Protein AF-A0A9C9KZ68-F1 (afdb_monomer)

Solvent-accessible surface area (backbone atoms only — not comparable to full-atom values): 44146 Å² total; per-residue (Å²): 106,74,68,42,52,52,51,41,75,45,36,54,84,43,43,64,63,53,51,54,60,52,72,77,45,83,64,47,73,34,24,25,48,56,88,76,77,69,78,55,85,62,50,42,56,75,66,69,52,58,73,85,63,64,48,80,32,85,45,73,89,72,50,61,92,88,42,50,49,31,46,33,35,29,41,95,90,34,73,38,33,37,35,42,49,79,55,98,54,33,36,39,42,34,40,44,48,80,49,101,45,37,38,36,42,41,31,32,37,37,42,92,87,54,67,41,61,51,39,26,38,38,32,33,35,46,97,89,66,46,69,41,34,38,36,38,33,39,84,65,24,42,38,38,36,38,44,46,83,54,98,57,30,36,40,35,46,33,41,40,38,31,65,83,76,73,43,76,50,78,50,35,34,43,37,34,41,42,76,91,78,71,41,72,43,32,32,31,37,45,58,96,90,47,74,33,54,56,33,44,45,70,65,76,70,46,53,70,70,55,46,51,52,51,50,39,52,48,53,51,51,48,53,58,54,51,58,68,70,50,75,80,58,82,59,58,31,29,38,34,37,35,39,26,37,89,88,50,51,52,66,52,49,42,16,36,34,58,78,74,62,84,90,78,57,85,54,89,68,66,83,73,39,41,90,81,31,81,36,18,20,90,83,61,63,73,54,76,66,57,71,87,46,42,31,60,31,51,54,47,38,53,53,41,50,55,52,48,59,63,53,60,71,71,68,72,82,76,85,84,82,81,93,72,95,74,92,75,83,86,77,93,78,76,86,73,77,83,82,76,87,60,55,75,52,54,46,54,52,52,54,45,46,51,52,39,25,52,52,46,48,67,54,54,67,81,44,52,92,49,35,44,62,43,98,76,49,43,44,46,47,32,35,74,86,73,65,45,41,66,61,45,40,63,74,74,47,53,71,70,56,40,54,52,47,51,51,48,44,54,46,47,74,65,48,58,69,42,51,77,69,50,46,54,48,51,55,48,50,56,49,48,50,59,61,57,50,71,38,52,68,56,52,52,55,53,55,72,73,48,81,62,49,77,45,23,28,77,60,74,62,65,94,69,33,56,62,59,41,28,70,48,56,59,43,83,66,68,76,65,65,90,87,70,61,100,68,58,50,74,82,73,89,69,58,50,36,35,40,41,34,19,49,92,66,38,77,35,34,39,40,34,33,45,73,85,40,72,39,35,40,37,41,46,49,78,57,82,49,36,35,40,41,39,32,35,36,51,53,98,90,44,77,43,73,55,37,41,35,38,41,33,32,55,95,76,34,68,40,35,35,40,38,42,39,87,54,33,41,37,37,35,42,46,39,63,48,98,87,67,48,62,39,34,39,41,36,41,40,34,40,45,51,93,67,44,72,49,79,46,48,41,36,40,36,44,42,59,45,97,89,66,49,63,39,35,44,33,39,29,44,73,88,68,50,74,76,48,77,47,48,55,82,57,70,61,39,58,53,52,51,39,53,47,52,31,48,55,57,32,55,44,54,57,71,73,58,48,78,72,70,54,69,63,35,63,30,36,38,39,35,33,44,78,54,84,88,64,57,54,53,32,35,27,42,28,30,76,37,80,86,90,39,74,38,75,45,79,42,77,52,78,53,88,82,73,75,57,61,65,61,56,30,54,55,55,50,33,49,59,85,70,94,84,65,86,87,86,89,58,41,47,71,73,51,48,50,51,51,45,52,47,33,53,50,50,28,40,52,51,41,37,52,49,42,29,71,76,66,75,39,90,47,53,64,46,79,42,53,67,88,54,64,66,69,65,54,50,57,51,56,54,50,67,72,75,105

Nearest PDB structures (foldseek):
  4ghb-assembly1_B  TM=6.045E-01  e=4.870E-02  Bacteroides uniformis ATC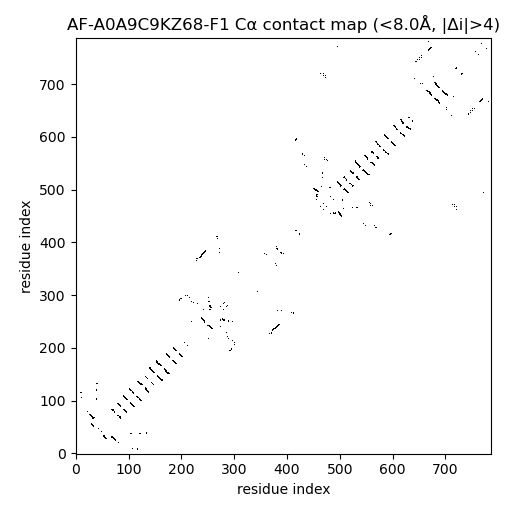C 8492
  3msw-assembly1_A  TM=4.499E-01  e=6.259E-03  Bacteroides fragilis NCTC 9343
  4ghb-assembly1_A  TM=3.790E-01  e=5.357E-02  Bacteroides uniformis ATCC 8492
  8amh-assembly2_D  TM=3.803E-01  e=6.030E+00  Rhizobium sp. AAP43
  4ncj-assembly1_A  TM=1.301E-01  e=4.117E+00  Pyrococcus furiosus DSM 3638

Foldseek 3Di:
DVVFVVCLVCQFVCVVVLVVVLVVADWAKWWALDPPPDPDPCPCQLQVPDPVRVDTHNDPVPYDPNGFTWIFIAHPNHTAWIWGDPDPFWIKIWGWDDDPFKIKIWIWTTGPPDIHGAKIWMWGADPVRHTAWIWMQGPQGIKIWGWDADPFGTKIWIWDQGPVVRDIDIKIKDWGADPVVRGTQWIWIDDPPDTFTSGHPCLLPDDLVVLLVVQLVLLLCLVVVLLLVAQPAADAWAEKEFEAALLQRPPTWIAIAHDDDPVPDLALLPVRDQVVGPQTCPPHSVRDSCGHQVNSSSSNSVVLVVLVVVVVSVPPPPPPDDDDDDDDDDDPDDPPPPPDPDDPSRVSSLVSQLSSFVSCQVCVCVSVVRPHYDPNYGYFYAYPVPRVRLVRCVSNHDPVVNVVSVCVNVVSLVPQLDDPVLVVVVVVLVVVQVVVVVCPVVLVVVLVVAPKDKWKAQFPDQLLVQVLCCVLQQDRDDQDPPPDDPGTDPPDPDQWMWIFIDGVSRTAKIWIGGNNDTAKMWGWDDDPFKIKIWIWGQDPVGIHTAKIKMFTDDPSGTAKIWIRGVQKIKIKGFDADPVRHTQKIKIWIWGHDSRDIDIWIKMKGWDADPVRHTAWIWIAGPVRDTDDIAGPQDCRNLVVLLVVLLVVLLVLVVVQDDLVLQVQFQAKEQEFESDLLTDSQWIWRFGDDPPLDTDTDTTGSPRDPPPPVVSVSVLSNQAHDDPDDDDDDRDHPVRSNVSSVVSVVSSQVSNQVVCCVVNVDHHGYHYHYPSDDVVVVSVVSSVVVVD

Structure (mmCIF, N/CA/C/O backbone):
data_AF-A0A9C9KZ68-F1
#
_entry.id   AF-A0A9C9KZ68-F1
#
loop_
_atom_site.group_PDB
_atom_site.id
_atom_site.type_symbol
_atom_site.label_atom_id
_atom_site.label_alt_id
_atom_site.label_comp_id
_atom_site.label_asym_id
_atom_site.label_entity_id
_atom_site.label_seq_id
_atom_site.pdbx_PDB_ins_code
_atom_site.Cartn_x
_atom_site.Cartn_y
_atom_site.Cartn_z
_atom_site.occupancy
_atom_site.B_iso_or_equiv
_atom_site.auth_seq_id
_atom_site.auth_comp_id
_atom_site.auth_asym_id
_atom_site.auth_atom_id
_atom_site.pdbx_PDB_model_num
ATOM 1 N N . MET A 1 1 ? 16.554 -15.571 -34.499 1.00 83.31 1 MET A N 1
ATOM 2 C CA . MET A 1 1 ? 15.848 -16.603 -33.690 1.00 83.31 1 MET A CA 1
ATOM 3 C C . MET A 1 1 ? 16.653 -17.883 -33.407 1.00 83.31 1 MET A C 1
ATOM 5 O O . MET A 1 1 ? 17.129 -17.989 -32.294 1.00 83.31 1 MET A O 1
ATOM 9 N N . LYS A 1 2 ? 16.847 -18.851 -34.332 1.00 86.44 2 LYS A N 1
ATOM 10 C CA . LYS A 1 2 ? 17.448 -20.178 -33.996 1.00 86.44 2 LYS A CA 1
ATOM 11 C C . LYS A 1 2 ? 18.799 -20.105 -33.260 1.00 86.44 2 LYS A C 1
ATOM 13 O O . LYS A 1 2 ? 19.012 -20.862 -32.326 1.00 86.44 2 LYS A O 1
ATOM 18 N N . ALA A 1 3 ? 19.683 -19.199 -33.677 1.00 89.56 3 ALA A N 1
ATOM 19 C CA . ALA A 1 3 ? 20.973 -18.991 -33.017 1.00 89.56 3 ALA A CA 1
ATOM 20 C C . ALA A 1 3 ? 20.833 -18.391 -31.605 1.00 89.56 3 ALA A C 1
ATOM 22 O O . ALA A 1 3 ? 21.567 -18.795 -30.715 1.00 89.56 3 ALA A O 1
ATOM 23 N N . LEU A 1 4 ? 19.876 -17.476 -31.387 1.00 92.25 4 LEU A N 1
ATOM 24 C CA . LEU A 1 4 ? 19.605 -16.915 -30.059 1.00 92.25 4 LEU A CA 1
ATOM 25 C C . LEU A 1 4 ? 19.021 -17.968 -29.122 1.00 92.25 4 LEU A C 1
ATOM 27 O O . LEU A 1 4 ? 19.485 -18.078 -28.000 1.00 92.25 4 LEU A O 1
ATOM 31 N N . LEU A 1 5 ? 18.062 -18.767 -29.601 1.00 91.44 5 LEU A N 1
ATOM 32 C CA . LEU A 1 5 ? 17.506 -19.878 -28.829 1.00 91.44 5 LEU A CA 1
ATOM 33 C C . LEU A 1 5 ? 18.609 -20.862 -28.421 1.00 91.44 5 LEU A C 1
ATOM 35 O O . LEU A 1 5 ? 18.720 -21.200 -27.257 1.00 91.44 5 LEU A O 1
ATOM 39 N N . GLN A 1 6 ? 19.483 -21.247 -29.355 1.00 93.69 6 GLN A N 1
ATOM 40 C CA . GLN A 1 6 ? 20.614 -22.111 -29.021 1.00 93.69 6 GLN A CA 1
ATOM 41 C C . GLN A 1 6 ? 21.548 -21.468 -27.981 1.00 93.69 6 GLN A C 1
ATOM 43 O O . GLN A 1 6 ? 21.981 -22.137 -27.051 1.00 93.69 6 GLN A O 1
ATOM 48 N N . ALA A 1 7 ? 21.870 -20.179 -28.125 1.00 93.56 7 ALA A N 1
ATOM 49 C CA . ALA A 1 7 ? 22.705 -19.475 -27.155 1.00 93.56 7 ALA A CA 1
ATOM 50 C C . ALA A 1 7 ? 22.040 -19.380 -25.770 1.00 93.56 7 ALA A C 1
ATOM 52 O O . ALA A 1 7 ? 22.743 -19.482 -24.768 1.00 93.56 7 ALA A O 1
ATOM 53 N N . TYR A 1 8 ? 20.715 -19.217 -25.731 1.00 94.81 8 TYR A N 1
ATOM 54 C CA . TYR A 1 8 ? 19.894 -19.187 -24.521 1.00 94.81 8 TYR A CA 1
ATOM 55 C C . TYR A 1 8 ? 19.861 -20.560 -23.833 1.00 94.81 8 TYR A C 1
ATOM 57 O O . TYR A 1 8 ? 20.119 -20.651 -22.637 1.00 94.81 8 TYR A O 1
ATOM 65 N N . ASP A 1 9 ? 19.662 -21.636 -24.598 1.00 92.50 9 ASP A N 1
ATOM 66 C CA . ASP A 1 9 ? 19.665 -23.012 -24.084 1.00 92.50 9 ASP A CA 1
ATOM 67 C C . ASP A 1 9 ? 21.047 -23.421 -23.532 1.00 92.50 9 ASP A C 1
ATOM 69 O O . ASP A 1 9 ? 21.146 -24.187 -22.580 1.00 92.50 9 ASP A O 1
ATOM 73 N N . GLU A 1 10 ? 22.133 -22.894 -24.107 1.00 94.75 10 GLU A N 1
ATOM 74 C CA . GLU A 1 10 ? 23.515 -23.176 -23.688 1.00 94.75 10 GLU A CA 1
ATOM 75 C C . GLU A 1 10 ? 24.061 -22.167 -22.651 1.00 94.75 10 GLU A C 1
ATOM 77 O O . GLU A 1 10 ? 25.254 -22.200 -22.319 1.00 94.75 10 GLU A O 1
ATOM 82 N N . LEU A 1 11 ? 23.251 -21.206 -22.184 1.00 93.69 11 LEU A N 1
ATOM 83 C CA . LEU A 1 11 ? 23.737 -20.063 -21.402 1.00 93.69 11 LEU A CA 1
ATOM 84 C C . LEU A 1 11 ? 24.326 -20.505 -20.058 1.00 93.69 11 LEU A C 1
ATOM 86 O O . LEU A 1 11 ? 25.479 -20.172 -19.766 1.00 93.69 11 LEU A O 1
ATOM 90 N N . VAL A 1 12 ? 23.558 -21.298 -19.304 1.00 94.19 12 VAL A N 1
ATOM 91 C CA . VAL A 1 12 ? 23.904 -21.802 -17.966 1.00 94.19 12 VAL A CA 1
ATOM 92 C C . VAL A 1 12 ? 25.090 -22.762 -18.032 1.00 94.19 12 VAL A C 1
ATOM 94 O O . VAL A 1 12 ? 26.084 -22.553 -17.336 1.00 94.19 12 VAL A O 1
ATOM 97 N N . ASP A 1 13 ? 25.050 -23.737 -18.944 1.00 93.69 13 ASP A N 1
ATOM 98 C CA . ASP A 1 13 ? 26.114 -24.737 -19.122 1.00 93.69 13 ASP A CA 1
ATOM 99 C C . ASP A 1 13 ? 27.481 -24.103 -19.406 1.00 93.69 13 ASP A C 1
ATOM 101 O O . ASP A 1 13 ? 28.524 -24.580 -18.954 1.00 93.69 13 ASP A O 1
ATOM 105 N N . LYS A 1 14 ? 27.493 -22.996 -20.155 1.00 93.81 14 LYS A N 1
ATOM 106 C CA . LYS A 1 14 ? 28.722 -22.283 -20.518 1.00 93.81 14 LYS A CA 1
ATOM 107 C C . LYS A 1 14 ? 29.090 -21.155 -19.550 1.00 93.81 14 LYS A C 1
ATOM 109 O O . LYS A 1 14 ? 30.169 -20.584 -19.713 1.00 93.81 14 LYS A O 1
ATOM 114 N N . HIS A 1 15 ? 28.261 -20.839 -18.551 1.00 93.50 15 HIS A N 1
ATOM 115 C CA . HIS A 1 15 ? 28.472 -19.728 -17.612 1.00 93.50 15 HIS A CA 1
ATOM 116 C C . HIS A 1 15 ? 29.881 -19.726 -17.007 1.00 93.50 15 HIS A C 1
ATOM 118 O O . HIS A 1 15 ? 30.617 -18.750 -17.130 1.00 93.50 15 HIS A O 1
ATOM 124 N N . GLN A 1 16 ? 30.283 -20.852 -16.408 1.00 90.25 16 GLN A N 1
ATOM 125 C CA . GLN A 1 16 ? 31.576 -20.979 -15.734 1.00 90.25 16 GLN A CA 1
ATOM 126 C C . GLN A 1 16 ? 32.749 -20.757 -16.700 1.00 90.25 16 GLN A C 1
ATOM 128 O O . GLN A 1 16 ? 33.643 -19.963 -16.427 1.00 90.25 16 GLN A O 1
ATOM 133 N N . SER A 1 17 ? 32.700 -21.390 -17.874 1.00 92.81 17 SER A N 1
ATOM 134 C CA . SER A 1 17 ? 33.755 -21.253 -18.884 1.00 92.81 17 SER A CA 1
ATOM 135 C C . SER A 1 17 ? 33.894 -19.826 -19.434 1.00 92.81 17 SER A C 1
ATOM 137 O O . SER A 1 17 ? 34.995 -19.410 -19.792 1.00 92.81 17 SER A O 1
ATOM 139 N N . ARG A 1 18 ? 32.796 -19.053 -19.490 1.00 92.19 18 ARG A N 1
ATOM 140 C CA . ARG A 1 18 ? 32.833 -17.642 -19.910 1.00 92.19 18 ARG A CA 1
ATOM 141 C C . ARG A 1 18 ? 33.506 -16.768 -18.862 1.00 92.19 18 ARG A C 1
ATOM 143 O O . ARG A 1 18 ? 34.333 -15.936 -19.222 1.00 92.19 18 ARG A O 1
ATOM 150 N N . PHE A 1 19 ? 33.193 -16.998 -17.591 1.00 88.00 19 PHE A N 1
ATOM 151 C CA . PHE A 1 19 ? 33.820 -16.289 -16.482 1.00 88.00 19 PHE A CA 1
ATOM 152 C C . PHE A 1 19 ? 35.334 -16.548 -16.436 1.00 88.00 19 PHE A C 1
ATOM 154 O O . PHE A 1 19 ? 36.125 -15.608 -16.480 1.00 88.00 19 PHE A O 1
ATOM 161 N N . GLU A 1 20 ? 35.747 -17.817 -16.511 1.00 90.56 20 GLU A N 1
ATOM 162 C CA . GLU A 1 20 ? 37.165 -18.202 -16.574 1.00 90.56 20 GLU A CA 1
ATOM 163 C C . GLU A 1 20 ? 37.884 -17.567 -17.778 1.00 90.56 20 GLU A C 1
ATOM 165 O O . GLU A 1 20 ? 39.043 -17.160 -17.689 1.00 90.56 20 GLU A O 1
ATOM 170 N N . SER A 1 21 ? 37.211 -17.437 -18.926 1.00 89.69 21 SER A N 1
ATOM 171 C CA . SER A 1 21 ? 37.783 -16.768 -20.101 1.00 89.69 21 SER A CA 1
ATOM 172 C C . SER A 1 21 ? 38.055 -15.276 -19.878 1.00 89.69 21 SER A C 1
ATOM 174 O O . SER A 1 21 ? 38.918 -14.720 -20.562 1.00 89.69 21 SER A O 1
ATOM 176 N N . ILE A 1 22 ? 37.322 -14.619 -18.978 1.00 90.44 22 ILE A N 1
ATOM 177 C CA . ILE A 1 22 ? 37.493 -13.200 -18.638 1.00 90.44 22 ILE A CA 1
ATOM 178 C C . ILE A 1 22 ? 38.593 -13.044 -17.591 1.00 90.44 22 ILE A C 1
ATOM 180 O O . ILE A 1 22 ? 39.471 -12.206 -17.771 1.00 90.44 22 ILE A O 1
ATOM 184 N N . GLU A 1 23 ? 38.621 -13.908 -16.572 1.00 86.44 23 GLU A N 1
ATOM 185 C CA . GLU A 1 23 ? 39.684 -13.927 -15.553 1.00 86.44 23 GLU A CA 1
ATOM 186 C C . GLU A 1 23 ? 41.080 -14.168 -16.143 1.00 86.44 23 GLU A C 1
ATOM 188 O O . GLU A 1 23 ? 42.078 -13.652 -15.642 1.00 86.44 23 GLU A O 1
ATOM 193 N N . ASN A 1 24 ? 41.161 -14.925 -17.240 1.00 89.19 24 ASN A N 1
ATOM 194 C CA . ASN A 1 24 ? 42.412 -15.175 -17.957 1.00 89.19 24 ASN A CA 1
ATOM 195 C C . ASN A 1 24 ? 42.912 -13.973 -18.785 1.00 89.19 24 ASN A C 1
ATOM 197 O O . ASN A 1 24 ? 43.983 -14.052 -19.394 1.00 89.19 24 ASN A O 1
ATOM 201 N N . GLN A 1 25 ? 42.155 -12.875 -18.838 1.00 89.75 25 GLN A N 1
ATOM 202 C CA . GLN A 1 25 ? 42.510 -11.646 -19.544 1.00 89.75 25 GLN A CA 1
ATOM 203 C C . GLN A 1 25 ? 42.802 -10.515 -18.553 1.00 89.75 25 GLN A C 1
ATOM 205 O O . GLN A 1 25 ? 42.357 -10.521 -17.410 1.00 89.75 25 GLN A O 1
ATOM 210 N N . GLN A 1 26 ? 43.554 -9.507 -18.994 1.00 89.19 26 GLN A N 1
ATOM 211 C CA . GLN A 1 26 ? 43.756 -8.305 -18.191 1.00 89.19 26 GLN A CA 1
ATOM 212 C C . GLN A 1 26 ? 42.539 -7.382 -18.347 1.00 89.19 26 GLN A C 1
ATOM 214 O O . GLN A 1 26 ? 42.333 -6.815 -19.420 1.00 89.19 26 GLN A O 1
ATOM 219 N N . TYR A 1 27 ? 41.758 -7.213 -17.278 1.00 92.88 27 TYR A N 1
ATOM 220 C CA . TYR A 1 27 ? 40.602 -6.315 -17.236 1.00 92.88 27 TYR A CA 1
ATOM 221 C C . TYR A 1 27 ? 40.741 -5.245 -16.148 1.00 92.88 27 TYR A C 1
ATOM 223 O O . TYR A 1 27 ? 41.512 -5.382 -15.198 1.00 92.88 27 TYR A O 1
ATOM 231 N N . THR A 1 28 ? 39.993 -4.155 -16.312 1.00 94.94 28 THR A N 1
ATOM 232 C CA . THR A 1 28 ? 39.797 -3.111 -15.297 1.00 94.94 28 THR A CA 1
ATOM 233 C C . THR A 1 28 ? 38.401 -3.257 -14.709 1.00 94.94 28 THR A C 1
ATOM 235 O O . THR A 1 28 ? 37.457 -3.493 -15.460 1.00 94.94 28 THR A O 1
ATOM 238 N N . VAL A 1 29 ? 38.266 -3.109 -13.392 1.00 95.56 29 VAL A N 1
ATOM 239 C CA . VAL A 1 29 ? 36.962 -3.087 -12.717 1.00 95.56 29 VAL A CA 1
ATOM 240 C C . VAL A 1 29 ? 36.486 -1.645 -12.579 1.00 95.56 29 VAL A C 1
ATOM 242 O O . VAL A 1 29 ? 37.285 -0.759 -12.271 1.00 95.56 29 VAL A O 1
ATOM 245 N N . LYS A 1 30 ? 35.201 -1.425 -12.848 1.00 96.06 30 LYS A N 1
ATOM 246 C CA . LYS A 1 30 ? 34.457 -0.188 -12.595 1.00 96.06 30 LYS A CA 1
ATOM 247 C C . LYS A 1 30 ? 33.120 -0.533 -11.956 1.00 96.06 30 LYS A C 1
ATOM 249 O O . LYS A 1 30 ? 32.661 -1.668 -12.079 1.00 96.06 30 LYS A O 1
ATOM 254 N N . PHE A 1 31 ? 32.486 0.453 -11.345 1.00 94.50 31 PHE A N 1
ATOM 255 C CA . PHE A 1 31 ? 31.176 0.302 -10.723 1.00 94.50 31 PHE A CA 1
ATOM 256 C C . PHE A 1 31 ? 30.144 1.193 -11.407 1.00 94.50 31 PHE A C 1
ATOM 258 O O . PHE A 1 31 ? 30.500 2.191 -12.036 1.00 94.50 31 PHE A O 1
ATOM 265 N N . SER A 1 32 ? 28.870 0.831 -11.316 1.00 92.31 32 SER A N 1
ATOM 266 C CA . SER A 1 32 ? 27.759 1.680 -11.736 1.00 92.31 32 SER A CA 1
ATOM 267 C C . SER A 1 32 ? 26.530 1.442 -10.867 1.00 92.31 32 SER A C 1
ATOM 269 O O . SER A 1 32 ? 26.368 0.342 -10.350 1.00 92.31 32 SER A O 1
ATOM 271 N N . ALA A 1 33 ? 25.684 2.468 -10.744 1.00 86.81 33 ALA A N 1
ATOM 272 C CA . ALA A 1 33 ? 24.398 2.425 -10.051 1.00 86.81 33 ALA A CA 1
ATOM 273 C C . ALA A 1 33 ? 23.242 1.935 -10.949 1.00 86.81 33 ALA A C 1
ATOM 275 O O . ALA A 1 33 ? 22.185 1.542 -10.456 1.00 86.81 33 ALA A O 1
ATOM 276 N N . HIS A 1 34 ? 23.433 1.944 -12.277 1.00 83.56 34 HIS A N 1
ATOM 277 C CA . HIS A 1 34 ? 22.373 1.678 -13.254 1.00 83.56 34 HIS A CA 1
ATOM 278 C C . HIS A 1 34 ? 22.859 0.798 -14.416 1.00 83.56 34 HIS A C 1
ATOM 280 O O . HIS A 1 34 ? 23.999 0.907 -14.869 1.00 83.56 34 HIS A O 1
ATOM 286 N N . ASP A 1 35 ? 21.968 -0.033 -14.965 1.00 84.44 35 ASP A N 1
ATOM 287 C CA . ASP A 1 35 ? 22.234 -0.814 -16.179 1.00 84.44 35 ASP A CA 1
ATOM 288 C C . ASP A 1 35 ? 22.002 0.029 -17.436 1.00 84.44 35 ASP A C 1
ATOM 290 O O . ASP A 1 35 ? 20.988 -0.086 -18.127 1.00 84.44 35 ASP A O 1
ATOM 294 N N . PHE A 1 36 ? 22.970 0.885 -17.755 1.00 83.25 36 PHE A N 1
ATOM 295 C CA . PHE A 1 36 ? 22.974 1.631 -19.013 1.00 83.25 36 PHE A CA 1
ATOM 296 C C . PHE A 1 36 ? 23.667 0.880 -20.163 1.00 83.25 36 PHE A C 1
ATOM 298 O O . PHE A 1 36 ? 24.064 1.476 -21.162 1.00 83.25 36 PHE A O 1
ATOM 305 N N . PHE A 1 37 ? 23.823 -0.443 -20.043 1.00 86.31 37 PHE A N 1
ATOM 306 C CA . PHE A 1 37 ? 24.588 -1.276 -20.978 1.00 86.31 37 PHE A CA 1
ATOM 307 C C . PHE A 1 37 ? 23.694 -2.132 -21.887 1.00 86.31 37 PHE A C 1
ATOM 309 O O . PHE A 1 37 ? 24.126 -3.174 -22.394 1.00 86.31 37 PHE A O 1
ATOM 316 N N . SER A 1 38 ? 22.432 -1.735 -22.074 1.00 85.31 38 SER A N 1
ATOM 317 C CA . SER A 1 38 ? 21.540 -2.362 -23.054 1.00 85.31 38 SER A CA 1
ATOM 318 C C . SER A 1 38 ? 22.157 -2.303 -24.454 1.00 85.31 38 SER A C 1
ATOM 320 O O . SER A 1 38 ? 22.734 -1.291 -24.858 1.00 85.31 38 SER A O 1
ATOM 322 N N . LEU A 1 39 ? 22.039 -3.397 -25.211 1.00 90.94 39 LEU A N 1
ATOM 323 C CA . LEU A 1 39 ? 22.447 -3.409 -26.617 1.00 90.94 39 LEU A CA 1
ATOM 324 C C . LEU A 1 39 ? 21.375 -2.841 -27.552 1.00 90.94 39 LEU A C 1
ATOM 326 O O . LEU A 1 39 ? 21.646 -2.713 -28.748 1.00 90.94 39 LEU A O 1
ATOM 330 N N . GLU A 1 40 ? 20.180 -2.533 -27.038 1.00 90.25 40 GLU A N 1
ATOM 331 C CA . GLU A 1 40 ? 19.096 -1.940 -27.813 1.00 90.25 40 GLU A CA 1
ATOM 332 C C . GLU A 1 40 ? 19.476 -0.516 -28.261 1.00 90.25 40 GLU A C 1
ATOM 334 O O . GLU A 1 40 ? 19.717 0.366 -27.431 1.00 90.25 40 GLU A O 1
ATOM 339 N N . PRO A 1 41 ? 19.541 -0.247 -29.576 1.00 87.75 41 PRO A N 1
ATOM 340 C CA . PRO A 1 41 ? 19.710 1.107 -30.080 1.00 87.75 41 PRO A CA 1
ATOM 341 C C . PRO A 1 41 ? 18.623 2.047 -29.548 1.00 87.75 41 PRO A C 1
ATOM 343 O O . PRO A 1 41 ? 17.438 1.747 -29.671 1.00 87.75 41 PRO A O 1
ATOM 346 N N . PHE A 1 42 ? 19.041 3.207 -29.038 1.00 84.88 42 PHE A N 1
ATOM 347 C CA . PHE A 1 42 ? 18.175 4.254 -28.476 1.00 84.88 42 PHE A CA 1
ATOM 348 C C . PHE A 1 42 ? 17.435 3.866 -27.187 1.00 84.88 42 PHE A C 1
ATOM 350 O O . PHE A 1 42 ? 16.436 4.490 -26.835 1.00 84.88 42 PHE A O 1
ATOM 357 N N . TYR A 1 43 ? 17.915 2.841 -26.471 1.00 84.44 43 TYR A N 1
ATOM 358 C CA . TYR A 1 43 ? 17.327 2.397 -25.204 1.00 84.44 43 TYR A CA 1
ATOM 359 C C . TYR A 1 43 ? 17.127 3.545 -24.207 1.00 84.44 43 TYR A C 1
ATOM 361 O O . TYR A 1 43 ? 16.081 3.631 -23.569 1.00 84.44 43 TYR A O 1
ATOM 369 N N . HIS A 1 44 ? 18.108 4.442 -24.094 1.00 79.88 44 HIS A N 1
ATOM 370 C CA . HIS A 1 44 ? 18.045 5.575 -23.174 1.00 79.88 44 HIS A CA 1
ATOM 371 C C . HIS A 1 44 ? 16.941 6.555 -23.540 1.00 79.88 44 HIS A C 1
ATOM 373 O O . HIS A 1 44 ? 16.153 6.933 -22.682 1.00 79.88 44 HIS A O 1
ATOM 379 N N . GLU A 1 45 ? 16.847 6.926 -24.811 1.00 83.12 45 GLU A N 1
ATOM 380 C CA . GLU A 1 45 ? 15.825 7.837 -25.312 1.00 83.12 45 GLU A CA 1
ATOM 381 C C . GLU A 1 45 ? 14.422 7.225 -25.212 1.00 83.12 45 GLU A C 1
ATOM 383 O O . GLU A 1 45 ? 13.478 7.919 -24.849 1.00 83.12 45 GLU A O 1
ATOM 388 N N . ILE A 1 46 ? 14.283 5.923 -25.482 1.00 78.62 46 ILE A N 1
ATOM 389 C CA . ILE A 1 46 ? 13.001 5.205 -25.392 1.00 78.62 46 ILE A CA 1
ATOM 390 C C . ILE A 1 46 ? 12.517 5.102 -23.940 1.00 78.62 46 ILE A C 1
ATOM 392 O O . ILE A 1 46 ? 11.319 5.217 -23.689 1.00 78.62 46 ILE A O 1
ATOM 396 N N . ASN A 1 47 ? 13.435 4.903 -22.991 1.00 73.88 47 ASN A N 1
ATOM 397 C CA . ASN A 1 47 ? 13.115 4.742 -21.570 1.00 73.88 47 ASN A CA 1
ATOM 398 C C . ASN A 1 47 ? 13.307 6.034 -20.757 1.00 73.88 47 ASN A C 1
ATOM 400 O O . ASN A 1 47 ? 13.260 5.988 -19.533 1.00 73.88 47 ASN A O 1
ATOM 404 N N . ASN A 1 48 ? 13.531 7.176 -21.419 1.00 69.50 48 ASN A N 1
ATOM 405 C CA . ASN A 1 48 ? 13.823 8.472 -20.792 1.00 69.50 48 ASN A CA 1
ATOM 406 C C . ASN A 1 48 ? 14.937 8.423 -19.730 1.00 69.50 48 ASN A C 1
ATOM 408 O O . ASN A 1 48 ? 14.891 9.153 -18.746 1.00 69.50 48 ASN A O 1
ATOM 412 N N . ILE A 1 49 ? 15.955 7.584 -19.937 1.00 69.69 49 ILE A N 1
ATOM 413 C CA . ILE A 1 49 ? 17.095 7.450 -19.024 1.00 69.69 49 ILE A CA 1
ATOM 414 C C . ILE A 1 49 ? 18.064 8.618 -19.269 1.00 69.69 49 ILE A C 1
ATOM 416 O O . ILE A 1 49 ? 18.621 8.731 -20.369 1.00 69.69 49 ILE A O 1
ATOM 420 N N . PRO A 1 50 ? 18.320 9.481 -18.272 1.00 66.00 50 PRO A N 1
ATOM 421 C CA . PRO A 1 50 ? 19.253 10.591 -18.402 1.00 66.00 50 PRO A CA 1
ATOM 422 C C . PRO A 1 50 ? 20.693 10.126 -18.622 1.00 66.00 50 PRO A C 1
ATOM 424 O O . PRO A 1 50 ? 21.198 9.233 -17.946 1.00 66.00 50 PRO A O 1
ATOM 427 N N . VAL A 1 51 ? 21.427 10.834 -19.483 1.00 69.06 51 VAL A N 1
ATOM 428 C CA . VAL A 1 51 ? 22.866 10.587 -19.704 1.00 69.06 51 VAL A CA 1
ATOM 429 C C . VAL A 1 51 ? 23.689 10.788 -18.422 1.00 69.06 51 VAL A C 1
ATOM 431 O O . VAL A 1 51 ? 24.733 10.166 -18.259 1.00 69.06 51 VAL A O 1
ATOM 434 N N . SER A 1 52 ? 23.225 11.621 -17.485 1.00 65.94 52 SER A N 1
ATOM 435 C CA . SER A 1 52 ? 23.869 11.807 -16.177 1.00 65.94 52 SER A CA 1
ATOM 436 C C . SER A 1 52 ? 23.880 10.541 -15.317 1.00 65.94 52 SER A C 1
ATOM 438 O O . SER A 1 52 ? 24.792 10.390 -14.508 1.00 65.94 52 SER A O 1
ATOM 440 N N . GLN A 1 53 ? 22.923 9.628 -15.516 1.00 69.50 53 GLN A N 1
ATOM 441 C CA . GLN A 1 53 ? 22.874 8.331 -14.832 1.00 69.50 53 GLN A CA 1
ATOM 442 C C . GLN A 1 53 ? 23.829 7.302 -15.467 1.00 69.50 53 GLN A C 1
ATOM 444 O O . GLN A 1 53 ? 24.154 6.285 -14.856 1.00 69.50 53 GLN A O 1
ATOM 449 N N . ALA A 1 54 ? 24.351 7.578 -16.669 1.00 78.31 54 ALA A N 1
ATOM 450 C CA . ALA A 1 54 ? 25.295 6.716 -17.372 1.00 78.31 54 ALA A CA 1
ATOM 451 C C . ALA A 1 54 ? 26.749 6.955 -16.921 1.00 78.31 54 ALA A C 1
ATOM 453 O O . ALA A 1 54 ? 27.596 7.428 -17.687 1.00 78.31 54 ALA A O 1
ATOM 454 N N . LYS A 1 55 ? 27.040 6.658 -15.649 1.00 85.12 55 LYS A N 1
ATOM 455 C CA . LYS A 1 55 ? 28.347 6.908 -15.028 1.00 85.12 55 LYS A CA 1
ATOM 456 C C . LYS A 1 55 ? 29.032 5.624 -14.555 1.00 85.12 55 LYS A C 1
ATOM 458 O O . LYS A 1 55 ? 28.419 4.759 -13.929 1.00 85.12 55 LYS A O 1
ATOM 463 N N . PHE A 1 56 ? 30.333 5.545 -14.841 1.00 90.44 56 PHE A N 1
ATOM 464 C CA . PHE A 1 56 ? 31.245 4.606 -14.195 1.00 90.44 56 PHE A CA 1
ATOM 465 C C . PHE A 1 56 ? 31.934 5.273 -13.008 1.00 90.44 56 PHE A C 1
ATOM 467 O O . PHE A 1 56 ? 32.369 6.423 -13.105 1.00 90.44 56 PHE A O 1
ATOM 474 N N . TYR A 1 57 ? 32.077 4.510 -11.936 1.00 91.88 57 TYR A N 1
ATOM 475 C CA . TYR A 1 57 ? 32.765 4.880 -10.710 1.00 91.88 57 TYR A CA 1
ATOM 476 C C . TYR A 1 57 ? 34.017 4.019 -10.550 1.00 91.88 57 TYR A C 1
ATOM 478 O O . TYR A 1 57 ? 34.067 2.874 -11.025 1.00 91.88 57 TYR A O 1
ATOM 486 N N . ASP A 1 58 ? 35.050 4.597 -9.942 1.00 92.81 58 ASP A N 1
ATOM 487 C CA . ASP A 1 58 ? 36.335 3.916 -9.759 1.00 92.81 58 ASP A CA 1
ATOM 488 C C . ASP A 1 58 ? 36.319 3.027 -8.513 1.00 92.81 58 ASP A C 1
ATOM 490 O O . ASP A 1 58 ? 36.978 1.985 -8.507 1.00 92.81 58 ASP A O 1
ATOM 494 N N . ASP A 1 59 ? 35.523 3.414 -7.517 1.00 90.56 59 ASP A N 1
ATOM 495 C CA . ASP A 1 59 ? 35.317 2.704 -6.260 1.00 90.56 59 ASP A CA 1
ATOM 496 C C . ASP A 1 59 ? 33.819 2.446 -6.020 1.00 90.56 59 ASP A C 1
ATOM 498 O O . ASP A 1 59 ? 32.963 3.192 -6.502 1.00 90.56 59 ASP A O 1
ATOM 502 N N . GLN A 1 60 ? 33.508 1.370 -5.298 1.00 89.81 60 GLN A N 1
ATOM 503 C CA . GLN A 1 60 ? 32.144 1.041 -4.890 1.00 89.81 60 GLN A CA 1
ATOM 504 C C . GLN A 1 60 ? 31.610 2.078 -3.896 1.00 89.81 60 GLN A C 1
ATOM 506 O O . GLN A 1 60 ? 30.428 2.403 -3.955 1.00 89.81 60 GLN A O 1
ATOM 511 N N . ASP A 1 61 ? 32.476 2.630 -3.044 1.00 88.31 61 ASP A N 1
ATOM 512 C CA . ASP A 1 61 ? 32.103 3.630 -2.036 1.00 88.31 61 ASP A CA 1
ATOM 513 C C . ASP A 1 61 ? 31.713 4.988 -2.661 1.00 88.31 61 ASP A C 1
ATOM 515 O O . ASP A 1 61 ? 31.230 5.881 -1.972 1.00 88.31 61 ASP A O 1
ATOM 519 N N . GLU A 1 62 ? 31.931 5.169 -3.969 1.00 86.88 62 GLU A N 1
ATOM 520 C CA . GLU A 1 62 ? 31.488 6.356 -4.712 1.00 86.88 62 GLU A CA 1
ATOM 521 C C . GLU A 1 62 ? 30.073 6.205 -5.302 1.00 86.88 62 GLU A C 1
ATOM 523 O O . GLU A 1 62 ? 29.576 7.146 -5.935 1.00 86.88 62 GLU A O 1
ATOM 528 N N . LEU A 1 63 ? 29.444 5.031 -5.157 1.00 84.94 63 LEU A N 1
ATOM 529 C CA . LEU A 1 63 ? 28.067 4.810 -5.592 1.00 84.94 63 LEU A CA 1
ATOM 530 C C . LEU A 1 63 ? 27.082 5.569 -4.686 1.00 84.94 63 LEU A C 1
ATOM 532 O O . LEU A 1 63 ? 27.321 5.670 -3.484 1.00 84.94 63 LEU A O 1
ATOM 536 N N . PRO A 1 64 ? 25.975 6.089 -5.244 1.00 79.81 64 PRO A N 1
ATOM 537 C CA . PRO A 1 64 ? 24.878 6.624 -4.439 1.00 79.81 64 PRO A CA 1
ATOM 538 C C . PRO A 1 64 ? 24.247 5.509 -3.580 1.00 79.81 64 PRO A C 1
ATOM 540 O O . PRO A 1 64 ? 24.245 4.345 -3.992 1.00 79.81 64 PRO A O 1
ATOM 543 N N . GLU A 1 65 ? 23.753 5.850 -2.384 1.00 69.69 65 GLU A N 1
ATOM 544 C CA . GLU A 1 65 ? 23.301 4.876 -1.368 1.00 69.69 65 GLU A CA 1
ATOM 545 C C . GLU A 1 65 ? 22.082 4.044 -1.807 1.00 69.69 65 GLU A C 1
ATOM 547 O O . GLU A 1 65 ? 21.910 2.907 -1.364 1.00 69.69 65 GLU A O 1
ATOM 552 N N . ASP A 1 66 ? 21.267 4.581 -2.710 1.00 66.75 66 ASP A N 1
ATOM 553 C CA . ASP A 1 66 ? 20.072 3.964 -3.294 1.00 66.75 66 ASP A CA 1
ATOM 554 C C . ASP A 1 66 ? 20.349 3.193 -4.603 1.00 66.75 66 ASP A C 1
ATOM 556 O O . ASP A 1 66 ? 19.461 2.542 -5.164 1.00 66.75 66 ASP A O 1
ATOM 560 N N . GLY A 1 67 ? 21.589 3.235 -5.098 1.00 65.94 67 GLY A N 1
ATOM 561 C CA . GLY A 1 67 ? 21.989 2.622 -6.358 1.00 65.94 67 GLY A CA 1
ATOM 562 C C . GLY A 1 67 ? 22.136 1.099 -6.284 1.00 65.94 67 GLY A C 1
ATOM 563 O O . GLY A 1 67 ? 22.650 0.534 -5.319 1.00 65.94 67 GLY A O 1
ATOM 564 N N . TYR A 1 68 ? 21.774 0.403 -7.365 1.00 82.81 68 TYR A N 1
ATOM 565 C CA . TYR A 1 68 ? 22.117 -1.015 -7.510 1.00 82.81 68 TYR A CA 1
ATOM 566 C C . TYR A 1 68 ? 23.625 -1.190 -7.718 1.00 82.81 68 TYR A C 1
ATOM 568 O O . TYR A 1 68 ? 24.267 -0.403 -8.408 1.00 82.81 68 TYR A O 1
ATOM 576 N N . LEU A 1 69 ? 24.201 -2.275 -7.202 1.00 90.88 69 LEU A N 1
ATOM 577 C CA . LEU A 1 69 ? 25.622 -2.561 -7.389 1.00 90.88 69 LEU A CA 1
ATOM 578 C C . LEU A 1 69 ? 25.878 -3.299 -8.710 1.00 90.88 69 LEU A C 1
ATOM 580 O O . LEU A 1 69 ? 25.780 -4.529 -8.770 1.00 90.88 69 LEU A O 1
ATOM 584 N N . TYR A 1 70 ? 26.293 -2.563 -9.747 1.00 93.56 70 TYR A N 1
ATOM 585 C CA . TYR A 1 70 ? 26.808 -3.143 -10.991 1.00 93.56 70 TYR A CA 1
ATOM 586 C C . TYR A 1 70 ? 28.339 -3.164 -11.014 1.00 93.56 70 TYR A C 1
ATOM 588 O O . TYR A 1 70 ? 28.994 -2.134 -11.171 1.00 93.56 70 TYR A O 1
ATOM 596 N N . ILE A 1 71 ? 28.925 -4.357 -10.934 1.00 94.50 71 ILE A N 1
ATOM 597 C CA . ILE A 1 71 ? 30.370 -4.580 -11.042 1.00 94.50 71 ILE A CA 1
ATOM 598 C C . ILE A 1 71 ? 30.714 -4.854 -12.506 1.00 94.50 71 ILE A C 1
ATOM 600 O O . ILE A 1 71 ? 30.338 -5.884 -13.064 1.00 94.50 71 ILE A O 1
ATOM 604 N N . CYS A 1 72 ? 31.456 -3.946 -13.127 1.00 96.00 72 CYS A N 1
ATOM 605 C CA . CYS A 1 72 ? 31.739 -3.945 -14.557 1.00 96.00 72 CYS A CA 1
ATOM 606 C C . CYS A 1 72 ? 33.205 -4.306 -14.823 1.00 96.00 72 CYS A C 1
ATOM 608 O O . CYS A 1 72 ? 34.112 -3.606 -14.374 1.00 96.00 72 CYS A O 1
ATOM 610 N N . ALA A 1 73 ? 33.458 -5.355 -15.605 1.00 95.69 73 ALA A N 1
ATOM 611 C CA . ALA A 1 73 ? 34.792 -5.699 -16.090 1.00 95.69 73 ALA A CA 1
ATOM 612 C C . ALA A 1 73 ? 34.992 -5.196 -17.527 1.00 95.69 73 ALA A C 1
ATOM 614 O O . ALA A 1 73 ? 34.258 -5.569 -18.448 1.00 95.69 73 ALA A O 1
ATOM 615 N N . ILE A 1 74 ? 36.019 -4.370 -17.722 1.00 94.50 74 ILE A N 1
ATOM 616 C CA . ILE A 1 74 ? 36.357 -3.728 -18.994 1.00 94.50 74 ILE A CA 1
ATOM 617 C C . ILE A 1 74 ? 37.683 -4.289 -19.521 1.00 94.50 74 ILE A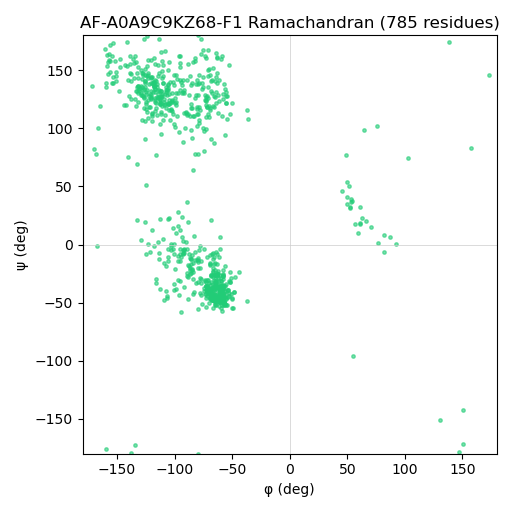 C 1
ATOM 619 O O . ILE A 1 74 ? 38.721 -4.160 -18.869 1.00 94.50 74 ILE A O 1
ATOM 623 N N . ILE A 1 75 ? 37.660 -4.867 -20.722 1.00 93.56 75 ILE A N 1
ATOM 624 C CA . ILE A 1 75 ? 38.829 -5.395 -21.446 1.00 93.56 75 ILE A CA 1
ATOM 625 C C . ILE A 1 75 ? 39.022 -4.562 -22.710 1.00 93.56 75 ILE A C 1
ATOM 627 O O . ILE A 1 75 ? 38.084 -4.395 -23.483 1.00 93.56 75 ILE A O 1
ATOM 631 N N . GLU A 1 76 ? 40.225 -4.023 -22.927 1.00 90.44 76 GLU A N 1
ATOM 632 C CA . GLU A 1 76 ? 40.551 -3.226 -24.126 1.00 90.44 76 GLU A CA 1
ATOM 633 C C . GLU A 1 76 ? 39.521 -2.107 -24.423 1.00 90.44 76 GLU A C 1
ATOM 635 O O . GLU A 1 76 ? 39.149 -1.862 -25.571 1.00 90.44 76 GLU A O 1
ATOM 640 N N . ASN A 1 77 ? 39.049 -1.419 -23.374 1.00 87.81 77 ASN A N 1
ATOM 641 C CA . ASN A 1 77 ? 37.997 -0.388 -23.423 1.00 87.81 77 ASN A CA 1
ATOM 642 C C . ASN A 1 77 ? 36.615 -0.880 -23.889 1.00 87.81 77 ASN A C 1
ATOM 644 O O . ASN A 1 77 ? 35.799 -0.085 -24.355 1.00 87.81 77 ASN A O 1
ATOM 648 N N . ARG A 1 78 ? 36.333 -2.178 -23.767 1.00 91.00 78 ARG A N 1
ATOM 649 C CA . ARG A 1 78 ? 35.013 -2.763 -24.014 1.00 91.00 78 ARG A CA 1
ATOM 650 C C . ARG A 1 78 ? 34.503 -3.447 -22.764 1.00 91.00 78 ARG A C 1
ATOM 652 O O . ARG A 1 78 ? 35.254 -4.132 -22.074 1.00 91.00 78 ARG A O 1
ATOM 659 N N . LEU A 1 79 ? 33.216 -3.281 -22.499 1.00 93.69 79 LEU A N 1
ATOM 660 C CA . LEU A 1 79 ? 32.546 -4.001 -21.430 1.00 93.69 79 LEU A CA 1
ATOM 661 C C . LEU A 1 79 ? 32.541 -5.485 -21.787 1.00 93.69 79 LEU A C 1
ATOM 663 O O . LEU A 1 79 ? 32.020 -5.847 -22.837 1.00 93.69 79 LEU A O 1
ATOM 667 N N . ALA A 1 80 ? 33.178 -6.317 -20.974 1.00 95.12 80 ALA A N 1
ATOM 668 C CA . ALA A 1 80 ? 33.247 -7.761 -21.184 1.00 95.12 80 ALA A CA 1
ATOM 669 C C . ALA A 1 80 ? 32.247 -8.496 -20.288 1.00 95.12 80 ALA A C 1
ATOM 671 O O . ALA A 1 80 ? 31.683 -9.517 -20.686 1.00 95.12 80 ALA A O 1
ATOM 672 N N . TYR A 1 81 ? 32.022 -7.962 -19.088 1.00 95.38 81 TYR A N 1
ATOM 673 C CA . TYR A 1 81 ? 31.177 -8.574 -18.080 1.00 95.38 81 TYR A CA 1
ATOM 674 C C . TYR A 1 81 ? 30.578 -7.532 -17.139 1.00 95.38 81 TYR A C 1
ATOM 676 O O . TYR A 1 81 ? 31.238 -6.548 -16.807 1.00 95.38 81 TYR A O 1
ATOM 684 N N . VAL A 1 82 ? 29.345 -7.774 -16.711 1.00 95.88 82 VAL A N 1
ATOM 685 C CA . VAL A 1 82 ? 28.648 -7.008 -15.678 1.00 95.88 82 VAL A CA 1
ATOM 686 C C . VAL A 1 82 ? 28.025 -7.982 -14.695 1.00 95.88 82 VAL A C 1
ATOM 688 O O . VAL A 1 82 ? 27.335 -8.904 -15.119 1.00 95.88 82 VAL A O 1
ATOM 691 N N . ARG A 1 83 ? 28.221 -7.745 -13.401 1.00 94.44 83 ARG A N 1
ATOM 692 C CA . ARG A 1 83 ? 27.467 -8.397 -12.332 1.00 94.44 83 ARG A CA 1
ATOM 693 C C . ARG A 1 83 ? 26.567 -7.386 -11.645 1.00 94.44 83 ARG A C 1
ATOM 695 O O . ARG A 1 83 ? 27.089 -6.452 -11.050 1.00 94.44 83 ARG A O 1
ATOM 702 N N . ASN A 1 84 ? 25.260 -7.604 -11.677 1.00 94.50 84 ASN A N 1
ATOM 703 C CA . ASN A 1 84 ? 24.310 -6.907 -10.813 1.00 94.50 84 ASN A CA 1
ATOM 704 C C . ASN A 1 84 ? 24.126 -7.705 -9.516 1.00 94.50 84 ASN A C 1
ATOM 706 O O . ASN A 1 84 ? 23.640 -8.836 -9.570 1.00 94.50 84 ASN A O 1
ATOM 710 N N . SER A 1 85 ? 24.550 -7.158 -8.380 1.00 87.81 85 SER A N 1
ATOM 711 C CA . SER A 1 85 ? 24.648 -7.875 -7.106 1.00 87.81 85 SER A CA 1
ATOM 712 C C . SER A 1 85 ? 23.522 -7.496 -6.138 1.00 87.81 85 SER A C 1
ATOM 714 O O . SER A 1 85 ? 23.393 -6.334 -5.772 1.00 87.81 85 SER A O 1
ATOM 716 N N . PHE A 1 86 ? 22.770 -8.491 -5.653 1.00 85.62 86 PHE A N 1
ATOM 717 C CA . PHE A 1 86 ? 21.696 -8.349 -4.651 1.00 85.62 86 PHE A CA 1
ATOM 718 C C . PHE A 1 86 ? 22.048 -9.033 -3.314 1.00 85.62 86 PHE A C 1
ATOM 720 O O . PHE A 1 86 ? 21.178 -9.427 -2.541 1.00 85.62 86 PHE A O 1
ATOM 727 N N . GLY A 1 87 ? 23.342 -9.236 -3.066 1.00 80.19 87 GLY A N 1
ATOM 728 C CA . GLY A 1 87 ? 23.890 -9.927 -1.900 1.00 80.19 87 GLY A CA 1
ATOM 729 C C . GLY A 1 87 ? 25.171 -10.675 -2.267 1.00 80.19 87 GLY A C 1
ATOM 730 O O . GLY A 1 87 ? 25.606 -10.639 -3.415 1.00 80.19 87 GLY A O 1
ATOM 731 N N . SER A 1 88 ? 25.779 -11.382 -1.312 1.00 77.12 88 SER A N 1
ATOM 732 C CA . SER A 1 88 ? 27.012 -12.145 -1.569 1.00 77.12 88 SER A CA 1
ATOM 733 C C . SER A 1 88 ? 26.819 -13.297 -2.555 1.00 77.12 88 SER A C 1
ATOM 735 O O . SER A 1 88 ? 27.773 -13.687 -3.227 1.00 77.12 88 SER A O 1
ATOM 737 N N . GLU A 1 89 ? 25.600 -13.834 -2.644 1.00 84.88 89 GLU A N 1
ATOM 738 C CA . GLU A 1 89 ? 25.335 -15.045 -3.419 1.00 84.88 89 GLU A CA 1
ATOM 739 C C . GLU A 1 89 ? 24.234 -14.905 -4.477 1.00 84.88 89 GLU A C 1
ATOM 741 O O . GLU A 1 89 ? 24.101 -15.811 -5.285 1.00 84.88 89 GLU A O 1
ATOM 746 N N . THR A 1 90 ? 23.483 -13.794 -4.532 1.00 91.88 90 THR A N 1
ATOM 747 C CA . THR A 1 90 ? 22.416 -13.576 -5.534 1.00 91.88 90 THR A CA 1
ATOM 748 C C . THR A 1 90 ? 22.788 -12.461 -6.499 1.00 91.88 90 THR A C 1
ATOM 750 O O . THR A 1 90 ? 23.002 -11.323 -6.078 1.00 91.88 90 THR A O 1
ATOM 753 N N . PHE A 1 91 ? 22.848 -12.770 -7.794 1.00 93.62 91 PHE A N 1
ATOM 754 C CA . PHE A 1 91 ? 23.281 -11.810 -8.805 1.00 93.62 91 PHE A CA 1
ATOM 755 C C . PHE A 1 91 ? 22.813 -12.146 -10.228 1.00 93.62 91 PHE A C 1
ATOM 757 O O . PHE A 1 91 ? 22.449 -13.280 -10.538 1.00 93.62 91 PHE A O 1
ATOM 764 N N . TYR A 1 92 ? 22.870 -11.144 -11.107 1.00 95.81 92 TYR A N 1
ATOM 765 C CA . TYR A 1 92 ? 22.735 -11.303 -12.556 1.00 95.81 92 TYR A CA 1
ATOM 766 C C . TYR A 1 92 ? 24.082 -11.055 -13.227 1.00 95.81 92 TYR A C 1
ATOM 768 O O . TYR A 1 92 ? 24.634 -9.960 -13.132 1.00 95.81 92 TYR A O 1
ATOM 776 N N . ASP A 1 93 ? 24.583 -12.059 -13.936 1.00 95.50 93 ASP A N 1
ATOM 777 C CA . ASP A 1 93 ? 25.827 -12.017 -14.691 1.00 95.50 93 ASP A CA 1
ATOM 778 C C . ASP A 1 93 ? 25.524 -11.834 -16.182 1.00 95.50 93 ASP A C 1
ATOM 780 O O . ASP A 1 93 ? 24.954 -12.704 -16.844 1.00 95.50 93 ASP A O 1
ATOM 784 N N . SER A 1 94 ? 25.939 -10.693 -16.721 1.00 96.44 94 SER A N 1
ATOM 785 C CA . SER A 1 94 ? 25.842 -10.331 -18.131 1.00 96.44 94 SER A CA 1
ATOM 786 C C . SER A 1 94 ? 27.209 -10.440 -18.803 1.00 96.44 94 SER A C 1
ATOM 788 O O . SER A 1 94 ? 28.155 -9.753 -18.422 1.00 96.44 94 SER A O 1
ATOM 790 N N . PHE A 1 95 ? 27.318 -11.271 -19.839 1.00 96.38 95 PHE A N 1
ATOM 791 C CA . PHE A 1 95 ? 28.531 -11.441 -20.643 1.00 96.38 95 PHE A CA 1
ATOM 792 C C . PHE A 1 95 ? 28.380 -10.781 -22.007 1.00 96.38 95 PHE A C 1
ATOM 794 O O . PHE A 1 95 ? 27.384 -10.997 -22.700 1.00 96.38 95 PHE A O 1
ATOM 801 N N . PHE A 1 96 ? 29.409 -10.051 -22.427 1.00 96.31 96 PHE A N 1
ATOM 802 C CA . PHE A 1 96 ? 29.429 -9.336 -23.695 1.00 96.31 96 PHE A CA 1
ATOM 803 C C . PHE A 1 96 ? 30.424 -9.977 -24.654 1.00 96.31 96 PHE A C 1
ATOM 805 O O . PHE A 1 96 ? 31.589 -10.200 -24.318 1.00 96.31 96 PHE A O 1
ATOM 812 N N . THR A 1 97 ? 29.975 -10.255 -25.876 1.00 93.50 97 THR A N 1
ATOM 813 C CA . THR A 1 97 ? 30.853 -10.749 -26.944 1.00 93.50 97 THR A CA 1
ATOM 814 C C . THR A 1 97 ? 30.732 -9.871 -28.175 1.00 93.50 97 THR A C 1
ATOM 816 O O . THR A 1 97 ? 29.649 -9.398 -28.517 1.00 93.50 97 THR A O 1
ATOM 819 N N . TYR A 1 98 ? 31.869 -9.634 -28.823 1.00 92.44 98 TYR A N 1
ATOM 820 C CA . TYR A 1 98 ? 31.984 -8.748 -29.973 1.00 92.44 98 TYR A CA 1
ATOM 821 C C . TYR A 1 98 ? 32.621 -9.530 -31.119 1.00 92.44 98 TYR A C 1
ATOM 823 O O . TYR A 1 98 ? 33.828 -9.779 -31.105 1.00 92.44 98 TYR A O 1
ATOM 831 N N . GLU A 1 99 ? 31.824 -9.899 -32.113 1.00 88.81 99 GLU A N 1
ATOM 832 C CA . GLU A 1 99 ? 32.315 -10.413 -33.392 1.00 88.81 99 GLU A CA 1
ATOM 833 C C . GLU A 1 99 ? 32.166 -9.310 -34.450 1.00 88.81 99 GLU A C 1
ATOM 835 O O . GLU A 1 99 ? 31.375 -8.392 -34.268 1.00 88.81 99 GLU A O 1
ATOM 840 N N . ASN A 1 100 ? 32.945 -9.347 -35.538 1.00 83.06 100 ASN A N 1
ATOM 841 C CA . ASN A 1 100 ? 33.150 -8.201 -36.450 1.00 83.06 100 ASN A CA 1
ATOM 842 C C . ASN A 1 100 ? 31.912 -7.309 -36.691 1.00 83.06 100 ASN A C 1
ATOM 844 O O . ASN A 1 100 ? 32.011 -6.093 -36.550 1.00 83.06 100 ASN A O 1
ATOM 848 N N . ASN A 1 101 ? 30.762 -7.918 -36.997 1.00 92.88 101 ASN A N 1
ATOM 849 C CA . ASN A 1 101 ? 29.512 -7.222 -37.306 1.00 92.88 101 ASN A CA 1
ATOM 850 C C . ASN A 1 101 ? 28.367 -7.560 -36.333 1.00 92.88 101 ASN A C 1
ATOM 852 O O . ASN A 1 101 ? 27.210 -7.249 -36.616 1.00 92.88 101 ASN A O 1
ATOM 856 N N . GLU A 1 102 ? 28.651 -8.209 -35.205 1.00 95.06 102 GLU A N 1
ATOM 857 C CA . GLU A 1 102 ? 27.631 -8.572 -34.225 1.00 95.06 102 GLU A CA 1
ATOM 858 C C . GLU A 1 102 ? 28.105 -8.400 -32.782 1.00 95.06 102 GLU A C 1
ATOM 860 O O . GLU A 1 102 ? 29.255 -8.645 -32.426 1.00 95.06 102 GLU A O 1
ATOM 865 N N . THR A 1 103 ? 27.205 -7.940 -31.924 1.00 96.00 103 THR A N 1
ATOM 866 C CA . THR A 1 103 ? 27.444 -7.820 -30.486 1.00 96.00 103 THR A CA 1
ATOM 867 C C . THR A 1 103 ? 26.369 -8.595 -29.760 1.00 96.00 103 THR A C 1
ATOM 869 O O . THR A 1 103 ? 25.192 -8.451 -30.088 1.00 96.00 103 THR A O 1
ATOM 872 N N . TRP A 1 104 ? 26.768 -9.406 -28.788 1.00 96.69 104 TRP A N 1
ATOM 873 C 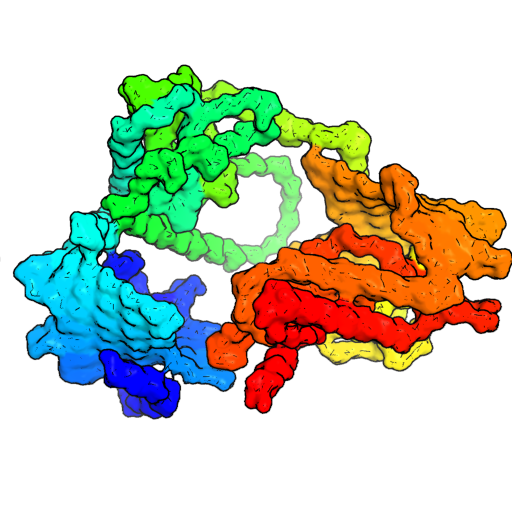CA . TRP A 1 104 ? 25.841 -10.170 -27.967 1.00 96.69 104 TRP A CA 1
ATOM 874 C C . TRP A 1 104 ? 25.966 -9.791 -26.503 1.00 96.69 104 TRP A C 1
ATOM 876 O O . TRP A 1 104 ? 27.082 -9.585 -26.023 1.00 96.69 104 TRP A O 1
ATOM 886 N N . ARG A 1 105 ? 24.828 -9.788 -25.808 1.00 96.38 105 ARG A N 1
ATOM 887 C CA . ARG A 1 105 ? 24.733 -9.740 -24.347 1.00 96.38 105 ARG A CA 1
ATOM 888 C C . ARG A 1 105 ? 23.999 -10.992 -23.888 1.00 96.38 105 ARG A C 1
ATOM 890 O O . ARG A 1 105 ? 22.942 -11.336 -24.413 1.00 96.38 105 ARG A O 1
ATOM 897 N N . LEU A 1 106 ? 24.614 -11.708 -22.963 1.00 96.38 106 LEU A N 1
ATOM 898 C CA . LEU A 1 106 ? 24.198 -13.023 -22.490 1.00 96.38 106 LEU A CA 1
ATOM 899 C C . LEU A 1 106 ? 23.996 -12.931 -20.982 1.00 96.38 106 LEU A C 1
ATOM 901 O O . LEU A 1 106 ? 24.985 -12.801 -20.268 1.00 96.38 106 LEU A O 1
ATOM 905 N N . GLU A 1 107 ? 22.757 -12.987 -20.505 1.00 96.44 107 GLU A N 1
ATOM 906 C CA . GLU A 1 107 ? 22.443 -12.727 -19.098 1.00 96.44 107 GLU A CA 1
ATOM 907 C C . GLU A 1 107 ? 21.950 -13.974 -18.366 1.00 96.44 107 GLU A C 1
ATOM 909 O O . GLU A 1 107 ? 20.955 -14.590 -18.755 1.00 96.44 107 GLU A O 1
ATOM 914 N N . VAL A 1 108 ? 22.649 -14.329 -17.291 1.00 96.00 108 VAL A N 1
ATOM 915 C CA . VAL A 1 108 ? 22.330 -15.444 -16.397 1.00 96.00 108 VAL A CA 1
ATOM 916 C C . VAL A 1 108 ? 22.027 -14.884 -15.019 1.00 96.00 108 VAL A C 1
ATOM 918 O O . VAL A 1 108 ? 22.789 -14.079 -14.501 1.00 96.00 108 VAL A O 1
ATOM 921 N N . TYR A 1 109 ? 20.957 -15.348 -14.393 1.00 95.50 109 TYR A N 1
ATOM 922 C CA . TYR A 1 109 ? 20.758 -15.157 -12.963 1.00 95.50 109 TYR A CA 1
ATOM 923 C C . TYR A 1 109 ? 21.393 -16.322 -12.216 1.00 95.50 109 TYR A C 1
ATOM 925 O O . TYR A 1 109 ? 21.293 -17.469 -12.653 1.00 95.50 109 TYR A O 1
ATOM 933 N N . ALA A 1 110 ? 22.006 -16.042 -11.076 1.00 91.94 110 ALA A N 1
ATOM 934 C CA . ALA A 1 110 ? 22.536 -17.047 -10.173 1.00 91.94 110 ALA A CA 1
ATOM 935 C C . ALA A 1 110 ? 22.166 -16.711 -8.725 1.00 91.94 110 ALA A C 1
ATOM 937 O O . ALA A 1 110 ? 22.155 -15.544 -8.330 1.00 91.94 110 ALA A O 1
ATOM 938 N N . ASN A 1 111 ? 21.888 -17.746 -7.937 1.00 91.75 111 ASN A N 1
ATOM 939 C CA . ASN A 1 111 ? 21.821 -17.675 -6.479 1.00 91.75 111 ASN A CA 1
ATOM 940 C C . ASN A 1 111 ? 22.581 -18.863 -5.846 1.00 91.75 111 ASN A C 1
ATOM 942 O O . ASN A 1 111 ? 23.223 -19.629 -6.569 1.00 91.75 111 ASN A O 1
ATOM 946 N N . GLU A 1 112 ? 22.497 -19.057 -4.522 1.00 85.31 112 GLU A N 1
ATOM 947 C CA . GLU A 1 112 ? 23.163 -20.192 -3.841 1.00 85.31 112 GLU A CA 1
ATOM 948 C C . GLU A 1 112 ? 22.726 -21.566 -4.385 1.00 85.31 112 GLU A C 1
ATOM 950 O O . GLU A 1 112 ? 23.449 -22.558 -4.276 1.00 85.31 112 GLU A O 1
ATOM 955 N N . GLN A 1 113 ? 21.506 -21.646 -4.923 1.00 85.62 113 GLN A N 1
ATOM 956 C CA . GLN A 1 113 ? 20.812 -22.895 -5.223 1.00 85.62 113 GLN A CA 1
ATOM 957 C C . GLN A 1 113 ? 20.886 -23.274 -6.705 1.00 85.62 113 GLN A C 1
ATOM 959 O O . GLN A 1 113 ? 21.020 -24.461 -7.006 1.00 85.62 113 GLN A O 1
ATOM 964 N N . ASP A 1 114 ? 20.777 -22.303 -7.619 1.00 90.75 114 ASP A N 1
ATOM 965 C CA . ASP A 1 114 ? 20.644 -22.566 -9.056 1.00 90.75 114 ASP A CA 1
ATOM 966 C C . ASP A 1 114 ? 21.109 -21.402 -9.957 1.00 90.75 114 ASP A C 1
ATOM 968 O O . ASP A 1 114 ? 21.415 -20.294 -9.496 1.00 90.75 114 ASP A O 1
ATOM 972 N N . LYS A 1 115 ? 21.159 -21.667 -11.270 1.00 92.19 115 LYS A N 1
ATOM 973 C CA . LYS A 1 115 ? 21.461 -20.701 -12.333 1.00 92.19 115 LYS A CA 1
ATOM 974 C C . LYS A 1 115 ? 20.430 -20.774 -13.462 1.00 92.19 115 LYS A C 1
ATOM 976 O O . LYS A 1 115 ? 20.247 -21.839 -14.045 1.00 92.19 115 LYS A O 1
ATOM 981 N N . LYS A 1 116 ? 19.921 -19.606 -13.872 1.00 94.69 116 LYS A N 1
ATOM 982 C CA . LYS A 1 116 ? 18.856 -19.430 -14.879 1.00 94.69 116 LYS A CA 1
ATOM 983 C C . LYS A 1 116 ? 19.325 -18.640 -16.081 1.00 94.69 116 LYS A C 1
ATOM 985 O O . LYS A 1 116 ? 19.948 -17.594 -15.888 1.00 94.69 116 LYS A O 1
ATOM 990 N N . PRO A 1 117 ? 18.957 -19.014 -17.315 1.00 95.06 117 PRO A N 1
ATOM 991 C CA . PRO A 1 117 ? 19.078 -18.104 -18.441 1.00 95.06 117 PRO A CA 1
ATOM 992 C C . PRO A 1 117 ? 17.990 -17.021 -18.363 1.00 95.06 117 PRO A C 1
ATOM 994 O O . PRO A 1 117 ? 16.800 -17.323 -18.331 1.00 95.06 117 PRO A O 1
ATOM 997 N N . VAL A 1 118 ? 18.378 -15.747 -18.371 1.00 94.69 118 VAL A N 1
ATOM 998 C CA . VAL A 1 118 ? 17.428 -14.621 -18.297 1.00 94.69 118 VAL A CA 1
ATOM 999 C C . VAL A 1 118 ? 17.097 -14.128 -19.697 1.00 94.69 118 VAL A C 1
ATOM 1001 O O . VAL A 1 118 ? 15.945 -14.184 -20.134 1.00 94.69 118 VAL A O 1
ATOM 1004 N N . LYS A 1 119 ? 18.120 -13.715 -20.453 1.00 95.06 119 LYS A N 1
ATOM 1005 C CA . LYS A 1 119 ? 17.960 -13.267 -21.840 1.00 95.06 119 LYS A CA 1
ATOM 1006 C C . LYS A 1 119 ? 19.250 -13.355 -22.646 1.00 95.06 119 LYS A C 1
ATOM 1008 O O . LYS A 1 119 ? 20.362 -13.338 -22.119 1.00 95.06 119 LYS A O 1
ATOM 1013 N N . VAL A 1 120 ? 19.072 -13.423 -23.960 1.00 96.25 120 VAL A N 1
ATOM 1014 C CA . VAL A 1 120 ? 20.122 -13.299 -24.967 1.00 96.25 120 VAL A CA 1
ATOM 1015 C C . VAL A 1 120 ? 19.746 -12.189 -25.928 1.00 96.25 120 VAL A C 1
ATOM 1017 O O . VAL A 1 120 ? 18.722 -12.263 -26.606 1.00 96.25 120 VAL A O 1
ATOM 1020 N N . GLU A 1 121 ? 20.608 -11.190 -26.019 1.00 96.75 121 GLU A N 1
ATOM 1021 C CA . GLU A 1 121 ? 20.469 -10.057 -26.920 1.00 96.75 121 GLU A CA 1
ATOM 1022 C C . GLU A 1 121 ? 21.530 -10.136 -28.014 1.00 96.75 121 GLU A C 1
ATOM 1024 O O . GLU A 1 121 ? 22.665 -10.555 -27.770 1.00 96.75 121 GLU A O 1
ATOM 1029 N N . ARG A 1 122 ? 21.172 -9.707 -29.223 1.00 96.88 122 ARG A N 1
ATOM 1030 C CA . ARG A 1 122 ? 22.078 -9.641 -30.366 1.00 96.88 122 ARG A CA 1
ATOM 1031 C C . ARG A 1 122 ? 21.817 -8.403 -31.210 1.00 96.88 122 ARG A C 1
ATOM 1033 O O . ARG A 1 122 ? 20.756 -8.278 -31.817 1.00 96.88 122 ARG A O 1
ATOM 1040 N N . LEU A 1 123 ? 22.830 -7.557 -31.343 1.00 96.81 123 LEU A N 1
ATOM 1041 C CA . LEU A 1 123 ? 22.856 -6.411 -32.246 1.00 96.81 123 LEU A CA 1
ATOM 1042 C C . LEU A 1 123 ? 23.696 -6.739 -33.487 1.00 96.81 123 LEU A C 1
ATOM 1044 O O . LEU A 1 123 ? 24.870 -7.072 -33.361 1.00 96.81 123 LEU A O 1
ATOM 1048 N N . LEU A 1 124 ? 23.114 -6.614 -34.680 1.00 95.44 124 LEU A N 1
ATOM 1049 C CA . LEU A 1 124 ? 23.783 -6.798 -35.973 1.00 95.44 124 LEU A CA 1
ATOM 1050 C C . LEU A 1 124 ? 24.071 -5.451 -36.639 1.00 95.44 124 LEU A C 1
ATOM 1052 O O . LEU A 1 124 ? 23.216 -4.558 -36.641 1.00 95.44 124 LEU A O 1
ATOM 1056 N N . ARG A 1 125 ? 25.249 -5.334 -37.255 1.00 95.00 125 ARG A N 1
ATOM 1057 C CA . ARG A 1 125 ? 25.716 -4.153 -37.992 1.00 95.00 125 ARG A CA 1
ATOM 1058 C C . ARG A 1 125 ? 26.102 -4.501 -39.433 1.00 95.00 125 ARG A C 1
ATOM 1060 O O . ARG A 1 125 ? 26.451 -5.644 -39.723 1.00 95.00 125 ARG A O 1
ATOM 1067 N N . ASP A 1 126 ? 26.013 -3.535 -40.342 1.00 93.25 126 ASP A N 1
ATOM 1068 C CA . ASP A 1 126 ? 26.532 -3.673 -41.709 1.00 93.25 126 ASP A CA 1
ATOM 1069 C C . ASP A 1 126 ? 28.054 -3.450 -41.773 1.00 93.25 126 ASP A C 1
ATOM 1071 O O . ASP A 1 126 ? 28.712 -3.221 -40.758 1.00 93.25 126 ASP A O 1
ATOM 1075 N N . GLU A 1 127 ? 28.629 -3.551 -42.975 1.00 90.25 127 GLU A N 1
ATOM 1076 C CA . GLU A 1 127 ? 30.065 -3.332 -43.214 1.00 90.25 127 GLU A CA 1
ATOM 1077 C C . GLU A 1 127 ? 30.519 -1.896 -42.889 1.00 90.25 127 GLU A C 1
ATOM 1079 O O . GLU A 1 127 ? 31.693 -1.682 -42.589 1.00 90.25 127 GLU A O 1
ATOM 1084 N N . ASP A 1 128 ? 29.591 -0.933 -42.898 1.00 87.62 128 ASP A N 1
ATOM 1085 C CA . ASP A 1 128 ? 29.822 0.467 -42.534 1.00 87.62 128 ASP A CA 1
ATOM 1086 C C . ASP A 1 128 ? 29.586 0.723 -41.027 1.00 87.62 128 ASP A C 1
ATOM 1088 O O . ASP A 1 128 ? 29.701 1.857 -40.555 1.00 87.62 128 ASP A O 1
ATOM 1092 N N . GLY A 1 129 ? 29.263 -0.321 -40.253 1.00 86.94 129 GLY A N 1
ATOM 1093 C CA . GLY A 1 129 ? 29.018 -0.260 -38.812 1.00 86.94 129 GLY A CA 1
ATOM 1094 C C . GLY A 1 129 ? 27.613 0.203 -38.413 1.00 86.94 129 GLY A C 1
ATOM 1095 O O . GLY A 1 129 ? 27.365 0.418 -37.224 1.00 86.94 129 GLY A O 1
ATOM 1096 N N . ARG A 1 130 ? 26.681 0.347 -39.360 1.00 88.75 130 ARG A N 1
ATOM 1097 C CA . ARG A 1 130 ? 25.308 0.806 -39.105 1.00 88.75 130 ARG A CA 1
ATOM 1098 C C . ARG A 1 130 ? 24.434 -0.325 -38.584 1.00 88.75 130 ARG A C 1
ATOM 1100 O O . ARG A 1 130 ? 24.528 -1.450 -39.063 1.00 88.75 130 ARG A O 1
ATOM 1107 N N . TYR A 1 131 ? 23.547 -0.032 -37.636 1.00 92.06 131 TYR A N 1
ATOM 1108 C CA . TYR A 1 131 ? 22.625 -1.026 -37.073 1.00 92.06 131 TYR A CA 1
ATOM 1109 C C . TYR A 1 131 ? 21.676 -1.576 -38.145 1.00 92.06 131 TYR A C 1
ATOM 1111 O O . TYR A 1 131 ? 21.032 -0.797 -38.840 1.00 92.06 131 TYR A O 1
ATOM 1119 N N . ILE A 1 132 ? 21.574 -2.901 -38.264 1.00 93.94 132 ILE A N 1
ATOM 1120 C CA . ILE A 1 132 ? 20.634 -3.581 -39.175 1.00 93.94 132 ILE A CA 1
ATOM 1121 C C . ILE A 1 132 ? 19.493 -4.212 -38.384 1.00 93.94 132 ILE A C 1
ATOM 1123 O O . ILE A 1 132 ? 18.330 -4.125 -38.777 1.00 93.94 132 ILE A O 1
ATOM 1127 N N . SER A 1 133 ? 19.806 -4.878 -37.271 1.00 94.81 133 SER A N 1
ATOM 1128 C CA . SER A 1 133 ? 18.784 -5.500 -36.434 1.00 94.81 133 SER A CA 1
ATOM 1129 C C . SER A 1 133 ? 19.235 -5.674 -34.998 1.00 94.81 133 SER A C 1
ATOM 1131 O O . SER A 1 133 ? 20.401 -5.972 -34.755 1.00 94.81 133 SER A O 1
ATOM 1133 N N . TYR A 1 134 ? 18.286 -5.600 -34.080 1.00 96.00 134 TYR A N 1
ATOM 1134 C CA . TYR A 1 134 ? 18.442 -5.943 -32.677 1.00 96.00 134 TYR A CA 1
ATOM 1135 C C . TYR A 1 134 ? 17.449 -7.061 -32.385 1.00 96.00 134 TYR A C 1
ATOM 1137 O O . TYR A 1 134 ? 16.277 -6.979 -32.749 1.00 96.00 134 TYR A O 1
ATOM 1145 N N . GLU A 1 135 ? 17.936 -8.162 -31.840 1.00 95.62 135 GLU A N 1
ATOM 1146 C CA . GLU A 1 135 ? 17.145 -9.352 -31.567 1.00 95.62 135 GLU A CA 1
ATOM 1147 C C . GLU A 1 135 ? 17.301 -9.729 -30.100 1.00 95.62 135 GLU A C 1
ATOM 1149 O O . GLU A 1 135 ? 18.424 -9.783 -29.604 1.00 95.62 135 GLU A O 1
ATOM 1154 N N . VAL A 1 136 ? 16.195 -10.055 -29.437 1.00 95.19 136 VAL A N 1
ATOM 1155 C CA . VAL A 1 136 ? 16.198 -10.547 -28.055 1.00 95.19 136 VAL A CA 1
ATOM 1156 C C . VAL A 1 136 ? 15.446 -11.860 -27.994 1.00 95.19 136 VAL A C 1
ATOM 1158 O O . VAL A 1 136 ? 14.410 -12.036 -28.638 1.00 95.19 136 VAL A O 1
ATOM 1161 N N . TYR A 1 137 ? 15.987 -12.798 -27.230 1.00 94.38 137 TYR A N 1
ATOM 1162 C CA . TYR A 1 137 ? 15.300 -14.012 -26.833 1.00 94.38 137 TYR A CA 1
ATOM 1163 C C . TYR A 1 137 ? 15.356 -14.138 -25.313 1.00 94.38 137 TYR A C 1
ATOM 1165 O O . TYR A 1 137 ? 16.439 -14.094 -24.730 1.00 94.38 137 TYR A O 1
ATOM 1173 N N . SER A 1 138 ? 14.199 -14.300 -24.686 1.00 93.50 138 SER A N 1
ATOM 1174 C CA . SER A 1 138 ? 14.051 -14.550 -23.251 1.00 93.50 138 SER A CA 1
ATOM 1175 C C . SER A 1 138 ? 12.987 -15.620 -23.017 1.00 93.50 138 SER A C 1
ATOM 1177 O O . SER A 1 138 ? 12.367 -16.116 -23.964 1.00 93.50 138 SER A O 1
ATOM 1179 N N . GLU A 1 139 ? 12.725 -15.955 -21.756 1.00 87.25 139 GLU A N 1
ATOM 1180 C CA . GLU A 1 139 ? 11.609 -16.839 -21.400 1.00 87.25 139 GLU A CA 1
ATOM 1181 C C . GLU A 1 139 ? 10.239 -16.312 -21.876 1.00 87.25 139 GLU A C 1
ATOM 1183 O O . GLU A 1 139 ? 9.323 -17.095 -22.135 1.00 87.25 139 GLU A O 1
ATOM 1188 N N . HIS A 1 140 ? 10.099 -14.993 -22.050 1.00 84.00 140 HIS A N 1
ATOM 1189 C CA . HIS A 1 140 ? 8.861 -14.359 -22.510 1.00 84.00 140 HIS A CA 1
ATOM 1190 C C . HIS A 1 140 ? 8.678 -14.435 -24.032 1.00 84.00 140 HIS A C 1
ATOM 1192 O O . HIS A 1 140 ? 7.575 -14.220 -24.537 1.00 84.00 140 HIS A O 1
ATOM 1198 N N . GLY A 1 141 ? 9.729 -14.785 -24.775 1.00 88.69 141 GLY A N 1
ATOM 1199 C CA . GLY A 1 141 ? 9.658 -15.022 -26.210 1.00 88.69 141 GLY A CA 1
ATOM 1200 C C . GLY A 1 141 ? 10.726 -14.285 -27.004 1.00 88.69 141 GLY A C 1
ATOM 1201 O O . GLY A 1 141 ? 11.847 -14.077 -26.543 1.00 88.69 141 GLY A O 1
ATOM 1202 N N . TYR A 1 142 ? 10.389 -13.955 -28.251 1.00 92.44 142 TYR A N 1
ATOM 1203 C CA . TYR A 1 142 ? 11.333 -13.419 -29.228 1.00 92.44 142 TYR A CA 1
ATOM 1204 C C . TYR A 1 142 ? 10.927 -12.024 -29.690 1.00 92.44 142 TYR A C 1
ATOM 1206 O O . TYR A 1 142 ? 9.796 -11.805 -30.126 1.00 92.44 142 TYR A O 1
ATOM 1214 N N . GLN A 1 143 ? 11.889 -11.109 -29.662 1.00 92.88 143 GLN A N 1
ATOM 1215 C CA . GLN A 1 143 ? 11.775 -9.753 -30.179 1.00 92.88 143 GLN A CA 1
ATOM 1216 C C . GLN A 1 143 ? 12.765 -9.540 -31.310 1.00 92.88 143 GLN A C 1
ATOM 1218 O O . GLN A 1 143 ? 13.916 -9.983 -31.246 1.00 92.88 143 GLN A O 1
ATOM 1223 N N . LYS A 1 144 ? 12.322 -8.831 -32.345 1.00 93.50 144 LYS A N 1
ATOM 1224 C CA . LYS A 1 144 ? 13.195 -8.363 -33.414 1.00 93.50 144 LYS A CA 1
ATOM 1225 C C . LYS A 1 144 ? 12.847 -6.943 -33.808 1.00 93.50 144 LYS A C 1
ATOM 1227 O O . LYS A 1 144 ? 11.742 -6.687 -34.265 1.00 93.50 144 LYS A O 1
ATOM 1232 N N . PHE A 1 145 ? 13.845 -6.082 -33.762 1.00 93.56 145 PHE A N 1
ATOM 1233 C CA . PHE A 1 145 ? 13.839 -4.745 -34.324 1.00 93.56 145 PHE A CA 1
ATOM 1234 C C . PHE A 1 145 ? 14.684 -4.768 -35.592 1.00 93.56 145 PHE A C 1
ATOM 1236 O O . PHE A 1 145 ? 15.803 -5.286 -35.598 1.00 93.56 145 PHE A O 1
ATOM 1243 N N . SER A 1 146 ? 14.136 -4.255 -36.686 1.00 93.56 146 SER A N 1
ATOM 1244 C CA . SER A 1 146 ? 14.819 -4.122 -37.973 1.00 93.56 146 SER A CA 1
ATOM 1245 C C . SER A 1 146 ? 14.978 -2.644 -38.282 1.00 93.56 146 SER A C 1
ATOM 1247 O O . SER A 1 146 ? 13.992 -1.915 -38.275 1.00 93.56 146 SER A O 1
ATOM 1249 N N . TYR A 1 147 ? 16.206 -2.223 -38.559 1.00 93.12 147 TYR A N 1
ATOM 1250 C CA . TYR A 1 147 ? 16.578 -0.827 -38.743 1.00 93.12 147 TYR A CA 1
ATOM 1251 C C . TYR A 1 147 ? 16.820 -0.545 -40.224 1.00 93.12 147 TYR A C 1
ATOM 1253 O O . TYR A 1 147 ? 17.687 -1.153 -40.856 1.00 93.12 147 TYR A O 1
ATOM 1261 N N . ASN A 1 148 ? 16.063 0.395 -40.776 1.00 92.12 148 ASN A N 1
ATOM 1262 C CA . ASN A 1 148 ? 16.208 0.875 -42.141 1.00 92.12 148 ASN A CA 1
ATOM 1263 C C . ASN A 1 148 ? 16.705 2.325 -42.121 1.00 92.12 148 ASN A C 1
ATOM 1265 O O . ASN A 1 148 ? 16.013 3.226 -41.654 1.00 92.12 148 ASN A O 1
ATOM 1269 N N . HIS A 1 149 ? 17.921 2.555 -42.613 1.00 89.06 149 HIS A N 1
ATOM 1270 C CA . HIS A 1 149 ? 18.544 3.880 -42.609 1.00 89.06 149 HIS A CA 1
ATOM 1271 C C . HIS A 1 149 ? 18.003 4.733 -43.753 1.00 89.06 149 HIS A C 1
ATOM 1273 O O . HIS A 1 149 ? 18.025 4.333 -44.918 1.00 89.06 149 HIS A O 1
ATOM 1279 N N . THR A 1 150 ? 17.560 5.937 -43.420 1.00 87.94 150 THR A N 1
ATOM 1280 C CA . THR A 1 150 ? 17.035 6.935 -44.354 1.00 87.94 150 THR A CA 1
ATOM 1281 C C . THR A 1 150 ? 17.962 8.150 -44.407 1.00 87.94 150 THR A C 1
ATOM 1283 O O . THR A 1 150 ? 18.955 8.235 -43.690 1.00 87.94 150 THR A O 1
ATOM 1286 N N . THR A 1 151 ? 17.651 9.128 -45.259 1.00 83.69 151 THR A N 1
ATOM 1287 C CA . THR A 1 151 ? 18.421 10.381 -45.329 1.00 83.69 151 THR A CA 1
ATOM 1288 C C . THR A 1 151 ? 18.265 11.274 -44.097 1.00 83.69 151 THR A C 1
ATOM 1290 O O . THR A 1 151 ? 19.064 12.188 -43.925 1.00 83.69 151 THR A O 1
ATOM 1293 N N . THR A 1 152 ? 17.229 11.058 -43.283 1.00 82.88 152 THR A N 1
ATOM 1294 C CA . THR A 1 152 ? 16.861 11.910 -42.136 1.00 82.88 152 THR A CA 1
ATOM 1295 C C . THR A 1 152 ? 16.932 11.178 -40.792 1.00 82.88 152 THR A C 1
ATOM 1297 O O . THR A 1 152 ? 16.654 11.782 -39.763 1.00 82.88 152 THR A O 1
ATOM 1300 N N . GLY A 1 153 ? 17.276 9.888 -40.779 1.00 89.12 153 GLY A N 1
ATOM 1301 C CA . GLY A 1 153 ? 17.292 9.066 -39.568 1.00 89.12 153 GLY A CA 1
ATOM 1302 C C . GLY A 1 153 ? 17.009 7.590 -39.857 1.00 89.12 153 GLY A C 1
ATOM 1303 O O . GLY A 1 153 ? 17.452 7.075 -40.884 1.00 89.12 153 GLY A O 1
ATOM 1304 N N . LEU A 1 154 ? 16.278 6.896 -38.982 1.00 90.00 154 LEU A N 1
ATOM 1305 C CA . LEU A 1 154 ? 15.995 5.458 -39.088 1.00 90.00 154 LEU A CA 1
ATOM 1306 C C . LEU A 1 154 ? 14.491 5.165 -39.048 1.00 90.00 154 LEU A C 1
ATOM 1308 O O . LEU A 1 154 ? 13.758 5.725 -38.244 1.00 90.00 154 LEU A O 1
ATOM 1312 N N . GLU A 1 155 ? 14.044 4.218 -39.863 1.00 90.25 155 GLU A N 1
ATOM 1313 C CA . GLU A 1 155 ? 12.757 3.541 -39.689 1.00 90.25 155 GLU A CA 1
ATOM 1314 C C . GLU A 1 155 ? 13.004 2.216 -38.964 1.00 90.25 155 GLU A C 1
ATOM 1316 O O . GLU A 1 155 ? 13.883 1.444 -39.356 1.00 90.25 155 GLU A O 1
ATOM 1321 N N . ILE A 1 156 ? 12.243 1.950 -37.906 1.00 90.88 156 ILE A N 1
ATOM 1322 C CA . ILE A 1 156 ? 12.371 0.738 -37.099 1.00 90.88 156 ILE A CA 1
ATOM 1323 C C . ILE A 1 156 ? 11.085 -0.065 -37.227 1.00 90.88 156 ILE A C 1
ATOM 1325 O O . ILE A 1 156 ? 10.016 0.417 -36.869 1.00 90.88 156 ILE A O 1
ATOM 1329 N N . ALA A 1 157 ? 11.191 -1.303 -37.696 1.00 89.56 157 ALA A N 1
ATOM 1330 C CA . ALA A 1 157 ? 10.100 -2.269 -37.641 1.00 89.56 157 ALA A CA 1
ATOM 1331 C C . ALA A 1 157 ? 10.377 -3.257 -36.506 1.00 89.56 157 ALA A C 1
ATOM 1333 O O . ALA A 1 157 ? 11.372 -3.988 -36.555 1.00 89.56 157 ALA A O 1
ATOM 1334 N N . ALA A 1 158 ? 9.521 -3.266 -35.491 1.00 88.38 158 ALA A N 1
ATOM 1335 C CA . ALA A 1 158 ? 9.612 -4.159 -34.349 1.00 88.38 158 ALA A CA 1
ATOM 1336 C C . ALA A 1 158 ? 8.533 -5.238 -34.427 1.00 88.38 158 ALA A C 1
ATOM 1338 O O . ALA A 1 158 ? 7.360 -4.941 -34.634 1.00 88.38 158 ALA A O 1
ATOM 1339 N N . SER A 1 159 ? 8.934 -6.483 -34.213 1.00 87.31 159 SER A N 1
ATOM 1340 C CA . SER A 1 159 ? 8.049 -7.641 -34.173 1.00 87.31 159 SER A CA 1
ATOM 1341 C C . SER A 1 159 ? 8.275 -8.404 -32.874 1.00 87.31 159 SER A C 1
ATOM 1343 O O . SER A 1 159 ? 9.407 -8.772 -32.544 1.00 87.31 159 SER A O 1
ATOM 1345 N N . TYR A 1 160 ? 7.187 -8.649 -32.153 1.00 85.94 160 TYR A N 1
ATOM 1346 C CA . TYR A 1 160 ? 7.147 -9.358 -30.881 1.00 85.94 160 TYR A CA 1
ATOM 1347 C C . TYR A 1 160 ? 6.383 -10.670 -31.032 1.00 85.94 160 TYR A C 1
ATOM 1349 O O . TYR A 1 160 ? 5.255 -10.689 -31.527 1.00 85.94 160 TYR A O 1
ATOM 1357 N N . TYR A 1 161 ? 6.989 -11.760 -30.573 1.00 83.69 161 TYR A N 1
ATOM 1358 C CA . TYR A 1 161 ? 6.347 -13.060 -30.442 1.00 83.69 161 TYR A CA 1
ATOM 1359 C C . TYR A 1 161 ? 6.363 -13.499 -28.979 1.00 83.69 161 TYR A C 1
ATOM 1361 O O . TYR A 1 161 ? 7.418 -13.862 -28.451 1.00 83.69 161 TYR A O 1
ATOM 1369 N N . ASP A 1 162 ? 5.182 -13.510 -28.362 1.00 79.12 162 ASP A N 1
ATOM 1370 C CA . ASP A 1 162 ? 4.963 -14.039 -27.018 1.00 79.12 162 ASP A CA 1
ATOM 1371 C C . ASP A 1 162 ? 4.862 -15.566 -27.079 1.00 79.12 162 ASP A C 1
ATOM 1373 O O . ASP A 1 162 ? 3.892 -16.125 -27.609 1.00 79.12 162 ASP A O 1
ATOM 1377 N N . ALA A 1 163 ? 5.848 -16.263 -26.519 1.00 69.94 163 ALA A N 1
ATOM 1378 C CA . ALA A 1 163 ? 5.846 -17.722 -26.514 1.00 69.94 163 ALA A CA 1
ATOM 1379 C C . ALA A 1 163 ? 4.775 -18.312 -25.574 1.00 69.94 163 ALA A C 1
ATOM 1381 O O . ALA A 1 163 ? 4.234 -19.385 -25.865 1.00 69.94 163 ALA A O 1
ATOM 1382 N N . LYS A 1 164 ? 4.441 -17.609 -24.483 1.00 73.88 164 LYS A N 1
ATOM 1383 C CA . LYS A 1 164 ? 3.503 -18.043 -23.435 1.00 73.88 164 LYS A CA 1
ATOM 1384 C C . LYS A 1 164 ? 2.052 -17.893 -23.889 1.00 73.88 164 LYS A C 1
ATOM 1386 O O . LYS A 1 164 ? 1.256 -18.818 -23.716 1.00 73.88 164 LYS A O 1
ATOM 1391 N N . HIS A 1 165 ? 1.721 -16.774 -24.530 1.00 70.56 165 HIS A N 1
ATOM 1392 C CA . HIS A 1 165 ? 0.357 -16.464 -24.980 1.00 70.56 165 HIS A CA 1
ATOM 1393 C C . HIS A 1 165 ? 0.124 -16.713 -26.476 1.00 70.56 165 HIS A C 1
ATOM 1395 O O . HIS A 1 165 ? -1.007 -16.585 -26.945 1.00 70.56 165 HIS A O 1
ATOM 1401 N N . LYS A 1 166 ? 1.165 -17.102 -27.232 1.00 74.44 166 LYS A N 1
ATOM 1402 C CA . LYS A 1 166 ? 1.129 -17.264 -28.702 1.00 74.44 166 LYS A CA 1
ATOM 1403 C C . LYS A 1 166 ? 0.605 -16.011 -29.406 1.00 74.44 166 LYS A C 1
ATOM 1405 O O . LYS A 1 166 ? -0.129 -16.100 -30.393 1.00 74.44 166 LYS A O 1
ATOM 1410 N N . HIS A 1 167 ? 0.959 -14.855 -28.864 1.00 72.94 167 HIS A N 1
ATOM 1411 C CA . HIS A 1 167 ? 0.517 -13.559 -29.346 1.00 72.94 167 HIS A CA 1
ATOM 1412 C C . HIS A 1 167 ? 1.597 -12.925 -30.219 1.00 72.94 167 HIS A C 1
ATOM 1414 O O . HIS A 1 167 ? 2.791 -13.125 -29.990 1.00 72.94 167 HIS A O 1
ATOM 1420 N N . TYR A 1 168 ? 1.169 -12.179 -31.234 1.00 77.44 168 TYR A N 1
ATOM 1421 C CA . TYR A 1 168 ? 2.060 -11.502 -32.163 1.00 77.44 168 TYR A CA 1
ATOM 1422 C C . TYR A 1 168 ? 1.687 -10.026 -32.234 1.00 77.44 168 TYR A C 1
ATOM 1424 O O . TYR A 1 168 ? 0.522 -9.699 -32.463 1.00 77.44 168 TYR A O 1
ATOM 1432 N N . MET A 1 169 ? 2.671 -9.152 -32.036 1.00 77.12 169 MET A N 1
ATOM 1433 C CA . MET A 1 169 ? 2.496 -7.703 -32.128 1.00 77.12 169 MET A CA 1
ATOM 1434 C C . MET A 1 169 ? 3.572 -7.117 -33.029 1.00 77.12 169 MET A C 1
ATOM 1436 O O . MET A 1 169 ? 4.746 -7.445 -32.875 1.00 77.12 169 MET A O 1
ATOM 1440 N N . ASP A 1 170 ? 3.169 -6.225 -33.928 1.00 82.44 170 ASP A N 1
ATOM 1441 C CA . ASP A 1 170 ? 4.087 -5.395 -34.701 1.00 82.44 170 ASP A CA 1
ATOM 1442 C C . ASP A 1 170 ? 3.975 -3.944 -34.228 1.00 82.44 170 ASP A C 1
ATOM 1444 O O . ASP A 1 170 ? 2.872 -3.440 -34.001 1.00 82.44 170 ASP A O 1
ATOM 1448 N N . ARG A 1 171 ? 5.116 -3.267 -34.112 1.00 81.62 171 ARG A N 1
ATOM 1449 C CA . ARG A 1 171 ? 5.221 -1.822 -33.873 1.00 81.62 171 ARG A CA 1
ATOM 1450 C C . ARG A 1 171 ? 6.144 -1.222 -34.923 1.00 81.62 171 ARG A C 1
ATOM 1452 O O . ARG A 1 171 ? 7.087 -1.872 -35.371 1.00 81.62 171 ARG A O 1
ATOM 1459 N N . ASN A 1 172 ? 5.888 0.019 -35.314 1.00 85.06 172 ASN A N 1
ATOM 1460 C CA . ASN A 1 172 ? 6.769 0.754 -36.214 1.00 85.06 172 ASN A CA 1
ATOM 1461 C C . ASN A 1 172 ? 7.201 2.047 -35.543 1.00 85.06 172 ASN A C 1
ATOM 1463 O O . ASN A 1 172 ? 6.402 2.685 -34.867 1.00 85.06 172 ASN A O 1
ATOM 1467 N N . PHE A 1 173 ? 8.444 2.449 -35.762 1.00 86.31 173 PHE A N 1
ATOM 1468 C CA . PHE A 1 173 ? 8.980 3.703 -35.259 1.00 86.31 173 PHE A CA 1
ATOM 1469 C C . PHE A 1 173 ? 9.698 4.459 -36.370 1.00 86.31 173 PHE A C 1
ATOM 1471 O O . PHE A 1 173 ? 10.254 3.865 -37.296 1.00 86.31 173 PHE A O 1
ATOM 1478 N N . GLN A 1 174 ? 9.731 5.775 -36.238 1.00 88.88 174 GLN A N 1
ATOM 1479 C CA . GLN A 1 174 ? 10.568 6.671 -37.012 1.00 88.88 174 GLN A CA 1
ATOM 1480 C C . GLN A 1 174 ? 11.451 7.458 -36.045 1.00 88.88 174 GLN A C 1
ATOM 1482 O O . GLN A 1 174 ? 10.961 8.209 -35.208 1.00 88.88 174 GLN A O 1
ATOM 1487 N N . VAL A 1 175 ? 12.759 7.282 -36.178 1.00 88.81 175 VAL A N 1
ATOM 1488 C CA . VAL A 1 175 ? 13.785 8.011 -35.436 1.00 88.81 175 VAL A CA 1
ATOM 1489 C C . VAL A 1 175 ? 14.355 9.076 -36.354 1.00 88.81 175 VAL A C 1
ATOM 1491 O O . VAL A 1 175 ? 14.860 8.758 -37.431 1.00 88.81 175 VAL A O 1
ATOM 1494 N N . ILE A 1 176 ? 14.292 10.333 -35.938 1.00 88.81 176 ILE A N 1
ATOM 1495 C CA . ILE A 1 176 ? 14.891 11.463 -36.647 1.00 88.81 176 ILE A CA 1
ATOM 1496 C C . ILE A 1 176 ? 16.229 11.774 -35.978 1.00 88.81 176 ILE A C 1
ATOM 1498 O O . ILE A 1 176 ? 16.305 11.856 -34.753 1.00 88.81 176 ILE A O 1
ATOM 1502 N N . ILE A 1 177 ? 17.290 11.906 -36.776 1.00 85.25 177 ILE A N 1
ATOM 1503 C CA . ILE A 1 177 ? 18.655 12.136 -36.286 1.00 85.25 177 ILE A CA 1
ATOM 1504 C C . ILE A 1 177 ? 19.199 13.435 -36.867 1.00 85.25 177 ILE A C 1
ATOM 1506 O O . ILE A 1 177 ? 19.239 13.612 -38.088 1.00 85.25 177 ILE A O 1
ATOM 1510 N N . ASP A 1 178 ? 19.731 14.289 -35.995 1.00 83.44 178 ASP A N 1
ATOM 1511 C CA . ASP A 1 178 ? 20.598 15.384 -36.411 1.00 83.44 178 ASP A CA 1
ATOM 1512 C C . ASP A 1 178 ? 22.012 14.840 -36.650 1.00 83.44 178 ASP A C 1
ATOM 1514 O O . ASP A 1 178 ? 22.790 14.603 -35.724 1.00 83.44 178 ASP A O 1
ATOM 1518 N N . TYR A 1 179 ? 22.358 14.641 -37.922 1.00 78.31 179 TYR A N 1
ATOM 1519 C CA . TYR A 1 179 ? 23.674 14.142 -38.328 1.00 78.31 179 TYR A CA 1
ATOM 1520 C C . TYR A 1 179 ? 24.821 15.136 -38.107 1.00 78.31 179 TYR A C 1
ATOM 1522 O O . TYR A 1 179 ? 25.980 14.723 -38.159 1.00 78.31 179 TYR A O 1
ATOM 1530 N N . SER A 1 180 ? 24.542 16.428 -37.891 1.00 79.62 180 SER A N 1
ATOM 1531 C CA . SER A 1 180 ? 25.593 17.415 -37.613 1.00 79.62 180 SER A CA 1
ATOM 1532 C C . SER A 1 180 ? 26.173 17.239 -36.209 1.00 79.62 180 SER A C 1
ATOM 1534 O O . SER A 1 180 ? 27.385 17.356 -36.022 1.00 79.62 180 SER A O 1
ATOM 1536 N N . GLU A 1 181 ? 25.317 16.869 -35.258 1.00 77.69 181 GLU A N 1
ATOM 1537 C CA . GLU A 1 181 ? 25.677 16.597 -33.865 1.00 77.69 181 GLU A CA 1
ATOM 1538 C C . GLU A 1 181 ? 25.679 15.095 -33.533 1.00 77.69 181 GLU A C 1
ATOM 1540 O O . GLU A 1 181 ? 26.078 14.705 -32.439 1.00 77.69 181 GLU A O 1
ATOM 1545 N N . ASN A 1 182 ? 25.285 14.248 -34.492 1.00 78.44 182 ASN A N 1
ATOM 1546 C CA . ASN A 1 182 ? 25.155 12.796 -34.362 1.00 78.44 182 ASN A CA 1
ATOM 1547 C C . ASN A 1 182 ? 24.308 12.387 -33.143 1.00 78.44 182 ASN A C 1
ATOM 1549 O O . ASN A 1 182 ? 24.725 11.566 -32.325 1.00 78.44 182 ASN A O 1
ATOM 1553 N N . CYS A 1 183 ? 23.122 12.982 -33.021 1.00 82.69 183 CYS A N 1
ATOM 1554 C CA . CYS A 1 183 ? 22.218 12.778 -31.889 1.00 82.69 183 CYS A CA 1
ATOM 1555 C C . CYS A 1 183 ? 20.769 12.581 -32.349 1.00 82.69 183 CYS A C 1
ATOM 1557 O O . CYS A 1 183 ? 20.384 13.004 -33.443 1.00 82.69 183 CYS A O 1
ATOM 1559 N N . VAL A 1 184 ? 19.966 11.921 -31.513 1.00 86.19 184 VAL A N 1
ATOM 1560 C CA . VAL A 1 184 ? 18.534 11.739 -31.769 1.00 86.19 184 VAL A CA 1
ATOM 1561 C C . VAL A 1 184 ? 17.823 13.076 -31.587 1.00 86.19 184 VAL A C 1
ATOM 1563 O O . VAL A 1 184 ? 17.958 13.721 -30.551 1.00 86.19 184 VAL A O 1
ATOM 1566 N N . GLU A 1 185 ? 17.072 13.500 -32.599 1.00 88.62 185 GLU A N 1
ATOM 1567 C CA . GLU A 1 185 ? 16.226 14.693 -32.541 1.00 88.62 185 GLU A CA 1
ATOM 1568 C C . GLU A 1 185 ? 14.839 14.337 -31.995 1.00 88.62 185 GLU A C 1
ATOM 1570 O O . GLU A 1 185 ? 14.344 14.998 -31.085 1.00 88.62 185 GLU A O 1
ATOM 1575 N N . SER A 1 186 ? 14.229 13.264 -32.508 1.00 88.56 186 SER A N 1
ATOM 1576 C CA . SER A 1 186 ? 12.951 12.747 -32.009 1.00 88.56 186 SER A CA 1
ATOM 1577 C C . SER A 1 186 ? 12.739 11.270 -32.348 1.00 88.56 186 SER A C 1
ATOM 1579 O O . SER A 1 186 ? 13.340 10.738 -33.286 1.00 88.56 186 SER A O 1
ATOM 1581 N N . ILE A 1 187 ? 11.865 10.609 -31.587 1.00 87.81 187 ILE A N 1
ATOM 1582 C CA . ILE A 1 187 ? 11.388 9.246 -31.849 1.00 87.81 187 ILE A CA 1
ATOM 1583 C C . ILE A 1 187 ? 9.863 9.277 -31.894 1.00 87.81 187 ILE A C 1
ATOM 1585 O O . ILE A 1 187 ? 9.214 9.679 -30.929 1.00 87.81 187 ILE A O 1
ATOM 1589 N N . LEU A 1 188 ? 9.299 8.833 -33.012 1.00 88.69 188 LEU A N 1
ATOM 1590 C CA . LEU A 1 188 ? 7.865 8.718 -33.249 1.00 88.69 188 LEU A CA 1
ATOM 1591 C C . LEU A 1 188 ? 7.498 7.241 -33.348 1.00 88.69 188 LEU A C 1
ATOM 1593 O O . LEU A 1 188 ? 8.045 6.529 -34.185 1.00 88.69 188 LEU A O 1
ATOM 1597 N N . GLU A 1 189 ? 6.545 6.778 -32.556 1.00 86.19 189 GLU A N 1
ATOM 1598 C CA . GLU A 1 189 ? 5.876 5.505 -32.801 1.00 86.19 189 GLU A CA 1
ATOM 1599 C C . GLU A 1 189 ? 4.713 5.688 -33.774 1.00 86.19 189 GLU A C 1
ATOM 1601 O O . GLU A 1 189 ? 3.930 6.631 -33.676 1.00 86.19 189 GLU A O 1
ATOM 1606 N N . ILE A 1 190 ? 4.593 4.758 -34.714 1.00 83.75 190 ILE A N 1
ATOM 1607 C CA . ILE A 1 190 ? 3.588 4.741 -35.766 1.00 83.75 190 ILE A CA 1
ATOM 1608 C C . ILE A 1 190 ? 2.657 3.555 -35.520 1.00 83.75 190 ILE A C 1
ATOM 1610 O O . ILE A 1 190 ? 2.993 2.404 -35.818 1.00 83.75 190 ILE A O 1
ATOM 1614 N N . ALA A 1 191 ? 1.463 3.856 -35.012 1.00 75.38 191 ALA A N 1
ATOM 1615 C CA . ALA A 1 191 ? 0.371 2.905 -34.842 1.00 75.38 191 ALA A CA 1
ATOM 1616 C C . ALA A 1 191 ? -0.750 3.247 -35.840 1.00 75.38 191 ALA A C 1
ATOM 1618 O O . ALA A 1 191 ? -1.452 4.253 -35.705 1.00 75.38 191 ALA A O 1
ATOM 1619 N N . ASP A 1 192 ? -0.903 2.424 -36.880 1.00 71.12 192 ASP A N 1
ATOM 1620 C CA . ASP A 1 192 ? -1.813 2.637 -38.015 1.00 71.12 192 ASP A CA 1
ATOM 1621 C C . ASP A 1 192 ? -1.626 3.987 -38.742 1.00 71.12 192 ASP A C 1
ATOM 1623 O O . ASP A 1 192 ? -0.813 4.103 -39.658 1.00 71.12 192 ASP A O 1
ATOM 1627 N N . LYS A 1 193 ? -2.430 5.000 -38.385 1.00 64.75 193 LYS A N 1
ATOM 1628 C CA . LYS A 1 193 ? -2.390 6.372 -38.935 1.00 64.75 193 LYS A CA 1
ATOM 1629 C C . LYS A 1 193 ? -1.956 7.413 -37.905 1.00 64.75 193 LYS A C 1
ATOM 1631 O O . LYS A 1 193 ? -1.801 8.582 -38.263 1.00 64.75 193 LYS A O 1
ATOM 1636 N N . ASN A 1 194 ? -1.818 7.001 -36.651 1.00 71.12 194 ASN A N 1
ATOM 1637 C CA . ASN A 1 194 ? -1.474 7.877 -35.549 1.00 71.12 194 ASN A CA 1
ATOM 1638 C C . ASN A 1 194 ? 0.035 7.822 -35.327 1.00 71.12 194 ASN A C 1
ATOM 1640 O O . ASN A 1 194 ? 0.656 6.765 -35.442 1.00 71.12 194 ASN A O 1
ATOM 1644 N N . HIS A 1 195 ? 0.600 8.983 -35.021 1.00 78.75 195 HIS A N 1
ATOM 1645 C CA . HIS A 1 195 ? 1.995 9.123 -34.640 1.00 78.75 195 HIS A CA 1
ATOM 1646 C C . HIS A 1 195 ? 2.011 9.547 -33.175 1.00 78.75 195 HIS A C 1
ATOM 1648 O O . HIS A 1 195 ? 1.372 10.542 -32.833 1.00 78.75 195 HIS A O 1
ATOM 1654 N N . VAL A 1 196 ? 2.710 8.795 -32.333 1.00 81.50 196 VAL A N 1
ATOM 1655 C CA . VAL A 1 196 ? 2.916 9.117 -30.919 1.00 81.50 196 VAL A CA 1
ATOM 1656 C C . VAL A 1 196 ? 4.368 9.539 -30.757 1.00 81.50 196 VAL A C 1
ATOM 1658 O O . VAL A 1 196 ? 5.278 8.783 -31.089 1.00 81.50 196 VAL A O 1
ATOM 1661 N N . LEU A 1 197 ? 4.599 10.759 -30.279 1.00 83.56 197 LEU A N 1
ATOM 1662 C CA . LEU A 1 197 ? 5.940 11.222 -29.935 1.00 83.56 197 LEU A CA 1
ATOM 1663 C C . LEU A 1 197 ? 6.373 10.527 -28.643 1.00 83.56 197 LEU A C 1
ATOM 1665 O O . LEU A 1 197 ? 5.700 10.662 -27.623 1.00 83.56 197 LEU A O 1
ATOM 1669 N N . ILE A 1 198 ? 7.469 9.773 -28.712 1.00 82.94 198 ILE A N 1
ATOM 1670 C CA . ILE A 1 198 ? 8.075 9.061 -27.577 1.00 82.94 198 ILE A CA 1
ATOM 1671 C C . ILE A 1 198 ? 9.201 9.895 -26.974 1.00 82.94 198 ILE A C 1
ATOM 1673 O O . ILE A 1 198 ? 9.286 10.025 -25.758 1.00 82.94 198 ILE A O 1
ATOM 1677 N N . TYR A 1 199 ? 10.035 10.483 -27.831 1.00 84.38 199 TYR A N 1
ATOM 1678 C CA . TYR A 1 199 ? 11.186 11.283 -27.429 1.00 84.38 199 TYR A CA 1
ATOM 1679 C C . TYR A 1 199 ? 11.286 12.533 -28.295 1.00 84.38 199 TYR A C 1
ATOM 1681 O O . TYR A 1 199 ? 11.086 12.465 -29.510 1.00 84.38 199 TYR A O 1
ATOM 1689 N N . ASP A 1 200 ? 11.650 13.650 -27.674 1.00 85.19 200 ASP A N 1
ATOM 1690 C CA . ASP A 1 200 ? 11.966 14.908 -28.342 1.00 85.19 200 ASP A CA 1
ATOM 1691 C C . ASP A 1 200 ? 13.109 15.599 -27.598 1.00 85.19 200 ASP A C 1
ATOM 1693 O O . ASP A 1 200 ? 12.999 15.948 -26.417 1.00 85.19 200 ASP A O 1
ATOM 1697 N N . ARG A 1 201 ? 14.213 15.825 -28.311 1.00 84.12 201 ARG A N 1
ATOM 1698 C CA . ARG A 1 201 ? 15.424 16.431 -27.758 1.00 84.12 201 ARG A CA 1
ATOM 1699 C C . ARG A 1 201 ? 15.166 17.818 -27.170 1.00 84.12 201 ARG A C 1
ATOM 1701 O O . ARG A 1 201 ? 15.789 18.196 -26.173 1.00 84.12 201 ARG A O 1
ATOM 1708 N N . THR A 1 202 ? 14.258 18.589 -27.768 1.00 86.06 202 THR A N 1
ATOM 1709 C CA . THR A 1 202 ? 13.913 19.929 -27.281 1.00 86.06 202 THR A CA 1
ATOM 1710 C C . THR A 1 202 ? 13.256 19.858 -25.907 1.00 86.06 202 THR A C 1
ATOM 1712 O O . THR A 1 202 ? 13.600 20.665 -25.046 1.00 86.06 202 THR A O 1
ATOM 1715 N N . LEU A 1 203 ? 12.420 18.844 -25.656 1.00 85.44 203 LEU A N 1
ATOM 1716 C CA . LEU A 1 203 ? 11.809 18.604 -24.348 1.00 85.44 203 LEU A CA 1
ATOM 1717 C C . LEU A 1 203 ? 12.851 18.146 -23.325 1.00 85.44 203 LEU A C 1
ATOM 1719 O O . LEU A 1 203 ? 12.923 18.709 -22.236 1.00 85.44 203 LEU A O 1
ATOM 1723 N N . SER A 1 204 ? 13.723 17.198 -23.679 1.00 78.62 204 SER A N 1
ATOM 1724 C CA . SER A 1 204 ? 14.745 16.691 -22.746 1.00 78.62 204 SER A CA 1
ATOM 1725 C C . SER A 1 204 ? 15.755 17.756 -22.302 1.00 78.62 204 SER A C 1
ATOM 1727 O O . SER A 1 204 ? 16.328 17.653 -21.213 1.00 78.62 204 SER A O 1
ATOM 1729 N N . SER A 1 205 ? 15.983 18.766 -23.149 1.00 81.06 205 SER A N 1
ATOM 1730 C CA . SER A 1 205 ? 16.876 19.902 -22.883 1.00 81.06 205 SER A CA 1
ATOM 1731 C C . SER A 1 205 ? 16.184 21.128 -22.273 1.00 81.06 205 SER A C 1
ATOM 1733 O O . SER A 1 205 ? 16.870 22.076 -21.883 1.00 81.06 205 SER A O 1
ATOM 1735 N N . ALA A 1 206 ? 14.851 21.133 -22.194 1.00 86.94 206 ALA A N 1
ATOM 1736 C CA . ALA A 1 206 ? 14.096 22.239 -21.624 1.00 86.94 206 ALA A CA 1
ATOM 1737 C C . ALA A 1 206 ? 14.286 22.317 -20.102 1.00 86.94 206 ALA A C 1
ATOM 1739 O O . ALA A 1 206 ? 14.517 21.313 -19.426 1.00 86.94 206 ALA A O 1
ATOM 1740 N N . SER A 1 207 ? 14.181 23.530 -19.551 1.00 88.94 207 SER A N 1
ATOM 1741 C CA . SER A 1 207 ? 14.178 23.701 -18.098 1.00 88.94 207 SER A CA 1
ATOM 1742 C C . SER A 1 207 ? 12.912 23.088 -17.496 1.00 88.94 207 SER A C 1
ATOM 1744 O O . SER A 1 207 ? 11.860 23.059 -18.140 1.00 88.94 207 SER A O 1
ATOM 1746 N N . LEU A 1 208 ? 12.986 22.646 -16.239 1.00 88.94 208 LEU A N 1
ATOM 1747 C CA . LEU A 1 208 ? 11.828 22.074 -15.556 1.00 88.94 208 LEU A CA 1
ATOM 1748 C C . LEU A 1 208 ? 10.649 23.061 -15.493 1.00 88.94 208 LEU A C 1
ATOM 1750 O O . LEU A 1 208 ? 9.503 22.675 -15.702 1.00 88.94 208 LEU A O 1
ATOM 1754 N N . GLN A 1 209 ? 10.926 24.351 -15.279 1.00 90.62 209 GLN A N 1
ATOM 1755 C CA . GLN A 1 209 ? 9.901 25.397 -15.288 1.00 90.62 209 GLN A CA 1
ATOM 1756 C C . GLN A 1 209 ? 9.249 25.576 -16.666 1.00 90.62 209 GLN A C 1
ATOM 1758 O O . GLN A 1 209 ? 8.051 25.855 -16.739 1.00 90.62 209 GLN A O 1
ATOM 1763 N N . ASP A 1 210 ? 10.003 25.432 -17.757 1.00 91.94 210 ASP A N 1
ATOM 1764 C CA . ASP A 1 210 ? 9.439 25.519 -19.108 1.00 91.94 210 ASP A CA 1
ATOM 1765 C C . ASP A 1 210 ? 8.602 24.279 -19.443 1.00 91.94 210 ASP A C 1
ATOM 1767 O O . ASP A 1 210 ? 7.525 24.415 -20.027 1.00 91.94 210 ASP A O 1
ATOM 1771 N N . LEU A 1 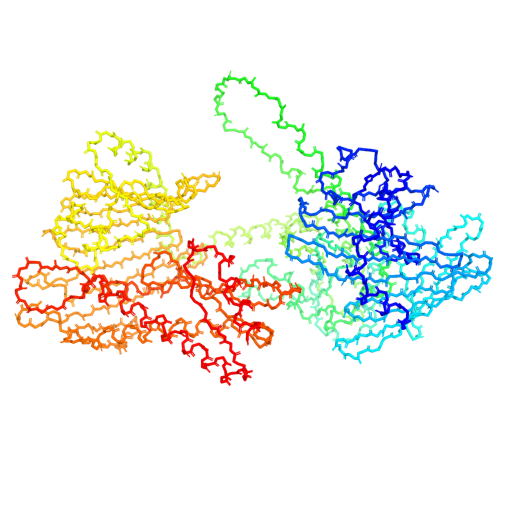211 ? 9.048 23.090 -19.020 1.00 92.12 211 LEU A N 1
ATOM 1772 C CA . LEU A 1 211 ? 8.283 21.846 -19.149 1.00 92.12 211 LEU A CA 1
ATOM 1773 C C . LEU A 1 211 ? 6.960 21.920 -18.387 1.00 92.12 211 LEU A C 1
ATOM 1775 O O . LEU A 1 211 ? 5.918 21.615 -18.965 1.00 92.12 211 LEU A O 1
ATOM 1779 N N . LEU A 1 212 ? 6.977 22.399 -17.139 1.00 94.50 212 LEU A N 1
ATOM 1780 C CA . LEU A 1 212 ? 5.762 22.615 -16.348 1.00 94.50 212 LEU A CA 1
ATOM 1781 C C . LEU A 1 212 ? 4.794 23.562 -17.057 1.00 94.50 212 LEU A C 1
ATOM 1783 O O . LEU A 1 212 ? 3.629 23.219 -17.239 1.00 94.50 212 LEU A O 1
ATOM 1787 N N . LYS A 1 213 ? 5.270 24.711 -17.549 1.00 94.50 213 LYS A N 1
ATOM 1788 C CA . LYS A 1 213 ? 4.429 25.653 -18.311 1.00 94.50 213 LYS A CA 1
ATOM 1789 C C . LYS A 1 213 ? 3.848 25.041 -19.579 1.00 94.50 213 LYS A C 1
ATOM 1791 O O . LYS A 1 213 ? 2.702 25.327 -19.944 1.00 94.50 213 LYS A O 1
ATOM 1796 N N . HIS A 1 214 ? 4.633 24.213 -20.263 1.00 93.62 214 HIS A N 1
ATOM 1797 C CA . HIS A 1 214 ? 4.184 23.514 -21.458 1.00 93.62 214 HIS A CA 1
ATOM 1798 C C . HIS A 1 214 ? 3.094 22.495 -21.109 1.00 93.62 214 HIS A C 1
ATOM 1800 O O . HIS A 1 214 ? 2.049 22.484 -21.760 1.00 93.62 214 HIS A O 1
ATOM 1806 N N . VAL A 1 215 ? 3.280 21.712 -20.045 1.00 94.56 215 VAL A N 1
ATOM 1807 C CA . VAL A 1 215 ? 2.290 20.755 -19.531 1.00 94.56 215 VAL A CA 1
ATOM 1808 C C . VAL A 1 215 ? 1.001 21.448 -19.106 1.00 94.56 215 VAL A C 1
ATOM 1810 O O . VAL A 1 215 ? -0.070 21.052 -19.565 1.00 94.56 215 VAL A O 1
ATOM 1813 N N . GLN A 1 216 ? 1.088 22.525 -18.323 1.00 96.06 216 GLN A N 1
ATOM 1814 C CA . GLN A 1 216 ? -0.070 23.323 -17.914 1.00 96.06 216 GLN A CA 1
ATOM 1815 C C . GLN A 1 216 ? -0.867 23.806 -19.131 1.00 96.06 216 GLN A C 1
ATOM 1817 O O . GLN A 1 216 ? -2.074 23.579 -19.225 1.00 96.06 216 GLN A O 1
ATOM 1822 N N . SER A 1 217 ? -0.185 24.435 -20.095 1.00 95.19 217 SER A N 1
ATOM 1823 C CA . SER A 1 217 ? -0.815 24.957 -21.314 1.00 95.19 217 SER A CA 1
ATOM 1824 C C . SER A 1 217 ? -1.467 23.838 -22.125 1.00 95.19 217 SER A C 1
ATOM 1826 O O . SER A 1 217 ? -2.606 23.981 -22.565 1.00 95.19 217 SER A O 1
ATOM 1828 N N . THR A 1 218 ? -0.779 22.702 -22.253 1.00 94.00 218 THR A N 1
ATOM 1829 C CA . THR A 1 218 ? -1.249 21.520 -22.983 1.00 94.00 218 THR A CA 1
ATOM 1830 C C . THR A 1 218 ? -2.505 20.926 -22.355 1.00 94.00 218 THR A C 1
ATOM 1832 O O . THR A 1 218 ? -3.481 20.678 -23.063 1.00 94.00 218 THR A O 1
ATOM 1835 N N . ILE A 1 219 ? -2.530 20.751 -21.029 1.00 95.38 219 ILE A N 1
ATOM 1836 C CA . ILE A 1 219 ? -3.710 20.257 -20.304 1.00 95.38 219 ILE A CA 1
ATOM 1837 C C . ILE A 1 219 ? -4.881 21.222 -20.503 1.00 95.38 219 ILE A C 1
ATOM 1839 O O . ILE A 1 219 ? -5.961 20.802 -20.921 1.00 95.38 219 ILE A O 1
ATOM 1843 N N . ILE A 1 220 ? -4.665 22.526 -20.287 1.00 95.75 220 ILE A N 1
ATOM 1844 C CA . ILE A 1 220 ? -5.705 23.552 -20.451 1.00 95.75 220 ILE A CA 1
ATOM 1845 C C . ILE A 1 220 ? -6.277 23.525 -21.876 1.00 95.75 220 ILE A C 1
ATOM 1847 O O . ILE A 1 220 ? -7.495 23.522 -22.065 1.00 95.75 220 ILE A O 1
ATOM 1851 N N . GLU A 1 221 ? -5.422 23.520 -22.897 1.00 94.25 221 GLU A N 1
ATOM 1852 C CA . GLU A 1 221 ? -5.850 23.548 -24.297 1.00 94.25 221 GLU A CA 1
ATOM 1853 C C . GLU A 1 221 ? -6.550 22.257 -24.719 1.00 94.25 221 GLU A C 1
ATOM 1855 O O . GLU A 1 221 ? -7.588 22.317 -25.391 1.00 94.25 221 GLU A O 1
ATOM 1860 N N . THR A 1 222 ? -6.046 21.105 -24.276 1.00 92.19 222 THR A N 1
ATOM 1861 C CA . THR A 1 222 ? -6.645 19.800 -24.570 1.00 92.19 222 THR A CA 1
ATOM 1862 C C . THR A 1 222 ? -8.023 19.694 -23.933 1.00 92.19 222 THR A C 1
ATOM 1864 O O . THR A 1 222 ? -8.999 19.472 -24.653 1.00 92.19 222 THR A O 1
ATOM 1867 N N . VAL A 1 223 ? -8.154 19.990 -22.635 1.00 92.94 223 VAL A N 1
ATOM 1868 C CA . VAL A 1 223 ? -9.448 19.998 -21.932 1.00 92.94 223 VAL A CA 1
ATOM 1869 C C . VAL A 1 223 ? -10.434 20.940 -22.628 1.00 92.94 223 VAL A C 1
ATOM 1871 O O . VAL A 1 223 ? -11.529 20.527 -23.016 1.00 92.94 223 VAL A O 1
ATOM 1874 N N . LEU A 1 224 ? -10.044 22.193 -22.891 1.00 92.88 224 LEU A N 1
ATOM 1875 C CA . LEU A 1 224 ? -10.927 23.167 -23.546 1.00 92.88 224 LEU A CA 1
ATOM 1876 C C . LEU A 1 224 ? -11.295 22.774 -24.982 1.00 92.88 224 LEU A C 1
ATOM 1878 O O . LEU A 1 224 ? -12.390 23.102 -25.446 1.00 92.88 224 LEU A O 1
ATOM 1882 N N . SER A 1 225 ? -10.394 22.131 -25.726 1.00 90.94 225 SER A N 1
ATOM 1883 C CA . SER A 1 225 ? -10.666 21.694 -27.097 1.00 90.94 225 SER A CA 1
ATOM 1884 C C . SER A 1 225 ? -11.622 20.503 -27.124 1.00 90.94 225 SER A C 1
ATOM 1886 O O . SER A 1 225 ? -12.614 20.553 -27.856 1.00 90.94 225 SER A O 1
ATOM 1888 N N . LYS A 1 226 ? -11.405 19.488 -26.279 1.00 90.12 226 LYS A N 1
ATOM 1889 C CA . LYS A 1 226 ? -12.256 18.293 -26.217 1.00 90.12 226 LYS A CA 1
ATOM 1890 C C . LYS A 1 226 ? -13.635 18.632 -25.643 1.00 90.12 226 LYS A C 1
ATOM 1892 O O . LYS A 1 226 ? -14.640 18.270 -26.258 1.00 90.12 226 LYS A O 1
ATOM 1897 N N . LEU A 1 227 ? -13.726 19.472 -24.606 1.00 89.25 227 LEU A N 1
ATOM 1898 C CA . LEU A 1 227 ? -15.012 19.976 -24.091 1.00 89.25 227 LEU A CA 1
ATOM 1899 C C . LEU A 1 227 ? -15.843 20.722 -25.150 1.00 89.25 227 LEU A C 1
ATOM 1901 O O . LEU A 1 227 ? -17.071 20.678 -25.115 1.00 89.25 227 LEU A O 1
ATOM 1905 N N . LYS A 1 228 ? -15.221 21.379 -26.145 1.00 86.56 228 LYS A N 1
ATOM 1906 C CA . LYS A 1 228 ? -15.971 22.008 -27.258 1.00 86.56 228 LYS A CA 1
ATOM 1907 C C . LYS A 1 228 ? -16.637 20.982 -28.172 1.00 86.56 228 LYS A C 1
ATOM 1909 O O . LYS A 1 228 ? -17.615 21.327 -28.850 1.00 86.56 228 LYS A O 1
ATOM 1914 N N . THR A 1 229 ? -16.091 19.772 -28.243 1.00 85.12 229 THR A N 1
ATOM 1915 C CA . THR A 1 229 ? -16.609 18.693 -29.093 1.00 85.12 229 THR A CA 1
ATOM 1916 C C . THR A 1 229 ? -17.748 17.922 -28.436 1.00 85.12 229 THR A C 1
ATOM 1918 O O . THR A 1 229 ? -18.602 17.406 -29.152 1.00 85.12 229 THR A O 1
ATOM 1921 N N . ILE A 1 230 ? -17.825 17.933 -27.104 1.00 83.69 230 ILE A N 1
ATOM 1922 C CA . ILE A 1 230 ? -18.867 17.247 -26.338 1.00 83.69 230 ILE A CA 1
ATOM 1923 C C . ILE A 1 230 ? -20.221 17.957 -26.514 1.00 83.69 230 ILE A C 1
ATOM 1925 O O . ILE A 1 230 ? -20.313 19.189 -26.492 1.00 83.69 230 ILE A O 1
ATOM 1929 N N . THR A 1 231 ? -21.282 17.174 -26.725 1.00 70.62 231 THR A N 1
ATOM 1930 C CA . THR A 1 231 ? -22.658 17.666 -26.941 1.00 70.62 231 THR A CA 1
ATOM 1931 C C . THR A 1 231 ? -23.676 17.157 -25.924 1.00 70.62 231 THR A C 1
ATOM 1933 O O . THR A 1 231 ? -24.819 17.610 -25.950 1.00 70.62 231 THR A O 1
ATOM 1936 N N . ASP A 1 232 ? -23.280 16.238 -25.039 1.00 74.06 232 ASP A N 1
ATOM 1937 C CA . ASP A 1 232 ? -24.225 15.391 -24.299 1.00 74.06 232 ASP A CA 1
ATOM 1938 C C . ASP A 1 232 ? -24.329 15.714 -22.800 1.00 74.06 232 ASP A C 1
ATOM 1940 O O . ASP A 1 232 ? -25.086 15.061 -22.082 1.00 74.06 232 ASP A O 1
ATOM 1944 N N . ILE A 1 233 ? -23.650 16.764 -22.330 1.00 82.81 233 ILE A N 1
ATOM 1945 C CA . ILE A 1 233 ? -23.774 17.245 -20.949 1.00 82.81 233 ILE A CA 1
ATOM 1946 C C . ILE A 1 233 ? -25.060 18.071 -20.836 1.00 82.81 233 ILE A C 1
ATOM 1948 O O . ILE A 1 233 ? -25.161 19.178 -21.370 1.00 82.81 233 ILE A O 1
ATOM 1952 N N . LYS A 1 234 ? -26.070 17.503 -20.169 1.00 81.62 234 LYS A N 1
ATOM 1953 C CA . LYS A 1 234 ? -27.405 18.114 -20.022 1.00 81.62 234 LYS A CA 1
ATOM 1954 C C . LYS A 1 234 ? -27.615 18.811 -18.683 1.00 81.62 234 LYS A C 1
ATOM 1956 O O . LYS A 1 234 ? -28.519 19.638 -18.585 1.00 81.62 234 LYS A O 1
ATOM 1961 N N . ASP A 1 235 ? -26.829 18.448 -17.677 1.00 86.62 235 ASP A N 1
ATOM 1962 C CA . ASP A 1 235 ? -26.929 19.006 -16.332 1.00 86.62 235 ASP A CA 1
ATOM 1963 C C . ASP A 1 235 ? -26.181 20.343 -16.233 1.00 86.62 235 ASP A C 1
ATOM 1965 O O . ASP A 1 235 ? -25.329 20.672 -17.066 1.00 86.62 235 ASP A O 1
ATOM 1969 N N . THR A 1 236 ? -26.522 21.128 -15.212 1.00 90.31 236 THR A N 1
ATOM 1970 C CA . THR A 1 236 ? -25.742 22.301 -14.818 1.00 90.31 236 THR A CA 1
ATOM 1971 C C . THR A 1 236 ? -24.561 21.826 -13.981 1.00 90.31 236 THR A C 1
ATOM 1973 O O . THR A 1 236 ? -24.768 21.254 -12.920 1.00 90.31 236 THR A O 1
ATOM 1976 N N . ILE A 1 237 ? -23.341 22.041 -14.464 1.00 93.19 237 ILE A N 1
ATOM 1977 C CA . ILE A 1 237 ? -22.112 21.617 -13.789 1.00 93.19 237 ILE A CA 1
ATOM 1978 C C . ILE A 1 237 ? -21.735 22.631 -12.708 1.00 93.19 237 ILE A C 1
ATOM 1980 O O . ILE A 1 237 ? -21.641 23.830 -12.983 1.00 93.19 237 ILE A O 1
ATOM 1984 N N . ASP A 1 238 ? -21.489 22.146 -11.495 1.00 92.75 238 ASP A N 1
ATOM 1985 C CA . ASP A 1 238 ? -21.075 22.963 -10.353 1.00 92.75 238 ASP A CA 1
ATOM 1986 C C . ASP A 1 238 ? -19.564 22.948 -10.144 1.00 92.75 238 ASP A C 1
ATOM 1988 O O . ASP A 1 238 ? -19.009 23.933 -9.663 1.00 92.75 238 ASP A O 1
ATOM 1992 N N . PHE A 1 239 ? -18.877 21.862 -10.497 1.00 94.31 239 PHE A N 1
ATOM 1993 C CA . PHE A 1 239 ? -17.435 21.793 -10.306 1.00 94.31 239 PHE A CA 1
ATOM 1994 C C . PHE A 1 239 ? -16.738 20.797 -11.224 1.00 94.31 239 PHE A C 1
ATOM 1996 O O . PHE A 1 239 ? -17.359 19.939 -11.854 1.00 94.31 239 PHE A O 1
ATOM 2003 N N . MET A 1 240 ? -15.422 20.964 -11.311 1.00 96.00 240 MET A N 1
ATOM 2004 C CA . MET A 1 240 ? -14.497 20.094 -12.025 1.00 96.00 240 MET A CA 1
ATOM 2005 C C . MET A 1 240 ? -13.342 19.709 -11.101 1.00 96.00 240 MET A C 1
ATOM 2007 O O . MET A 1 240 ? -12.792 20.581 -10.428 1.00 96.00 240 MET A O 1
ATOM 2011 N N . VAL A 1 241 ? -12.966 18.433 -11.116 1.00 96.88 241 VAL A N 1
ATOM 2012 C CA . VAL A 1 241 ? -11.840 17.881 -10.352 1.00 96.88 241 VAL A CA 1
ATOM 2013 C C . VAL A 1 241 ? -10.765 17.388 -11.316 1.00 96.88 241 VAL A C 1
ATOM 2015 O O . VAL A 1 241 ? -11.081 16.746 -12.320 1.00 96.88 241 VAL A O 1
ATOM 2018 N N . LEU A 1 242 ? -9.510 17.715 -11.012 1.00 97.38 242 LEU A N 1
ATOM 2019 C CA . LEU A 1 242 ? -8.308 17.138 -11.613 1.00 97.38 242 LEU A CA 1
ATOM 2020 C C . LEU A 1 242 ? -7.632 16.246 -10.569 1.00 97.38 242 LEU A C 1
ATOM 2022 O O . LEU A 1 242 ? -7.132 16.751 -9.568 1.00 97.38 242 LEU A O 1
ATOM 2026 N N . GLU A 1 243 ? -7.626 14.939 -10.775 1.00 94.88 243 GLU A N 1
ATOM 2027 C CA . GLU A 1 243 ? -7.053 13.986 -9.822 1.00 94.88 243 GLU A CA 1
ATOM 2028 C C . GLU A 1 243 ? -5.719 13.448 -10.351 1.00 94.88 243 GLU A C 1
ATOM 2030 O O . GLU A 1 243 ? -5.596 13.117 -11.532 1.00 94.88 243 GLU A O 1
ATOM 2035 N N . TYR A 1 244 ? -4.696 13.427 -9.497 1.00 94.44 244 TYR A N 1
ATOM 2036 C CA . TYR A 1 244 ? -3.338 12.997 -9.838 1.00 94.44 244 TYR A CA 1
ATOM 2037 C C . TYR A 1 244 ? -2.701 12.196 -8.690 1.00 94.44 244 TYR A C 1
ATOM 2039 O O . TYR A 1 244 ? -3.274 12.089 -7.608 1.00 94.44 244 TYR A O 1
ATOM 2047 N N . THR A 1 245 ? -1.509 11.640 -8.920 1.00 91.31 245 THR A N 1
ATOM 2048 C CA . THR A 1 245 ? -0.657 11.057 -7.868 1.00 91.31 245 THR A CA 1
ATOM 2049 C C . THR A 1 245 ? 0.739 11.661 -7.941 1.00 91.31 245 THR A C 1
ATOM 2051 O O . THR A 1 245 ? 1.225 11.965 -9.029 1.00 91.31 245 THR A O 1
ATOM 2054 N N . LEU A 1 246 ? 1.435 11.822 -6.819 1.00 86.44 246 LEU A N 1
ATOM 2055 C CA . LEU A 1 246 ? 2.805 12.354 -6.839 1.00 86.44 246 LEU A CA 1
ATOM 2056 C C . LEU A 1 246 ? 3.843 11.450 -7.518 1.00 86.44 246 LEU A C 1
ATOM 2058 O O . LEU A 1 246 ? 4.894 11.943 -7.927 1.00 86.44 246 LEU A O 1
ATOM 2062 N N . GLN A 1 247 ? 3.575 10.150 -7.664 1.00 79.81 247 GLN A N 1
ATOM 2063 C CA . GLN A 1 247 ? 4.459 9.239 -8.404 1.00 79.81 247 GLN A CA 1
ATOM 2064 C C . GLN A 1 247 ? 4.405 9.519 -9.914 1.00 79.81 247 GLN A C 1
ATOM 2066 O O . GLN A 1 247 ? 5.429 9.493 -10.595 1.00 79.81 247 GLN A O 1
ATOM 2071 N N . HIS A 1 248 ? 3.226 9.866 -10.439 1.00 85.81 248 HIS A N 1
ATOM 2072 C CA . HIS A 1 248 ? 3.022 10.226 -11.843 1.00 85.81 248 HIS A CA 1
ATOM 2073 C C . HIS A 1 248 ? 2.037 11.397 -11.953 1.00 85.81 248 HIS A C 1
ATOM 2075 O O . HIS A 1 248 ? 0.884 11.212 -12.347 1.00 85.81 248 HIS A O 1
ATOM 2081 N N . PRO A 1 249 ? 2.483 12.625 -11.626 1.00 91.50 249 PRO A N 1
ATOM 2082 C CA . PRO A 1 249 ? 1.578 13.752 -11.445 1.00 91.50 249 PRO A CA 1
ATOM 2083 C C . PRO A 1 249 ? 0.935 14.226 -12.736 1.00 91.50 249 PRO A C 1
ATOM 2085 O O . PRO A 1 249 ? -0.048 14.951 -12.662 1.00 91.50 249 PRO A O 1
ATOM 2088 N N . PHE A 1 250 ? 1.453 13.852 -13.909 1.00 94.62 250 PHE A N 1
ATOM 2089 C CA . PHE A 1 250 ? 0.875 14.246 -15.188 1.00 94.62 250 PHE A CA 1
ATOM 2090 C C . PHE A 1 250 ? 0.732 13.079 -16.178 1.00 94.62 250 PHE A C 1
ATOM 2092 O O . PHE A 1 250 ? 1.618 12.226 -16.247 1.00 94.62 250 PHE A O 1
ATOM 2099 N N . PRO A 1 251 ? -0.306 13.101 -17.035 1.00 93.94 251 PRO A N 1
ATOM 2100 C CA . PRO A 1 251 ? -1.472 13.982 -16.950 1.00 93.94 251 PRO A CA 1
ATOM 2101 C C . PRO A 1 251 ? -2.412 13.569 -15.796 1.00 93.94 251 PRO A C 1
ATOM 2103 O O . PRO A 1 251 ? -2.353 12.425 -15.355 1.00 93.94 251 PRO A O 1
ATOM 2106 N N . PRO A 1 252 ? -3.287 14.472 -15.321 1.00 95.06 252 PRO A N 1
ATOM 2107 C CA . PRO A 1 252 ? -4.331 14.117 -14.364 1.00 95.06 252 PRO A CA 1
ATOM 2108 C C . PRO A 1 252 ? -5.449 13.318 -15.038 1.00 95.06 252 PRO A C 1
ATOM 2110 O O . PRO A 1 252 ? -5.665 13.432 -16.250 1.00 95.06 252 PRO A O 1
ATOM 2113 N N . THR A 1 253 ? -6.256 12.632 -14.237 1.00 93.31 253 THR A N 1
ATOM 2114 C CA . THR A 1 253 ? -7.629 12.299 -14.624 1.00 93.31 253 THR A CA 1
ATOM 2115 C C . THR A 1 253 ? -8.551 13.490 -14.340 1.00 93.31 253 THR A C 1
ATOM 2117 O O . THR A 1 253 ? -8.231 14.409 -13.583 1.00 93.31 253 THR A O 1
ATOM 2120 N N . LEU A 1 254 ? -9.695 13.535 -15.016 1.00 94.69 254 LEU A N 1
ATOM 2121 C CA . LEU A 1 254 ? -10.594 14.687 -15.020 1.00 94.69 254 LEU A CA 1
ATOM 2122 C C . LEU A 1 254 ? -12.020 14.221 -14.752 1.00 94.69 254 LEU A C 1
ATOM 2124 O O . LEU A 1 254 ? -12.508 13.308 -15.416 1.00 94.69 254 LEU A O 1
ATOM 2128 N N . ALA A 1 255 ? -12.741 14.944 -13.902 1.00 94.19 255 ALA A N 1
ATOM 2129 C CA . ALA A 1 255 ? -14.173 14.748 -13.735 1.00 94.19 255 ALA A CA 1
ATOM 2130 C C . ALA A 1 255 ? -14.950 16.060 -13.609 1.00 94.19 255 ALA A C 1
ATOM 2132 O O . ALA A 1 255 ? -14.410 17.088 -13.202 1.00 94.19 255 ALA A O 1
ATOM 2133 N N . MET A 1 256 ? -16.239 16.029 -13.953 1.00 94.25 256 MET A N 1
ATOM 2134 C CA . MET A 1 256 ? -17.183 17.126 -13.721 1.00 94.25 256 MET A CA 1
ATOM 2135 C C . MET A 1 256 ? -18.475 16.612 -13.095 1.00 94.25 256 MET A C 1
ATOM 2137 O O . MET A 1 256 ? -18.957 15.541 -13.465 1.00 94.25 256 MET A O 1
ATOM 2141 N N . ASP A 1 257 ? -19.063 17.397 -12.195 1.00 92.44 257 ASP A N 1
ATOM 2142 C CA . ASP A 1 257 ? -20.352 17.050 -11.595 1.00 92.44 257 ASP A CA 1
ATOM 2143 C C . ASP A 1 257 ? -21.147 18.276 -11.123 1.00 92.44 257 ASP A C 1
ATOM 2145 O O . ASP A 1 257 ? -20.681 19.422 -11.176 1.00 92.44 257 ASP A O 1
ATOM 2149 N N . TYR A 1 258 ? -22.383 18.028 -10.700 1.00 88.88 258 TYR A N 1
ATOM 2150 C CA . TYR A 1 258 ? -23.223 18.966 -9.966 1.00 88.88 258 TYR A CA 1
ATOM 2151 C C . TYR A 1 258 ? -23.098 18.722 -8.457 1.00 88.88 258 TYR A C 1
ATOM 2153 O O . TYR A 1 258 ? -22.751 17.635 -8.001 1.00 88.88 258 TYR A O 1
ATOM 2161 N N . ARG A 1 259 ? -23.386 19.743 -7.652 1.00 82.75 259 ARG A N 1
ATOM 2162 C CA . ARG A 1 259 ? -23.339 19.663 -6.195 1.00 82.75 259 ARG A CA 1
ATOM 2163 C C . ARG A 1 259 ? -24.535 18.830 -5.709 1.00 82.75 259 ARG A C 1
ATOM 2165 O O . ARG A 1 259 ? -25.675 19.192 -6.022 1.00 82.75 259 ARG A O 1
ATOM 2172 N N . PRO A 1 260 ? -24.312 17.743 -4.946 1.00 75.69 260 PRO A N 1
ATOM 2173 C CA . PRO A 1 260 ? -25.396 17.001 -4.307 1.00 75.69 260 PRO A CA 1
ATOM 2174 C C . PRO A 1 260 ? -26.201 17.899 -3.357 1.00 75.69 260 PRO A C 1
ATOM 2176 O O . PRO A 1 260 ? -25.738 18.969 -2.950 1.00 75.69 260 PRO A O 1
ATOM 2179 N N . ALA A 1 261 ? -27.411 17.478 -2.981 1.00 70.69 261 ALA A N 1
ATOM 2180 C CA . ALA A 1 261 ? -28.146 18.173 -1.928 1.00 70.69 261 ALA A CA 1
ATOM 2181 C C . ALA A 1 261 ? -27.349 18.112 -0.608 1.00 70.69 261 ALA A C 1
ATOM 2183 O O . ALA A 1 261 ? -26.758 17.082 -0.302 1.00 70.69 261 ALA A O 1
ATOM 2184 N N . ASP A 1 262 ? -27.346 19.196 0.184 1.00 60.53 262 ASP A N 1
ATOM 2185 C CA . ASP A 1 262 ? -26.568 19.298 1.440 1.00 60.53 262 ASP A CA 1
ATOM 2186 C C . ASP A 1 262 ? -26.886 18.171 2.459 1.00 60.53 262 ASP A C 1
ATOM 2188 O O . ASP A 1 262 ? -26.091 17.940 3.365 1.00 60.53 262 ASP A O 1
ATOM 2192 N N . ASP A 1 263 ? -28.023 17.475 2.320 1.00 57.53 263 ASP A N 1
ATOM 2193 C CA . ASP A 1 263 ? -28.449 16.370 3.194 1.00 57.53 263 ASP A CA 1
ATOM 2194 C C . ASP A 1 263 ? -27.853 14.994 2.801 1.00 57.53 263 ASP A C 1
ATOM 2196 O O . ASP A 1 263 ? -28.001 14.043 3.567 1.00 57.53 263 ASP A O 1
ATOM 2200 N N . ASP A 1 264 ? -27.188 14.881 1.642 1.00 59.72 264 ASP A N 1
ATOM 2201 C CA . ASP A 1 264 ? -26.684 13.610 1.083 1.00 59.72 264 ASP A CA 1
ATOM 2202 C C . ASP A 1 264 ? -25.162 13.406 1.263 1.00 59.72 264 ASP A C 1
ATOM 2204 O O . ASP A 1 264 ? -24.634 12.383 0.834 1.00 59.72 264 ASP A O 1
ATOM 2208 N N . ILE A 1 265 ? -24.442 14.361 1.868 1.00 65.69 265 ILE A N 1
ATOM 2209 C CA . ILE A 1 265 ? -22.975 14.316 2.009 1.00 65.69 265 ILE A CA 1
ATOM 2210 C C . ILE A 1 265 ? -22.599 14.272 3.490 1.00 65.69 265 ILE A C 1
ATOM 2212 O O . ILE A 1 265 ? -22.812 15.247 4.219 1.00 65.69 265 ILE A O 1
ATOM 2216 N N . ASP A 1 266 ? -21.992 13.166 3.926 1.00 70.75 266 ASP A N 1
ATOM 2217 C CA . ASP A 1 266 ? -21.501 13.040 5.297 1.00 70.75 266 ASP A CA 1
ATOM 2218 C C . ASP A 1 266 ? -20.196 13.823 5.486 1.00 70.75 266 ASP A C 1
ATOM 2220 O O . ASP A 1 266 ? -20.122 14.642 6.406 1.00 70.75 266 ASP A O 1
ATOM 2224 N N . TYR A 1 267 ? -19.188 13.637 4.621 1.00 80.94 267 TYR A N 1
ATOM 2225 C CA . TYR A 1 267 ? -17.903 14.341 4.716 1.00 80.94 267 TYR A CA 1
ATOM 2226 C C . TYR A 1 267 ? -17.789 15.506 3.708 1.00 80.94 267 TYR A C 1
ATOM 2228 O O . TYR A 1 267 ? -17.904 15.288 2.505 1.00 80.94 267 TYR A O 1
ATOM 2236 N N . PRO A 1 268 ? -17.505 16.756 4.140 1.00 82.62 268 PRO A N 1
ATOM 2237 C CA . PRO A 1 268 ? -17.569 17.931 3.259 1.00 82.62 268 PRO A CA 1
ATOM 2238 C C . PRO A 1 268 ? -16.686 17.927 1.999 1.00 82.62 268 PRO A C 1
ATOM 2240 O O . PRO A 1 268 ? -16.986 18.693 1.083 1.00 82.62 268 PRO A O 1
ATOM 2243 N N . LEU A 1 269 ? -15.608 17.134 1.955 1.00 88.38 269 LEU A N 1
ATOM 2244 C CA . LEU A 1 269 ? -14.708 17.026 0.795 1.00 88.38 269 LEU A CA 1
ATOM 2245 C C . LEU A 1 269 ? -14.933 15.751 -0.036 1.00 88.38 269 LEU A C 1
ATOM 2247 O O . LEU A 1 269 ? -14.345 15.626 -1.102 1.00 88.38 269 LEU A O 1
ATOM 2251 N N . GLU A 1 270 ? -15.817 14.844 0.398 1.00 85.12 270 GLU A N 1
ATOM 2252 C CA . GLU A 1 270 ? -16.111 13.562 -0.277 1.00 85.12 270 GLU A CA 1
ATOM 2253 C C . GLU A 1 270 ? -16.585 13.742 -1.723 1.00 85.12 270 GLU A C 1
ATOM 2255 O O . GLU A 1 270 ? -16.364 12.893 -2.579 1.00 85.12 270 GLU A O 1
ATOM 2260 N N . ILE A 1 271 ? -17.186 14.895 -2.019 1.00 86.31 271 ILE A N 1
ATOM 2261 C CA . ILE A 1 271 ? -17.651 15.253 -3.360 1.00 86.31 271 ILE A CA 1
ATOM 2262 C C . ILE A 1 271 ? -16.531 15.358 -4.397 1.00 86.31 271 ILE A C 1
ATOM 2264 O O . ILE A 1 271 ? -16.822 15.370 -5.590 1.00 86.31 271 ILE A O 1
ATOM 2268 N N . TYR A 1 272 ? -15.270 15.472 -3.976 1.00 90.12 272 TYR A N 1
ATOM 2269 C CA . TYR A 1 272 ? -14.138 15.629 -4.880 1.00 90.12 272 TYR A CA 1
ATOM 2270 C C . TYR A 1 272 ? -13.542 14.283 -5.309 1.00 90.12 272 TYR A C 1
ATOM 2272 O O . TYR A 1 272 ? -12.336 14.191 -5.490 1.00 90.12 272 TYR A O 1
ATOM 2280 N N . ASN A 1 273 ? -14.366 13.248 -5.518 1.00 88.38 273 ASN A N 1
ATOM 2281 C CA . ASN A 1 273 ? -13.912 11.944 -6.002 1.00 88.38 273 ASN A CA 1
ATOM 2282 C C . ASN A 1 273 ? -14.124 11.711 -7.494 1.00 88.38 273 ASN A C 1
ATOM 2284 O O . ASN A 1 273 ? -15.230 11.392 -7.914 1.00 88.38 273 ASN A O 1
ATOM 2288 N N . ALA A 1 274 ? -13.061 11.864 -8.299 1.00 88.12 274 ALA A N 1
ATOM 2289 C CA . ALA A 1 274 ? -13.178 11.874 -9.755 1.00 88.12 274 ALA A CA 1
ATOM 2290 C C . ALA A 1 274 ? -13.804 10.586 -10.339 1.00 88.12 274 ALA A C 1
ATOM 2292 O O . ALA A 1 274 ? -14.674 10.725 -11.203 1.00 88.12 274 ALA A O 1
ATOM 2293 N N . PRO A 1 275 ? -13.469 9.366 -9.865 1.00 86.88 275 PRO A N 1
ATOM 2294 C CA . PRO A 1 275 ? -14.113 8.128 -10.317 1.00 86.88 275 PRO A CA 1
ATOM 2295 C C . PRO A 1 275 ? -15.596 8.001 -9.936 1.00 86.88 275 PRO A C 1
ATOM 2297 O O . PRO A 1 275 ? -16.354 7.353 -10.655 1.00 86.88 275 PRO A O 1
ATOM 2300 N N . ASP A 1 276 ? -16.028 8.627 -8.836 1.00 86.62 276 ASP A N 1
ATOM 2301 C CA . ASP A 1 276 ? -17.427 8.584 -8.377 1.00 86.62 276 ASP A CA 1
ATOM 2302 C C . ASP A 1 276 ? -18.297 9.664 -9.042 1.00 86.62 276 ASP A C 1
ATOM 2304 O O . ASP A 1 276 ? -19.528 9.637 -8.950 1.00 86.62 276 ASP A O 1
ATOM 2308 N N . MET A 1 277 ? -17.667 10.625 -9.721 1.00 89.12 277 MET A N 1
ATOM 2309 C CA . MET A 1 277 ? -18.345 11.736 -10.373 1.00 89.12 277 MET A CA 1
ATOM 2310 C C . ME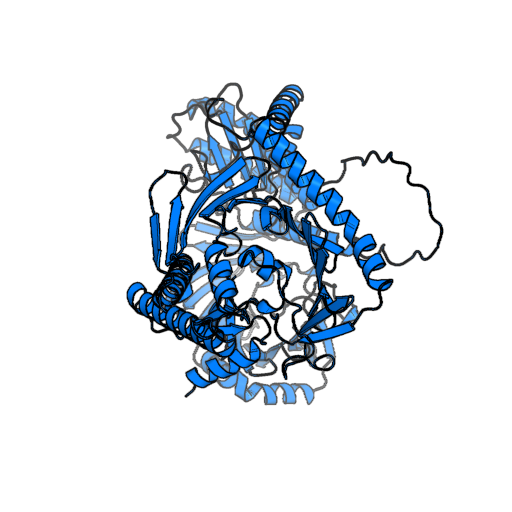T A 1 277 ? -18.973 11.325 -11.705 1.00 89.12 277 MET A C 1
ATOM 2312 O O . MET A 1 277 ? -18.442 10.546 -12.499 1.00 89.12 277 MET A O 1
ATOM 2316 N N . ARG A 1 278 ? -20.118 11.937 -12.005 1.00 89.06 278 ARG A N 1
ATOM 2317 C CA . ARG A 1 278 ? -20.974 11.558 -13.135 1.00 89.06 278 ARG A CA 1
ATOM 2318 C C . ARG A 1 278 ? -20.305 11.650 -14.505 1.00 89.06 278 ARG A C 1
ATOM 2320 O O . ARG A 1 278 ? -20.635 10.870 -15.401 1.00 89.06 278 ARG A O 1
ATOM 2327 N N . TYR A 1 279 ? -19.435 12.636 -14.702 1.00 91.06 279 TYR A N 1
ATOM 2328 C CA . TYR A 1 279 ? -18.752 12.857 -15.971 1.00 91.06 279 TYR A CA 1
ATOM 2329 C C . TYR A 1 279 ? -17.246 12.672 -15.805 1.00 91.06 279 TYR A C 1
ATOM 2331 O O . TYR A 1 279 ? -16.506 13.652 -15.756 1.00 91.06 279 TYR A O 1
ATOM 2339 N N . PHE A 1 280 ? -16.808 11.417 -15.744 1.00 91.38 280 PHE A N 1
ATOM 2340 C CA . PHE A 1 280 ? -15.400 11.036 -15.639 1.00 91.38 280 PHE A CA 1
ATOM 2341 C C . PHE A 1 280 ? -14.713 10.935 -17.013 1.00 91.38 280 PHE A C 1
ATOM 2343 O O . PHE A 1 280 ? -15.340 10.545 -18.006 1.00 91.38 280 PHE A O 1
ATOM 2350 N N . SER A 1 281 ? -13.431 11.297 -17.101 1.00 86.81 281 SER A N 1
ATOM 2351 C CA . SER A 1 281 ? -12.665 11.373 -18.353 1.00 86.81 281 SER A CA 1
ATOM 2352 C C . SER A 1 281 ? -12.563 10.050 -19.101 1.00 86.81 281 SER A C 1
ATOM 2354 O O . SER A 1 281 ? -12.697 10.049 -20.328 1.00 86.81 281 SER A O 1
ATOM 2356 N N . GLU A 1 282 ? -12.383 8.947 -18.373 1.00 77.88 282 GLU A N 1
ATOM 2357 C CA . GLU A 1 282 ? -12.079 7.631 -18.950 1.00 77.88 282 GLU A CA 1
ATOM 2358 C C . GLU A 1 282 ? -13.326 6.843 -19.373 1.00 77.88 282 GLU A C 1
ATOM 2360 O O . GLU A 1 282 ? -13.259 6.029 -20.292 1.00 77.88 282 GLU A O 1
ATOM 2365 N N . GLU A 1 283 ? -14.483 7.125 -18.770 1.00 76.12 283 GLU A N 1
ATOM 2366 C CA . GLU A 1 283 ? -15.732 6.409 -19.067 1.00 76.12 283 GLU A CA 1
ATOM 2367 C C . GLU A 1 283 ? -16.785 7.284 -19.760 1.00 76.12 283 GLU A C 1
ATOM 2369 O O . GLU A 1 283 ? -17.503 6.819 -20.649 1.00 76.12 283 GLU A O 1
ATOM 2374 N N . GLY A 1 284 ? -16.894 8.558 -19.365 1.00 72.31 284 GLY A N 1
ATOM 2375 C CA . GLY A 1 284 ? -18.015 9.427 -19.729 1.00 72.31 284 GLY A CA 1
ATOM 2376 C C . GLY A 1 284 ? -17.673 10.531 -20.728 1.00 72.31 284 GLY A C 1
ATOM 2377 O O . GLY A 1 284 ? -18.402 10.736 -21.701 1.00 72.31 284 GLY A O 1
ATOM 2378 N N . LEU A 1 285 ? -16.585 11.271 -20.498 1.00 81.06 285 LEU A N 1
ATOM 2379 C CA . LEU A 1 285 ? -16.234 12.443 -21.313 1.00 81.06 285 LEU A CA 1
ATOM 2380 C C . LEU A 1 285 ? -15.421 12.086 -22.565 1.00 81.06 285 LEU A C 1
ATOM 2382 O O . LEU A 1 285 ? -15.412 12.870 -23.515 1.00 81.06 285 LEU A O 1
ATOM 2386 N N . GLY A 1 286 ? -14.740 10.934 -22.578 1.00 79.31 286 GLY A N 1
ATOM 2387 C CA . GLY A 1 286 ? -13.854 10.540 -23.679 1.00 79.31 286 GLY A CA 1
ATOM 2388 C C . GLY A 1 286 ? -12.701 11.527 -23.886 1.00 79.31 286 GLY A C 1
ATOM 2389 O O . GLY A 1 286 ? -12.286 11.780 -25.020 1.00 79.31 286 GLY A O 1
ATOM 2390 N N . ILE A 1 287 ? -12.238 12.146 -22.797 1.00 85.62 287 ILE A N 1
ATOM 2391 C CA . ILE A 1 287 ? -11.104 13.069 -22.805 1.00 85.62 287 ILE A CA 1
ATOM 2392 C C . ILE A 1 287 ? -9.881 12.259 -22.409 1.00 85.62 287 ILE A C 1
ATOM 2394 O O . ILE A 1 287 ? -9.630 12.039 -21.233 1.00 85.62 287 ILE A O 1
ATOM 2398 N N . ASP A 1 288 ? -9.134 11.821 -23.413 1.00 83.81 288 ASP A N 1
ATOM 2399 C CA . ASP A 1 288 ? -7.840 11.182 -23.218 1.00 83.81 288 ASP A CA 1
ATOM 2400 C C . ASP A 1 288 ? -6.745 12.253 -23.230 1.00 83.81 288 ASP A C 1
ATOM 2402 O O . ASP A 1 288 ? -6.518 12.910 -24.253 1.00 83.81 288 ASP A O 1
ATOM 2406 N N . LEU A 1 289 ? -6.111 12.454 -22.074 1.00 86.25 289 LEU A N 1
ATOM 2407 C CA . LEU A 1 289 ? -4.958 13.337 -21.939 1.00 86.25 289 LEU A CA 1
ATOM 2408 C C . LEU A 1 289 ? -3.637 12.609 -22.217 1.00 86.25 289 LEU A C 1
ATOM 2410 O O . LEU A 1 289 ? -2.661 13.280 -22.515 1.00 86.25 289 LEU A O 1
ATOM 2414 N N . HIS A 1 290 ? -3.577 11.275 -22.186 1.00 77.56 290 HIS A N 1
ATOM 2415 C CA . HIS A 1 290 ? -2.320 10.528 -22.285 1.00 77.56 290 HIS A CA 1
ATOM 2416 C C . HIS A 1 290 ? -1.773 10.437 -23.715 1.00 77.56 290 HIS A C 1
ATOM 2418 O O . HIS A 1 290 ? -0.566 10.570 -23.921 1.00 77.56 290 HIS A O 1
ATOM 2424 N N . SER A 1 291 ? -2.626 10.205 -24.717 1.00 70.62 291 SER A N 1
ATOM 2425 C CA . SER A 1 291 ? -2.151 9.735 -26.032 1.00 70.62 291 SER A CA 1
ATOM 2426 C C . SER A 1 291 ? -1.409 10.767 -26.889 1.00 70.62 291 SER A C 1
ATOM 2428 O O . SER A 1 291 ? -0.449 10.408 -27.570 1.00 70.62 291 SER A O 1
ATOM 2430 N N . GLU A 1 292 ? -1.817 12.039 -26.885 1.00 74.00 292 GLU A N 1
ATOM 2431 C CA . GLU A 1 292 ? -1.258 13.050 -27.803 1.00 74.00 292 GLU A CA 1
ATOM 2432 C C . GLU A 1 292 ? 0.049 13.688 -27.281 1.00 74.00 292 GLU A C 1
ATOM 2434 O O . GLU A 1 292 ? 0.840 14.204 -28.072 1.00 74.00 292 GLU A O 1
ATOM 2439 N N . HIS A 1 293 ? 0.310 13.622 -25.969 1.00 85.38 293 HIS A N 1
ATOM 2440 C CA . HIS A 1 293 ? 1.399 14.362 -25.313 1.00 85.38 293 HIS A CA 1
ATOM 2441 C C . HIS A 1 293 ? 2.258 13.513 -24.359 1.00 85.38 293 HIS A C 1
ATOM 2443 O O . HIS A 1 293 ? 2.966 14.059 -23.513 1.00 85.38 293 HIS A O 1
ATOM 2449 N N . ALA A 1 294 ? 2.250 12.186 -24.521 1.00 82.75 294 ALA A N 1
ATOM 2450 C CA . ALA A 1 294 ? 2.975 11.242 -23.665 1.00 82.75 294 ALA A CA 1
ATOM 2451 C C . ALA A 1 294 ? 4.458 11.605 -23.446 1.00 82.75 294 ALA A C 1
ATOM 2453 O O . ALA A 1 294 ? 4.905 11.635 -22.303 1.00 82.75 294 ALA A O 1
ATOM 2454 N N . ALA A 1 295 ? 5.213 11.953 -24.500 1.00 83.44 295 ALA A N 1
ATOM 2455 C CA . ALA A 1 295 ? 6.619 12.362 -24.363 1.00 83.44 295 ALA A CA 1
ATOM 2456 C C . ALA A 1 295 ? 6.818 13.543 -23.403 1.00 83.44 295 ALA A C 1
ATOM 2458 O O . ALA A 1 295 ? 7.776 13.557 -22.631 1.00 83.44 295 ALA A O 1
ATOM 2459 N N . LEU A 1 296 ? 5.917 14.529 -23.438 1.00 88.56 296 LEU A N 1
ATOM 2460 C CA . LEU A 1 296 ? 5.998 15.708 -22.583 1.00 88.56 296 LEU A CA 1
ATOM 2461 C C . LEU A 1 296 ? 5.765 15.339 -21.114 1.00 88.56 296 LEU A C 1
ATOM 2463 O O . LEU A 1 296 ? 6.555 15.739 -20.261 1.00 88.56 296 LEU A O 1
ATOM 2467 N N . TYR A 1 297 ? 4.721 14.556 -20.829 1.00 90.75 297 TYR A N 1
ATOM 2468 C CA . TYR A 1 297 ? 4.417 14.122 -19.464 1.00 90.75 297 TYR A CA 1
ATOM 2469 C C . TYR A 1 297 ? 5.490 13.193 -18.907 1.00 90.75 297 TYR A C 1
ATOM 2471 O O . TYR A 1 297 ? 5.957 13.419 -17.797 1.00 90.75 297 TYR A O 1
ATOM 2479 N N . ASN A 1 298 ? 5.948 12.220 -19.696 1.00 85.62 298 ASN A N 1
ATOM 2480 C CA . ASN A 1 298 ? 7.002 11.298 -19.283 1.00 85.62 298 ASN A CA 1
ATOM 2481 C C . ASN A 1 298 ? 8.298 12.049 -18.971 1.00 85.62 298 ASN A C 1
ATOM 2483 O O . ASN A 1 298 ? 8.877 11.845 -17.911 1.00 85.62 298 ASN A O 1
ATOM 2487 N N . THR A 1 299 ? 8.707 12.979 -19.844 1.00 86.50 299 THR A N 1
ATOM 2488 C CA . THR A 1 299 ? 9.903 13.802 -19.606 1.00 86.50 299 THR A CA 1
ATOM 2489 C C . THR A 1 299 ? 9.770 14.606 -18.313 1.00 86.50 299 THR A C 1
ATOM 2491 O O . THR A 1 299 ? 10.709 14.651 -17.524 1.00 86.50 299 THR A O 1
ATOM 2494 N N . LEU A 1 300 ? 8.618 15.244 -18.075 1.00 90.31 300 LEU A N 1
ATOM 2495 C CA . LEU A 1 300 ? 8.403 16.029 -16.860 1.00 90.31 300 LEU A CA 1
ATOM 2496 C C . LEU A 1 300 ? 8.386 15.150 -15.600 1.00 90.31 300 LEU A C 1
ATOM 2498 O O . LEU A 1 300 ? 9.068 15.480 -14.634 1.00 90.31 300 LEU A O 1
ATOM 2502 N N . ASN A 1 301 ? 7.641 14.044 -15.613 1.00 90.31 301 ASN A N 1
ATOM 2503 C CA . ASN A 1 301 ? 7.528 13.142 -14.468 1.00 90.31 301 ASN A CA 1
ATOM 2504 C C . ASN A 1 301 ? 8.895 12.557 -14.093 1.00 90.31 301 ASN A C 1
ATOM 2506 O O . ASN A 1 301 ? 9.262 12.612 -12.926 1.00 90.31 301 ASN A O 1
ATOM 2510 N N . SER A 1 302 ? 9.694 12.106 -15.069 1.00 83.81 302 SER A N 1
ATOM 2511 C CA . SER A 1 302 ? 11.060 11.624 -14.812 1.00 83.81 302 SER A CA 1
ATOM 2512 C C . SER A 1 302 ? 11.951 12.698 -14.177 1.00 83.81 302 SER A C 1
ATOM 2514 O O . SER A 1 302 ? 12.719 12.403 -13.270 1.00 83.81 302 SER A O 1
ATOM 2516 N N . ARG A 1 303 ? 11.824 13.965 -14.593 1.00 85.81 303 ARG A N 1
ATOM 2517 C CA . ARG A 1 303 ? 12.587 15.075 -13.992 1.00 85.81 303 ARG A CA 1
ATOM 2518 C C . ARG A 1 303 ? 12.137 15.423 -12.573 1.00 85.81 303 ARG A C 1
ATOM 2520 O O . ARG A 1 303 ? 12.955 15.882 -11.780 1.00 85.81 303 ARG A O 1
ATOM 2527 N N . LEU A 1 304 ? 10.848 15.276 -12.275 1.00 87.81 304 LEU A N 1
ATOM 2528 C CA . LEU A 1 304 ? 10.315 15.472 -10.926 1.00 87.81 304 LEU A CA 1
ATOM 2529 C C . LEU A 1 304 ? 10.773 14.347 -9.992 1.00 87.81 304 LEU A C 1
ATOM 2531 O O . LEU A 1 304 ? 11.147 14.638 -8.860 1.00 87.81 304 LEU A O 1
ATOM 2535 N N . GLU A 1 305 ? 10.821 13.113 -10.498 1.00 83.12 305 GLU A N 1
ATOM 2536 C CA . GLU A 1 305 ? 11.383 11.951 -9.801 1.00 83.12 305 GLU A CA 1
ATOM 2537 C C . GLU A 1 305 ? 12.858 12.177 -9.447 1.00 83.12 305 GLU A C 1
ATOM 2539 O O . GLU A 1 305 ? 13.220 12.147 -8.277 1.00 83.12 305 GLU A O 1
ATOM 2544 N N . GLU A 1 306 ? 13.683 12.563 -10.431 1.00 78.88 306 GLU A N 1
ATOM 2545 C CA . GLU A 1 306 ? 15.108 12.871 -10.218 1.00 78.88 306 GLU A CA 1
ATOM 2546 C C . GLU A 1 306 ? 15.334 13.905 -9.104 1.00 78.88 306 GLU A C 1
ATOM 2548 O O . GLU A 1 306 ? 16.310 13.826 -8.358 1.00 78.88 306 GLU A O 1
ATOM 2553 N N . LEU A 1 307 ? 14.471 14.922 -9.023 1.00 82.44 307 LEU A N 1
ATOM 2554 C CA . LEU A 1 307 ? 14.565 15.945 -7.985 1.00 82.44 307 LEU A CA 1
ATOM 2555 C C . LEU A 1 307 ? 14.130 15.437 -6.614 1.00 82.44 307 LEU A C 1
ATOM 2557 O O . LEU A 1 307 ? 14.639 15.936 -5.609 1.00 82.44 307 LEU A O 1
ATOM 2561 N N . ARG A 1 308 ? 13.188 14.493 -6.568 1.00 78.44 308 ARG A N 1
ATOM 2562 C CA . ARG A 1 308 ? 12.770 13.849 -5.324 1.00 78.44 308 ARG A CA 1
ATOM 2563 C C . ARG A 1 308 ? 13.910 13.003 -4.772 1.00 78.44 308 ARG A C 1
ATOM 2565 O O . ARG A 1 308 ? 14.283 13.200 -3.618 1.00 78.44 308 ARG A O 1
ATOM 2572 N N . ASP A 1 309 ? 14.532 12.191 -5.621 1.00 69.44 309 ASP A N 1
ATOM 2573 C CA . ASP A 1 309 ? 15.658 11.326 -5.248 1.00 69.44 309 ASP A CA 1
ATOM 2574 C C . ASP A 1 309 ? 16.843 12.153 -4.716 1.00 69.44 309 ASP A C 1
ATOM 2576 O O . ASP A 1 309 ? 17.369 11.894 -3.637 1.00 69.44 309 ASP A O 1
ATOM 2580 N N . GLN A 1 310 ? 17.178 13.264 -5.387 1.00 68.44 310 GLN A N 1
ATOM 2581 C CA . GLN A 1 310 ? 18.232 14.191 -4.938 1.00 68.44 310 GLN A CA 1
ATOM 2582 C C . GLN A 1 310 ? 17.938 14.878 -3.592 1.00 68.44 310 GLN A C 1
ATOM 2584 O O . GLN A 1 310 ? 18.865 15.345 -2.924 1.00 68.44 310 GLN A O 1
ATOM 2589 N N . GLY A 1 311 ? 16.662 15.008 -3.215 1.00 58.44 311 GLY A N 1
ATOM 2590 C CA . GLY A 1 311 ? 16.240 15.621 -1.955 1.00 58.44 311 GLY A CA 1
ATOM 2591 C C . GLY A 1 311 ? 16.416 14.699 -0.747 1.00 58.44 311 GLY A C 1
ATOM 2592 O O . GLY A 1 311 ? 16.686 15.189 0.351 1.00 58.44 311 GLY A O 1
ATOM 2593 N N . HIS A 1 312 ? 16.315 13.382 -0.946 1.00 52.97 312 HIS A N 1
ATOM 2594 C CA . HIS A 1 312 ? 16.471 12.391 0.121 1.00 52.97 312 HIS A CA 1
ATOM 2595 C C . HIS A 1 312 ? 17.934 12.232 0.576 1.00 52.97 312 HIS A C 1
ATOM 2597 O O . HIS A 1 312 ? 18.182 12.089 1.774 1.00 52.97 312 HIS A O 1
ATOM 2603 N N . ASP A 1 313 ? 18.902 12.409 -0.330 1.00 48.16 313 ASP A N 1
ATOM 2604 C CA . ASP A 1 313 ? 20.344 12.322 -0.033 1.00 48.16 313 ASP A CA 1
ATOM 2605 C C . ASP A 1 313 ? 20.874 13.432 0.898 1.00 48.16 313 ASP A C 1
ATOM 2607 O O . ASP A 1 313 ? 21.897 13.266 1.560 1.00 48.16 313 ASP A O 1
ATOM 2611 N N . GLN A 1 314 ? 20.206 14.590 0.989 1.00 43.69 314 GLN A N 1
ATOM 2612 C CA . GLN A 1 314 ? 20.688 15.711 1.818 1.00 43.69 314 GLN A CA 1
ATOM 2613 C C . GLN A 1 314 ? 20.137 15.713 3.254 1.00 43.69 314 GLN A C 1
ATOM 2615 O O . GLN A 1 314 ? 20.585 16.516 4.077 1.00 43.69 314 GLN A O 1
ATOM 2620 N N . GLY A 1 315 ? 19.182 14.831 3.573 1.00 39.75 315 GLY A N 1
ATOM 2621 C CA . GLY A 1 315 ? 18.527 14.770 4.885 1.00 39.75 315 GLY A CA 1
ATOM 2622 C C . GLY A 1 315 ? 19.243 13.910 5.933 1.00 39.75 315 GLY A C 1
ATOM 2623 O O . GLY A 1 315 ? 19.023 14.106 7.128 1.00 39.75 315 GLY A O 1
ATOM 2624 N N . HIS A 1 316 ? 20.117 12.988 5.518 1.00 38.94 316 HIS A N 1
ATOM 2625 C CA . HIS A 1 316 ? 20.710 11.986 6.416 1.00 38.94 316 HIS A CA 1
ATOM 2626 C C . HIS A 1 316 ? 22.056 12.379 7.053 1.00 38.94 316 HIS A C 1
ATOM 2628 O O . HIS A 1 316 ? 22.498 11.719 7.991 1.00 38.94 316 HIS A O 1
ATOM 2634 N N . ASP A 1 317 ? 22.667 13.498 6.653 1.00 38.81 317 ASP A N 1
ATOM 2635 C CA . ASP A 1 317 ? 24.037 13.852 7.072 1.00 38.81 317 ASP A CA 1
ATOM 2636 C C . ASP A 1 317 ? 24.117 14.834 8.269 1.00 38.81 317 ASP A C 1
ATOM 2638 O O . ASP A 1 317 ? 25.154 15.444 8.530 1.00 38.81 317 ASP A O 1
ATOM 2642 N N . GLN A 1 318 ? 23.024 15.025 9.030 1.00 35.78 318 GLN A N 1
ATOM 2643 C CA . GLN A 1 318 ? 23.001 15.939 10.194 1.00 35.78 318 GLN A CA 1
ATOM 2644 C C . GLN A 1 318 ? 22.789 15.287 11.575 1.00 35.78 318 GLN A C 1
ATOM 2646 O O . GLN A 1 318 ? 22.805 16.002 12.577 1.00 35.78 318 GLN A O 1
ATOM 2651 N N . SER A 1 319 ? 22.673 13.958 11.700 1.00 37.97 319 SER A N 1
ATOM 2652 C CA . SER A 1 319 ? 22.461 13.301 13.011 1.00 37.97 319 SER A CA 1
ATOM 2653 C C . SER A 1 319 ? 23.704 12.651 13.644 1.00 37.97 319 SER A C 1
ATOM 2655 O O . SER A 1 319 ? 23.584 11.894 14.610 1.00 37.97 319 SER A O 1
ATOM 2657 N N . HIS A 1 320 ? 24.912 12.951 13.163 1.00 38.88 320 HIS A N 1
ATOM 2658 C CA . HIS A 1 320 ? 26.154 12.382 13.701 1.00 38.88 320 HIS A CA 1
ATOM 2659 C C . HIS A 1 320 ? 27.190 13.424 14.139 1.00 38.88 320 HIS A C 1
ATOM 2661 O O . HIS A 1 320 ? 28.356 13.307 13.799 1.00 38.88 320 HIS A O 1
ATOM 2667 N N . ASP A 1 321 ? 26.801 14.401 14.965 1.00 43.25 321 ASP A N 1
ATOM 2668 C CA . ASP A 1 321 ? 27.705 14.889 16.022 1.00 43.25 321 ASP A CA 1
ATOM 2669 C C . ASP A 1 321 ? 26.965 15.758 17.054 1.00 43.25 321 ASP A C 1
ATOM 2671 O O . ASP A 1 321 ? 26.717 16.941 16.812 1.00 43.25 321 ASP A O 1
ATOM 2675 N N . GLN A 1 322 ? 26.614 15.188 18.213 1.00 35.50 322 GLN A N 1
ATOM 2676 C CA . GLN A 1 322 ? 26.548 15.932 19.480 1.00 35.50 322 GLN A CA 1
ATOM 2677 C C . GLN A 1 322 ? 26.365 14.996 20.681 1.00 35.50 322 GLN A C 1
ATOM 2679 O O . GLN A 1 322 ? 25.284 14.815 21.237 1.00 35.50 322 GLN A O 1
ATOM 2684 N N . SER A 1 323 ? 27.482 14.438 21.144 1.00 40.47 323 SER A N 1
ATOM 2685 C CA . SER A 1 323 ? 27.632 14.087 22.552 1.00 40.47 323 SER A CA 1
ATOM 2686 C C . SER A 1 323 ? 27.800 15.376 23.363 1.00 40.47 323 SER A C 1
ATOM 2688 O O . SER A 1 323 ? 28.854 15.997 23.264 1.00 40.47 323 SER A O 1
ATOM 2690 N N . HIS A 1 324 ? 26.811 15.772 24.167 1.00 38.22 324 HIS A N 1
ATOM 2691 C CA . HIS A 1 324 ? 27.057 16.441 25.449 1.00 38.22 324 HIS A CA 1
ATOM 2692 C C . HIS A 1 324 ? 25.805 16.444 26.337 1.00 38.22 324 HIS A C 1
ATOM 2694 O O . HIS A 1 324 ? 24.775 17.018 25.997 1.00 38.22 324 HIS A O 1
ATOM 2700 N N . ASP A 1 325 ? 25.959 15.806 27.498 1.00 46.56 325 ASP A N 1
ATOM 2701 C CA . ASP A 1 325 ? 25.080 15.858 28.662 1.00 46.56 325 ASP A CA 1
ATOM 2702 C C . ASP A 1 325 ? 24.748 17.302 29.078 1.00 46.56 325 ASP A C 1
ATOM 2704 O O . ASP A 1 325 ? 25.655 18.049 29.441 1.00 46.56 325 ASP A O 1
ATOM 2708 N N . GLU A 1 326 ? 23.462 17.664 29.105 1.00 33.66 326 GLU A N 1
ATOM 2709 C CA . GLU A 1 326 ? 22.828 18.451 30.178 1.00 33.66 326 GLU A CA 1
ATOM 2710 C C . GLU A 1 326 ? 21.293 18.498 29.976 1.00 33.66 326 GLU A C 1
ATOM 2712 O O . GLU A 1 326 ? 20.829 18.708 28.854 1.00 33.66 326 GLU A O 1
ATOM 2717 N N . PRO A 1 327 ? 20.475 18.318 31.033 1.00 40.28 327 PRO A N 1
ATOM 2718 C CA . PRO A 1 327 ? 19.021 18.342 30.915 1.00 40.28 327 PRO A CA 1
ATOM 2719 C C . PRO A 1 327 ? 18.529 19.792 30.819 1.00 40.28 327 PRO A C 1
ATOM 2721 O O . PRO A 1 327 ? 18.680 20.565 31.767 1.00 40.28 327 PRO A O 1
ATOM 2724 N N . ARG A 1 328 ? 17.932 20.171 29.684 1.00 34.38 328 ARG A N 1
ATOM 2725 C CA . ARG A 1 328 ? 17.196 21.438 29.558 1.00 34.38 328 ARG A CA 1
ATOM 2726 C C . ARG A 1 328 ? 15.719 21.218 29.861 1.00 34.38 328 ARG A C 1
ATOM 2728 O O . ARG A 1 328 ? 15.107 20.281 29.360 1.00 34.38 328 ARG A O 1
ATOM 2735 N N . GLU A 1 329 ? 15.198 22.089 30.718 1.00 37.75 329 GLU A N 1
ATOM 2736 C CA . GLU A 1 329 ? 13.783 22.227 31.049 1.00 37.75 329 GLU A CA 1
ATOM 2737 C C . GLU A 1 329 ? 12.971 22.481 29.768 1.00 37.75 329 GLU A C 1
ATOM 2739 O O . GLU A 1 329 ? 13.377 23.266 28.911 1.00 37.75 329 GLU A O 1
ATOM 2744 N N . ILE A 1 330 ? 11.855 21.762 29.633 1.00 35.59 330 ILE A N 1
ATOM 2745 C CA . ILE A 1 330 ? 10.910 21.873 28.521 1.00 35.59 330 ILE A CA 1
ATOM 2746 C C . ILE A 1 330 ? 10.051 23.113 28.786 1.00 35.59 330 ILE A C 1
ATOM 2748 O O . ILE A 1 330 ? 9.181 23.078 29.654 1.00 35.59 330 ILE A O 1
ATOM 2752 N N . ASP A 1 331 ? 10.318 24.198 28.061 1.00 33.91 331 ASP A N 1
ATOM 2753 C CA . ASP A 1 331 ? 9.344 25.269 27.856 1.00 33.91 331 ASP A CA 1
ATOM 2754 C C . ASP A 1 331 ? 8.450 24.857 26.674 1.00 33.91 331 ASP A C 1
ATOM 2756 O O . ASP A 1 331 ? 8.892 24.768 25.526 1.00 33.91 331 ASP A O 1
ATOM 2760 N N . GLU A 1 332 ? 7.192 24.549 26.989 1.00 44.59 332 GLU A N 1
ATOM 2761 C CA . GLU A 1 332 ? 6.084 24.394 26.048 1.00 44.59 332 GLU A CA 1
ATOM 2762 C C . GLU A 1 332 ? 5.743 25.769 25.455 1.00 44.59 332 GLU A C 1
ATOM 2764 O O . GLU A 1 332 ? 4.970 26.509 26.046 1.00 44.59 332 GLU A O 1
ATOM 2769 N N . ASP A 1 333 ? 6.364 26.130 24.333 1.00 41.44 333 ASP A N 1
ATOM 2770 C CA . ASP A 1 333 ? 5.888 27.153 23.387 1.00 41.44 333 ASP A CA 1
ATOM 2771 C C . ASP A 1 333 ? 6.740 27.040 22.106 1.00 41.44 333 ASP A C 1
ATOM 2773 O O . ASP A 1 333 ? 7.684 27.797 21.872 1.00 41.44 333 ASP A O 1
ATOM 2777 N N . LEU A 1 334 ? 6.439 26.039 21.274 1.00 34.16 334 LEU A N 1
ATOM 2778 C CA . LEU A 1 334 ? 6.884 26.003 19.881 1.00 34.16 334 LEU A CA 1
ATOM 2779 C C . LEU A 1 334 ? 5.649 26.167 18.996 1.00 34.16 334 LEU A C 1
ATOM 2781 O O . LEU A 1 334 ? 4.960 25.197 18.685 1.00 34.16 334 LEU A O 1
ATOM 2785 N N . ASP A 1 335 ? 5.397 27.415 18.595 1.00 38.97 335 ASP A N 1
ATOM 2786 C CA . ASP A 1 335 ? 4.760 27.717 17.314 1.00 38.97 335 ASP A CA 1
ATOM 2787 C C . ASP A 1 335 ? 5.626 27.054 16.232 1.00 38.97 335 ASP A C 1
ATOM 2789 O O . ASP A 1 335 ? 6.659 27.582 15.815 1.00 38.97 335 ASP A O 1
ATOM 2793 N N . ILE A 1 336 ? 5.254 25.836 15.838 1.00 34.84 336 ILE A N 1
ATOM 2794 C CA . ILE A 1 336 ? 5.781 25.209 14.632 1.00 34.84 336 ILE A CA 1
ATOM 2795 C C . ILE A 1 336 ? 5.123 25.963 13.477 1.00 34.84 336 ILE A C 1
ATOM 2797 O O . ILE A 1 336 ? 3.956 25.729 13.162 1.00 34.84 336 ILE A O 1
ATOM 2801 N N . ASP A 1 337 ? 5.853 26.908 12.884 1.00 34.75 337 ASP A N 1
ATOM 2802 C CA . ASP A 1 337 ? 5.480 27.526 11.613 1.00 34.75 337 ASP A CA 1
ATOM 2803 C C . ASP A 1 337 ? 5.212 26.405 10.593 1.00 34.75 337 ASP A C 1
ATOM 2805 O O . ASP A 1 337 ? 6.112 25.672 10.185 1.00 34.75 337 ASP A O 1
ATOM 2809 N N . HIS A 1 338 ? 3.949 26.259 10.192 1.00 43.22 338 HIS A N 1
ATOM 2810 C CA . HIS A 1 338 ? 3.450 25.277 9.224 1.00 43.22 338 HIS A CA 1
ATOM 2811 C C . HIS A 1 338 ? 3.932 25.530 7.773 1.00 43.22 338 HIS A C 1
ATOM 2813 O O . HIS A 1 338 ? 3.269 25.097 6.832 1.00 43.22 338 HIS A O 1
ATOM 2819 N N . GLU A 1 339 ? 5.026 26.268 7.548 1.00 42.41 339 GLU A N 1
ATOM 2820 C CA . GLU A 1 339 ? 5.344 26.818 6.219 1.00 42.41 339 GLU A CA 1
ATOM 2821 C C . GLU A 1 339 ? 5.990 25.836 5.222 1.00 42.41 339 GLU A C 1
ATOM 2823 O O . GLU A 1 339 ? 5.916 26.112 4.028 1.00 42.41 339 GLU A O 1
ATOM 2828 N N . ASP A 1 340 ? 6.506 24.669 5.632 1.00 50.81 340 ASP A N 1
ATOM 2829 C CA . ASP A 1 340 ? 7.159 23.724 4.703 1.00 50.81 340 ASP A CA 1
ATOM 2830 C C . ASP A 1 340 ? 6.667 22.270 4.880 1.00 50.81 340 ASP A C 1
ATOM 2832 O O . ASP A 1 340 ? 7.393 21.399 5.353 1.00 50.81 340 ASP A O 1
ATOM 2836 N N . GLN A 1 341 ? 5.409 21.993 4.510 1.00 58.00 341 GLN A N 1
ATOM 2837 C CA . GLN A 1 341 ? 4.857 20.622 4.475 1.00 58.00 341 GLN A CA 1
ATOM 2838 C C . GLN A 1 341 ? 5.160 19.853 3.180 1.00 58.00 341 GLN A C 1
ATOM 2840 O O . GLN A 1 341 ? 5.019 18.635 3.164 1.00 58.00 341 GLN A O 1
ATOM 2845 N N . TYR A 1 342 ? 5.579 20.541 2.114 1.00 60.31 342 TYR A N 1
ATOM 2846 C CA . TYR A 1 342 ? 5.782 19.944 0.794 1.00 60.31 342 TYR A CA 1
ATOM 2847 C C . TYR A 1 342 ? 7.261 19.871 0.418 1.00 60.31 342 TYR A C 1
ATOM 2849 O O . TYR A 1 342 ? 8.004 20.844 0.588 1.00 60.31 342 TYR A O 1
ATOM 2857 N N . SER A 1 343 ? 7.671 18.755 -0.188 1.00 81.19 343 SER A N 1
ATOM 2858 C CA . SER A 1 343 ? 8.960 18.681 -0.882 1.00 81.19 343 SER A CA 1
ATOM 2859 C C . SER A 1 343 ? 9.002 19.663 -2.069 1.00 81.19 343 SER A C 1
ATOM 2861 O O . SER A 1 343 ? 7.972 20.129 -2.565 1.00 81.19 343 SER A O 1
ATOM 2863 N N . ILE A 1 344 ? 10.200 20.016 -2.557 1.00 84.25 344 ILE A N 1
ATOM 2864 C CA . ILE A 1 344 ? 10.334 20.936 -3.705 1.00 84.25 344 ILE A CA 1
ATOM 2865 C C . ILE A 1 344 ? 9.539 20.432 -4.932 1.00 84.25 344 ILE A C 1
ATOM 2867 O O . ILE A 1 344 ? 8.792 21.235 -5.500 1.00 84.25 344 ILE A O 1
ATOM 2871 N N . PRO A 1 345 ? 9.628 19.145 -5.340 1.00 85.81 345 PRO A N 1
ATOM 2872 C CA . PRO A 1 345 ? 8.812 18.612 -6.434 1.00 85.81 345 PRO A CA 1
ATOM 2873 C C . PRO A 1 345 ? 7.306 18.717 -6.174 1.00 85.81 345 PRO A C 1
ATOM 2875 O O . PRO A 1 345 ? 6.565 19.150 -7.057 1.00 85.81 345 PRO A O 1
ATOM 2878 N N . GLU A 1 346 ? 6.853 18.388 -4.963 1.00 89.62 346 GLU A N 1
ATOM 2879 C CA . GLU A 1 346 ? 5.439 18.479 -4.579 1.00 89.62 346 GLU A CA 1
ATOM 2880 C C . GLU A 1 346 ? 4.905 19.903 -4.698 1.00 89.62 346 GLU A C 1
ATOM 2882 O O . GLU A 1 346 ? 3.852 20.126 -5.297 1.00 89.62 346 GLU A O 1
ATOM 2887 N N . LYS A 1 347 ? 5.665 20.886 -4.206 1.00 91.00 347 LYS A N 1
ATOM 2888 C CA . LYS A 1 347 ? 5.303 22.301 -4.315 1.00 91.00 347 LYS A CA 1
ATOM 2889 C C . LYS A 1 347 ? 5.176 22.739 -5.773 1.00 91.00 347 LYS A C 1
ATOM 2891 O O . LYS A 1 347 ? 4.238 23.452 -6.123 1.00 91.00 347 LYS A O 1
ATOM 2896 N N . MET A 1 348 ? 6.081 22.284 -6.641 1.00 93.06 348 MET A N 1
ATOM 2897 C CA . MET A 1 348 ? 6.032 22.593 -8.075 1.00 93.06 348 MET A CA 1
ATOM 2898 C C . MET A 1 348 ? 4.796 21.986 -8.755 1.00 93.06 348 MET A C 1
ATOM 2900 O O . MET A 1 348 ? 4.166 22.649 -9.583 1.00 93.06 348 MET A O 1
ATOM 2904 N N . VAL A 1 349 ? 4.429 20.752 -8.396 1.00 94.94 349 VAL A N 1
ATOM 2905 C CA . VAL A 1 349 ? 3.207 20.091 -8.882 1.00 94.94 349 VAL A CA 1
ATOM 2906 C C . VAL A 1 349 ? 1.962 20.827 -8.380 1.00 94.94 349 VAL A C 1
ATOM 2908 O O . VAL A 1 349 ? 1.092 21.172 -9.183 1.00 94.94 349 VAL A O 1
ATOM 2911 N N . PHE A 1 350 ? 1.905 21.145 -7.085 1.00 95.31 350 PHE A N 1
ATOM 2912 C CA . PHE A 1 350 ? 0.808 21.886 -6.461 1.00 95.31 350 PHE A CA 1
ATOM 2913 C C . PHE A 1 350 ? 0.582 23.253 -7.124 1.00 95.31 350 PHE A C 1
ATOM 2915 O O . PHE A 1 350 ? -0.535 23.576 -7.544 1.00 95.31 350 PHE A O 1
ATOM 2922 N N . GLU A 1 351 ? 1.646 24.044 -7.292 1.00 95.50 351 GLU A N 1
ATOM 2923 C CA . GLU A 1 351 ? 1.589 25.350 -7.958 1.00 95.50 351 GLU A CA 1
ATOM 2924 C C . GLU A 1 351 ? 1.109 25.217 -9.410 1.00 95.50 351 GLU A C 1
ATOM 2926 O O . GLU A 1 351 ? 0.292 26.023 -9.877 1.00 95.50 351 GLU A O 1
ATOM 2931 N N . ALA A 1 352 ? 1.557 24.174 -10.118 1.00 96.50 352 ALA A N 1
ATOM 2932 C CA . ALA A 1 352 ? 1.140 23.940 -11.490 1.00 96.50 352 ALA A CA 1
ATOM 2933 C C . ALA A 1 352 ? -0.344 23.589 -11.609 1.00 96.50 352 ALA A C 1
ATOM 2935 O O . ALA A 1 352 ? -1.038 24.155 -12.460 1.00 96.50 352 ALA A O 1
ATOM 2936 N N . TYR A 1 353 ? -0.857 22.731 -10.730 1.00 97.94 353 TYR A N 1
ATOM 2937 C CA . TYR A 1 353 ? -2.284 22.432 -10.674 1.00 97.94 353 TYR A CA 1
ATOM 2938 C C . TYR A 1 353 ? -3.119 23.644 -10.265 1.00 97.94 353 TYR A C 1
ATOM 2940 O O . TYR A 1 353 ? -4.176 23.880 -10.854 1.00 97.94 353 TYR A O 1
ATOM 2948 N N . CYS A 1 354 ? -2.627 24.485 -9.353 1.00 97.31 354 CYS A N 1
ATOM 2949 C CA . CYS A 1 354 ? -3.294 25.741 -9.019 1.00 97.31 354 CYS A CA 1
ATOM 2950 C C . CYS A 1 354 ? -3.441 26.660 -10.243 1.00 97.31 354 CYS A C 1
ATOM 2952 O O . CYS A 1 354 ? -4.498 27.262 -10.456 1.00 97.31 354 CYS A O 1
ATOM 2954 N N . GLU A 1 355 ? -2.404 26.768 -11.077 1.00 97.38 355 GLU A N 1
ATOM 2955 C CA . GLU A 1 355 ? -2.455 27.543 -12.321 1.00 97.38 355 GLU A CA 1
ATOM 2956 C C . GLU A 1 355 ? -3.447 26.953 -13.336 1.00 97.38 355 GLU A C 1
ATOM 2958 O O . GLU A 1 355 ? -4.281 27.691 -13.880 1.00 97.38 355 GLU A O 1
ATOM 2963 N N . ILE A 1 356 ? -3.428 25.629 -13.530 1.00 97.94 356 ILE A N 1
ATOM 2964 C CA . ILE A 1 356 ? -4.377 24.922 -14.406 1.00 97.94 356 ILE A CA 1
ATOM 2965 C C . ILE A 1 356 ? -5.818 25.175 -13.948 1.00 97.94 356 ILE A C 1
ATOM 2967 O O . ILE A 1 356 ? -6.653 25.614 -14.748 1.00 97.94 356 ILE A O 1
ATOM 2971 N N . CYS A 1 357 ? -6.108 24.976 -12.660 1.00 98.06 357 CYS A N 1
ATOM 2972 C CA . CYS A 1 357 ? -7.432 25.190 -12.076 1.00 98.06 357 CYS A CA 1
ATOM 2973 C C . CYS A 1 357 ? -7.924 26.629 -12.284 1.00 98.06 357 CYS A C 1
ATOM 2975 O O . CYS A 1 357 ? -9.062 26.841 -12.714 1.00 98.06 357 CYS A O 1
ATOM 2977 N N . ARG A 1 358 ? -7.069 27.636 -12.050 1.00 97.25 358 ARG A N 1
ATOM 2978 C CA . ARG A 1 358 ? -7.417 29.056 -12.254 1.00 97.25 358 ARG A CA 1
ATOM 2979 C C . ARG A 1 358 ? -7.781 29.358 -13.702 1.00 97.25 358 ARG A C 1
ATOM 2981 O O . ARG A 1 358 ? -8.786 30.031 -13.961 1.00 97.25 358 ARG A O 1
ATOM 2988 N N . GLU A 1 359 ? -6.987 28.876 -14.654 1.00 97.62 359 GLU A N 1
ATOM 2989 C CA . GLU A 1 359 ? -7.234 29.148 -16.070 1.00 97.62 359 GLU A CA 1
ATOM 2990 C C . GLU A 1 359 ? -8.446 28.377 -16.611 1.00 97.62 359 GLU A C 1
ATOM 2992 O O . GLU A 1 359 ? -9.227 28.948 -17.380 1.00 97.62 359 GLU A O 1
ATOM 2997 N N . LEU A 1 360 ? -8.683 27.140 -16.161 1.00 96.75 360 LEU A N 1
ATOM 2998 C CA . LEU A 1 360 ? -9.903 26.397 -16.491 1.00 96.75 360 LEU A CA 1
ATOM 2999 C C . LEU A 1 360 ? -11.152 27.068 -15.899 1.00 96.75 360 LEU A C 1
ATOM 3001 O O . LEU A 1 360 ? -12.088 27.357 -16.652 1.00 96.75 360 LEU A O 1
ATOM 3005 N N . LYS A 1 361 ? -11.140 27.434 -14.606 1.00 95.50 361 LYS A N 1
ATOM 3006 C CA . LYS A 1 361 ? -12.237 28.160 -13.928 1.00 95.50 361 LYS A CA 1
ATOM 3007 C C . LYS A 1 361 ? -12.626 29.438 -14.670 1.00 95.50 361 LYS A C 1
ATOM 3009 O O . LYS A 1 361 ? -13.802 29.765 -14.793 1.00 95.50 361 LYS A O 1
ATOM 3014 N N . LYS A 1 362 ? -11.638 30.152 -15.207 1.00 95.12 362 LYS A N 1
ATOM 3015 C CA . LYS A 1 362 ? -11.832 31.393 -15.967 1.00 95.12 362 LYS A CA 1
ATOM 3016 C C . LYS A 1 362 ? -12.386 31.170 -17.376 1.00 95.12 362 LYS A C 1
ATOM 3018 O O . LYS A 1 362 ? -13.152 32.003 -17.863 1.00 95.12 362 LYS A O 1
ATOM 3023 N N . ARG A 1 363 ? -11.967 30.106 -18.069 1.00 95.31 363 ARG A N 1
ATOM 3024 C CA . ARG A 1 363 ? -12.261 29.905 -19.503 1.00 95.31 363 ARG A CA 1
ATOM 3025 C C . ARG A 1 363 ? -13.489 29.033 -19.764 1.00 95.31 363 ARG A C 1
ATOM 3027 O O . ARG A 1 363 ? -14.176 29.273 -20.756 1.00 95.31 363 ARG A O 1
ATOM 3034 N N . ILE A 1 364 ? -13.786 28.066 -18.896 1.00 92.88 364 ILE A N 1
ATOM 3035 C CA . ILE A 1 364 ? -14.925 27.148 -19.055 1.00 92.88 364 ILE A CA 1
ATOM 3036 C C . ILE A 1 364 ? -16.281 27.875 -19.084 1.00 92.88 364 ILE A C 1
ATOM 3038 O O . ILE A 1 364 ? -17.070 27.561 -19.975 1.00 92.88 364 ILE A O 1
ATOM 3042 N N . PRO A 1 365 ? -16.567 28.891 -18.243 1.00 90.06 365 PRO A N 1
ATOM 3043 C CA . PRO A 1 365 ? -17.857 29.590 -18.291 1.00 90.06 365 PRO A CA 1
ATOM 3044 C C . PRO A 1 365 ? -18.176 30.225 -19.653 1.00 90.06 365 PRO A C 1
ATOM 3046 O O . PRO A 1 365 ? -19.330 30.310 -20.060 1.00 90.06 365 PRO A O 1
ATOM 3049 N N . ALA A 1 366 ? -17.167 30.590 -20.452 1.00 86.94 366 ALA A N 1
ATOM 3050 C CA . ALA A 1 366 ? -17.392 31.089 -21.813 1.00 86.94 366 ALA A CA 1
ATOM 3051 C C . ALA A 1 366 ? -17.961 30.021 -22.780 1.00 86.94 366 ALA A C 1
ATOM 3053 O O . ALA A 1 366 ? -18.321 30.338 -23.920 1.00 86.94 366 ALA A O 1
ATOM 3054 N N . MET A 1 367 ? -18.041 28.759 -22.347 1.00 82.88 367 MET A N 1
ATOM 3055 C CA . MET A 1 367 ? -18.538 27.612 -23.105 1.00 82.88 367 MET A CA 1
ATOM 3056 C C . MET A 1 367 ? -20.022 27.302 -22.847 1.00 82.88 367 MET A C 1
ATOM 3058 O O . MET A 1 367 ? -20.500 26.288 -23.348 1.00 82.88 367 MET A O 1
ATOM 3062 N N . GLU A 1 368 ? -20.775 28.199 -22.193 1.00 71.38 368 GLU A N 1
ATOM 3063 C CA . GLU A 1 368 ? -22.223 28.098 -21.880 1.00 71.38 368 GLU A CA 1
ATOM 3064 C C . GLU A 1 368 ? -23.130 27.599 -23.026 1.00 71.38 368 GLU A C 1
ATOM 3066 O O . GLU A 1 368 ? -24.218 27.071 -22.806 1.00 71.38 368 GLU A O 1
ATOM 3071 N N . LYS A 1 369 ? -22.702 27.752 -24.285 1.00 73.62 369 LYS A N 1
ATOM 3072 C CA . LYS A 1 369 ? -23.423 27.227 -25.459 1.00 73.62 369 LYS A CA 1
ATOM 3073 C C . LYS A 1 369 ? -23.364 25.698 -25.596 1.00 73.62 369 LYS A C 1
ATOM 3075 O O . LYS A 1 369 ? -24.036 25.167 -26.479 1.00 73.62 369 LYS A O 1
ATOM 3080 N N . LYS A 1 370 ? -22.519 25.015 -24.817 1.00 80.31 370 LYS A N 1
ATOM 3081 C CA . LYS A 1 370 ? -22.277 23.564 -24.870 1.00 80.31 370 LYS A CA 1
ATOM 3082 C C . LYS A 1 370 ? -22.895 22.838 -23.688 1.00 80.31 370 LYS A C 1
ATOM 3084 O O . LYS A 1 370 ? -23.570 21.839 -23.897 1.00 80.31 370 LYS A O 1
ATOM 3089 N N . PHE A 1 371 ? -22.704 23.378 -22.494 1.00 83.62 371 PHE A N 1
ATOM 3090 C CA . PHE A 1 371 ? -23.320 22.921 -21.258 1.00 83.62 371 PHE A CA 1
ATOM 3091 C C . PHE A 1 371 ? -23.447 24.102 -20.301 1.00 83.62 371 PHE A C 1
ATOM 3093 O O . PHE A 1 371 ? -22.763 25.115 -20.467 1.00 83.62 371 PHE A O 1
ATOM 3100 N N . GLN A 1 372 ? -24.359 23.998 -19.340 1.00 87.75 372 GLN A N 1
ATOM 3101 C CA . GLN A 1 372 ? -24.546 25.043 -18.341 1.00 87.75 372 GLN A CA 1
ATOM 3102 C C . GLN A 1 372 ? -23.554 24.834 -17.201 1.00 87.75 372 GLN A C 1
ATOM 3104 O O . GLN A 1 372 ? -23.349 23.706 -16.767 1.00 87.75 372 GLN A O 1
ATOM 3109 N N . VAL A 1 373 ? -22.974 25.922 -16.705 1.00 91.12 373 VAL A N 1
ATOM 3110 C CA . VAL A 1 373 ? -22.228 25.940 -15.443 1.00 91.12 373 VAL A CA 1
ATOM 3111 C C . VAL A 1 373 ? -23.010 26.755 -14.426 1.00 91.12 373 VAL A C 1
ATOM 3113 O O . VAL A 1 373 ? -23.749 27.671 -14.804 1.00 91.12 373 VAL A O 1
ATOM 3116 N N . SER A 1 374 ? -22.898 26.412 -13.149 1.00 91.00 374 SER A N 1
ATOM 3117 C CA . SER A 1 374 ? -23.570 27.167 -12.098 1.00 91.00 374 SER A CA 1
ATOM 3118 C C . SER A 1 374 ? -22.865 28.493 -11.801 1.00 91.00 374 SER A C 1
ATOM 3120 O O . SER A 1 374 ? -21.744 28.754 -12.244 1.00 91.00 374 SER A O 1
ATOM 3122 N N . GLY A 1 375 ? -23.543 29.362 -11.045 1.00 85.69 375 GLY A N 1
ATOM 3123 C CA . GLY A 1 375 ? -22.961 30.629 -10.592 1.00 85.69 375 GLY A CA 1
ATOM 3124 C C . GLY A 1 375 ? -21.774 30.452 -9.639 1.00 85.69 375 GLY A C 1
ATOM 3125 O O . GLY A 1 375 ? -20.937 31.348 -9.565 1.00 85.69 375 GLY A O 1
ATOM 3126 N N . ASP A 1 376 ? -21.681 29.292 -8.983 1.00 87.00 376 ASP A N 1
ATOM 3127 C CA . ASP A 1 376 ? -20.645 28.945 -8.002 1.00 87.00 376 ASP A CA 1
ATOM 3128 C C . ASP A 1 376 ? -19.611 27.960 -8.588 1.00 87.00 376 ASP A C 1
ATOM 3130 O O . ASP A 1 376 ? -18.940 27.224 -7.854 1.00 87.00 376 ASP A O 1
ATOM 3134 N N . PHE A 1 377 ? -19.488 27.938 -9.921 1.00 93.38 377 PHE A N 1
ATOM 3135 C CA . PHE A 1 377 ? -18.590 27.030 -10.621 1.00 93.38 377 PHE A CA 1
ATOM 3136 C C . PHE A 1 377 ? -17.131 27.195 -10.180 1.00 93.38 377 PHE A C 1
ATOM 3138 O O . PHE A 1 377 ? -16.566 28.297 -10.195 1.00 93.38 377 PHE A O 1
ATOM 3145 N N . HIS A 1 378 ? -16.493 26.079 -9.840 1.00 94.38 378 HIS A N 1
ATOM 3146 C CA . HIS A 1 378 ? -15.082 26.037 -9.471 1.00 94.38 378 HIS A CA 1
ATOM 3147 C C . HIS A 1 378 ? -14.363 24.832 -10.074 1.00 94.38 378 HIS A C 1
ATOM 3149 O O . HIS A 1 378 ? -14.968 23.867 -10.531 1.00 94.38 378 HIS A O 1
ATOM 3155 N N . VAL A 1 379 ? -13.038 24.926 -10.095 1.00 96.50 379 VAL A N 1
ATOM 3156 C CA . VAL A 1 379 ? -12.141 23.864 -10.544 1.00 96.50 379 VAL A CA 1
ATOM 3157 C C . VAL A 1 379 ? -11.137 23.644 -9.428 1.00 96.50 379 VAL A C 1
ATOM 3159 O O . VAL A 1 379 ? -10.607 24.624 -8.896 1.00 96.50 379 VAL A O 1
ATOM 3162 N N . ILE A 1 380 ? -10.915 22.388 -9.071 1.00 96.50 380 ILE A N 1
ATOM 3163 C CA . ILE A 1 380 ? -10.014 21.969 -8.002 1.00 96.50 380 ILE A CA 1
ATOM 3164 C C . ILE A 1 380 ? -9.145 20.810 -8.491 1.00 96.50 380 ILE A C 1
ATOM 3166 O O . ILE A 1 380 ? -9.514 20.118 -9.440 1.00 96.50 380 ILE A O 1
ATOM 3170 N N . ALA A 1 381 ? -7.990 20.622 -7.860 1.00 96.88 381 ALA A N 1
ATOM 3171 C CA . ALA A 1 381 ? -7.160 19.446 -8.048 1.00 96.88 381 ALA A CA 1
ATOM 3172 C C . ALA A 1 381 ? -7.017 18.679 -6.730 1.00 96.88 381 ALA A C 1
ATOM 3174 O O . ALA A 1 381 ? -7.265 19.246 -5.664 1.00 96.88 381 ALA A O 1
ATOM 3175 N N . ARG A 1 382 ? -6.634 17.407 -6.816 1.00 93.69 382 ARG A N 1
ATOM 3176 C CA . ARG A 1 382 ? -6.356 16.570 -5.651 1.00 93.69 382 ARG A CA 1
ATOM 3177 C C . ARG A 1 382 ? -5.319 15.507 -5.955 1.00 93.69 382 ARG A C 1
ATOM 3179 O O . ARG A 1 382 ? -5.314 14.943 -7.050 1.00 93.69 382 ARG A O 1
ATOM 3186 N N . ASP A 1 383 ? -4.504 15.216 -4.960 1.00 92.06 383 ASP A N 1
ATOM 3187 C CA . ASP A 1 383 ? -3.741 13.983 -4.911 1.00 92.06 383 ASP A CA 1
ATOM 3188 C C . ASP A 1 383 ? -4.633 12.853 -4.368 1.00 92.06 383 ASP A C 1
ATOM 3190 O O . ASP A 1 383 ? -5.240 12.986 -3.301 1.00 92.06 383 ASP A O 1
ATOM 3194 N N . PHE A 1 384 ? -4.727 11.753 -5.115 1.00 86.12 384 PHE A N 1
ATOM 3195 C CA . PHE A 1 384 ? -5.531 10.586 -4.749 1.00 86.12 384 PHE A CA 1
ATOM 3196 C C . PHE A 1 384 ? -5.085 9.940 -3.427 1.00 86.12 384 PHE A C 1
ATOM 3198 O O . PHE A 1 384 ? -5.931 9.527 -2.635 1.00 86.12 384 PHE A O 1
ATOM 3205 N N . GLU A 1 385 ? -3.777 9.861 -3.181 1.00 80.88 385 GLU A N 1
ATOM 3206 C CA . GLU A 1 385 ? -3.196 9.207 -2.006 1.00 80.88 385 GLU A CA 1
ATOM 3207 C C . GLU A 1 385 ? -3.186 10.144 -0.794 1.00 80.88 385 GLU A C 1
ATOM 3209 O O . GLU A 1 385 ? -3.493 9.716 0.320 1.00 80.88 385 GLU A O 1
ATOM 3214 N N . GLN A 1 386 ? -2.864 11.426 -0.999 1.00 81.12 386 GLN A N 1
ATOM 3215 C CA . GLN A 1 386 ? -2.717 12.386 0.102 1.00 81.12 386 GLN A CA 1
ATOM 3216 C C . GLN A 1 386 ? -4.021 13.074 0.518 1.00 81.12 386 GLN A C 1
ATOM 3218 O O . GLN A 1 386 ? -4.073 13.619 1.619 1.00 81.12 386 GLN A O 1
ATOM 3223 N N . CYS A 1 387 ? -5.062 13.070 -0.327 1.00 83.56 387 CYS A N 1
ATOM 3224 C CA . CYS A 1 387 ? -6.325 13.779 -0.067 1.00 83.56 387 CYS A CA 1
ATOM 3225 C C . CYS A 1 387 ? -6.091 15.250 0.352 1.00 83.56 387 CYS A C 1
ATOM 3227 O O . CYS A 1 387 ? -6.518 15.712 1.413 1.00 83.56 387 CYS A O 1
ATOM 3229 N N . ASN A 1 388 ? -5.335 15.986 -0.470 1.00 88.44 388 ASN A N 1
ATOM 3230 C CA . ASN A 1 388 ? -4.901 17.361 -0.197 1.00 88.44 388 ASN A CA 1
ATOM 3231 C C . ASN A 1 388 ? -5.843 18.436 -0.780 1.00 88.44 388 ASN A C 1
ATOM 3233 O O . ASN A 1 388 ? -5.436 19.582 -1.002 1.00 88.44 388 ASN A O 1
ATOM 3237 N N . GLU A 1 389 ? -7.120 18.110 -1.018 1.00 90.81 389 GLU A N 1
ATOM 3238 C CA . GLU A 1 389 ? -8.102 19.028 -1.621 1.00 90.81 389 GLU A CA 1
ATOM 3239 C C . GLU A 1 389 ? -8.204 20.330 -0.821 1.00 90.81 389 GLU A C 1
ATOM 3241 O O . GLU A 1 389 ? -8.418 21.413 -1.368 1.00 90.81 389 GLU A O 1
ATOM 3246 N N . PHE A 1 390 ? -8.045 20.236 0.500 1.00 89.62 390 PHE A N 1
ATOM 3247 C CA . PHE A 1 390 ? -8.163 21.380 1.387 1.00 89.62 390 PHE A CA 1
ATOM 3248 C C . PHE A 1 390 ? -7.077 22.441 1.150 1.00 89.62 390 PHE A C 1
ATOM 3250 O O . PHE A 1 390 ? -7.365 23.638 1.239 1.00 89.62 390 PHE A O 1
ATOM 3257 N N . ASP A 1 391 ? -5.866 22.037 0.766 1.00 92.62 391 ASP A N 1
ATOM 3258 C CA . ASP A 1 391 ? -4.788 22.977 0.448 1.00 92.62 391 ASP A CA 1
ATOM 3259 C C . ASP A 1 391 ? -5.057 23.702 -0.870 1.00 92.62 391 ASP A C 1
ATOM 3261 O O . ASP A 1 391 ? -4.919 24.927 -0.953 1.00 92.62 391 ASP A O 1
ATOM 3265 N N . PHE A 1 392 ? -5.576 22.986 -1.871 1.00 93.94 392 PHE A N 1
ATOM 3266 C CA . PHE A 1 392 ? -6.062 23.615 -3.098 1.00 93.94 392 PHE A CA 1
ATOM 3267 C C . PHE A 1 392 ? -7.213 24.584 -2.822 1.00 93.94 392 PHE A C 1
ATOM 3269 O O . PHE A 1 392 ? -7.288 25.642 -3.448 1.00 93.94 392 PHE A O 1
ATOM 3276 N N . ILE A 1 393 ? -8.101 24.276 -1.874 1.00 92.25 393 ILE A N 1
ATOM 3277 C CA . ILE A 1 393 ? -9.196 25.183 -1.508 1.00 92.25 393 ILE A CA 1
ATOM 3278 C C . ILE A 1 393 ? -8.652 26.474 -0.907 1.00 92.25 393 ILE A C 1
ATOM 3280 O O . ILE A 1 393 ? -9.055 27.551 -1.354 1.00 92.25 393 ILE A O 1
ATOM 3284 N N . LYS A 1 394 ? -7.707 26.385 0.038 1.00 91.62 394 LYS A N 1
ATOM 3285 C CA . LYS A 1 394 ? -7.054 27.567 0.628 1.00 91.62 394 LYS A CA 1
ATOM 3286 C C . LYS A 1 394 ? -6.449 28.482 -0.437 1.00 91.62 394 LYS A C 1
ATOM 3288 O O . LYS A 1 394 ? -6.563 29.700 -0.322 1.00 91.62 394 LYS A O 1
ATOM 3293 N N . GLU A 1 395 ? -5.856 27.897 -1.474 1.00 94.69 395 GLU A N 1
ATOM 3294 C CA . GLU A 1 395 ? -5.131 28.622 -2.522 1.00 94.69 395 GLU A CA 1
ATOM 3295 C C . GLU A 1 395 ? -6.025 29.125 -3.683 1.00 94.69 395 GLU A C 1
ATOM 3297 O O . GLU A 1 395 ? -5.687 30.094 -4.381 1.00 94.69 395 GLU A O 1
ATOM 3302 N N . LEU A 1 396 ? -7.173 28.480 -3.931 1.00 93.00 396 LEU A N 1
ATOM 3303 C CA . LEU A 1 396 ? -8.044 28.756 -5.088 1.00 93.00 396 LEU A CA 1
ATOM 3304 C C . LEU A 1 396 ? -9.351 29.491 -4.750 1.00 93.00 396 LEU A C 1
ATOM 3306 O O . LEU A 1 396 ? -9.988 30.049 -5.657 1.00 93.00 396 LEU A O 1
ATOM 3310 N N . PHE A 1 397 ? -9.772 29.489 -3.485 1.00 91.62 397 PHE A N 1
ATOM 3311 C CA . PHE A 1 397 ? -11.060 30.028 -3.046 1.00 91.62 397 PHE A CA 1
ATOM 3312 C C . PHE A 1 397 ? -10.874 31.287 -2.200 1.00 91.62 397 PHE A C 1
ATOM 3314 O O . PHE A 1 397 ? -9.781 31.644 -1.766 1.00 91.62 397 PHE A O 1
ATOM 3321 N N . SER A 1 398 ? -11.962 32.028 -2.000 1.00 89.88 398 SER A N 1
ATOM 3322 C CA . SER A 1 398 ? -11.938 33.182 -1.108 1.00 89.88 398 SER A CA 1
ATOM 3323 C C . SER A 1 398 ? -11.826 32.737 0.351 1.00 89.88 398 SER A C 1
ATOM 3325 O O . SER A 1 398 ? -12.399 31.725 0.748 1.00 89.88 398 SER A O 1
ATOM 3327 N N . GLN A 1 399 ? -11.204 33.565 1.197 1.00 87.50 399 GLN A N 1
ATOM 3328 C CA . GLN A 1 399 ? -11.120 33.299 2.641 1.00 87.50 399 GLN A CA 1
ATOM 3329 C C . GLN A 1 399 ? -12.493 33.020 3.276 1.00 87.50 399 GLN A C 1
ATOM 3331 O O . GLN A 1 399 ? -12.603 32.263 4.232 1.00 87.50 399 GLN A O 1
ATOM 3336 N N . GLN A 1 400 ? -13.563 33.629 2.754 1.00 86.94 400 GLN A N 1
ATOM 3337 C CA . GLN A 1 400 ? -14.917 33.386 3.244 1.00 86.94 400 GLN A CA 1
ATOM 3338 C C . GLN A 1 400 ? -15.392 31.953 2.953 1.00 86.94 400 GLN A C 1
ATOM 3340 O O . GLN A 1 400 ? -16.029 31.349 3.815 1.00 86.94 400 GLN A O 1
ATOM 3345 N N . GLU A 1 401 ? -15.098 31.424 1.765 1.00 85.06 401 GLU A N 1
ATOM 3346 C CA . GLU A 1 401 ? -15.407 30.041 1.381 1.00 85.06 401 GLU A CA 1
ATOM 3347 C C . GLU A 1 401 ? -14.561 29.056 2.191 1.00 85.06 401 GLU A C 1
ATOM 3349 O O . GLU A 1 401 ? -15.119 28.111 2.749 1.00 85.06 401 GLU A O 1
ATOM 3354 N N . CYS A 1 402 ? -13.263 29.340 2.356 1.00 86.50 402 CYS A N 1
ATOM 3355 C CA . CYS A 1 402 ? -12.363 28.546 3.195 1.00 86.50 402 CYS A CA 1
ATOM 3356 C C . CYS A 1 402 ? -12.880 28.471 4.634 1.00 86.50 402 CYS A C 1
ATOM 3358 O O . CYS A 1 402 ? -13.120 27.382 5.136 1.00 86.50 402 CYS A O 1
ATOM 3360 N N . ASN A 1 403 ? -13.190 29.611 5.259 1.00 87.38 403 ASN A N 1
ATOM 3361 C CA . ASN A 1 403 ? -13.710 29.648 6.629 1.00 87.38 403 ASN A CA 1
ATOM 3362 C C . ASN A 1 403 ? -15.062 28.921 6.766 1.00 87.38 403 ASN A C 1
ATOM 3364 O O . ASN A 1 403 ? -15.370 28.347 7.812 1.00 87.38 403 ASN A O 1
ATOM 3368 N N . ALA A 1 404 ? -15.917 28.981 5.738 1.00 85.25 404 ALA A N 1
ATOM 3369 C CA . ALA A 1 404 ? -17.197 28.277 5.744 1.00 85.25 404 ALA A CA 1
ATOM 3370 C C . ALA A 1 404 ? -16.998 26.758 5.676 1.00 85.25 404 ALA A C 1
ATOM 3372 O O . ALA A 1 404 ? -17.688 26.023 6.388 1.00 85.25 404 ALA A O 1
ATOM 3373 N N . LEU A 1 405 ? -16.050 26.302 4.857 1.00 84.12 405 LEU A N 1
ATOM 3374 C CA . LEU A 1 405 ? -15.697 24.897 4.730 1.00 84.12 405 LEU A CA 1
ATOM 3375 C C . LEU A 1 405 ? -14.943 24.379 5.953 1.00 84.12 405 LEU A C 1
ATOM 3377 O O . LEU A 1 405 ? -15.330 23.343 6.470 1.00 84.12 405 LEU A O 1
ATOM 3381 N N . GLU A 1 406 ? -13.970 25.119 6.481 1.00 84.69 406 GLU A N 1
ATOM 3382 C CA . GLU A 1 406 ? -13.309 24.837 7.762 1.00 84.69 406 GLU A CA 1
ATOM 3383 C C . GLU A 1 406 ? -14.331 24.663 8.869 1.00 84.69 406 GLU A C 1
ATOM 3385 O O . GLU A 1 406 ? -14.272 23.714 9.638 1.00 84.69 406 GLU A O 1
ATOM 3390 N N . LYS A 1 407 ? -15.335 25.542 8.924 1.00 84.50 407 LYS A N 1
ATOM 3391 C CA . LYS A 1 407 ? -16.414 25.404 9.893 1.00 84.50 407 LYS A CA 1
ATOM 3392 C C . LYS A 1 407 ? -17.234 24.132 9.665 1.00 84.50 407 LYS A C 1
ATOM 3394 O O . LYS A 1 407 ? -17.654 23.541 10.655 1.00 84.50 407 LYS A O 1
ATOM 3399 N N . LYS A 1 408 ? -17.486 23.722 8.414 1.00 82.38 408 LYS A N 1
ATOM 3400 C CA . LYS A 1 408 ? -18.161 22.449 8.091 1.00 82.38 408 LYS A CA 1
ATOM 3401 C C . LYS A 1 408 ? -17.285 21.242 8.450 1.00 82.38 408 LYS A C 1
ATOM 3403 O O . LYS A 1 408 ? -17.806 20.316 9.053 1.00 82.38 408 LYS A O 1
ATOM 3408 N N . LEU A 1 409 ? -15.988 21.275 8.147 1.00 80.75 409 LEU A N 1
ATOM 3409 C CA . LEU A 1 409 ? -15.004 20.236 8.467 1.00 80.75 409 LEU A CA 1
ATOM 3410 C C . LEU A 1 409 ? -14.835 20.086 9.973 1.00 80.75 409 LEU A C 1
ATOM 3412 O O . LEU A 1 409 ? -15.075 19.020 10.511 1.00 80.75 409 LEU A O 1
ATOM 3416 N N . HIS A 1 410 ? -14.585 21.178 10.682 1.00 78.44 410 HIS A N 1
ATOM 3417 C CA . HIS A 1 410 ? -14.511 21.186 12.135 1.00 78.44 410 HIS A CA 1
ATOM 3418 C C . HIS A 1 410 ? -15.860 20.823 12.777 1.00 78.44 410 HIS A C 1
ATOM 3420 O O . HIS A 1 410 ? -15.899 20.230 13.850 1.00 78.44 410 HIS A O 1
ATOM 3426 N N . ALA A 1 411 ? -16.998 21.165 12.158 1.00 76.12 411 ALA A N 1
ATOM 3427 C CA . ALA A 1 411 ? -18.299 20.674 12.612 1.00 76.12 411 ALA A CA 1
ATOM 3428 C C . ALA A 1 411 ? -18.474 19.175 12.353 1.00 76.12 411 ALA A C 1
ATOM 3430 O O . ALA A 1 411 ? -19.102 18.537 13.181 1.00 76.12 411 ALA A O 1
ATOM 3431 N N . TYR A 1 412 ? -17.937 18.623 11.264 1.00 71.94 412 TYR A N 1
ATOM 3432 C CA . TYR A 1 412 ? -17.910 17.188 10.976 1.00 71.94 412 TYR A CA 1
ATOM 3433 C C . TYR A 1 412 ? -16.993 16.442 11.955 1.00 71.94 412 TYR A C 1
ATOM 3435 O O . TYR A 1 412 ? -17.429 15.485 12.579 1.00 71.94 412 TYR A O 1
ATOM 3443 N N . GLU A 1 413 ? -15.779 16.940 12.190 1.00 68.81 413 GLU A N 1
ATOM 3444 C CA . GLU A 1 413 ? -14.828 16.413 13.180 1.00 68.81 413 GLU A CA 1
ATOM 3445 C C . GLU A 1 413 ? -15.387 16.475 14.605 1.00 68.81 413 GLU A C 1
ATOM 3447 O O . GLU A 1 413 ? -15.175 15.566 15.403 1.00 68.81 413 GLU A O 1
ATOM 3452 N N . LYS A 1 414 ? -16.138 17.537 14.933 1.00 65.44 414 LYS A N 1
ATOM 3453 C CA . LYS A 1 414 ? -16.823 17.679 16.230 1.00 65.44 414 LYS A CA 1
ATOM 3454 C C . LYS A 1 414 ? -18.196 17.037 16.285 1.00 65.44 414 LYS A C 1
ATOM 3456 O O . LYS A 1 414 ? -18.765 16.941 17.376 1.00 65.44 414 LYS A O 1
ATOM 3461 N N . LYS A 1 415 ? -18.759 16.622 15.151 1.00 63.31 415 LYS A N 1
ATOM 3462 C CA . LYS A 1 415 ? -19.970 15.810 15.107 1.00 63.31 415 LYS A CA 1
ATOM 3463 C C . LYS A 1 415 ? -19.518 14.424 15.525 1.00 63.31 415 LYS A C 1
ATOM 3465 O O . LYS A 1 415 ? -19.292 13.554 14.694 1.00 63.31 415 LYS A O 1
ATOM 3470 N N . SER A 1 416 ? -19.390 14.238 16.838 1.00 53.81 416 SER A N 1
ATOM 3471 C CA . SER A 1 416 ? -19.425 12.905 17.405 1.00 53.81 416 SER A CA 1
ATOM 3472 C C . SER A 1 416 ? -20.727 12.290 16.901 1.00 53.81 416 SER A C 1
ATOM 3474 O O . SER A 1 416 ? -21.826 12.737 17.232 1.00 53.81 416 SER A O 1
ATOM 3476 N N . VAL A 1 417 ? -20.599 11.343 15.976 1.00 60.09 417 VAL A N 1
ATOM 3477 C CA . VAL A 1 417 ? -21.721 10.524 15.503 1.00 60.09 417 VAL A CA 1
ATOM 3478 C C . VAL A 1 417 ? -22.201 9.623 16.654 1.00 60.09 417 VAL A C 1
ATOM 3480 O O . VAL A 1 417 ? -23.277 9.031 16.596 1.00 60.09 417 VAL A O 1
ATOM 3483 N N . LEU A 1 418 ? -21.405 9.551 17.724 1.00 64.19 418 LEU A N 1
ATOM 3484 C CA . LEU A 1 418 ? -21.670 8.817 18.939 1.00 64.19 418 LEU A CA 1
ATOM 3485 C C . LEU A 1 418 ? -22.690 9.567 19.800 1.00 64.19 418 LEU A C 1
ATOM 3487 O O . LEU A 1 418 ? -22.656 10.787 19.953 1.00 64.19 418 LEU A O 1
ATOM 3491 N N . SER A 1 419 ? -23.621 8.820 20.389 1.00 78.56 419 SER A N 1
ATOM 3492 C CA . SER A 1 419 ? -24.490 9.371 21.430 1.00 78.56 419 SER A CA 1
ATOM 3493 C C . SER A 1 419 ? -23.666 9.805 22.655 1.00 78.56 419 SER A C 1
ATOM 3495 O O . SER A 1 419 ? -22.568 9.299 22.862 1.00 78.56 419 SER A O 1
ATOM 3497 N N . ASP A 1 420 ? -24.202 10.660 23.537 1.00 80.94 420 ASP A N 1
ATOM 3498 C CA . ASP A 1 420 ? -23.515 11.040 24.792 1.00 80.94 420 ASP A CA 1
ATOM 3499 C C . ASP A 1 420 ? -23.048 9.816 25.611 1.00 80.94 420 ASP A C 1
ATOM 3501 O O . ASP A 1 420 ? -22.031 9.856 26.301 1.00 80.94 420 ASP A O 1
ATOM 3505 N N . GLN A 1 421 ? -23.797 8.709 25.536 1.00 81.94 421 GLN A N 1
ATOM 3506 C CA . GLN A 1 421 ? -23.449 7.449 26.198 1.00 81.94 421 GLN A CA 1
ATOM 3507 C C . GLN A 1 421 ? -22.264 6.747 25.534 1.00 81.94 421 GLN A C 1
ATOM 3509 O O . GLN A 1 421 ? -21.446 6.144 26.221 1.00 81.94 421 GLN A O 1
ATOM 3514 N N . ASP A 1 422 ? -22.201 6.803 24.209 1.00 81.19 422 ASP A N 1
ATOM 3515 C CA . ASP A 1 422 ? -21.149 6.198 23.400 1.00 81.19 422 ASP A CA 1
ATOM 3516 C C . ASP A 1 422 ? -19.851 7.008 23.502 1.00 81.19 422 ASP A C 1
ATOM 3518 O O . ASP A 1 422 ? -18.783 6.435 23.694 1.00 81.19 422 ASP A O 1
ATOM 3522 N N . GLN A 1 423 ? -19.955 8.338 23.506 1.00 81.81 423 GLN A N 1
ATOM 3523 C CA . GLN A 1 423 ? -18.832 9.238 23.761 1.00 81.81 423 GLN A CA 1
ATOM 3524 C C . GLN A 1 423 ? -18.226 8.996 25.151 1.00 81.81 423 GLN A C 1
ATOM 3526 O O . GLN A 1 423 ? -17.018 8.826 25.279 1.00 81.81 423 GLN A O 1
ATOM 3531 N N . ALA A 1 424 ? -19.063 8.896 26.190 1.00 86.31 424 ALA A N 1
ATOM 3532 C CA . ALA A 1 424 ? -18.594 8.583 27.540 1.00 86.31 424 ALA A CA 1
ATOM 3533 C C . ALA A 1 424 ? -17.934 7.195 27.636 1.00 86.31 424 ALA A C 1
ATOM 3535 O O . ALA A 1 424 ? -17.072 6.981 28.487 1.00 86.31 424 ALA A O 1
ATOM 3536 N N . LEU A 1 425 ? -18.342 6.245 26.787 1.00 84.56 425 LEU A N 1
ATOM 3537 C CA . LEU A 1 425 ? -17.733 4.920 26.726 1.00 84.56 425 LEU A CA 1
ATOM 3538 C C . LEU A 1 425 ? -16.353 4.955 26.056 1.00 84.56 425 LEU A C 1
ATOM 3540 O O . LEU A 1 425 ? -15.436 4.328 26.579 1.00 84.56 425 LEU A O 1
ATOM 3544 N N . LEU A 1 426 ? -16.200 5.698 24.955 1.00 83.19 426 LEU A N 1
ATOM 3545 C CA . LEU A 1 426 ? -14.901 5.930 24.312 1.00 83.19 426 LEU A CA 1
ATOM 3546 C C . LEU A 1 426 ? -13.934 6.629 25.277 1.00 83.19 426 LEU A C 1
ATOM 3548 O O . LEU A 1 426 ? -12.837 6.135 25.507 1.00 83.19 426 LEU A O 1
ATOM 3552 N N . GLU A 1 427 ? -14.375 7.709 25.924 1.00 86.69 427 GLU A N 1
ATOM 3553 C CA . GLU A 1 427 ? -13.564 8.426 26.919 1.00 86.69 427 GLU A CA 1
ATOM 3554 C C . GLU A 1 427 ? -13.175 7.524 28.098 1.00 86.69 427 GLU A C 1
ATOM 3556 O O . GLU A 1 427 ? -12.074 7.633 28.638 1.00 86.69 427 GLU A O 1
ATOM 3561 N N . HIS A 1 428 ? -14.066 6.615 28.512 1.00 88.75 428 HIS A N 1
ATOM 3562 C CA . HIS A 1 428 ? -13.744 5.624 29.533 1.00 88.75 428 HIS A CA 1
ATOM 3563 C C . HIS A 1 428 ? -12.684 4.628 29.050 1.00 88.75 428 HIS A C 1
ATOM 3565 O O . HIS A 1 428 ? -11.764 4.353 29.820 1.00 88.75 428 HIS A O 1
ATOM 3571 N N . LEU A 1 429 ? -12.797 4.118 27.816 1.00 86.94 429 LEU A N 1
ATOM 3572 C CA . LEU A 1 429 ? -11.817 3.210 27.216 1.00 86.94 429 LEU A CA 1
ATOM 3573 C C . LEU A 1 429 ? -10.433 3.855 27.160 1.00 86.94 429 LEU A C 1
ATOM 3575 O O . LEU A 1 429 ? -9.492 3.317 27.738 1.00 86.94 429 LEU A O 1
ATOM 3579 N N . GLU A 1 430 ? -10.333 5.017 26.510 1.00 85.69 430 GLU A N 1
ATOM 3580 C CA . GLU A 1 430 ? -9.072 5.740 26.307 1.00 85.69 430 GLU A CA 1
ATOM 3581 C C . GLU A 1 430 ? -8.403 6.047 27.646 1.00 85.69 430 GLU A C 1
ATOM 3583 O O . GLU A 1 430 ? -7.218 5.780 27.841 1.00 85.69 430 GLU A O 1
ATOM 3588 N N . LYS A 1 431 ? -9.189 6.531 28.614 1.00 90.38 431 LYS A N 1
ATOM 3589 C CA . LYS A 1 431 ? -8.689 6.802 29.959 1.00 90.38 431 LYS A CA 1
ATOM 3590 C C . LYS A 1 431 ? -8.197 5.537 30.662 1.00 90.38 431 LYS A C 1
ATOM 3592 O O . LYS A 1 431 ? -7.174 5.585 31.338 1.00 90.38 431 LYS A O 1
ATOM 3597 N N . THR A 1 432 ? -8.932 4.429 30.566 1.00 89.25 432 THR A N 1
ATOM 3598 C CA . THR A 1 432 ? -8.523 3.171 31.198 1.00 89.25 432 THR A CA 1
ATOM 3599 C C . THR A 1 432 ? -7.242 2.638 30.565 1.00 89.25 432 THR A C 1
ATOM 3601 O O . THR A 1 432 ? -6.336 2.278 31.306 1.00 89.25 432 THR A O 1
ATOM 3604 N N . LEU A 1 433 ? -7.112 2.650 29.237 1.00 85.75 433 LEU A N 1
ATOM 3605 C CA . LEU A 1 433 ? -5.880 2.213 28.575 1.00 85.75 433 LEU A CA 1
ATOM 3606 C C . LEU A 1 433 ? -4.677 3.080 28.981 1.00 85.75 433 LEU A C 1
ATOM 3608 O O . LEU A 1 433 ? -3.672 2.521 29.412 1.00 85.75 433 LEU A O 1
ATOM 3612 N N . ASP A 1 434 ? -4.807 4.412 28.979 1.00 87.00 434 ASP A N 1
ATOM 3613 C CA . ASP A 1 434 ? -3.736 5.336 29.401 1.00 87.00 434 ASP A CA 1
ATOM 3614 C C . ASP A 1 434 ? -3.324 5.142 30.878 1.00 87.00 434 ASP A C 1
ATOM 3616 O O . ASP A 1 434 ? -2.138 5.163 31.226 1.00 87.00 434 ASP A O 1
ATOM 3620 N N . GLU A 1 435 ? -4.290 4.927 31.780 1.00 91.12 435 GLU A N 1
ATOM 3621 C CA . GLU A 1 435 ? -4.008 4.668 33.198 1.00 91.12 435 GLU A CA 1
ATOM 3622 C C . GLU A 1 435 ? -3.304 3.319 33.422 1.00 91.12 435 GLU A C 1
ATOM 3624 O O . GLU A 1 435 ? -2.447 3.211 34.308 1.00 91.12 435 GLU A O 1
ATOM 3629 N N . GLU A 1 436 ? -3.670 2.287 32.659 1.00 90.06 436 GLU A N 1
ATOM 3630 C CA . GLU A 1 436 ? -3.120 0.935 32.798 1.00 90.06 436 GLU A CA 1
ATOM 3631 C C . GLU A 1 436 ? -1.767 0.777 32.086 1.00 90.06 436 GLU A C 1
ATOM 3633 O O . GLU A 1 436 ? -0.882 0.100 32.618 1.00 90.06 436 GLU A O 1
ATOM 3638 N N . GLU A 1 437 ? -1.545 1.468 30.966 1.00 85.50 437 GLU A N 1
ATOM 3639 C CA . GLU A 1 437 ? -0.257 1.532 30.262 1.00 85.50 437 GLU A CA 1
ATOM 3640 C C . GLU A 1 437 ? 0.860 2.028 31.192 1.00 85.50 437 GLU A C 1
ATOM 3642 O O . GLU A 1 437 ? 1.912 1.397 31.341 1.00 85.50 437 GLU A O 1
ATOM 3647 N N . LYS A 1 438 ? 0.575 3.092 31.954 1.00 90.38 438 LYS A N 1
ATOM 3648 C CA . LYS A 1 438 ? 1.500 3.690 32.935 1.00 90.38 438 LYS A CA 1
ATOM 3649 C C . LYS A 1 438 ? 1.868 2.756 34.094 1.00 90.38 438 LYS A C 1
ATOM 3651 O O . LYS A 1 438 ? 2.742 3.093 34.899 1.00 90.38 438 LYS A O 1
ATOM 3656 N N . LYS A 1 439 ? 1.226 1.588 34.228 1.00 91.31 439 LYS A N 1
ATOM 3657 C CA . LYS A 1 439 ? 1.535 0.623 35.297 1.00 91.31 439 LYS A CA 1
ATOM 3658 C C . LYS A 1 439 ? 2.673 -0.327 34.967 1.00 91.31 439 LYS A C 1
ATOM 3660 O O . LYS A 1 439 ? 3.152 -0.966 35.908 1.00 91.31 439 LYS A O 1
ATOM 3665 N N . TYR A 1 440 ? 3.134 -0.417 33.719 1.00 93.62 440 TYR A N 1
ATOM 3666 C CA . TYR A 1 440 ? 4.183 -1.368 33.334 1.00 93.62 440 TYR A CA 1
ATOM 3667 C C . TYR A 1 440 ? 5.413 -1.303 34.260 1.00 93.62 440 TYR A C 1
ATOM 3669 O O . TYR A 1 440 ? 5.762 -2.295 34.907 1.00 93.62 440 TYR A O 1
ATOM 3677 N N . ASP A 1 441 ? 6.004 -0.118 34.437 1.00 92.56 441 ASP A N 1
ATOM 3678 C CA . ASP A 1 441 ? 7.195 0.064 35.279 1.00 92.56 441 ASP A CA 1
ATOM 3679 C C . ASP A 1 441 ? 6.947 -0.311 36.743 1.00 92.56 441 ASP A C 1
ATOM 3681 O O . ASP A 1 441 ? 7.814 -0.879 37.422 1.00 92.56 441 ASP A O 1
ATOM 3685 N N . ALA A 1 442 ? 5.745 -0.020 37.246 1.00 93.25 442 ALA A N 1
ATOM 3686 C CA . ALA A 1 442 ? 5.346 -0.358 38.604 1.00 93.25 442 ALA A CA 1
ATOM 3687 C C . ALA A 1 442 ? 5.182 -1.876 38.782 1.00 93.25 442 ALA A C 1
ATOM 3689 O O . ALA A 1 442 ? 5.656 -2.423 39.785 1.00 93.25 442 ALA A O 1
ATOM 3690 N N . LEU A 1 443 ? 4.562 -2.560 37.813 1.00 94.25 443 LEU A N 1
ATOM 3691 C CA . LEU A 1 443 ? 4.399 -4.018 37.785 1.00 94.25 443 LEU A CA 1
ATOM 3692 C C . LEU A 1 443 ? 5.760 -4.714 37.708 1.00 94.25 443 LEU A C 1
ATOM 3694 O O . LEU A 1 443 ? 6.059 -5.577 38.541 1.00 94.25 443 LEU A O 1
ATOM 3698 N N . LYS A 1 444 ? 6.628 -4.269 36.793 1.00 93.81 444 LYS A N 1
ATOM 3699 C CA . LYS A 1 444 ? 7.993 -4.784 36.636 1.00 93.81 444 LYS A CA 1
ATOM 3700 C C . LYS A 1 444 ? 8.816 -4.594 37.910 1.00 93.81 444 LYS A C 1
ATOM 3702 O O . LYS A 1 444 ? 9.397 -5.548 38.432 1.00 93.81 444 LYS A O 1
ATOM 3707 N N . SER A 1 445 ? 8.793 -3.386 38.475 1.00 93.00 445 SER A N 1
ATOM 3708 C CA . SER A 1 445 ? 9.479 -3.061 39.733 1.00 93.00 445 SER A CA 1
ATOM 3709 C C . SER A 1 445 ? 8.955 -3.877 40.917 1.00 93.00 445 SER A C 1
ATOM 3711 O O . SER A 1 445 ? 9.719 -4.238 41.817 1.00 93.00 445 SER A O 1
ATOM 3713 N N . ALA A 1 446 ? 7.649 -4.153 40.965 1.00 92.81 446 ALA A N 1
ATOM 3714 C CA . ALA A 1 446 ? 7.049 -4.983 42.004 1.00 92.81 446 ALA A CA 1
ATOM 3715 C C . ALA A 1 446 ? 7.467 -6.452 41.862 1.00 92.81 446 ALA A C 1
ATOM 3717 O O . ALA A 1 446 ? 7.773 -7.089 42.873 1.00 92.81 446 ALA A O 1
ATOM 3718 N N . LEU A 1 447 ? 7.528 -6.970 40.632 1.00 93.56 447 LEU A N 1
ATOM 3719 C CA . LEU A 1 447 ? 7.986 -8.326 40.340 1.00 93.56 447 LEU A CA 1
ATOM 3720 C C . LEU A 1 447 ? 9.458 -8.521 40.737 1.00 93.56 447 LEU A C 1
ATOM 3722 O O . LEU A 1 447 ? 9.773 -9.477 41.440 1.00 93.56 447 LEU A O 1
ATOM 3726 N N . GLN A 1 448 ? 10.334 -7.567 40.401 1.00 92.31 448 GLN A N 1
ATOM 3727 C CA . GLN A 1 448 ? 11.769 -7.602 40.736 1.00 92.31 448 GLN A CA 1
ATOM 3728 C C . GLN A 1 448 ? 12.064 -7.578 42.247 1.00 92.31 448 GLN A C 1
ATOM 3730 O O . GLN A 1 448 ? 13.114 -8.043 42.687 1.00 92.31 448 GLN A O 1
ATOM 3735 N N . LYS A 1 449 ? 11.153 -7.034 43.066 1.00 92.31 449 LYS A N 1
ATOM 3736 C CA . LYS A 1 449 ? 11.289 -7.000 44.536 1.00 92.31 449 LYS A CA 1
ATOM 3737 C C . LYS A 1 449 ? 10.857 -8.304 45.214 1.00 92.31 449 LYS A C 1
ATOM 3739 O O . LYS A 1 449 ? 11.100 -8.472 46.412 1.00 92.31 449 LYS A O 1
ATOM 3744 N N . LYS A 1 450 ? 10.173 -9.196 44.495 1.00 91.31 450 LYS A N 1
ATOM 3745 C CA . LYS A 1 450 ? 9.673 -10.472 45.018 1.00 91.31 450 LYS A CA 1
ATOM 3746 C C . LYS A 1 450 ? 10.733 -11.562 44.873 1.00 91.31 450 LYS A C 1
ATOM 3748 O O . LYS A 1 450 ? 11.601 -11.505 44.013 1.00 91.31 450 LYS A O 1
ATOM 3753 N N . ASN A 1 451 ? 10.648 -12.581 45.725 1.00 90.25 451 ASN A N 1
ATOM 3754 C CA . ASN A 1 451 ? 11.445 -13.792 45.556 1.00 90.25 451 ASN A CA 1
ATOM 3755 C C . ASN A 1 451 ? 10.710 -14.727 44.591 1.00 90.25 451 ASN A C 1
ATOM 3757 O O . ASN A 1 451 ? 9.837 -15.486 45.023 1.00 90.25 451 ASN A O 1
ATOM 3761 N N . THR A 1 452 ? 11.022 -14.610 43.304 1.00 91.00 452 THR A N 1
ATOM 3762 C CA . THR A 1 452 ? 10.351 -15.347 42.233 1.00 91.00 452 THR A CA 1
ATOM 3763 C C . THR A 1 452 ? 11.108 -16.613 41.823 1.00 91.00 452 THR A C 1
ATOM 3765 O O . THR A 1 452 ? 12.284 -16.799 42.139 1.00 91.00 452 THR A O 1
ATOM 3768 N N . LEU A 1 453 ? 10.407 -17.511 41.133 1.00 88.81 453 LEU A N 1
ATOM 3769 C CA . LEU A 1 453 ? 10.961 -18.694 40.476 1.00 88.81 453 LEU A CA 1
ATOM 3770 C C . LEU A 1 453 ? 10.561 -18.666 39.001 1.00 88.81 453 LEU A C 1
ATOM 3772 O O . LEU A 1 453 ? 9.374 -18.551 38.718 1.00 88.81 453 LEU A O 1
ATOM 3776 N N . SER A 1 454 ? 11.517 -18.839 38.091 1.00 89.31 454 SER A N 1
ATOM 3777 C CA . SER A 1 454 ? 11.244 -18.947 36.654 1.00 89.31 454 SER A CA 1
ATOM 3778 C C . SER A 1 454 ? 11.261 -20.401 36.185 1.00 89.31 454 SER A C 1
ATOM 3780 O O . SER A 1 454 ? 12.151 -21.168 36.568 1.00 89.31 454 SER A O 1
ATOM 3782 N N . VAL A 1 455 ? 10.304 -20.770 35.334 1.00 86.12 455 VAL A N 1
ATOM 3783 C CA . VAL A 1 455 ? 10.291 -22.034 34.576 1.00 86.12 455 VAL A CA 1
ATOM 3784 C C . VAL A 1 455 ? 10.039 -21.741 33.098 1.00 86.12 455 VAL A C 1
ATOM 3786 O O . VAL A 1 455 ? 9.377 -20.760 32.778 1.00 86.12 455 VAL A O 1
ATOM 3789 N N . TYR A 1 456 ? 10.562 -22.565 32.188 1.00 85.19 456 TYR A N 1
ATOM 3790 C CA . TYR A 1 456 ? 10.554 -22.257 30.753 1.00 85.19 456 TYR A CA 1
ATOM 3791 C C . TYR A 1 456 ? 9.863 -23.329 29.920 1.00 85.19 456 TYR A C 1
ATOM 3793 O O . TYR A 1 456 ? 9.977 -24.512 30.235 1.00 85.19 456 TYR A O 1
ATOM 3801 N N . SER A 1 457 ? 9.224 -22.926 28.820 1.00 77.62 457 SER A N 1
ATOM 3802 C CA . SER A 1 457 ? 8.661 -23.851 27.829 1.00 77.62 457 SER A CA 1
ATOM 3803 C C . SER A 1 457 ? 8.845 -23.339 26.399 1.00 77.62 457 SER A C 1
ATOM 3805 O O . SER A 1 457 ? 8.951 -22.136 26.171 1.00 77.62 457 SER A O 1
ATOM 3807 N N . ARG A 1 458 ? 8.884 -24.252 25.421 1.00 74.56 458 ARG A N 1
ATOM 3808 C CA . ARG A 1 458 ? 8.911 -23.906 23.985 1.00 74.56 458 ARG A CA 1
ATOM 3809 C C . ARG A 1 458 ? 7.531 -23.555 23.432 1.00 74.56 458 ARG A C 1
ATOM 3811 O O . ARG A 1 458 ? 7.435 -22.907 22.398 1.00 74.56 458 ARG A O 1
ATOM 3818 N N . GLU A 1 459 ? 6.479 -23.978 24.120 1.00 67.88 459 GLU A N 1
ATOM 3819 C CA . GLU A 1 459 ? 5.091 -23.746 23.736 1.00 67.88 459 GLU A CA 1
ATOM 3820 C C . GLU A 1 459 ? 4.391 -22.979 24.850 1.00 67.88 459 GLU A C 1
ATOM 3822 O O . GLU A 1 459 ? 4.626 -23.241 26.034 1.00 67.88 459 GLU A O 1
ATOM 3827 N N . GLN A 1 460 ? 3.495 -22.064 24.490 1.00 64.62 460 GLN A N 1
ATOM 3828 C CA . GLN A 1 460 ? 2.649 -21.429 25.486 1.00 64.62 460 GLN A CA 1
ATOM 3829 C C . GLN A 1 460 ? 1.664 -22.469 26.030 1.00 64.62 460 GLN A C 1
ATOM 3831 O O . GLN A 1 460 ? 0.850 -23.055 25.319 1.00 64.62 460 GLN A O 1
ATOM 3836 N N . ARG A 1 461 ? 1.758 -22.744 27.325 1.00 61.88 461 ARG A N 1
ATOM 3837 C CA . ARG A 1 461 ? 0.927 -23.710 28.042 1.00 61.88 461 ARG A CA 1
ATOM 3838 C C . ARG A 1 461 ? -0.295 -23.009 28.648 1.00 61.88 461 ARG A C 1
ATOM 3840 O O . ARG A 1 461 ? -0.278 -22.582 29.798 1.00 61.88 461 ARG A O 1
ATOM 3847 N N . TYR A 1 462 ? -1.382 -22.911 27.884 1.00 50.97 462 TYR A N 1
ATOM 3848 C CA . TYR A 1 462 ? -2.587 -22.156 28.275 1.00 50.97 462 TYR A CA 1
ATOM 3849 C C . TYR A 1 462 ? -3.352 -22.746 29.472 1.00 50.97 462 TYR A C 1
ATOM 3851 O O . TYR A 1 462 ? -3.976 -22.006 30.226 1.00 50.97 462 TYR A O 1
ATOM 3859 N N . TYR A 1 463 ? -3.255 -24.057 29.728 1.00 49.31 463 TYR A N 1
ATOM 3860 C CA . TYR A 1 463 ? -3.809 -24.675 30.947 1.00 49.31 463 TYR A CA 1
ATOM 3861 C C . TYR A 1 463 ? -3.074 -24.246 32.231 1.00 49.31 463 TYR A C 1
ATOM 3863 O O . TYR A 1 463 ? -3.518 -24.572 33.332 1.00 49.31 463 TYR A O 1
ATOM 3871 N N . LEU A 1 464 ? -1.952 -23.530 32.094 1.00 46.69 464 LEU A N 1
ATOM 3872 C CA . LEU A 1 464 ? -1.192 -22.947 33.195 1.00 46.69 464 LEU A CA 1
ATOM 3873 C C . LEU A 1 464 ? -1.469 -21.457 33.388 1.00 46.69 464 LEU A C 1
ATOM 3875 O O . LEU A 1 464 ? -0.879 -20.874 34.291 1.00 46.69 464 LEU A O 1
ATOM 3879 N N . LEU A 1 465 ? -2.348 -20.850 32.579 1.00 51.66 465 LEU A N 1
ATOM 3880 C CA . LEU A 1 465 ? -2.868 -19.504 32.805 1.00 51.66 465 LEU A CA 1
ATOM 3881 C C . LEU A 1 465 ? -3.901 -19.601 33.933 1.00 51.66 465 LEU A C 1
ATOM 3883 O O . LEU A 1 465 ? -5.034 -20.021 33.683 1.00 51.66 465 LEU A O 1
ATOM 3887 N N . PRO A 1 466 ? -3.567 -19.247 35.186 1.00 46.16 466 PRO A N 1
ATOM 3888 C CA . PRO A 1 466 ? -4.517 -19.350 36.285 1.00 46.16 466 PRO A CA 1
ATOM 3889 C C . PRO A 1 466 ? -5.674 -18.378 36.061 1.00 46.16 466 PRO A C 1
ATOM 3891 O O . PRO A 1 466 ? -6.800 -18.669 36.441 1.00 46.16 466 PRO A O 1
ATOM 3894 N N . PHE A 1 467 ? -5.398 -17.255 35.395 1.00 51.31 467 PHE A N 1
ATOM 3895 C CA . PHE A 1 467 ? -6.371 -16.251 34.996 1.00 51.31 467 PHE A CA 1
ATOM 3896 C C . PHE A 1 467 ? -7.344 -16.786 33.946 1.00 51.31 467 PHE A C 1
ATOM 3898 O O . PHE A 1 467 ? -8.540 -16.846 34.206 1.00 51.31 467 PHE A O 1
ATOM 3905 N N . GLY A 1 468 ? -6.828 -17.312 32.829 1.00 53.00 468 GLY A N 1
ATOM 3906 C CA . GLY A 1 468 ? -7.636 -17.980 31.810 1.00 53.00 468 GLY A CA 1
ATOM 3907 C C . GLY A 1 468 ? -8.444 -19.147 32.379 1.00 53.00 468 GLY A C 1
ATOM 3908 O O . GLY A 1 468 ? -9.621 -19.272 32.079 1.00 53.00 468 GLY A O 1
ATOM 3909 N N . HIS A 1 469 ? -7.878 -19.970 33.263 1.00 52.84 469 HIS A N 1
ATOM 3910 C CA . HIS A 1 469 ? -8.635 -21.036 33.920 1.00 52.84 469 HIS A CA 1
ATOM 3911 C C . HIS A 1 469 ? -9.731 -20.490 34.846 1.00 52.84 469 HIS A C 1
ATOM 3913 O O . HIS A 1 469 ? -10.858 -20.962 34.793 1.00 52.84 469 HIS A O 1
ATOM 3919 N N . GLU A 1 470 ? -9.457 -19.503 35.693 1.00 55.84 470 GLU A N 1
ATOM 3920 C CA . GLU A 1 470 ? -10.453 -18.996 36.648 1.00 55.84 470 GLU A CA 1
ATOM 3921 C C . GLU A 1 470 ? -11.552 -18.161 35.978 1.00 55.84 470 GLU A C 1
ATOM 3923 O O . GLU A 1 470 ? -12.717 -18.282 36.360 1.00 55.84 470 GLU A O 1
ATOM 3928 N N . ILE A 1 471 ? -11.212 -17.391 34.941 1.00 50.50 471 ILE A N 1
ATOM 3929 C CA . ILE A 1 471 ? -12.173 -16.696 34.075 1.00 50.50 471 ILE A CA 1
ATOM 3930 C C . ILE A 1 471 ? -13.021 -17.696 33.308 1.00 50.50 471 ILE A C 1
ATOM 3932 O O . ILE A 1 471 ? -14.238 -17.563 33.296 1.00 50.50 471 ILE A O 1
ATOM 3936 N N . LYS A 1 472 ? -12.391 -18.695 32.679 1.00 51.12 472 LYS A N 1
ATOM 3937 C CA . LYS A 1 472 ? -13.059 -19.564 31.699 1.00 51.12 472 LYS A CA 1
ATOM 3938 C C . LYS A 1 472 ? -13.721 -20.787 32.334 1.00 51.12 472 LYS A C 1
ATOM 3940 O O . LYS A 1 472 ? -14.650 -21.330 31.757 1.00 51.12 472 LYS A O 1
ATOM 3945 N N . THR A 1 473 ? -13.271 -21.237 33.509 1.00 48.56 473 THR A N 1
ATOM 3946 C CA . THR A 1 473 ? -13.867 -22.374 34.247 1.00 48.56 473 THR A CA 1
ATOM 3947 C C . THR A 1 473 ? -14.673 -21.952 35.467 1.00 48.56 473 THR A C 1
ATOM 3949 O O . THR A 1 473 ? -15.431 -22.762 36.006 1.00 48.56 473 THR A O 1
ATOM 3952 N N . HIS A 1 474 ? -14.525 -20.700 35.911 1.00 51.75 474 HIS A N 1
ATOM 3953 C CA . HIS A 1 474 ? -15.250 -20.141 37.053 1.00 51.75 474 HIS A CA 1
ATOM 3954 C C . HIS A 1 474 ? -14.976 -20.869 38.377 1.00 51.75 474 HIS A C 1
ATOM 3956 O O . HIS A 1 474 ? -15.734 -20.762 39.343 1.00 51.75 474 HIS A O 1
ATOM 3962 N N . GLN A 1 475 ? -13.878 -21.622 38.429 1.00 51.44 475 GLN A N 1
ATOM 3963 C CA . GLN A 1 475 ? -13.391 -22.313 39.611 1.00 51.44 475 GLN A CA 1
ATOM 3964 C C . GLN A 1 475 ? -12.010 -21.788 39.954 1.00 51.44 475 GLN A C 1
ATOM 3966 O O . GLN A 1 475 ? -11.175 -21.626 39.073 1.00 51.44 475 GLN A O 1
ATOM 3971 N N . LYS A 1 476 ? -11.748 -21.575 41.249 1.00 53.88 476 LYS A N 1
ATOM 3972 C CA . LYS A 1 476 ? -10.407 -21.241 41.735 1.00 53.88 476 LYS A CA 1
ATOM 3973 C C . LYS A 1 476 ? -9.425 -22.322 41.284 1.00 53.88 476 LYS A C 1
ATOM 3975 O O . LYS A 1 476 ? -9.590 -23.485 41.669 1.00 53.88 476 LYS A O 1
ATOM 3980 N N . SER A 1 477 ? -8.387 -21.928 40.548 1.00 52.34 477 SER A N 1
ATOM 3981 C CA . SER A 1 477 ? -7.306 -22.840 40.199 1.00 52.34 477 SER A CA 1
ATOM 3982 C C . SER A 1 477 ? -6.706 -23.364 41.507 1.00 52.34 477 SER A C 1
ATOM 3984 O O . SER A 1 477 ? -6.353 -22.609 42.422 1.00 52.34 477 SER A O 1
ATOM 3986 N N . LYS A 1 478 ? -6.647 -24.688 41.667 1.00 50.53 478 LYS A N 1
ATOM 3987 C CA . LYS A 1 478 ? -5.718 -25.242 42.657 1.00 50.53 478 LYS A CA 1
ATOM 3988 C C . LYS A 1 478 ? -4.321 -24.951 42.130 1.00 50.53 478 LYS A C 1
ATOM 3990 O O . LYS A 1 478 ? -4.129 -25.046 40.923 1.00 50.53 478 LYS A O 1
ATOM 3995 N N . SER A 1 479 ? -3.393 -24.604 43.025 1.00 51.62 479 SER A N 1
ATOM 3996 C CA . SER A 1 479 ? -1.996 -24.293 42.701 1.00 51.62 479 SER A CA 1
ATOM 3997 C C . SER A 1 479 ? -1.501 -25.198 41.579 1.00 51.62 479 SER A C 1
ATOM 3999 O O . SER A 1 479 ? -1.349 -26.405 41.788 1.00 51.62 479 SER A O 1
ATOM 4001 N N . ILE A 1 480 ? -1.335 -24.618 40.395 1.00 54.22 480 ILE A N 1
ATOM 4002 C CA . ILE A 1 480 ? -0.780 -25.306 39.244 1.00 54.22 480 ILE A CA 1
ATOM 4003 C C . ILE A 1 480 ? 0.581 -25.849 39.681 1.00 54.22 480 ILE A C 1
ATOM 4005 O O . ILE A 1 480 ? 1.426 -25.103 40.180 1.00 54.22 480 ILE A O 1
ATOM 4009 N N . ASP A 1 481 ? 0.768 -27.164 39.585 1.00 58.66 481 ASP A N 1
ATOM 4010 C CA . ASP A 1 481 ? 2.014 -27.792 40.009 1.00 58.66 481 ASP A CA 1
ATOM 4011 C C . ASP A 1 481 ? 3.081 -27.613 38.925 1.00 58.66 481 ASP A C 1
ATOM 4013 O O . ASP A 1 481 ? 3.395 -28.530 38.170 1.00 58.66 481 ASP A O 1
ATOM 4017 N N . PHE A 1 482 ? 3.661 -26.412 38.869 1.00 61.41 482 PHE A N 1
ATOM 4018 C CA . PHE A 1 482 ? 4.793 -26.080 37.998 1.00 61.41 482 PHE A CA 1
ATOM 4019 C C . PHE A 1 482 ? 6.054 -26.925 38.287 1.00 61.41 482 PHE A C 1
ATOM 4021 O O . PHE A 1 482 ? 7.058 -26.775 37.596 1.00 61.41 482 PHE A O 1
ATOM 4028 N N . LYS A 1 483 ? 6.047 -27.794 39.315 1.00 53.16 483 LYS A N 1
ATOM 4029 C CA . LYS A 1 483 ? 7.184 -28.661 39.678 1.00 53.16 483 LYS A CA 1
ATOM 4030 C C . LYS A 1 483 ? 7.108 -30.061 39.078 1.00 53.16 483 LYS A C 1
ATOM 4032 O O . LYS A 1 483 ? 8.059 -30.825 39.239 1.00 53.16 483 LYS A O 1
ATOM 4037 N N . ASN A 1 484 ? 5.999 -30.423 38.442 1.00 48.56 484 ASN A N 1
ATOM 4038 C CA . ASN A 1 484 ? 5.743 -31.785 38.003 1.00 48.56 484 ASN A CA 1
ATOM 4039 C C . ASN A 1 484 ? 5.418 -31.787 36.511 1.00 48.56 484 ASN A C 1
ATOM 4041 O O . ASN A 1 484 ? 4.258 -31.591 36.169 1.00 48.56 484 ASN A O 1
ATOM 4045 N N . THR A 1 485 ? 6.419 -31.942 35.635 1.00 50.53 485 THR A N 1
ATOM 4046 C CA . THR A 1 485 ? 6.276 -32.419 34.238 1.00 50.53 485 THR A CA 1
ATOM 4047 C C . THR A 1 485 ? 7.599 -32.315 33.481 1.00 50.53 485 THR A C 1
ATOM 4049 O O . THR A 1 485 ? 8.356 -31.366 33.656 1.00 50.53 485 THR A O 1
ATOM 4052 N N . ASP A 1 486 ? 7.836 -33.257 32.574 1.00 52.50 486 ASP A N 1
ATOM 4053 C CA . ASP A 1 486 ? 8.911 -33.260 31.571 1.00 52.50 486 ASP A CA 1
ATOM 4054 C C . ASP A 1 486 ? 8.849 -32.064 30.574 1.00 52.50 486 ASP A C 1
ATOM 4056 O O . ASP A 1 486 ? 9.615 -32.014 29.615 1.00 52.50 486 ASP A O 1
ATOM 4060 N N . ASP A 1 487 ? 7.938 -31.105 30.798 1.00 51.72 487 ASP A N 1
ATOM 4061 C CA . ASP A 1 487 ? 7.586 -29.967 29.935 1.00 51.72 487 ASP A CA 1
ATOM 4062 C C . ASP A 1 487 ? 8.316 -28.656 30.275 1.00 51.72 487 ASP A C 1
ATOM 4064 O O . ASP A 1 487 ? 8.282 -27.713 29.477 1.00 51.72 487 ASP A O 1
ATOM 4068 N N . PHE A 1 488 ? 8.942 -28.582 31.457 1.00 66.19 488 PHE A N 1
ATOM 4069 C CA . PHE A 1 488 ? 9.661 -27.405 31.948 1.00 66.19 488 PHE A CA 1
ATOM 4070 C C . PHE A 1 488 ? 11.140 -27.718 32.138 1.00 66.19 488 PHE A C 1
ATOM 4072 O O . PHE A 1 488 ? 11.510 -28.619 32.892 1.00 66.19 488 PHE A O 1
ATOM 4079 N N . THR A 1 489 ? 12.004 -26.964 31.464 1.00 61.06 489 THR A N 1
ATOM 4080 C CA . THR A 1 489 ? 13.454 -27.208 31.454 1.00 61.06 489 THR A CA 1
ATOM 4081 C C . THR A 1 489 ? 14.242 -25.979 31.911 1.00 61.06 489 THR A C 1
ATOM 4083 O O . THR A 1 489 ? 13.683 -24.922 32.201 1.00 61.06 489 THR A O 1
ATOM 4086 N N . THR A 1 490 ? 15.574 -26.100 31.954 1.00 66.25 490 THR A N 1
ATOM 4087 C CA . THR A 1 490 ? 16.469 -24.941 31.796 1.00 66.25 490 THR A CA 1
ATOM 4088 C C . THR A 1 490 ? 16.114 -24.183 30.512 1.00 66.25 490 THR A C 1
ATOM 4090 O O . THR A 1 490 ? 15.571 -24.804 29.596 1.00 66.25 490 THR A O 1
ATOM 4093 N N . GLN A 1 491 ? 16.414 -22.880 30.450 1.00 74.06 491 GLN A N 1
ATOM 4094 C CA . GLN A 1 491 ? 16.151 -22.011 29.293 1.00 74.06 491 GLN A CA 1
ATOM 4095 C C . GLN A 1 491 ? 16.385 -22.768 27.963 1.00 74.06 491 GLN A C 1
ATOM 4097 O O . GLN A 1 491 ? 17.503 -23.246 27.745 1.00 74.06 491 GLN A O 1
ATOM 4102 N N . PRO A 1 492 ? 15.343 -22.980 27.134 1.00 68.94 492 PRO A N 1
ATOM 4103 C CA . PRO A 1 492 ? 15.444 -23.816 25.946 1.00 68.94 492 PRO A CA 1
ATOM 4104 C C . PRO A 1 492 ? 16.436 -23.232 24.938 1.00 68.94 492 PRO A C 1
ATOM 4106 O O . PRO A 1 492 ? 16.418 -22.033 24.682 1.00 68.94 492 PRO A O 1
ATOM 4109 N N . GLU A 1 493 ? 17.256 -24.080 24.312 1.00 60.25 493 GLU A N 1
ATOM 4110 C CA . GLU A 1 493 ? 17.987 -23.689 23.100 1.00 60.25 493 GLU A CA 1
ATOM 4111 C C . GLU A 1 493 ? 16.987 -23.504 21.947 1.00 60.25 493 GLU A C 1
ATOM 4113 O O . GLU A 1 493 ? 16.134 -24.377 21.729 1.00 60.25 493 GLU A O 1
ATOM 4118 N N . GLY A 1 494 ? 17.087 -22.389 21.220 1.00 64.75 494 GLY A N 1
ATOM 4119 C CA . GLY A 1 494 ? 16.280 -22.092 20.036 1.00 64.75 494 GLY A CA 1
ATOM 4120 C C . GLY A 1 494 ? 15.794 -20.645 19.960 1.00 64.75 494 GLY A C 1
ATOM 4121 O O . GLY A 1 494 ? 15.946 -19.858 20.892 1.00 64.75 494 GLY A O 1
ATOM 4122 N N . ASP A 1 495 ? 15.161 -20.340 18.834 1.00 68.81 495 ASP A N 1
ATOM 4123 C CA . ASP A 1 495 ? 14.763 -18.993 18.430 1.00 68.81 495 ASP A CA 1
ATOM 4124 C C . ASP A 1 495 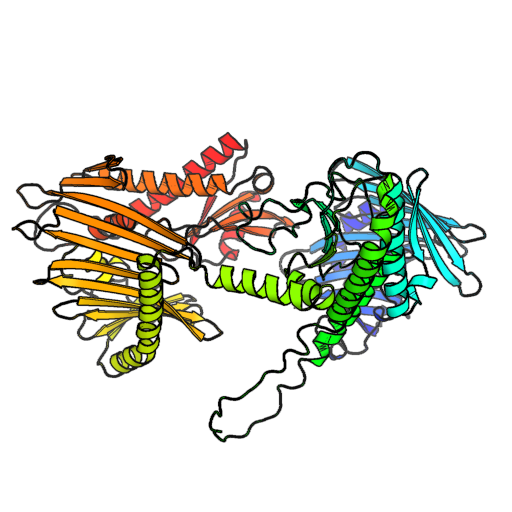? 13.493 -18.492 19.123 1.00 68.81 495 ASP A C 1
ATOM 4126 O O . ASP A 1 495 ? 13.084 -17.366 18.897 1.00 68.81 495 ASP A O 1
ATOM 4130 N N . SER A 1 496 ? 12.791 -19.284 19.938 1.00 79.25 496 SER A N 1
ATOM 4131 C CA . SER A 1 496 ? 11.562 -18.832 20.613 1.00 79.25 496 SER A CA 1
ATOM 4132 C C . SER A 1 496 ? 11.207 -19.674 21.833 1.00 79.25 496 SER A C 1
ATOM 4134 O O . SER A 1 496 ? 11.259 -20.904 21.776 1.00 79.25 496 SER A O 1
ATOM 4136 N N . TYR A 1 497 ? 10.825 -19.018 22.932 1.00 85.50 497 TYR A N 1
ATOM 4137 C CA . TYR A 1 497 ? 10.424 -19.675 24.182 1.00 85.50 497 TYR A CA 1
ATOM 4138 C C . TYR A 1 497 ? 9.606 -18.741 25.088 1.00 85.50 497 TYR A C 1
ATOM 4140 O O . TYR A 1 497 ? 9.549 -17.534 24.869 1.00 85.50 497 TYR A O 1
ATOM 4148 N N . TYR A 1 498 ? 8.995 -19.312 26.126 1.00 84.94 498 TYR A N 1
ATOM 4149 C CA . TYR A 1 498 ? 8.238 -18.610 27.160 1.00 84.94 498 TYR A CA 1
ATOM 4150 C C . TYR A 1 498 ? 8.893 -18.814 28.526 1.00 84.94 498 TYR A C 1
ATOM 4152 O O . TYR A 1 498 ? 9.273 -19.936 28.873 1.00 84.94 498 TYR A O 1
ATOM 4160 N N . GLU A 1 499 ? 8.989 -17.745 29.309 1.00 90.81 499 GLU A N 1
ATOM 4161 C CA . GLU A 1 499 ? 9.381 -17.751 30.716 1.00 90.81 499 GLU A CA 1
ATOM 4162 C C . GLU A 1 499 ? 8.147 -17.509 31.592 1.00 90.81 499 GLU A C 1
ATOM 4164 O O . GLU A 1 499 ? 7.478 -16.487 31.482 1.00 90.81 499 GLU A O 1
ATOM 4169 N N . TYR A 1 500 ? 7.862 -18.443 32.492 1.00 87.19 500 TYR A N 1
ATOM 4170 C CA . TYR A 1 500 ? 6.802 -18.351 33.490 1.00 87.19 500 TYR A CA 1
ATOM 4171 C C . TYR A 1 500 ? 7.419 -17.978 34.835 1.00 87.19 500 TYR A C 1
ATOM 4173 O O . TYR A 1 500 ? 8.132 -18.781 35.443 1.00 87.19 500 TYR A O 1
ATOM 4181 N N . ILE A 1 501 ? 7.123 -16.774 35.315 1.00 90.19 501 ILE A N 1
ATOM 4182 C CA . ILE A 1 501 ? 7.659 -16.216 36.557 1.00 90.19 501 ILE A CA 1
ATOM 4183 C C . ILE A 1 501 ? 6.622 -16.389 37.669 1.00 90.19 501 ILE A C 1
ATOM 4185 O O . ILE A 1 501 ? 5.500 -15.884 37.589 1.00 90.19 501 ILE A O 1
ATOM 4189 N N . LEU A 1 502 ? 7.012 -17.088 38.733 1.00 86.56 502 LEU A N 1
ATOM 4190 C CA . LEU A 1 502 ? 6.144 -17.492 39.835 1.00 86.56 502 LEU A CA 1
ATOM 4191 C C . LEU A 1 502 ? 6.502 -16.755 41.132 1.00 86.56 502 LEU A C 1
ATOM 4193 O O . LEU A 1 502 ? 7.657 -16.772 41.550 1.00 86.56 502 LEU A O 1
ATOM 4197 N N . ASP A 1 503 ? 5.515 -16.201 41.836 1.00 87.31 503 ASP A N 1
ATOM 4198 C CA . ASP A 1 503 ? 5.640 -15.673 43.204 1.00 87.31 503 ASP A CA 1
ATOM 4199 C C . ASP A 1 503 ? 4.927 -16.624 44.174 1.00 87.31 503 ASP A C 1
ATOM 4201 O O . ASP A 1 503 ? 3.728 -16.858 44.062 1.00 87.31 503 ASP A O 1
ATOM 4205 N N . LYS A 1 504 ? 5.659 -17.233 45.118 1.00 85.25 504 LYS A N 1
ATOM 4206 C CA . LYS A 1 504 ? 5.120 -18.245 46.061 1.00 85.25 504 LYS A CA 1
ATOM 4207 C C . LYS A 1 504 ? 4.374 -19.419 45.384 1.00 85.25 504 LYS A C 1
ATOM 4209 O O . LYS A 1 504 ? 3.506 -20.034 46.001 1.00 85.25 504 LYS A O 1
ATOM 4214 N N . ASN A 1 505 ? 4.803 -19.801 44.177 1.00 75.31 505 ASN A N 1
ATOM 4215 C CA . ASN A 1 505 ? 4.180 -20.799 43.285 1.00 75.31 505 ASN A CA 1
ATOM 4216 C C . ASN A 1 505 ? 2.847 -20.364 42.640 1.00 75.31 505 ASN A C 1
ATOM 4218 O O . ASN A 1 505 ? 2.127 -21.211 42.118 1.00 75.31 505 ASN A O 1
ATOM 4222 N N . GLU A 1 506 ? 2.514 -19.076 42.663 1.00 77.31 506 GLU A N 1
ATOM 4223 C CA . GLU A 1 506 ? 1.432 -18.499 41.859 1.00 77.31 506 GLU A CA 1
ATOM 4224 C C . GLU A 1 506 ? 2.041 -17.785 40.648 1.00 77.31 506 GLU A C 1
ATOM 4226 O O . GLU A 1 506 ? 3.090 -17.152 40.775 1.00 77.31 506 GLU A O 1
ATOM 4231 N N . LEU A 1 507 ? 1.418 -17.897 39.472 1.00 81.31 507 LEU A N 1
ATOM 4232 C CA . LEU A 1 507 ? 1.895 -17.203 38.275 1.00 81.31 507 LEU A CA 1
ATOM 4233 C C . LEU A 1 507 ? 1.784 -15.690 38.473 1.00 81.31 507 LEU A C 1
ATOM 4235 O O . LEU A 1 507 ? 0.719 -15.187 38.824 1.00 81.31 507 LEU A O 1
ATOM 4239 N N . ALA A 1 508 ? 2.889 -14.986 38.245 1.00 88.75 508 ALA A N 1
ATOM 4240 C CA . ALA A 1 508 ? 2.976 -13.537 38.371 1.00 88.75 508 ALA A CA 1
ATOM 4241 C C . ALA A 1 508 ? 3.278 -12.854 37.033 1.00 88.75 508 ALA A C 1
ATOM 4243 O O . ALA A 1 508 ? 2.803 -11.742 36.816 1.00 88.75 508 ALA A O 1
ATOM 4244 N N . CYS A 1 509 ? 4.051 -13.497 36.151 1.00 91.50 509 CYS A N 1
ATOM 4245 C CA . CYS A 1 509 ? 4.308 -12.991 34.807 1.00 91.50 509 CYS A CA 1
ATOM 4246 C C . CYS A 1 509 ? 4.572 -14.128 33.807 1.00 91.50 509 CYS A C 1
ATOM 4248 O O . CYS A 1 509 ? 5.127 -15.161 34.192 1.00 91.50 509 CYS A O 1
ATOM 4250 N N . ILE A 1 510 ? 4.196 -13.930 32.544 1.00 90.00 510 ILE A N 1
ATOM 4251 C CA . ILE A 1 510 ? 4.687 -14.701 31.396 1.00 90.00 510 ILE A CA 1
ATOM 4252 C C . ILE A 1 510 ? 5.437 -13.748 30.473 1.00 90.00 510 ILE A C 1
ATOM 4254 O O . ILE A 1 510 ? 4.861 -12.767 30.020 1.00 90.00 510 ILE A O 1
ATOM 4258 N N . ALA A 1 511 ? 6.690 -14.061 30.162 1.00 92.12 511 ALA A N 1
ATOM 4259 C CA . ALA A 1 511 ? 7.487 -13.337 29.179 1.00 92.12 511 ALA A CA 1
ATOM 4260 C C . ALA A 1 511 ? 7.720 -14.221 27.947 1.00 92.12 511 ALA A C 1
ATOM 4262 O O . ALA A 1 511 ? 8.167 -15.364 28.076 1.00 92.12 511 ALA A O 1
ATOM 4263 N N . ALA A 1 512 ? 7.406 -13.714 26.756 1.00 89.81 512 ALA A N 1
ATOM 4264 C CA . ALA A 1 512 ? 7.625 -14.420 25.498 1.00 89.81 512 ALA A CA 1
ATOM 4265 C C . ALA A 1 512 ? 8.861 -13.869 24.788 1.00 89.81 512 ALA A C 1
ATOM 4267 O O . ALA A 1 512 ? 8.983 -12.663 24.580 1.00 89.81 512 ALA A O 1
ATOM 4268 N N . TYR A 1 513 ? 9.748 -14.766 24.371 1.00 89.12 513 TYR A N 1
ATOM 4269 C CA . TYR A 1 513 ? 10.988 -14.435 23.688 1.00 89.12 513 TYR A CA 1
ATOM 4270 C C . TYR A 1 513 ? 10.989 -14.951 22.247 1.00 89.12 513 TYR A C 1
ATOM 4272 O O . TYR A 1 513 ? 10.480 -16.042 21.959 1.00 89.12 513 TYR A O 1
ATOM 4280 N N . GLN A 1 514 ? 11.617 -14.183 21.358 1.00 83.88 514 GLN A N 1
ATOM 4281 C CA . GLN A 1 514 ? 11.932 -14.557 19.982 1.00 83.88 514 GLN A CA 1
ATOM 4282 C C . GLN A 1 514 ? 13.335 -14.057 19.624 1.00 83.88 514 GLN A C 1
ATOM 4284 O O . GLN A 1 514 ? 13.648 -12.895 19.835 1.00 83.88 514 GLN A O 1
ATOM 4289 N N . ASN A 1 515 ? 14.190 -14.937 19.112 1.00 82.38 515 ASN A N 1
ATOM 4290 C CA . ASN A 1 515 ? 15.601 -14.714 18.800 1.00 82.38 515 ASN A CA 1
ATOM 4291 C C . ASN A 1 515 ? 16.400 -14.140 19.982 1.00 82.38 515 ASN A C 1
ATOM 4293 O O . ASN A 1 515 ? 17.345 -13.382 19.809 1.00 82.38 515 ASN A O 1
ATOM 4297 N N . GLY A 1 516 ? 16.005 -14.500 21.208 1.00 83.25 516 GLY A N 1
ATOM 4298 C CA . GLY A 1 516 ? 16.589 -13.966 22.441 1.00 83.25 516 GLY A CA 1
ATOM 4299 C C . GLY A 1 516 ? 16.043 -12.600 22.873 1.00 83.25 516 GLY A C 1
ATOM 4300 O O . GLY A 1 516 ? 16.337 -12.172 23.987 1.00 83.25 516 GLY A O 1
ATOM 4301 N N . GLU A 1 517 ? 15.210 -11.956 22.060 1.00 86.56 517 GLU A N 1
ATOM 4302 C CA . GLU A 1 517 ? 14.572 -10.677 22.368 1.00 86.56 517 GLU A CA 1
ATOM 4303 C C . GLU A 1 517 ? 13.205 -10.886 23.013 1.00 86.56 517 GLU A C 1
ATOM 4305 O O . GLU A 1 517 ? 12.453 -11.787 22.640 1.00 86.56 517 GLU A O 1
ATOM 4310 N N . LEU A 1 518 ? 12.883 -10.047 23.994 1.00 90.88 518 LEU A N 1
ATOM 4311 C CA . LEU A 1 518 ? 11.579 -10.031 24.642 1.00 90.88 518 LEU A CA 1
ATOM 4312 C C . LEU A 1 518 ? 10.552 -9.426 23.681 1.00 90.88 518 LEU A C 1
ATOM 4314 O O . LEU A 1 518 ? 10.743 -8.312 23.209 1.00 90.88 518 LEU A O 1
ATOM 4318 N N . ARG A 1 519 ? 9.476 -10.159 23.396 1.00 91.06 519 ARG A N 1
ATOM 4319 C CA . ARG A 1 519 ? 8.410 -9.725 22.481 1.00 91.06 519 ARG A CA 1
ATOM 4320 C C . ARG A 1 519 ? 7.136 -9.347 23.209 1.00 91.06 519 ARG A C 1
ATOM 4322 O O . ARG A 1 519 ? 6.516 -8.355 22.852 1.00 91.06 519 ARG A O 1
ATOM 4329 N N . THR A 1 520 ? 6.750 -10.099 24.237 1.00 90.94 520 THR A N 1
ATOM 4330 C CA . THR A 1 520 ? 5.565 -9.772 25.037 1.00 90.94 520 THR A CA 1
ATOM 4331 C C . THR A 1 520 ? 5.769 -10.080 26.511 1.00 90.94 520 THR A C 1
ATOM 4333 O O . THR A 1 520 ? 6.557 -10.958 26.875 1.00 90.94 520 THR A O 1
ATOM 4336 N N . GLU A 1 521 ? 5.034 -9.366 27.362 1.00 93.44 521 GLU A N 1
ATOM 4337 C CA . GLU A 1 521 ? 4.910 -9.673 28.786 1.00 93.44 521 GLU A CA 1
ATOM 4338 C C . GLU A 1 521 ? 3.451 -9.640 29.233 1.00 93.44 521 GLU A C 1
ATOM 4340 O O . GLU A 1 521 ? 2.710 -8.719 28.901 1.00 93.44 521 GLU A O 1
ATOM 4345 N N . GLN A 1 522 ? 3.054 -10.633 30.023 1.00 91.19 522 GLN A N 1
ATOM 4346 C CA . GLN A 1 522 ? 1.726 -10.751 30.616 1.00 91.19 522 GLN A CA 1
ATOM 4347 C C . GLN A 1 522 ? 1.856 -10.766 32.134 1.00 91.19 522 GLN A C 1
ATOM 4349 O O . GLN A 1 522 ? 2.395 -11.723 32.685 1.00 91.19 522 GLN A O 1
ATOM 4354 N N . PHE A 1 523 ? 1.385 -9.731 32.825 1.00 92.44 523 PHE A N 1
ATOM 4355 C CA . PHE A 1 523 ? 1.443 -9.630 34.284 1.00 92.44 523 PHE A CA 1
ATOM 4356 C C . PHE A 1 523 ? 0.123 -10.042 34.918 1.00 92.44 523 PHE A C 1
ATOM 4358 O O . PHE A 1 523 ? -0.940 -9.668 34.440 1.00 92.44 523 PHE A O 1
ATOM 4365 N N . TYR A 1 524 ? 0.199 -10.722 36.062 1.00 88.62 524 TYR A N 1
ATOM 4366 C CA . TYR A 1 524 ? -0.967 -11.204 36.796 1.00 88.62 524 TYR A CA 1
ATOM 4367 C C . TYR A 1 524 ? -0.994 -10.660 38.221 1.00 88.62 524 TYR A C 1
ATOM 4369 O O . TYR A 1 524 ? 0.015 -10.648 38.937 1.00 88.62 524 TYR A O 1
ATOM 4377 N N . SER A 1 525 ? -2.179 -10.255 38.678 1.00 88.19 525 SER A N 1
ATOM 4378 C CA . SER A 1 525 ? -2.407 -9.906 40.082 1.00 88.19 525 SER A CA 1
ATOM 4379 C C . SER A 1 525 ? -3.730 -10.455 40.598 1.00 88.19 525 SER A C 1
ATOM 4381 O O . SER A 1 525 ? -4.718 -10.528 39.873 1.00 88.19 525 SER A O 1
ATOM 4383 N N . ARG A 1 526 ? -3.763 -10.826 41.882 1.00 85.31 526 ARG A N 1
ATOM 4384 C CA . ARG A 1 526 ? -4.951 -11.373 42.542 1.00 85.31 526 ARG A CA 1
ATOM 4385 C C . ARG A 1 526 ? -5.205 -10.667 43.863 1.00 85.31 526 ARG A C 1
ATOM 4387 O O . ARG A 1 526 ? -4.300 -10.508 44.682 1.00 85.31 526 ARG A O 1
ATOM 4394 N N . THR A 1 527 ? -6.456 -10.289 44.078 1.00 88.50 527 THR A N 1
ATOM 4395 C CA . THR A 1 527 ? -6.986 -9.757 45.337 1.00 88.50 527 THR A CA 1
ATOM 4396 C C . THR A 1 527 ? -8.221 -10.561 45.755 1.00 88.50 527 THR A C 1
ATOM 4398 O O . THR A 1 527 ? -8.664 -11.452 45.030 1.00 88.50 527 THR A O 1
ATOM 4401 N N . ASP A 1 528 ? -8.795 -10.257 46.920 1.00 86.88 528 ASP A N 1
ATOM 4402 C CA . ASP A 1 528 ? -10.030 -10.910 47.382 1.00 86.88 528 ASP A CA 1
ATOM 4403 C C . ASP A 1 528 ? -11.252 -10.562 46.508 1.00 86.88 528 ASP A C 1
ATOM 4405 O O . ASP A 1 528 ? -12.226 -11.315 46.482 1.00 86.88 528 ASP A O 1
ATOM 4409 N N . SER A 1 529 ? -11.212 -9.424 45.804 1.00 91.50 529 SER A N 1
ATOM 4410 C CA . SER A 1 529 ? -12.334 -8.879 45.028 1.00 91.50 529 SER A CA 1
ATOM 4411 C C . SER A 1 529 ? -12.116 -8.866 43.520 1.00 91.50 529 SER A C 1
ATOM 4413 O O . SER A 1 529 ? -13.059 -8.598 42.786 1.00 91.50 529 SER A O 1
ATOM 4415 N N . ALA A 1 530 ? -10.896 -9.096 43.046 1.00 90.44 530 ALA A N 1
ATOM 4416 C CA . ALA A 1 530 ? -10.584 -9.034 41.626 1.00 90.44 530 ALA A CA 1
ATOM 4417 C C . ALA A 1 530 ? -9.321 -9.817 41.290 1.00 90.44 530 ALA A C 1
ATOM 4419 O O . ALA A 1 530 ? -8.407 -9.943 42.114 1.00 90.44 530 ALA A O 1
ATOM 4420 N N . ILE A 1 531 ? -9.258 -10.263 40.049 1.00 86.50 531 ILE A N 1
ATOM 4421 C CA . ILE A 1 531 ? -8.046 -10.739 39.404 1.00 86.50 531 ILE A CA 1
ATOM 4422 C C . ILE A 1 531 ? -7.803 -9.813 38.217 1.00 86.50 531 ILE A C 1
ATOM 4424 O O . ILE A 1 531 ? -8.766 -9.481 37.531 1.00 86.50 531 ILE A O 1
ATOM 4428 N N . ASN A 1 532 ? -6.553 -9.440 37.950 1.00 89.69 532 ASN A N 1
ATOM 4429 C CA . ASN A 1 532 ? -6.202 -8.602 36.803 1.00 89.69 532 ASN A CA 1
ATOM 4430 C C . ASN A 1 532 ? -5.084 -9.238 35.969 1.00 89.69 532 ASN A C 1
ATOM 4432 O O . ASN A 1 532 ? -4.164 -9.837 36.546 1.00 89.69 532 ASN A O 1
ATOM 4436 N N . GLU A 1 533 ? -5.148 -9.035 34.657 1.00 89.00 533 GLU A N 1
ATOM 4437 C CA . GLU A 1 533 ? -4.114 -9.370 33.677 1.00 89.00 533 GLU A CA 1
ATOM 4438 C C . GLU A 1 533 ? -3.775 -8.136 32.833 1.00 89.00 533 GLU A C 1
ATOM 4440 O O . GLU A 1 533 ? -4.670 -7.436 32.366 1.00 89.00 533 GLU A O 1
ATOM 4445 N N . TRP A 1 534 ? -2.481 -7.880 32.640 1.00 92.00 534 TRP A N 1
ATOM 4446 C CA . TRP A 1 534 ? -1.976 -6.857 31.721 1.00 92.00 534 TRP A CA 1
ATOM 4447 C C . TRP A 1 534 ? -1.099 -7.511 30.675 1.00 92.00 534 TRP A C 1
ATOM 4449 O O . TRP A 1 534 ? -0.147 -8.194 31.048 1.00 92.00 534 TRP A O 1
ATOM 4459 N N . HIS A 1 535 ? -1.360 -7.252 29.402 1.00 90.06 535 HIS A N 1
ATOM 4460 C CA . HIS A 1 535 ? -0.546 -7.721 28.293 1.00 90.06 535 HIS A CA 1
ATOM 4461 C C . HIS A 1 535 ? 0.150 -6.539 27.622 1.00 90.06 535 HIS A C 1
ATOM 4463 O O . HIS A 1 535 ? -0.503 -5.577 27.229 1.00 90.06 535 HIS A O 1
ATOM 4469 N N . PHE A 1 536 ? 1.468 -6.627 27.470 1.00 92.25 536 PHE A N 1
ATOM 4470 C CA . PHE A 1 536 ? 2.304 -5.622 26.819 1.00 92.25 536 PHE A CA 1
ATOM 4471 C C . PHE A 1 536 ? 3.089 -6.238 25.664 1.00 92.25 536 PHE A C 1
ATOM 4473 O O . PHE A 1 536 ? 3.534 -7.389 25.755 1.00 92.25 536 PHE A O 1
ATOM 4480 N N . GLN A 1 537 ? 3.294 -5.454 24.610 1.00 91.00 537 GLN A N 1
ATOM 4481 C CA . GLN A 1 537 ? 4.046 -5.827 23.415 1.00 91.00 537 GLN A CA 1
ATOM 4482 C C . GLN A 1 537 ? 5.277 -4.928 23.266 1.00 91.00 537 GLN A C 1
ATOM 4484 O O . GLN A 1 537 ? 5.210 -3.723 23.493 1.00 91.00 537 GLN A O 1
ATOM 4489 N N . HIS A 1 538 ? 6.413 -5.530 22.918 1.00 89.00 538 HIS A N 1
ATOM 4490 C CA . HIS A 1 538 ? 7.689 -4.845 22.710 1.00 89.00 538 HIS A CA 1
ATOM 4491 C C . HIS A 1 538 ? 7.975 -4.747 21.210 1.00 89.00 538 HIS A C 1
ATOM 4493 O O . HIS A 1 538 ? 8.186 -5.764 20.540 1.00 89.00 538 HIS A O 1
ATOM 4499 N N . TYR A 1 539 ? 8.008 -3.517 20.709 1.00 86.00 539 TYR A N 1
ATOM 4500 C CA . TYR A 1 539 ? 8.377 -3.153 19.345 1.00 86.00 539 TYR A CA 1
ATOM 4501 C C . TYR A 1 539 ? 9.747 -2.465 19.317 1.00 86.00 539 TYR A C 1
ATOM 4503 O O . TYR A 1 539 ? 10.268 -2.036 20.346 1.00 86.00 539 TYR A O 1
ATOM 4511 N N . GLU A 1 540 ? 10.333 -2.323 18.126 1.00 78.81 540 GLU A N 1
ATOM 4512 C CA . GLU A 1 540 ? 11.608 -1.607 17.950 1.00 78.81 540 GLU A CA 1
ATOM 4513 C C . GLU A 1 540 ? 11.512 -0.133 18.369 1.00 78.81 540 GLU A C 1
ATOM 4515 O O . GLU A 1 540 ? 12.479 0.438 18.869 1.00 78.81 540 GLU A O 1
ATOM 4520 N N . TYR A 1 541 ? 10.331 0.467 18.208 1.00 83.44 541 TYR A N 1
ATOM 4521 C CA . TYR A 1 541 ? 10.061 1.865 18.536 1.00 83.44 541 TYR A CA 1
ATOM 4522 C C . TYR A 1 541 ? 9.535 2.079 19.966 1.00 83.44 541 TYR A C 1
ATOM 4524 O O . TYR A 1 541 ? 9.378 3.227 20.381 1.00 83.44 541 TYR A O 1
ATOM 4532 N N . GLY A 1 542 ? 9.271 1.018 20.740 1.00 85.69 542 GLY A N 1
ATOM 4533 C CA . GLY A 1 542 ? 8.806 1.157 22.121 1.00 85.69 542 GLY A CA 1
ATOM 4534 C C . GLY A 1 542 ? 7.919 0.025 22.638 1.00 85.69 542 GLY A C 1
ATOM 4535 O O . GLY A 1 542 ? 7.756 -1.019 22.013 1.00 85.69 542 GLY A O 1
ATOM 4536 N N . LEU A 1 543 ? 7.366 0.247 23.831 1.00 87.12 543 LEU A N 1
ATOM 4537 C CA . LEU A 1 543 ? 6.410 -0.641 24.490 1.00 87.12 543 LEU A CA 1
ATOM 4538 C C . LEU A 1 543 ? 4.989 -0.160 24.191 1.00 87.12 543 LEU A C 1
ATOM 4540 O O . LEU A 1 543 ? 4.706 1.015 24.396 1.00 87.12 543 LEU A O 1
ATOM 4544 N N . GLU A 1 544 ? 4.099 -1.069 23.808 1.00 86.00 544 GLU A N 1
ATOM 4545 C CA . GLU A 1 544 ? 2.673 -0.774 23.650 1.00 86.00 544 GLU A CA 1
ATOM 4546 C C . GLU A 1 544 ? 1.811 -1.651 24.576 1.00 86.00 544 GLU A C 1
ATOM 4548 O O . GLU A 1 544 ? 2.124 -2.832 24.799 1.00 86.00 544 GLU A O 1
ATOM 4553 N N . PRO A 1 545 ? 0.708 -1.112 25.126 1.00 85.75 545 PRO A N 1
ATOM 4554 C CA . PRO A 1 545 ? -0.284 -1.909 25.832 1.00 85.75 545 PRO A CA 1
ATOM 4555 C C . PRO A 1 545 ? -1.073 -2.757 24.824 1.00 85.75 545 PRO A C 1
ATOM 4557 O O . PRO A 1 545 ? -1.764 -2.240 23.954 1.00 85.75 545 PRO A O 1
ATOM 4560 N N . GLY A 1 546 ? -0.988 -4.081 24.953 1.00 82.75 546 GLY A N 1
ATOM 4561 C CA . GLY A 1 546 ? -1.734 -5.016 24.115 1.00 82.75 546 GLY A CA 1
ATOM 4562 C C . GLY A 1 546 ? -3.179 -5.169 24.580 1.00 82.75 546 GLY A C 1
ATOM 4563 O O . GLY A 1 546 ? -4.100 -4.970 23.799 1.00 82.75 546 GLY A O 1
ATOM 4564 N N . SER A 1 547 ? -3.387 -5.538 25.848 1.00 86.50 547 SER A N 1
ATOM 4565 C CA . SER A 1 547 ? -4.722 -5.690 26.445 1.00 86.50 547 SER A CA 1
ATOM 4566 C C . SER A 1 547 ? -4.698 -5.551 27.967 1.00 86.50 547 SER A C 1
ATOM 4568 O O . SER A 1 547 ? -3.671 -5.772 28.618 1.00 86.50 547 SER A O 1
ATOM 4570 N N . PHE A 1 548 ? -5.850 -5.219 28.547 1.00 89.88 548 PHE A N 1
ATOM 4571 C CA . PHE A 1 548 ? -6.065 -5.243 29.990 1.00 89.88 548 PHE A CA 1
ATOM 4572 C C . PHE A 1 548 ? -7.359 -5.976 30.330 1.00 89.88 548 PHE A C 1
ATOM 4574 O O . PHE A 1 548 ? -8.416 -5.679 29.776 1.00 89.88 548 PHE A O 1
ATOM 4581 N N . GLU A 1 549 ? -7.289 -6.913 31.272 1.00 88.75 549 GLU A N 1
ATOM 4582 C CA . GLU A 1 549 ? -8.430 -7.719 31.691 1.00 88.75 549 GLU A CA 1
ATOM 4583 C C . GLU A 1 549 ? -8.633 -7.704 33.204 1.00 88.75 549 GLU A C 1
ATOM 4585 O O . GLU A 1 549 ? -7.682 -7.789 33.986 1.00 88.75 549 GLU A O 1
ATOM 4590 N N . VAL A 1 550 ? -9.900 -7.690 33.627 1.00 89.94 550 VAL A N 1
ATOM 4591 C CA . VAL A 1 550 ? -10.296 -7.755 35.038 1.00 89.94 550 VAL A CA 1
ATOM 4592 C C . VAL A 1 550 ? -11.430 -8.752 35.236 1.00 89.94 550 VAL A C 1
ATOM 4594 O O . VAL A 1 550 ? -12.499 -8.626 34.647 1.00 89.94 550 VAL A O 1
ATOM 4597 N N . LEU A 1 551 ? -11.236 -9.715 36.140 1.00 85.38 551 LEU A N 1
ATOM 4598 C CA . LEU A 1 551 ? -12.294 -10.582 36.657 1.00 85.38 551 LEU A CA 1
ATOM 4599 C C . LEU A 1 551 ? -12.683 -10.145 38.068 1.00 85.38 551 LEU A C 1
ATOM 4601 O O . LEU A 1 551 ? -11.964 -10.404 39.034 1.00 85.38 551 LEU A O 1
ATOM 4605 N N . HIS A 1 552 ? -13.854 -9.537 38.201 1.00 89.69 552 HIS A N 1
ATOM 4606 C CA . HIS A 1 552 ? -14.435 -9.149 39.481 1.00 89.69 552 HIS A CA 1
ATOM 4607 C C . HIS A 1 552 ? -15.001 -10.361 40.212 1.00 89.69 552 HIS A C 1
ATOM 4609 O O . HIS A 1 552 ? -15.747 -11.164 39.645 1.00 89.69 552 HIS A O 1
ATOM 4615 N N . LEU A 1 553 ? -14.694 -10.454 41.502 1.00 87.31 553 LEU A N 1
ATOM 4616 C CA . LEU A 1 553 ? -15.078 -11.551 42.378 1.00 87.31 553 LEU A CA 1
ATOM 4617 C C . LEU A 1 553 ? -15.984 -11.066 43.513 1.00 87.31 553 LEU A C 1
ATOM 4619 O O . LEU A 1 553 ? -15.757 -10.027 44.134 1.00 87.31 553 LEU A O 1
ATOM 4623 N N . LYS A 1 554 ? -16.971 -11.889 43.862 1.00 89.88 554 LYS A N 1
ATOM 4624 C CA . LYS A 1 554 ? -17.766 -11.765 45.085 1.00 89.88 554 LYS A CA 1
ATOM 4625 C C . LYS A 1 554 ? -17.837 -13.119 45.768 1.00 89.88 554 LYS A C 1
ATOM 4627 O O . LYS A 1 554 ? -18.266 -14.091 45.162 1.00 8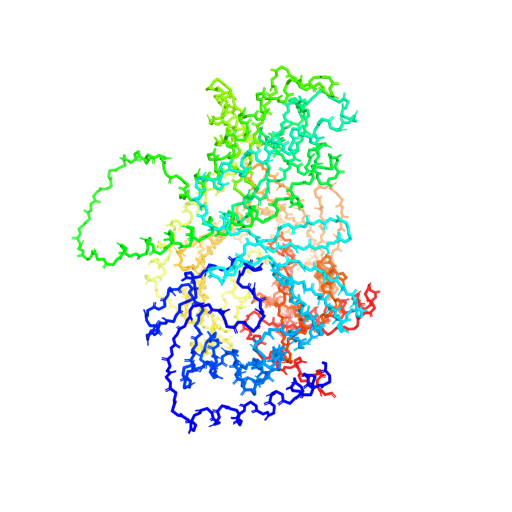9.88 554 LYS A O 1
ATOM 4632 N N . ASP A 1 555 ? -17.394 -13.195 47.020 1.00 87.38 555 ASP A N 1
ATOM 4633 C CA . ASP A 1 555 ? -17.312 -14.458 47.768 1.00 87.38 555 ASP A CA 1
ATOM 4634 C C . ASP A 1 555 ? -16.498 -15.544 47.022 1.00 87.38 555 ASP A C 1
ATOM 4636 O O . ASP A 1 555 ? -16.822 -16.731 47.062 1.00 87.38 555 ASP A O 1
ATOM 4640 N N . ASN A 1 556 ? -15.421 -15.130 46.334 1.00 79.31 556 ASN A N 1
ATOM 4641 C CA . ASN A 1 556 ? -14.609 -15.949 45.417 1.00 79.31 556 ASN A CA 1
ATOM 4642 C C . ASN A 1 556 ? -15.362 -16.520 44.198 1.00 79.31 556 ASN A C 1
ATOM 4644 O O . ASN A 1 556 ? -14.878 -17.469 43.585 1.00 79.31 556 ASN A O 1
ATOM 4648 N N . GLN A 1 557 ? -16.529 -15.976 43.852 1.00 79.94 557 GLN A N 1
ATOM 4649 C CA . GLN A 1 557 ? -17.258 -16.308 42.628 1.00 79.94 557 GLN A CA 1
ATOM 4650 C C . GLN A 1 557 ? -17.123 -15.169 41.613 1.00 79.94 557 GLN A C 1
ATOM 4652 O O . GLN A 1 557 ? -17.225 -14.007 42.019 1.00 79.94 557 GLN A O 1
ATOM 4657 N N . PRO A 1 558 ? -16.902 -15.464 40.323 1.00 81.81 558 PRO A N 1
ATOM 4658 C CA . PRO A 1 558 ? -16.852 -14.440 39.287 1.00 81.81 558 PRO A CA 1
ATOM 4659 C C . PRO A 1 558 ? -18.211 -13.760 39.149 1.00 81.81 558 PRO A C 1
ATOM 4661 O O . PRO A 1 558 ? -19.228 -14.424 39.069 1.00 81.81 558 PRO A O 1
ATOM 4664 N N . ILE A 1 559 ? -18.250 -12.434 39.131 1.00 89.88 559 ILE A N 1
ATOM 4665 C CA . ILE A 1 559 ? -19.503 -11.687 38.924 1.00 89.88 559 ILE A CA 1
ATOM 4666 C C . ILE A 1 559 ? -19.489 -10.878 37.638 1.00 89.88 559 ILE A C 1
ATOM 4668 O O . ILE A 1 559 ? -20.544 -10.678 37.043 1.00 89.88 559 ILE A O 1
ATOM 4672 N N . LYS A 1 560 ? -18.307 -10.436 37.207 1.00 89.94 560 LYS A N 1
ATOM 4673 C CA . LYS A 1 560 ? -18.124 -9.649 35.997 1.00 89.94 560 LYS A CA 1
ATOM 4674 C C . LYS A 1 560 ? -16.711 -9.847 35.464 1.00 89.94 560 LYS A C 1
ATOM 4676 O O . LYS A 1 560 ? -15.774 -9.868 36.255 1.00 89.94 560 LYS A O 1
ATOM 4681 N N . HIS A 1 561 ? -16.562 -9.974 34.158 1.00 86.94 561 HIS A N 1
ATOM 4682 C CA . HIS A 1 561 ? -15.285 -9.899 33.454 1.00 86.94 561 HIS A CA 1
ATOM 4683 C C . HIS A 1 561 ? -15.309 -8.699 32.513 1.00 86.94 561 HIS A C 1
ATOM 4685 O O . HIS A 1 561 ? -16.358 -8.389 31.949 1.00 86.94 561 HIS A O 1
ATOM 4691 N N . GLU A 1 562 ? -14.190 -7.998 32.411 1.00 88.50 562 GLU A N 1
ATOM 4692 C CA . GLU A 1 562 ? -14.002 -6.847 31.532 1.00 88.50 562 GLU A CA 1
ATOM 4693 C C . GLU A 1 562 ? -12.672 -7.008 30.798 1.00 88.50 562 GLU A C 1
ATOM 4695 O O . GLU A 1 562 ? -11.662 -7.303 31.436 1.00 88.50 562 GLU A O 1
ATOM 4700 N N . LEU A 1 563 ? -12.691 -6.810 29.484 1.00 87.25 563 LEU A N 1
ATOM 4701 C CA . LEU A 1 563 ? -11.537 -6.805 28.592 1.00 87.25 563 LEU A CA 1
ATOM 4702 C C . LEU A 1 563 ? -11.497 -5.455 27.878 1.00 87.25 563 LEU A C 1
ATOM 4704 O O . LEU A 1 563 ? -12.487 -5.035 27.276 1.00 87.25 563 LEU A O 1
ATOM 4708 N N . PHE A 1 564 ? -10.343 -4.805 27.946 1.00 88.31 564 PHE A N 1
ATOM 4709 C CA . PHE A 1 564 ? -10.036 -3.541 27.295 1.00 88.31 564 PHE A CA 1
ATOM 4710 C C . PHE A 1 564 ? -8.906 -3.771 26.293 1.00 88.31 564 PHE A C 1
ATOM 4712 O O . PHE A 1 564 ? -7.848 -4.306 26.633 1.00 88.31 564 PHE A O 1
ATOM 4719 N N . LEU A 1 565 ? -9.162 -3.372 25.058 1.00 87.12 565 LEU A N 1
ATOM 4720 C CA . LEU A 1 565 ? -8.286 -3.463 23.897 1.00 87.12 565 LEU A CA 1
ATOM 4721 C C . LEU A 1 565 ? -8.375 -2.130 23.152 1.00 87.12 565 LEU A C 1
ATOM 4723 O O . LEU A 1 565 ? -9.365 -1.407 23.306 1.00 87.12 565 LEU A O 1
ATOM 4727 N N . ASP A 1 566 ? -7.382 -1.807 22.324 1.00 80.88 566 ASP A N 1
ATOM 4728 C CA . ASP A 1 566 ? -7.506 -0.634 21.460 1.00 80.88 566 ASP A CA 1
ATOM 4729 C C . ASP A 1 566 ? -8.799 -0.725 20.634 1.00 80.88 566 ASP A C 1
ATOM 4731 O O . ASP A 1 566 ? -9.108 -1.754 20.026 1.00 80.88 566 ASP A O 1
ATOM 4735 N N . SER A 1 567 ? -9.594 0.345 20.685 1.00 81.06 567 SER A N 1
ATOM 4736 C CA . SER A 1 567 ? -10.886 0.442 20.001 1.00 81.06 567 SER A CA 1
ATOM 4737 C C . SER A 1 567 ? -11.905 -0.662 20.359 1.00 81.06 567 SER A C 1
ATOM 4739 O O . SER A 1 567 ? -12.885 -0.861 19.636 1.00 81.06 567 SER A O 1
ATOM 4741 N N . HIS A 1 568 ? -11.732 -1.399 21.466 1.00 86.31 568 HIS A N 1
ATOM 4742 C CA . HIS A 1 568 ? -12.602 -2.528 21.808 1.00 86.31 568 HIS A CA 1
ATOM 4743 C C . HIS A 1 568 ? -12.787 -2.738 23.321 1.00 86.31 568 HIS A C 1
ATOM 4745 O O . HIS A 1 568 ? -11.833 -2.807 24.093 1.00 86.31 568 HIS A O 1
ATOM 4751 N N . ILE A 1 569 ? -14.044 -2.907 23.743 1.00 88.75 569 ILE A N 1
ATOM 4752 C CA . ILE A 1 569 ? -14.418 -3.318 25.102 1.00 88.75 569 ILE A CA 1
ATOM 4753 C C . ILE A 1 569 ? -15.296 -4.562 25.035 1.00 88.75 569 ILE A C 1
ATOM 4755 O O . ILE A 1 569 ? -16.331 -4.564 24.367 1.00 88.75 569 ILE A O 1
ATOM 4759 N N . GLU A 1 570 ? -14.962 -5.574 25.826 1.00 85.62 570 GLU A N 1
ATOM 4760 C CA . GLU A 1 570 ? -15.853 -6.694 26.107 1.00 85.62 570 GLU A CA 1
ATOM 4761 C C . GLU A 1 570 ? -16.183 -6.756 27.598 1.00 85.62 570 GLU A C 1
ATOM 4763 O O . GLU A 1 570 ? -15.320 -6.611 28.460 1.00 85.62 570 GLU A O 1
ATOM 4768 N N . THR A 1 571 ? -17.460 -6.964 27.919 1.00 88.31 571 THR A N 1
ATOM 4769 C CA . THR A 1 571 ? -17.908 -7.193 29.297 1.00 88.31 571 THR A CA 1
ATOM 4770 C C . THR A 1 571 ? -18.761 -8.447 29.373 1.00 88.31 571 THR A C 1
ATOM 4772 O O . THR A 1 571 ? -19.653 -8.637 28.549 1.00 88.31 571 THR A O 1
ATOM 4775 N N . THR A 1 572 ? -18.515 -9.285 30.378 1.00 84.12 572 THR A N 1
ATOM 4776 C CA . THR A 1 572 ? -19.312 -10.482 30.658 1.00 84.12 572 THR A CA 1
ATOM 4777 C C . THR A 1 572 ? -19.840 -10.450 32.086 1.00 84.12 572 THR A C 1
ATOM 4779 O O . THR A 1 572 ? -19.063 -10.551 33.032 1.00 84.12 572 THR A O 1
ATOM 4782 N N . ASP A 1 573 ? -21.157 -10.357 32.265 1.00 88.94 573 ASP A N 1
ATOM 4783 C CA . ASP A 1 573 ? -21.817 -10.449 33.573 1.00 88.94 573 ASP A CA 1
ATOM 4784 C C . ASP A 1 573 ? -22.221 -11.896 33.881 1.00 88.94 573 ASP A C 1
ATOM 4786 O O . ASP A 1 573 ? -22.895 -12.545 33.077 1.00 88.94 573 ASP A O 1
ATOM 4790 N N . TYR A 1 574 ? -21.878 -12.390 35.073 1.00 84.62 574 TYR A N 1
ATOM 4791 C CA . TYR A 1 574 ? -22.150 -13.767 35.500 1.00 84.62 574 TYR A CA 1
ATOM 4792 C C . TYR A 1 574 ? -23.267 -13.837 36.549 1.00 84.62 574 TYR A C 1
ATOM 4794 O O . TYR A 1 574 ? -23.299 -13.096 37.536 1.00 84.62 574 TYR A O 1
ATOM 4802 N N . HIS A 1 575 ? -24.190 -14.784 36.373 1.00 87.88 575 HIS A N 1
ATOM 4803 C CA . HIS A 1 575 ? -25.299 -15.024 37.295 1.00 87.88 575 HIS A CA 1
ATOM 4804 C C . HIS A 1 575 ? -25.271 -16.442 37.848 1.00 87.88 575 HIS A C 1
ATOM 4806 O O . HIS A 1 575 ? -25.358 -17.408 37.093 1.00 87.88 575 HIS A O 1
ATOM 4812 N N . HIS A 1 576 ? -25.264 -16.572 39.174 1.00 85.31 576 HIS A N 1
ATOM 4813 C CA . HIS A 1 576 ? -25.132 -17.858 39.855 1.00 85.31 576 HIS A CA 1
ATOM 4814 C C . HIS A 1 576 ? -26.448 -18.349 40.471 1.00 85.31 576 HIS A C 1
ATOM 4816 O O . HIS A 1 576 ? -27.286 -17.555 40.901 1.00 85.31 576 HIS A O 1
ATOM 4822 N N . ASP A 1 577 ? -26.613 -19.670 40.555 1.00 84.06 577 ASP A N 1
ATOM 4823 C CA . ASP A 1 577 ? -27.616 -20.295 41.414 1.00 84.06 577 ASP A CA 1
ATOM 4824 C C . ASP A 1 577 ? -27.173 -20.307 42.891 1.00 84.06 577 ASP A C 1
ATOM 4826 O O . ASP A 1 577 ? -26.058 -19.935 43.258 1.00 84.06 577 ASP A O 1
ATOM 4830 N N . ASN A 1 578 ? -28.048 -20.801 43.770 1.00 85.56 578 ASN A N 1
ATOM 4831 C CA . ASN A 1 578 ? -27.761 -20.926 45.204 1.00 85.56 578 ASN A CA 1
ATOM 4832 C C . ASN A 1 578 ? -26.651 -21.943 45.537 1.00 85.56 578 ASN A C 1
ATOM 4834 O O . ASN A 1 578 ? -26.240 -22.030 46.694 1.00 85.56 578 ASN A O 1
ATOM 4838 N N . LYS A 1 579 ? -26.218 -22.759 44.570 1.00 78.25 579 LYS A N 1
ATOM 4839 C CA . LYS A 1 579 ? -25.107 -23.708 44.711 1.00 78.25 579 LYS A CA 1
ATOM 4840 C C . LYS A 1 579 ? -23.784 -23.112 44.207 1.00 78.25 579 LYS A C 1
ATOM 4842 O O . LYS A 1 579 ? -22.758 -23.767 44.353 1.00 78.25 579 LYS A O 1
ATOM 4847 N N . GLY A 1 580 ? -23.805 -21.894 43.658 1.00 75.62 580 GLY A N 1
ATOM 4848 C CA . GLY A 1 580 ? -22.645 -21.220 43.081 1.00 75.62 580 GLY A CA 1
ATOM 4849 C C . GLY A 1 580 ? -22.392 -21.560 41.611 1.00 75.62 580 GLY A C 1
ATOM 4850 O O . GLY A 1 580 ? -21.395 -21.104 41.068 1.00 75.62 580 GLY A O 1
ATOM 4851 N N . ASN A 1 581 ? -23.269 -22.310 40.938 1.00 75.94 581 ASN A N 1
ATOM 4852 C CA . ASN A 1 581 ? -23.104 -22.598 39.510 1.00 75.94 581 ASN A CA 1
ATOM 4853 C C . ASN A 1 581 ? -23.574 -21.408 38.677 1.00 75.94 581 ASN A C 1
ATOM 4855 O O . ASN A 1 581 ? -24.643 -20.863 38.954 1.00 75.94 581 ASN A O 1
ATOM 4859 N N . ILE A 1 582 ? -22.848 -21.052 37.621 1.00 77.00 582 ILE A N 1
ATOM 4860 C CA . ILE A 1 582 ? -23.287 -20.012 36.685 1.00 77.00 582 ILE A CA 1
ATOM 4861 C C . ILE A 1 582 ? -24.478 -20.532 35.914 1.00 77.00 582 ILE A C 1
ATOM 4863 O O . ILE A 1 582 ? -24.360 -21.473 35.160 1.00 77.00 582 ILE A O 1
ATOM 4867 N N . THR A 1 583 ? -25.632 -19.916 36.078 1.00 83.25 583 THR A N 1
ATOM 4868 C CA . THR A 1 583 ? -26.843 -20.247 35.323 1.00 83.25 583 THR A CA 1
ATOM 4869 C C . THR A 1 583 ? -26.954 -19.461 34.032 1.00 83.25 583 THR A C 1
ATOM 4871 O O . THR A 1 583 ? -27.610 -19.915 33.097 1.00 83.25 583 THR A O 1
ATOM 4874 N N . THR A 1 584 ? -26.360 -18.269 33.998 1.00 85.81 584 THR A N 1
ATOM 4875 C CA . THR A 1 584 ? -26.438 -17.350 32.866 1.00 85.81 584 THR A CA 1
ATOM 4876 C C . THR A 1 584 ? -25.176 -16.496 32.816 1.00 85.81 584 THR A C 1
ATOM 4878 O O . THR A 1 584 ? -24.725 -16.050 33.873 1.00 85.81 584 THR A O 1
ATOM 4881 N N . CYS A 1 585 ? -24.651 -16.228 31.624 1.00 83.69 585 CYS A N 1
ATOM 4882 C CA . CYS A 1 585 ? -23.721 -15.124 31.404 1.00 83.69 585 CYS A CA 1
ATOM 4883 C C . CYS A 1 585 ? -24.226 -14.217 30.277 1.00 83.69 585 CYS A C 1
ATOM 4885 O O . CYS A 1 585 ? -24.891 -14.681 29.348 1.00 83.69 585 CYS A O 1
ATOM 4887 N N . LYS A 1 586 ? -23.958 -12.918 30.397 1.00 86.00 586 LYS A N 1
ATOM 4888 C CA . LYS A 1 586 ? -24.357 -11.900 29.422 1.00 86.00 586 LYS A CA 1
ATOM 4889 C C . LYS A 1 586 ? -23.122 -11.180 28.937 1.00 86.00 586 LYS A C 1
ATOM 4891 O O . LYS A 1 586 ? -22.446 -10.553 29.741 1.00 86.00 586 LYS A O 1
ATOM 4896 N N . ILE A 1 587 ? -22.865 -11.283 27.646 1.00 83.62 587 ILE A N 1
ATOM 4897 C CA . ILE A 1 587 ? -21.683 -10.752 26.985 1.00 83.62 587 ILE A CA 1
ATOM 4898 C C . ILE A 1 587 ? -22.105 -9.527 26.181 1.00 83.62 587 ILE A C 1
ATOM 4900 O O . ILE A 1 587 ? -23.050 -9.593 25.390 1.00 83.62 587 ILE A O 1
ATOM 4904 N N . ALA A 1 588 ? -21.406 -8.416 26.372 1.00 84.44 588 ALA A N 1
ATOM 4905 C CA . ALA A 1 588 ? -21.504 -7.229 25.540 1.00 84.44 588 ALA A CA 1
ATOM 4906 C C . ALA A 1 588 ? -20.133 -6.946 24.927 1.00 84.44 588 ALA A C 1
ATOM 4908 O O . ALA A 1 588 ? -19.201 -6.591 25.646 1.00 84.44 588 ALA A O 1
ATOM 4909 N N . ARG A 1 589 ? -20.042 -7.090 23.604 1.00 83.44 589 ARG A N 1
ATOM 4910 C CA . ARG A 1 589 ? -18.876 -6.722 22.796 1.00 83.44 589 ARG A CA 1
ATOM 4911 C C . ARG A 1 589 ? -19.127 -5.378 22.155 1.00 83.44 589 ARG A C 1
ATOM 4913 O O . ARG A 1 589 ? -20.149 -5.195 21.491 1.00 83.44 589 ARG A O 1
ATOM 4920 N N . ILE A 1 590 ? -18.211 -4.450 22.360 1.00 82.38 590 ILE A N 1
ATOM 4921 C CA . ILE A 1 590 ? -18.343 -3.078 21.909 1.00 82.38 590 ILE A CA 1
ATOM 4922 C C . ILE A 1 590 ? -17.087 -2.708 21.133 1.00 82.38 590 ILE A C 1
ATOM 4924 O O . ILE A 1 590 ? -16.026 -2.522 21.716 1.00 82.38 590 ILE A O 1
ATOM 4928 N N . LEU A 1 591 ? -17.222 -2.615 19.813 1.00 80.56 591 LEU A N 1
ATOM 4929 C CA . LEU A 1 591 ? -16.196 -2.047 18.947 1.00 80.56 591 LEU A CA 1
ATOM 4930 C C . LEU A 1 591 ? -16.432 -0.541 18.863 1.00 80.56 591 LEU A C 1
ATOM 4932 O O . LEU A 1 591 ? -17.555 -0.111 18.586 1.00 80.56 591 LEU A O 1
ATOM 4936 N N . ILE A 1 592 ? -15.388 0.232 19.120 1.00 75.50 592 ILE A N 1
ATOM 4937 C CA . ILE A 1 592 ? -15.426 1.683 19.207 1.00 75.50 592 ILE A CA 1
ATOM 4938 C C . ILE A 1 592 ? -14.491 2.245 18.147 1.00 75.50 592 ILE A C 1
ATOM 4940 O O . ILE A 1 592 ? -13.280 2.207 18.298 1.00 75.50 592 ILE A O 1
ATOM 4944 N N . ASP A 1 593 ? -15.070 2.789 17.087 1.00 68.50 593 ASP A N 1
ATOM 4945 C CA . ASP A 1 593 ? -14.390 3.685 16.161 1.00 68.50 593 ASP A CA 1
ATOM 4946 C C . ASP A 1 593 ? -14.689 5.131 16.594 1.00 68.50 593 ASP A C 1
ATOM 4948 O O . ASP A 1 593 ? -15.756 5.421 17.150 1.00 68.50 593 ASP A O 1
ATOM 4952 N N . ARG A 1 594 ? -13.783 6.070 16.294 1.00 65.44 594 ARG A N 1
ATOM 4953 C CA . ARG A 1 594 ? -14.012 7.514 16.488 1.00 65.44 594 ARG A CA 1
ATOM 4954 C C . ARG A 1 594 ? -15.319 8.001 15.846 1.00 65.44 594 ARG A C 1
ATOM 4956 O O . ARG A 1 594 ? -15.860 9.023 16.266 1.00 65.44 594 ARG A O 1
ATOM 4963 N N . LYS A 1 595 ? -15.830 7.288 14.837 1.00 61.28 595 LYS A N 1
ATOM 4964 C CA . LYS A 1 595 ? -17.045 7.632 14.089 1.00 61.28 595 LYS A CA 1
ATOM 4965 C C . LYS A 1 595 ? -18.240 6.714 14.349 1.00 61.28 595 LYS A C 1
ATOM 4967 O O . LYS A 1 595 ? -19.350 7.089 13.985 1.00 61.28 595 LYS A O 1
ATOM 4972 N N . PHE A 1 596 ? -18.081 5.533 14.941 1.00 68.25 596 PHE A N 1
ATOM 4973 C CA . PHE A 1 596 ? -19.210 4.626 15.181 1.00 68.25 596 PHE A CA 1
ATOM 4974 C C . PHE A 1 596 ? -18.929 3.634 16.309 1.00 68.25 596 PHE A C 1
ATOM 4976 O O . PHE A 1 596 ? -17.815 3.156 16.479 1.00 68.25 596 PHE A O 1
ATOM 4983 N N . ILE A 1 597 ? -19.972 3.270 17.060 1.00 74.75 597 ILE A N 1
ATOM 4984 C CA . ILE A 1 597 ? -19.906 2.173 18.028 1.00 74.75 597 ILE A CA 1
ATOM 4985 C C . ILE A 1 597 ? -20.776 1.014 17.550 1.00 74.75 597 ILE A C 1
ATOM 4987 O O . ILE A 1 597 ? -21.993 1.150 17.401 1.00 74.75 597 ILE A O 1
ATOM 4991 N N . HIS A 1 598 ? -20.166 -0.157 17.382 1.00 75.94 598 HIS A N 1
ATOM 4992 C CA . HIS A 1 598 ? -20.886 -1.404 17.146 1.00 75.94 598 HIS A CA 1
ATOM 4993 C C . HIS A 1 598 ? -21.009 -2.190 18.445 1.00 75.94 598 HIS A C 1
ATOM 4995 O O . HIS A 1 598 ? -20.011 -2.593 19.036 1.00 75.94 598 HIS A O 1
ATOM 5001 N N . LYS A 1 599 ? -22.250 -2.447 18.870 1.00 81.31 599 LYS A N 1
ATOM 5002 C CA . LYS A 1 599 ? -22.552 -3.252 20.059 1.00 81.31 599 LYS A CA 1
ATOM 5003 C C . LYS A 1 599 ? -23.145 -4.586 19.642 1.00 81.31 599 LYS A C 1
ATOM 5005 O O . LYS A 1 599 ? -24.161 -4.622 18.948 1.00 81.31 599 LYS A O 1
ATOM 5010 N N . ASN A 1 600 ? -22.541 -5.669 20.103 1.00 78.31 600 ASN A N 1
ATOM 5011 C CA . ASN A 1 600 ? -23.073 -7.014 19.973 1.00 78.31 600 ASN A CA 1
ATOM 5012 C C . ASN A 1 600 ? -23.351 -7.587 21.364 1.00 78.31 600 ASN A C 1
ATOM 5014 O O . ASN A 1 600 ? -22.522 -7.478 22.265 1.00 78.31 600 ASN A O 1
ATOM 5018 N N . TYR A 1 601 ? -24.525 -8.189 21.529 1.00 83.38 601 TYR A N 1
ATOM 5019 C CA . TYR A 1 601 ? -24.979 -8.744 22.796 1.00 83.38 601 TYR A CA 1
ATOM 5020 C C . TYR A 1 601 ? -25.305 -10.221 22.628 1.00 83.38 601 TYR A C 1
ATOM 5022 O O . TYR A 1 601 ? -26.155 -10.582 21.812 1.00 83.38 601 TYR A O 1
ATOM 5030 N N . ASN A 1 602 ? -24.674 -11.050 23.451 1.00 77.75 602 ASN A N 1
ATOM 5031 C CA . ASN A 1 602 ? -24.919 -12.484 23.514 1.00 77.75 602 ASN A CA 1
ATOM 5032 C C . ASN A 1 602 ? -25.292 -12.879 24.944 1.00 77.75 602 ASN A C 1
ATOM 5034 O O . ASN A 1 602 ? -24.790 -12.316 25.916 1.00 77.75 602 ASN A O 1
ATOM 5038 N N . GLU A 1 603 ? -26.176 -13.858 25.090 1.00 83.75 603 GLU A N 1
ATOM 5039 C CA . GLU A 1 603 ? -26.523 -14.438 26.388 1.00 83.75 603 GLU A CA 1
ATOM 5040 C C . GLU A 1 603 ? -26.410 -15.960 26.316 1.00 83.75 603 GLU A C 1
ATOM 5042 O O . GLU A 1 603 ? -26.968 -16.595 25.418 1.00 83.75 603 GLU A O 1
ATOM 5047 N N . HIS A 1 604 ? -25.712 -16.555 27.283 1.00 79.38 604 HIS A N 1
ATOM 5048 C CA . HIS A 1 604 ? -25.593 -18.005 27.409 1.00 79.38 604 HIS A CA 1
ATOM 5049 C C . HIS A 1 604 ? -26.318 -18.477 28.656 1.00 79.38 604 HIS A C 1
ATOM 5051 O O . HIS A 1 604 ? -26.105 -17.955 29.749 1.00 79.38 604 HIS A O 1
ATOM 5057 N N . HIS A 1 605 ? -27.142 -19.512 28.511 1.00 83.12 605 HIS A N 1
ATOM 5058 C CA . HIS A 1 605 ? -27.776 -20.191 29.635 1.00 83.12 605 HIS A CA 1
ATOM 5059 C C . HIS A 1 605 ? -27.184 -21.570 29.857 1.00 83.12 605 HIS A C 1
ATOM 5061 O O . HIS A 1 605 ? -27.183 -22.421 28.966 1.00 83.12 605 HIS A O 1
ATOM 5067 N N . TYR A 1 606 ? -26.816 -21.828 31.100 1.00 78.50 606 TYR A N 1
ATOM 5068 C CA . TYR A 1 606 ? -26.202 -23.068 31.532 1.00 78.50 606 TYR A CA 1
ATOM 5069 C C . TYR A 1 606 ? -27.209 -23.869 32.353 1.00 78.50 606 TYR A C 1
ATOM 5071 O O . TYR A 1 606 ? -27.892 -23.358 33.248 1.00 78.50 606 TYR A O 1
ATOM 5079 N N . ARG A 1 607 ? -27.324 -25.159 32.049 1.00 79.19 607 ARG A N 1
ATOM 5080 C CA . ARG A 1 607 ? -28.139 -26.105 32.814 1.00 79.19 607 ARG A CA 1
ATOM 5081 C C . ARG A 1 607 ? -27.252 -27.216 33.336 1.00 79.19 607 ARG A C 1
ATOM 5083 O O . ARG A 1 607 ? -26.551 -27.855 32.561 1.00 79.19 607 ARG A O 1
ATOM 5090 N N . TYR A 1 608 ? -27.400 -27.506 34.621 1.00 75.94 608 TYR A N 1
ATOM 5091 C CA . TYR A 1 608 ? -26.681 -28.564 35.317 1.00 75.94 608 TYR A CA 1
ATOM 5092 C C . TYR A 1 608 ? -27.617 -29.714 35.687 1.00 75.94 608 TYR A C 1
ATOM 5094 O O . TYR A 1 608 ? -28.828 -29.527 35.857 1.00 75.94 608 TYR A O 1
ATOM 5102 N N . ARG A 1 609 ? -27.047 -30.908 35.835 1.00 74.25 609 ARG A N 1
ATOM 5103 C CA . ARG A 1 609 ? -27.696 -32.061 36.466 1.00 74.25 609 ARG A CA 1
ATOM 5104 C C . ARG A 1 609 ? -27.818 -31.839 37.976 1.00 74.25 609 ARG A C 1
ATOM 5106 O O . ARG A 1 609 ? -27.168 -30.972 38.556 1.00 74.25 609 ARG A O 1
ATOM 5113 N N . GLU A 1 610 ? -28.614 -32.670 38.649 1.00 72.94 610 GLU A N 1
ATOM 5114 C CA . GLU A 1 610 ? -28.704 -32.641 40.118 1.00 72.94 610 GLU A CA 1
ATOM 5115 C C . GLU A 1 610 ? -27.351 -32.902 40.800 1.00 72.94 610 GLU A C 1
ATOM 5117 O O . GLU A 1 610 ? -27.105 -32.359 41.880 1.00 72.94 610 GLU A O 1
ATOM 5122 N N . THR A 1 611 ? -26.477 -33.667 40.132 1.00 68.75 611 THR A N 1
ATOM 5123 C CA . THR A 1 611 ? -25.087 -33.961 40.518 1.00 68.75 611 THR A CA 1
ATOM 5124 C C . THR A 1 611 ? -24.176 -32.732 40.502 1.00 68.75 611 THR A C 1
ATOM 5126 O O . THR A 1 611 ? -23.126 -32.764 41.133 1.00 68.75 611 THR A O 1
ATOM 5129 N N . GLY A 1 612 ? -24.584 -31.640 39.844 1.00 65.62 612 GLY A N 1
ATOM 5130 C CA . GLY A 1 612 ? -23.764 -30.442 39.640 1.00 65.62 612 GLY A CA 1
ATOM 5131 C C . GLY A 1 612 ? -22.965 -30.447 38.334 1.00 65.62 612 GLY A C 1
ATOM 5132 O O . GLY A 1 612 ? -22.272 -29.480 38.054 1.00 65.62 612 GLY A O 1
ATOM 5133 N N . GLU A 1 613 ? -23.078 -31.492 37.512 1.00 63.12 613 GLU A N 1
ATOM 5134 C CA . GLU A 1 613 ? -22.423 -31.566 36.199 1.00 63.12 613 GLU A CA 1
ATOM 5135 C C . GLU A 1 613 ? -23.135 -30.688 35.168 1.00 63.12 613 GLU A C 1
ATOM 5137 O O . GLU A 1 613 ? -24.368 -30.723 35.069 1.00 63.12 613 GLU A O 1
ATOM 5142 N N . LEU A 1 614 ? -22.374 -29.929 34.373 1.00 62.91 614 LEU A N 1
ATOM 5143 C CA . LEU A 1 614 ? -22.920 -29.135 33.275 1.00 62.91 614 LEU A CA 1
ATOM 5144 C C . LEU A 1 614 ? -23.532 -30.075 32.230 1.00 62.91 614 LEU A C 1
ATOM 5146 O O . LEU A 1 614 ? -22.878 -30.959 31.695 1.00 62.91 614 LEU A O 1
ATOM 5150 N N . GLN A 1 615 ? -24.820 -29.903 31.955 1.00 68.31 615 GLN A N 1
ATOM 5151 C CA . GLN A 1 615 ? -25.569 -30.736 31.019 1.00 68.31 615 GLN A CA 1
ATOM 5152 C C . GLN A 1 615 ? -25.698 -30.073 29.651 1.00 68.31 615 GLN A C 1
ATOM 5154 O O . GLN A 1 615 ? -25.739 -30.766 28.634 1.00 68.31 615 GLN A O 1
ATOM 5159 N N . ARG A 1 616 ? -25.896 -28.751 29.632 1.00 72.19 616 ARG A N 1
ATOM 5160 C CA . ARG A 1 616 ? -26.332 -28.041 28.431 1.00 72.19 616 ARG A CA 1
ATOM 5161 C C . ARG A 1 616 ? -26.006 -26.555 28.496 1.00 72.19 616 ARG A C 1
ATOM 5163 O O . ARG A 1 616 ? -26.295 -25.932 29.518 1.00 72.19 616 ARG A O 1
ATOM 5170 N N . ILE A 1 617 ? -25.549 -26.008 27.376 1.00 73.81 617 ILE A N 1
ATOM 5171 C CA . ILE A 1 617 ? -25.414 -24.568 27.122 1.00 73.81 617 ILE A CA 1
ATOM 5172 C C . ILE A 1 617 ? -26.446 -24.170 26.056 1.00 73.81 617 ILE A C 1
ATOM 5174 O O . ILE A 1 617 ? -26.809 -24.969 25.187 1.00 73.81 617 ILE A O 1
ATOM 5178 N N . THR A 1 618 ? -27.035 -22.987 26.172 1.00 76.31 618 THR A N 1
ATOM 5179 C CA . THR A 1 618 ? -27.991 -22.450 25.196 1.00 76.31 618 THR A CA 1
ATOM 5180 C C . THR A 1 618 ? -27.637 -21.012 24.881 1.00 76.31 618 THR A C 1
ATOM 5182 O O . THR A 1 618 ? -27.703 -20.177 25.781 1.00 76.31 618 THR A O 1
ATOM 5185 N N . ASP A 1 619 ? -27.336 -20.755 23.615 1.00 73.44 619 ASP A N 1
ATOM 5186 C CA . ASP A 1 619 ? -26.933 -19.445 23.117 1.00 73.44 619 ASP A CA 1
ATOM 5187 C C . ASP A 1 619 ? -28.172 -18.679 22.648 1.00 73.44 619 ASP A C 1
ATOM 5189 O O . ASP A 1 619 ? -29.048 -19.216 21.951 1.00 73.44 619 ASP A O 1
ATOM 5193 N N . ILE A 1 620 ? -28.260 -17.423 23.068 1.00 77.06 620 ILE A N 1
ATOM 5194 C CA . ILE A 1 620 ? -29.329 -16.497 22.716 1.00 77.06 620 ILE A CA 1
ATOM 5195 C C . ILE A 1 620 ? -28.678 -15.252 22.119 1.00 77.06 620 ILE A C 1
ATOM 5197 O O . ILE A 1 620 ? -27.933 -14.546 22.798 1.00 77.06 620 ILE A O 1
ATOM 5201 N N . TYR A 1 621 ? -28.961 -14.993 20.842 1.00 72.12 621 TYR A N 1
ATOM 5202 C CA . TYR A 1 621 ? -28.490 -13.785 20.167 1.00 72.12 621 TYR A CA 1
ATOM 5203 C C . TYR A 1 621 ? -29.316 -12.560 20.569 1.00 72.12 621 TYR A C 1
ATOM 5205 O O . TYR A 1 621 ? -30.442 -12.681 21.058 1.00 72.12 621 TYR A O 1
ATOM 5213 N N . ALA A 1 622 ? -28.787 -11.368 20.282 1.00 67.81 622 ALA A N 1
ATOM 5214 C CA . ALA A 1 622 ? -29.425 -10.079 20.561 1.00 67.81 622 ALA A CA 1
ATOM 5215 C C . ALA A 1 622 ? -30.881 -9.953 20.059 1.00 67.81 622 ALA A C 1
ATOM 5217 O O . ALA A 1 622 ? -31.682 -9.236 20.657 1.00 67.81 622 ALA A O 1
ATOM 5218 N N . ASN A 1 623 ? -31.256 -10.656 18.984 1.00 72.00 623 ASN A N 1
ATOM 5219 C CA . ASN A 1 623 ? -32.624 -10.659 18.449 1.00 72.00 623 ASN A CA 1
ATOM 5220 C C . ASN A 1 623 ? -33.607 -11.550 19.248 1.00 72.00 623 ASN A C 1
ATOM 5222 O O . ASN A 1 623 ? -34.791 -11.618 18.913 1.00 72.00 623 ASN A O 1
ATOM 5226 N N . GLY A 1 624 ? -33.134 -12.230 20.297 1.00 65.69 624 GLY A N 1
ATOM 5227 C CA . GLY A 1 624 ? -33.909 -13.148 21.131 1.00 65.69 624 GLY A CA 1
ATOM 5228 C C . GLY A 1 624 ? -34.160 -14.518 20.494 1.00 65.69 624 GLY A C 1
ATOM 5229 O O . GLY A 1 624 ? -34.816 -15.368 21.109 1.00 65.69 624 GLY A O 1
ATOM 5230 N N . GLU A 1 625 ? -33.654 -14.763 19.283 1.00 64.56 625 GLU A N 1
ATOM 5231 C CA . GLU A 1 625 ? -33.712 -16.081 18.667 1.00 64.56 625 GLU A CA 1
ATOM 5232 C C . GLU A 1 625 ? -32.712 -17.010 19.359 1.00 64.56 625 GLU A C 1
ATOM 5234 O O . GLU A 1 625 ? -31.530 -16.705 19.525 1.00 64.56 625 GLU A O 1
ATOM 5239 N N . LYS A 1 626 ? -33.209 -18.176 19.784 1.00 61.38 626 LYS A N 1
ATOM 5240 C CA . LYS A 1 626 ? -32.351 -19.257 20.272 1.00 61.38 626 LYS A CA 1
ATOM 5241 C C . LYS A 1 626 ? -31.621 -19.831 19.081 1.00 61.38 626 LYS A C 1
ATOM 5243 O O . LYS A 1 626 ? -32.249 -20.458 18.228 1.00 61.38 626 LYS A O 1
ATOM 5248 N N . SER A 1 627 ? -30.320 -19.635 19.044 1.00 62.53 627 SER A N 1
ATOM 5249 C CA . SER A 1 627 ? -29.528 -20.016 17.888 1.00 62.53 627 SER A CA 1
ATOM 5250 C C . SER A 1 627 ? -28.964 -21.415 17.996 1.00 62.53 627 SER A C 1
ATOM 5252 O O . SER A 1 627 ? -28.924 -22.138 17.001 1.00 62.53 627 SER A O 1
ATOM 5254 N N . ARG A 1 628 ? -28.564 -21.820 19.207 1.00 66.25 628 ARG A N 1
ATOM 5255 C CA . ARG A 1 628 ? -27.795 -23.046 19.399 1.00 66.25 628 ARG A CA 1
ATOM 5256 C C . ARG A 1 628 ? -28.005 -23.646 20.785 1.00 66.25 628 ARG A C 1
ATOM 5258 O O . ARG A 1 628 ? -28.088 -22.943 21.789 1.00 66.25 628 ARG A O 1
ATOM 5265 N N . VAL A 1 629 ? -28.126 -24.970 20.841 1.00 66.50 629 VAL A N 1
ATOM 5266 C CA . VAL A 1 629 ? -28.204 -25.739 22.088 1.00 66.50 629 VAL A CA 1
ATOM 5267 C C . VAL A 1 629 ? -27.135 -26.811 22.027 1.00 66.50 629 VAL A C 1
ATOM 5269 O O . VAL A 1 629 ? -27.228 -27.694 21.180 1.00 66.50 629 VAL A O 1
ATOM 5272 N N . ILE A 1 630 ? -26.179 -26.760 22.950 1.00 64.12 630 ILE A N 1
ATOM 5273 C CA . ILE A 1 630 ? -25.049 -27.688 22.981 1.00 64.12 630 ILE A CA 1
ATOM 5274 C C . ILE A 1 630 ? -25.154 -28.567 24.228 1.00 64.12 630 ILE A C 1
ATOM 5276 O O . ILE A 1 630 ? -25.437 -28.069 25.322 1.00 64.12 630 ILE A O 1
ATOM 5280 N N . TYR A 1 631 ? -24.980 -29.880 24.073 1.00 63.59 631 TYR A N 1
ATOM 5281 C CA . TYR A 1 631 ? -25.110 -30.862 25.154 1.00 63.59 631 TYR A CA 1
ATOM 5282 C C . TYR A 1 631 ? -23.731 -31.342 25.617 1.00 63.59 631 TYR A C 1
ATOM 5284 O O . TYR A 1 631 ? -22.980 -31.908 24.839 1.00 63.59 631 TYR A O 1
ATOM 5292 N N . CYS A 1 632 ? -23.417 -31.161 26.899 1.00 62.44 632 CYS A N 1
ATOM 5293 C CA . CYS A 1 632 ? -22.087 -31.403 27.481 1.00 62.44 632 CYS A CA 1
ATOM 5294 C C . CYS A 1 632 ? -21.967 -32.785 28.154 1.00 62.44 632 CYS A C 1
ATOM 5296 O O . CYS A 1 632 ? -21.273 -32.941 29.151 1.00 62.44 632 CYS A O 1
ATOM 5298 N N . ILE A 1 633 ? -22.733 -33.775 27.686 1.00 57.84 633 ILE A N 1
ATOM 5299 C CA . ILE A 1 633 ? -22.893 -35.079 28.360 1.00 57.84 633 ILE A CA 1
ATOM 5300 C C . ILE A 1 633 ? -22.047 -36.206 27.747 1.00 57.84 633 ILE A C 1
ATOM 5302 O O . ILE A 1 633 ? -22.022 -37.300 28.308 1.00 57.84 633 ILE A O 1
ATOM 5306 N N . ASP A 1 634 ? -21.404 -35.952 26.608 1.00 63.44 634 ASP A N 1
ATOM 5307 C CA . ASP A 1 634 ? -20.501 -36.845 25.876 1.00 63.44 634 ASP A CA 1
ATOM 5308 C C . ASP A 1 634 ? -19.597 -36.011 24.932 1.00 63.44 634 ASP A C 1
ATOM 5310 O O . ASP A 1 634 ? -19.665 -34.777 24.928 1.00 63.44 634 ASP A O 1
ATOM 5314 N N . ASP A 1 635 ? -18.765 -36.670 24.116 1.00 62.66 635 ASP A N 1
ATOM 5315 C CA . ASP A 1 635 ? -17.846 -36.013 23.172 1.00 62.66 635 ASP A CA 1
ATOM 5316 C C . ASP A 1 635 ? -18.560 -35.203 22.067 1.00 62.66 635 ASP A C 1
ATOM 5318 O O . ASP A 1 635 ? -17.887 -34.522 21.287 1.00 62.66 635 ASP A O 1
ATOM 5322 N N . SER A 1 636 ? -19.898 -35.257 21.950 1.00 64.56 636 SER A N 1
ATOM 5323 C CA . SER A 1 636 ? -20.644 -34.535 20.905 1.00 64.56 636 SER A CA 1
ATOM 5324 C C . SER A 1 636 ? -20.403 -33.031 20.952 1.00 64.56 636 SER A C 1
ATOM 5326 O O . SER A 1 636 ? -20.276 -32.420 19.895 1.00 64.56 636 SER A O 1
ATOM 5328 N N . TYR A 1 637 ? -20.241 -32.461 22.150 1.00 65.25 637 TYR A N 1
ATOM 5329 C CA . TYR A 1 637 ? -19.881 -31.059 22.339 1.00 65.25 637 TYR A CA 1
ATOM 5330 C C . TYR A 1 637 ? -18.576 -30.712 21.602 1.00 65.25 637 TYR A C 1
ATOM 5332 O O . TYR A 1 637 ? -18.530 -29.776 20.805 1.00 65.25 637 TYR A O 1
ATOM 5340 N N . MET A 1 638 ? -17.521 -31.507 21.820 1.00 63.81 638 MET A N 1
ATOM 5341 C CA . MET A 1 638 ? -16.217 -31.283 21.191 1.00 63.81 638 MET A CA 1
ATOM 5342 C C . MET A 1 638 ? -16.269 -31.463 19.682 1.00 63.81 638 MET A C 1
ATOM 5344 O O . MET A 1 638 ? -15.711 -30.648 18.952 1.00 63.81 638 MET A O 1
ATOM 5348 N N . HIS A 1 639 ? -16.967 -32.495 19.206 1.00 69.69 639 HIS A N 1
ATOM 5349 C CA . HIS A 1 639 ? -17.144 -32.711 17.771 1.00 69.69 639 HIS A CA 1
ATOM 5350 C C . HIS A 1 639 ? -17.889 -31.541 17.118 1.00 69.69 639 HIS A C 1
ATOM 5352 O O . HIS A 1 639 ? -17.539 -31.132 16.014 1.00 69.69 639 HIS A O 1
ATOM 5358 N N . GLU A 1 640 ? -18.883 -30.966 17.796 1.00 68.88 640 GLU A N 1
ATOM 5359 C CA . GLU A 1 640 ? -19.630 -29.813 17.295 1.00 68.88 640 GLU A CA 1
ATOM 5360 C C . GLU A 1 640 ? -18.791 -28.524 17.293 1.00 68.88 640 GLU A C 1
ATOM 5362 O O . GLU A 1 640 ? -18.876 -27.734 16.347 1.00 68.88 640 GLU A O 1
ATOM 5367 N N . CYS A 1 641 ? -17.954 -28.315 18.316 1.00 65.62 641 CYS A N 1
ATOM 5368 C CA . CYS A 1 641 ? -16.978 -27.223 18.351 1.00 65.62 641 CYS A CA 1
ATOM 5369 C C . CYS A 1 641 ? -15.968 -27.342 17.212 1.00 65.62 641 CYS A C 1
ATOM 5371 O O . CYS A 1 641 ? -15.785 -26.383 16.466 1.00 65.62 641 CYS A O 1
ATOM 5373 N N . ILE A 1 642 ? -15.376 -28.524 17.032 1.00 69.69 642 ILE A N 1
ATOM 5374 C CA . ILE A 1 642 ? -14.439 -28.798 15.938 1.00 69.69 642 ILE A CA 1
ATOM 5375 C C . ILE A 1 642 ? -15.116 -28.560 14.595 1.00 69.69 642 ILE A C 1
ATOM 5377 O O . ILE A 1 642 ? -14.592 -27.818 13.775 1.00 69.69 642 ILE A O 1
ATOM 5381 N N . HIS A 1 643 ? -16.315 -29.105 14.386 1.00 74.94 643 HIS A N 1
ATOM 5382 C CA . HIS A 1 643 ? -17.061 -28.904 13.147 1.00 74.94 643 HIS A CA 1
ATOM 5383 C C . HIS A 1 643 ? -17.325 -27.416 12.859 1.00 74.94 643 HIS A C 1
ATOM 5385 O O . HIS A 1 643 ? -17.264 -26.984 11.706 1.00 74.94 643 HIS A O 1
ATOM 5391 N N . HIS A 1 644 ? -17.609 -26.620 13.893 1.00 69.56 644 HIS A N 1
ATOM 5392 C CA . HIS A 1 644 ? -17.823 -25.183 13.748 1.00 69.56 644 HIS A CA 1
ATOM 5393 C C . HIS A 1 644 ? -16.534 -24.432 13.390 1.00 69.56 644 HIS A C 1
ATOM 5395 O O . HIS A 1 644 ? -16.552 -23.662 12.432 1.00 69.56 644 HIS A O 1
ATOM 5401 N N . ILE A 1 645 ? -15.425 -24.707 14.089 1.00 69.56 645 ILE A N 1
ATOM 5402 C CA . ILE A 1 645 ? -14.097 -24.147 13.775 1.00 69.56 645 ILE A CA 1
ATOM 5403 C C . ILE A 1 645 ? -13.718 -24.497 12.333 1.00 69.56 645 ILE A C 1
ATOM 5405 O O . ILE A 1 645 ? -13.403 -23.617 11.535 1.00 69.56 645 ILE A O 1
ATOM 5409 N N . VAL A 1 646 ? -13.848 -25.777 11.970 1.00 75.50 646 VAL A N 1
ATOM 5410 C CA . VAL A 1 646 ? -13.588 -26.278 10.616 1.00 75.50 646 VAL A CA 1
ATOM 5411 C C . VAL A 1 646 ? -14.424 -25.520 9.586 1.00 75.50 646 VAL A C 1
ATOM 5413 O O . VAL A 1 646 ? -13.916 -25.167 8.526 1.00 75.50 646 VAL A O 1
ATOM 5416 N N . GLY A 1 647 ? -15.700 -25.254 9.881 1.00 77.69 647 GLY A N 1
ATOM 5417 C CA . GLY A 1 647 ? -16.588 -24.449 9.042 1.00 77.69 647 GLY A CA 1
ATOM 5418 C C . GLY A 1 647 ? -16.117 -23.009 8.859 1.00 77.69 647 GLY A C 1
ATOM 5419 O O . GLY A 1 647 ? -15.957 -22.572 7.723 1.00 77.69 647 GLY A O 1
ATOM 5420 N N . GLN A 1 648 ? -15.848 -22.297 9.953 1.00 71.56 648 GLN A N 1
ATOM 5421 C CA . GLN A 1 648 ? -15.446 -20.890 9.905 1.00 71.56 648 GLN A CA 1
ATOM 5422 C C . GLN A 1 648 ? -14.099 -20.687 9.203 1.00 71.56 648 GLN A C 1
ATOM 5424 O O . GLN A 1 648 ? -13.990 -19.813 8.340 1.00 71.56 648 GLN A O 1
ATOM 5429 N N . CYS A 1 649 ? -13.090 -21.506 9.524 1.00 72.56 649 CYS A N 1
ATOM 5430 C CA . CYS A 1 649 ? -11.792 -21.451 8.850 1.00 72.56 649 CYS A CA 1
ATOM 5431 C C . CYS A 1 649 ? -11.947 -21.736 7.351 1.00 72.56 649 CYS A C 1
ATOM 5433 O O . CYS A 1 649 ? -11.425 -20.994 6.523 1.00 72.56 649 CYS A O 1
ATOM 5435 N N . HIS A 1 650 ? -12.716 -22.771 6.997 1.00 84.50 650 HIS A N 1
ATOM 5436 C CA . HIS A 1 650 ? -13.001 -23.119 5.607 1.00 84.50 650 HIS A CA 1
ATOM 5437 C C . HIS A 1 650 ? -13.645 -21.969 4.824 1.00 84.50 650 HIS A C 1
ATOM 5439 O O . HIS A 1 650 ? -13.159 -21.609 3.751 1.00 84.50 650 HIS A O 1
ATOM 5445 N N . ASP A 1 651 ? -14.728 -21.396 5.353 1.00 79.81 651 ASP A N 1
ATOM 5446 C CA . ASP A 1 651 ? -15.505 -20.375 4.648 1.00 79.81 651 ASP A CA 1
ATOM 5447 C C . ASP A 1 651 ? -14.670 -19.108 4.419 1.00 79.81 651 ASP A C 1
ATOM 5449 O O . ASP A 1 651 ? -14.713 -18.529 3.333 1.00 79.81 651 ASP A O 1
ATOM 5453 N N . ARG A 1 652 ? -13.839 -18.721 5.397 1.00 73.94 652 ARG A N 1
ATOM 5454 C CA . ARG A 1 652 ? -12.928 -17.571 5.279 1.00 73.94 652 ARG A CA 1
ATOM 5455 C C . ARG A 1 652 ? -11.807 -17.795 4.277 1.00 73.94 652 ARG A C 1
ATOM 5457 O O . ARG A 1 652 ? -11.543 -16.905 3.468 1.00 73.94 652 ARG A O 1
ATOM 5464 N N . VAL A 1 653 ? -11.161 -18.962 4.304 1.00 79.06 653 VAL A N 1
ATOM 5465 C CA . VAL A 1 653 ? -10.125 -19.297 3.316 1.00 79.06 653 VAL A CA 1
ATOM 5466 C C . VAL A 1 653 ? -10.728 -19.235 1.910 1.00 79.06 653 VAL A C 1
ATOM 5468 O O . VAL A 1 653 ? -10.196 -18.557 1.038 1.00 79.06 653 VAL A O 1
ATOM 5471 N N . LEU A 1 654 ? -11.903 -19.835 1.691 1.00 83.38 654 LEU A N 1
ATOM 5472 C CA . LEU A 1 654 ? -12.560 -19.810 0.379 1.00 83.38 654 LEU A CA 1
ATOM 5473 C C . LEU A 1 654 ? -13.091 -18.445 -0.065 1.00 83.38 654 LEU A C 1
ATOM 5475 O O . LEU A 1 654 ? -13.231 -18.238 -1.276 1.00 83.38 654 LEU A O 1
ATOM 5479 N N . ALA A 1 655 ? -13.441 -17.560 0.869 1.00 81.19 655 ALA A N 1
ATOM 5480 C CA . ALA A 1 655 ? -13.871 -16.198 0.559 1.00 81.19 655 ALA A CA 1
ATOM 5481 C C . ALA A 1 655 ? -12.717 -15.350 0.005 1.00 81.19 655 ALA A C 1
ATOM 5483 O O . ALA A 1 655 ? -12.950 -14.513 -0.862 1.00 81.19 655 ALA A O 1
ATOM 5484 N N . ASN A 1 656 ? -11.486 -15.615 0.456 1.00 78.75 656 ASN A N 1
ATOM 5485 C CA . ASN A 1 656 ? -10.289 -14.880 0.043 1.00 78.75 656 ASN A CA 1
ATOM 5486 C C . ASN A 1 656 ? -9.531 -15.542 -1.124 1.00 78.75 656 ASN A C 1
ATOM 5488 O O . ASN A 1 656 ? -8.656 -14.925 -1.721 1.00 78.75 656 ASN A O 1
ATOM 5492 N N . ILE A 1 657 ? -9.876 -16.778 -1.502 1.00 82.69 657 ILE A N 1
ATOM 5493 C CA . ILE A 1 657 ? -9.321 -17.426 -2.698 1.00 82.69 657 ILE A CA 1
ATOM 5494 C C . ILE A 1 657 ? -10.125 -17.028 -3.941 1.00 82.69 657 ILE A C 1
ATOM 5496 O O . ILE A 1 657 ? -11.299 -17.390 -4.098 1.00 82.69 657 ILE A O 1
ATOM 5500 N N . THR A 1 658 ? -9.458 -16.355 -4.880 1.00 77.88 658 THR A N 1
ATOM 5501 C CA . THR A 1 658 ? -10.002 -16.040 -6.209 1.00 77.88 658 THR A CA 1
ATOM 5502 C C . THR A 1 658 ? -9.575 -17.083 -7.249 1.00 77.88 658 THR A C 1
ATOM 5504 O O . THR A 1 658 ? -8.600 -17.817 -7.071 1.00 77.88 658 THR A O 1
ATOM 5507 N N . ALA A 1 659 ? -10.283 -17.127 -8.384 1.00 73.50 659 ALA A N 1
ATOM 5508 C CA . ALA A 1 659 ? -9.895 -17.974 -9.514 1.00 73.50 659 ALA A CA 1
ATOM 5509 C C . ALA A 1 659 ? -8.527 -17.584 -10.105 1.00 73.50 659 ALA A C 1
ATOM 5511 O O . ALA A 1 659 ? -7.871 -18.427 -10.711 1.00 73.50 659 ALA A O 1
ATOM 5512 N N . HIS A 1 660 ? -8.104 -16.326 -9.939 1.00 72.06 660 HIS A N 1
ATOM 5513 C CA . HIS A 1 660 ? -6.818 -15.838 -10.425 1.00 72.06 660 HIS A CA 1
ATOM 5514 C C . HIS A 1 660 ? -5.667 -16.393 -9.575 1.00 72.06 660 HIS A C 1
ATOM 5516 O O . HIS A 1 660 ? -4.799 -17.078 -10.110 1.00 72.06 660 HIS A O 1
ATOM 5522 N N . ASN A 1 661 ? -5.721 -16.211 -8.253 1.00 77.38 661 ASN A N 1
ATOM 5523 C CA . ASN A 1 661 ? -4.604 -16.553 -7.366 1.00 77.38 661 ASN A CA 1
ATOM 5524 C C . ASN A 1 661 ? -4.463 -18.079 -7.197 1.00 77.38 661 ASN A C 1
ATOM 5526 O O . ASN A 1 661 ? -3.360 -18.604 -7.077 1.00 77.38 661 ASN A O 1
ATOM 5530 N N . ILE A 1 662 ? -5.563 -18.842 -7.274 1.00 84.00 662 ILE A N 1
ATOM 5531 C CA . ILE A 1 662 ? -5.490 -20.307 -7.148 1.00 84.00 662 ILE A CA 1
ATOM 5532 C C . ILE A 1 662 ? -5.003 -21.005 -8.419 1.00 84.00 662 ILE A C 1
ATOM 5534 O O . ILE A 1 662 ? -4.558 -22.150 -8.345 1.00 84.00 662 ILE A O 1
ATOM 5538 N N . LYS A 1 663 ? -5.086 -20.357 -9.591 1.00 82.81 663 LYS A N 1
ATOM 5539 C CA . LYS A 1 663 ? -4.815 -20.993 -10.891 1.00 82.81 663 LYS A CA 1
ATOM 5540 C C . LYS A 1 663 ? -3.407 -21.563 -10.974 1.00 82.81 663 LYS A C 1
ATOM 5542 O O . LYS A 1 663 ? -3.247 -22.688 -11.449 1.00 82.81 663 LYS A O 1
ATOM 5547 N N . ASP A 1 664 ? -2.426 -20.853 -10.427 1.00 84.31 664 ASP A N 1
ATOM 5548 C CA . ASP A 1 664 ? -1.022 -21.258 -10.489 1.00 84.31 664 ASP A CA 1
ATOM 5549 C C . ASP A 1 664 ? -0.494 -21.803 -9.153 1.00 84.31 664 ASP A C 1
ATOM 5551 O O . ASP A 1 664 ? 0.521 -22.487 -9.154 1.00 84.31 664 ASP A O 1
ATOM 5555 N N . ALA A 1 665 ? -1.235 -21.661 -8.047 1.00 85.81 665 ALA A N 1
ATOM 5556 C CA . ALA A 1 665 ? -0.817 -22.146 -6.728 1.00 85.81 665 ALA A CA 1
ATOM 5557 C C . ALA A 1 665 ? -0.474 -23.653 -6.706 1.00 85.81 665 ALA A C 1
ATOM 5559 O O . ALA A 1 665 ? -1.259 -24.494 -7.147 1.00 85.81 665 ALA A O 1
ATOM 5560 N N . ILE A 1 666 ? 0.702 -24.008 -6.199 1.00 87.50 666 ILE A N 1
ATOM 5561 C CA . ILE A 1 666 ? 1.173 -25.393 -6.032 1.00 87.50 666 ILE A CA 1
ATOM 5562 C C . ILE A 1 666 ? 0.757 -25.983 -4.683 1.00 87.50 666 ILE A C 1
ATOM 5564 O O . ILE A 1 666 ? 0.589 -27.196 -4.564 1.00 87.50 666 ILE A O 1
ATOM 5568 N N . ALA A 1 667 ? 0.580 -25.130 -3.678 1.00 90.06 667 ALA A N 1
ATOM 5569 C CA . ALA A 1 667 ? 0.159 -25.512 -2.344 1.00 90.06 667 ALA A CA 1
ATOM 5570 C C . ALA A 1 667 ? -0.538 -24.342 -1.644 1.00 90.06 667 ALA A C 1
ATOM 5572 O O . ALA A 1 667 ? -0.376 -23.185 -2.031 1.00 90.06 667 ALA A O 1
ATOM 5573 N N . ILE A 1 668 ? -1.284 -24.653 -0.590 1.00 87.31 668 ILE A N 1
ATOM 5574 C CA . ILE A 1 668 ? -1.715 -23.667 0.401 1.00 87.31 668 ILE A CA 1
ATOM 5575 C C . ILE A 1 668 ? -1.035 -24.012 1.713 1.00 87.31 668 ILE A C 1
ATOM 5577 O O . ILE A 1 668 ? -1.065 -25.168 2.132 1.00 87.31 668 ILE A O 1
ATOM 5581 N N . VAL A 1 669 ? -0.434 -23.029 2.371 1.00 86.75 669 VAL A N 1
ATOM 5582 C CA . VAL A 1 669 ? 0.128 -23.207 3.710 1.00 86.75 669 VAL A CA 1
ATOM 5583 C C . VAL A 1 669 ? -0.707 -22.407 4.687 1.00 86.75 669 VAL A C 1
ATOM 5585 O O . VAL A 1 669 ? -0.730 -21.181 4.652 1.00 86.75 669 VAL A O 1
ATOM 5588 N N . LEU A 1 670 ? -1.407 -23.115 5.562 1.00 84.50 670 LEU A N 1
ATOM 5589 C CA . LEU A 1 670 ? -2.127 -22.521 6.672 1.00 84.50 670 LEU A CA 1
ATOM 5590 C C . LEU A 1 670 ? -1.123 -22.309 7.815 1.00 84.50 670 LEU A C 1
ATOM 5592 O O . LEU A 1 670 ? -0.620 -23.282 8.389 1.00 84.50 670 LEU A O 1
ATOM 5596 N N . GLU A 1 671 ? -0.785 -21.054 8.121 1.00 78.88 671 GLU A N 1
ATOM 5597 C CA . GLU A 1 671 ? 0.171 -20.760 9.191 1.00 78.88 671 GLU A CA 1
ATOM 5598 C C . GLU A 1 671 ? -0.534 -20.683 10.546 1.00 78.88 671 GLU A C 1
ATOM 5600 O O . GLU A 1 671 ? -1.348 -19.801 10.816 1.00 78.88 671 GLU A O 1
ATOM 5605 N N . LYS A 1 672 ? -0.245 -21.673 11.386 1.00 73.38 672 LYS A N 1
ATOM 5606 C CA . LYS A 1 672 ? -0.775 -21.817 12.734 1.00 73.38 672 LYS A CA 1
ATOM 5607 C C . LYS A 1 672 ? 0.010 -20.909 13.677 1.00 73.38 672 LYS A C 1
ATOM 5609 O O . LYS A 1 672 ? 1.202 -21.136 13.887 1.00 73.38 672 LYS A O 1
ATOM 5614 N N . ASP A 1 673 ? -0.664 -19.948 14.295 1.00 62.06 673 ASP A N 1
ATOM 5615 C CA . ASP A 1 673 ? -0.071 -19.164 15.380 1.00 62.06 673 ASP A CA 1
ATOM 5616 C C . ASP A 1 673 ? 0.253 -20.044 16.610 1.00 62.06 673 ASP A C 1
ATOM 5618 O O . ASP A 1 673 ? -0.211 -21.183 16.736 1.00 62.06 673 ASP A O 1
ATOM 5622 N N . ARG A 1 674 ? 1.074 -19.529 17.528 1.00 53.53 674 ARG A N 1
ATOM 5623 C CA . ARG A 1 674 ? 1.516 -20.190 18.767 1.00 53.53 674 ARG A CA 1
ATOM 5624 C C . ARG A 1 674 ? 0.367 -20.521 19.723 1.00 53.53 674 ARG A C 1
ATOM 5626 O O . ARG A 1 674 ? 0.580 -21.270 20.677 1.00 53.53 674 ARG A O 1
ATOM 5633 N N . ASP A 1 675 ? -0.832 -20.010 19.459 1.00 51.84 675 ASP A N 1
ATOM 5634 C CA . ASP A 1 675 ? -2.025 -20.334 20.221 1.00 51.84 675 ASP A CA 1
ATOM 5635 C C . ASP A 1 675 ? -2.500 -21.783 19.928 1.00 51.84 675 ASP A C 1
ATOM 5637 O O . ASP A 1 675 ? -2.830 -22.135 18.787 1.00 51.84 675 ASP A O 1
ATOM 5641 N N . PRO A 1 676 ? -2.541 -22.677 20.935 1.00 42.34 676 PRO A N 1
ATOM 5642 C CA . PRO A 1 676 ? -2.853 -24.087 20.766 1.00 42.34 676 PRO A CA 1
ATOM 5643 C C . PRO A 1 676 ? -4.283 -24.344 20.284 1.00 42.34 676 PRO A C 1
ATOM 5645 O O . PRO A 1 676 ? -4.537 -25.457 19.825 1.00 42.34 676 PRO A O 1
ATOM 5648 N N . ILE A 1 677 ? -5.200 -23.369 20.359 1.00 50.56 677 ILE A N 1
ATOM 5649 C CA . ILE A 1 677 ? -6.621 -23.565 20.014 1.00 50.56 677 ILE A CA 1
ATOM 5650 C C . ILE A 1 677 ? -6.985 -22.982 18.616 1.00 50.56 677 ILE A C 1
ATOM 5652 O O . ILE A 1 677 ? -8.088 -23.231 18.133 1.00 50.56 677 ILE A O 1
ATOM 5656 N N . LEU A 1 678 ? -5.995 -22.400 17.901 1.00 59.78 678 LEU A N 1
ATOM 5657 C CA . LEU A 1 678 ? -5.910 -22.089 16.446 1.00 59.78 678 LEU A CA 1
ATOM 5658 C C . LEU A 1 678 ? -6.685 -20.894 15.845 1.00 59.78 678 LEU A C 1
ATOM 5660 O O . LEU A 1 678 ? -7.801 -21.078 15.376 1.00 59.78 678 LEU A O 1
ATOM 5664 N N . PRO A 1 679 ? -6.024 -19.754 15.577 1.00 53.25 679 PRO A N 1
ATOM 5665 C CA . PRO A 1 679 ? -6.357 -18.835 14.491 1.00 53.25 679 PRO A CA 1
ATOM 5666 C C . PRO A 1 679 ? -5.318 -18.971 13.368 1.00 53.25 679 PRO A C 1
ATOM 5668 O O . PRO A 1 679 ? -4.130 -18.727 13.576 1.00 53.25 679 PRO A O 1
ATOM 5671 N N . PHE A 1 680 ? -5.734 -19.328 12.155 1.00 59.66 680 PHE A N 1
ATOM 5672 C CA . PHE A 1 680 ? -4.916 -19.002 10.986 1.00 59.66 680 PHE A CA 1
ATOM 5673 C C . PHE A 1 680 ? -5.087 -17.499 10.755 1.00 59.66 680 PHE A C 1
ATOM 5675 O O . PHE A 1 680 ? -6.112 -17.094 10.216 1.00 59.66 680 PHE A O 1
ATOM 5682 N N . TYR A 1 681 ? -4.153 -16.662 11.222 1.00 54.56 681 TYR A N 1
ATOM 5683 C CA . TYR A 1 681 ? -4.228 -15.207 10.991 1.00 54.56 681 TYR A CA 1
ATOM 5684 C C . TYR A 1 681 ? -4.158 -14.881 9.497 1.00 54.56 681 TYR A C 1
ATOM 5686 O O . TYR A 1 681 ? -4.867 -14.014 8.976 1.00 54.56 681 TYR A O 1
ATOM 5694 N N . TYR A 1 682 ? -3.359 -15.659 8.788 1.00 62.56 682 TYR A N 1
ATOM 5695 C CA . TYR A 1 682 ? -3.170 -15.601 7.356 1.00 62.56 682 TYR A CA 1
ATOM 5696 C C . TYR A 1 682 ? -2.891 -17.018 6.854 1.00 62.56 682 TYR A C 1
ATOM 5698 O O . TYR A 1 682 ? -2.510 -17.922 7.606 1.00 62.56 682 TYR A O 1
ATOM 5706 N N . PHE A 1 683 ? -3.108 -17.223 5.565 1.00 77.00 683 PHE A N 1
ATOM 5707 C CA . PHE A 1 683 ? -2.566 -18.380 4.869 1.00 77.00 683 PHE A CA 1
ATOM 5708 C C . PHE A 1 683 ? -1.728 -17.894 3.704 1.00 77.00 683 PHE A C 1
ATOM 5710 O O . PHE A 1 683 ? -1.886 -16.773 3.225 1.00 77.00 683 PHE A O 1
ATOM 5717 N N . TYR A 1 684 ? -0.840 -18.755 3.244 1.00 78.00 684 TYR A N 1
ATOM 5718 C CA . TYR A 1 684 ? -0.003 -18.475 2.101 1.00 78.00 684 TYR A CA 1
ATOM 5719 C C . TYR A 1 684 ? -0.466 -19.295 0.911 1.00 78.00 684 TYR A C 1
ATOM 5721 O O . TYR A 1 684 ? -0.663 -20.510 1.016 1.00 78.00 684 TYR A O 1
ATOM 5729 N N . LEU A 1 685 ? -0.620 -18.630 -0.227 1.00 77.56 685 LEU A N 1
ATOM 5730 C CA . LEU A 1 685 ? -0.664 -19.300 -1.515 1.00 77.56 685 LEU A CA 1
ATOM 5731 C C . LEU A 1 685 ? 0.775 -19.480 -1.973 1.00 77.56 685 LEU A C 1
ATOM 5733 O O . LEU A 1 685 ? 1.517 -18.517 -2.161 1.00 77.56 685 LEU A O 1
ATOM 5737 N N . LEU A 1 686 ? 1.186 -20.734 -2.115 1.00 79.88 686 LEU A N 1
ATOM 5738 C CA . LEU A 1 686 ? 2.511 -21.047 -2.619 1.00 79.88 686 LEU A CA 1
ATOM 5739 C C . LEU A 1 686 ? 2.404 -21.113 -4.125 1.00 79.88 686 LEU A C 1
ATOM 5741 O O . LEU A 1 686 ? 1.752 -22.002 -4.671 1.00 79.88 686 LEU A O 1
ATOM 5745 N N . MET A 1 687 ? 3.041 -20.162 -4.783 1.00 78.44 687 MET A N 1
ATOM 5746 C CA . MET A 1 687 ? 3.060 -20.034 -6.227 1.00 78.44 687 MET A CA 1
ATOM 5747 C C . MET A 1 687 ? 4.385 -20.587 -6.760 1.00 78.44 687 MET A C 1
ATOM 5749 O O . MET A 1 687 ? 5.420 -20.485 -6.091 1.00 78.44 687 MET A O 1
ATOM 5753 N N . PRO A 1 688 ? 4.392 -21.201 -7.952 1.00 68.25 688 PRO A N 1
ATOM 5754 C CA . PRO A 1 688 ? 5.626 -21.595 -8.604 1.00 68.25 688 PRO A CA 1
ATOM 5755 C C . PRO A 1 688 ? 6.435 -20.329 -8.897 1.00 68.25 688 PRO A C 1
ATOM 5757 O O . PRO A 1 688 ? 6.018 -19.495 -9.697 1.00 68.25 688 PRO A O 1
ATOM 5760 N N . GLY A 1 689 ? 7.579 -20.188 -8.231 1.00 59.28 689 GLY A N 1
ATOM 5761 C CA . GLY A 1 689 ? 8.574 -19.181 -8.565 1.00 59.28 689 GLY A CA 1
ATOM 5762 C C . GLY A 1 689 ? 9.430 -19.624 -9.755 1.00 59.28 689 GLY A C 1
ATOM 5763 O O . GLY A 1 689 ? 9.249 -20.710 -10.318 1.00 59.28 689 GLY A O 1
ATOM 5764 N N . MET A 1 690 ? 10.378 -18.779 -10.156 1.00 46.94 690 MET A N 1
ATOM 5765 C CA . MET A 1 690 ? 11.343 -19.134 -11.199 1.00 46.94 690 MET A CA 1
ATOM 5766 C C . MET A 1 690 ? 12.284 -20.245 -10.709 1.00 46.94 690 MET A C 1
ATOM 5768 O O . MET A 1 690 ? 12.905 -20.090 -9.662 1.00 46.94 690 MET A O 1
ATOM 5772 N N . GLU A 1 691 ? 12.457 -21.309 -11.497 1.00 49.38 691 GLU A N 1
ATOM 5773 C CA . GLU A 1 691 ? 13.410 -22.414 -11.262 1.00 49.38 691 GLU A CA 1
ATOM 5774 C C . GLU A 1 691 ? 13.386 -23.018 -9.859 1.00 49.38 691 GLU A C 1
ATOM 5776 O O . GLU A 1 691 ? 14.255 -22.771 -9.029 1.00 49.38 691 GLU A O 1
ATOM 5781 N N . ASN A 1 692 ? 12.376 -23.846 -9.595 1.00 58.69 692 ASN A N 1
ATOM 5782 C CA . ASN A 1 692 ? 12.249 -24.598 -8.344 1.00 58.69 692 ASN A CA 1
ATOM 5783 C C . ASN A 1 692 ? 12.174 -23.734 -7.075 1.00 58.69 692 ASN A C 1
ATOM 5785 O O . ASN A 1 692 ? 12.205 -24.291 -5.983 1.00 58.69 692 ASN A O 1
ATOM 5789 N N . SER A 1 693 ? 12.025 -22.412 -7.185 1.00 60.53 693 SER A N 1
ATOM 5790 C CA . SER A 1 693 ? 11.689 -21.577 -6.039 1.00 60.53 693 SER A CA 1
ATOM 5791 C C . SER A 1 693 ? 10.179 -21.557 -5.805 1.00 60.53 693 SER A C 1
ATOM 5793 O O . SER A 1 693 ? 9.367 -21.837 -6.696 1.00 60.53 693 SER A O 1
ATOM 5795 N N . ILE A 1 694 ? 9.800 -21.253 -4.570 1.00 76.88 694 ILE A N 1
ATOM 5796 C CA . ILE A 1 694 ? 8.413 -21.075 -4.158 1.00 76.88 694 ILE A CA 1
ATOM 5797 C C . ILE A 1 694 ? 8.246 -19.607 -3.791 1.00 76.88 694 ILE A C 1
ATOM 5799 O O . ILE A 1 694 ? 9.015 -19.071 -2.997 1.00 76.88 694 ILE A O 1
ATOM 5803 N N . HIS A 1 695 ? 7.251 -18.953 -4.383 1.00 79.38 695 HIS A N 1
ATOM 5804 C CA . HIS A 1 695 ? 6.821 -17.632 -3.947 1.00 79.38 695 HIS A CA 1
ATOM 5805 C C . HIS A 1 695 ? 5.677 -17.793 -2.946 1.00 79.38 695 HIS A C 1
ATOM 5807 O O . HIS A 1 695 ? 4.726 -18.527 -3.208 1.00 79.38 695 HIS A O 1
ATOM 5813 N N . TRP A 1 696 ? 5.785 -17.124 -1.802 1.00 81.69 696 TRP A N 1
ATOM 5814 C CA . TRP A 1 696 ? 4.782 -17.147 -0.746 1.00 81.69 696 TRP A CA 1
ATOM 5815 C C . TRP A 1 696 ? 3.943 -15.874 -0.833 1.00 81.69 696 TRP A C 1
ATOM 5817 O O . TRP A 1 696 ? 4.387 -14.807 -0.418 1.00 81.69 696 TRP A O 1
ATOM 5827 N N . GLU A 1 697 ? 2.728 -15.984 -1.360 1.00 78.94 697 GLU A N 1
ATOM 5828 C CA . GLU A 1 697 ? 1.771 -14.878 -1.366 1.00 78.94 697 GLU A CA 1
ATOM 5829 C C . GLU A 1 697 ? 0.953 -14.942 -0.074 1.00 78.94 697 GLU A C 1
ATOM 5831 O O . GLU A 1 697 ? 0.180 -15.880 0.138 1.00 78.94 697 GLU A O 1
ATOM 5836 N N . ARG A 1 698 ? 1.158 -13.970 0.819 1.00 80.44 698 ARG A N 1
ATOM 5837 C CA . ARG A 1 698 ? 0.394 -13.863 2.065 1.00 80.44 698 ARG A CA 1
ATOM 5838 C C . ARG A 1 698 ? -1.020 -13.383 1.755 1.00 80.44 698 ARG A C 1
ATOM 5840 O O . ARG A 1 698 ? -1.198 -12.328 1.158 1.00 80.44 698 ARG A O 1
ATOM 5847 N N . VAL A 1 699 ? -2.013 -14.129 2.228 1.00 71.69 699 VAL A N 1
ATOM 5848 C CA . VAL A 1 699 ? -3.425 -13.753 2.160 1.00 71.69 699 VAL A CA 1
ATOM 5849 C C . VAL A 1 699 ? -3.943 -13.562 3.579 1.00 71.69 699 VAL A C 1
ATOM 5851 O O . VAL A 1 699 ? -4.060 -14.518 4.354 1.00 71.69 699 VAL A O 1
ATOM 5854 N N . ASP A 1 700 ? -4.250 -12.314 3.926 1.00 67.19 700 ASP A N 1
ATOM 5855 C CA . ASP A 1 700 ? -4.835 -11.988 5.220 1.00 67.19 700 ASP A CA 1
ATOM 5856 C C . ASP A 1 700 ? -6.283 -12.472 5.278 1.00 67.19 700 ASP A C 1
ATOM 5858 O O . ASP A 1 700 ? -7.115 -12.169 4.426 1.00 67.19 700 ASP A O 1
ATOM 5862 N N . THR A 1 701 ? -6.607 -13.233 6.320 1.00 60.09 701 THR A N 1
ATOM 5863 C CA . THR A 1 701 ? -7.969 -13.761 6.509 1.00 60.09 701 THR A CA 1
ATOM 5864 C C . THR A 1 701 ? -8.836 -12.866 7.400 1.00 60.09 701 THR A C 1
ATOM 5866 O O . THR A 1 701 ? -9.956 -13.255 7.761 1.00 60.09 701 THR A O 1
ATOM 5869 N N . LEU A 1 702 ? -8.316 -11.679 7.767 1.00 53.44 702 LEU A N 1
ATOM 5870 C CA . LEU A 1 702 ? -8.914 -10.709 8.698 1.00 53.44 702 LEU A CA 1
ATOM 5871 C C . LEU A 1 702 ? -9.444 -11.398 9.972 1.00 53.44 702 LEU A C 1
ATOM 5873 O O . LEU A 1 702 ? -10.589 -11.216 10.396 1.00 53.44 702 LEU A O 1
ATOM 5877 N N . TYR A 1 703 ? -8.632 -12.290 10.546 1.00 48.78 703 TYR A N 1
ATOM 5878 C CA . TYR A 1 703 ? -9.044 -13.220 11.604 1.00 48.78 703 TYR A CA 1
ATOM 5879 C C . TYR A 1 703 ? -9.019 -12.626 13.027 1.00 48.78 703 TYR A C 1
ATOM 5881 O O . TYR A 1 703 ? -9.252 -13.341 13.994 1.00 48.78 703 TYR A O 1
ATOM 5889 N N . SER A 1 704 ? -8.788 -11.321 13.199 1.00 41.94 704 SER A N 1
ATOM 5890 C CA . SER A 1 704 ? -8.486 -10.749 14.521 1.00 41.94 704 SER A CA 1
ATOM 5891 C C . SER A 1 704 ? -9.677 -10.561 15.477 1.00 41.94 704 SER A C 1
ATOM 5893 O O . SER A 1 704 ? -9.434 -10.372 16.661 1.00 41.94 704 SER A O 1
ATOM 5895 N N . SER A 1 705 ? -10.944 -10.634 15.038 1.00 39.22 705 SER A N 1
ATOM 5896 C CA . SER A 1 705 ? -12.076 -10.152 15.866 1.00 39.22 705 SER A CA 1
ATOM 5897 C C . SER A 1 705 ? -13.267 -11.101 16.075 1.00 39.22 705 SER A C 1
ATOM 5899 O O . SER A 1 705 ? -14.260 -10.696 16.677 1.00 39.22 705 SER A O 1
ATOM 5901 N N . VAL A 1 706 ? -13.228 -12.349 15.585 1.00 39.59 706 VAL A N 1
ATOM 5902 C CA . VAL A 1 706 ? -14.425 -13.233 15.581 1.00 39.59 706 VAL A CA 1
ATOM 5903 C C . VAL A 1 706 ? -14.195 -14.577 16.262 1.00 39.59 706 VAL A C 1
ATOM 5905 O O . VAL A 1 706 ? -14.973 -15.511 16.066 1.00 39.59 706 VAL A O 1
ATOM 5908 N N . PHE A 1 707 ? -13.174 -14.700 17.111 1.00 45.50 707 PHE A N 1
ATOM 5909 C CA . PHE A 1 707 ? -13.241 -15.788 18.071 1.00 45.50 707 PHE A CA 1
ATOM 5910 C C . PHE A 1 707 ? -14.330 -15.480 19.088 1.00 45.50 707 PHE A C 1
ATOM 5912 O O . PHE A 1 707 ? -14.215 -14.584 19.913 1.00 45.50 707 PHE A O 1
ATOM 5919 N N . ASP A 1 708 ? -15.419 -16.239 19.003 1.00 46.28 708 ASP A N 1
ATOM 5920 C CA . ASP A 1 708 ? -16.296 -16.410 20.144 1.00 46.28 708 ASP A CA 1
ATOM 5921 C C . ASP A 1 708 ? -15.429 -17.018 21.247 1.00 46.28 708 ASP A C 1
ATOM 5923 O O . ASP A 1 708 ? -15.027 -18.183 21.145 1.00 46.28 708 ASP A O 1
ATOM 5927 N N . ASP A 1 709 ? -15.145 -16.245 22.296 1.00 44.53 709 ASP A N 1
ATOM 5928 C CA . ASP A 1 709 ? -14.428 -16.704 23.489 1.00 44.53 709 ASP A CA 1
ATOM 5929 C C . ASP A 1 709 ? -15.012 -18.017 23.997 1.00 44.53 709 ASP A C 1
ATOM 5931 O O . ASP A 1 709 ? -14.289 -18.862 24.504 1.00 44.53 709 ASP A O 1
ATOM 5935 N N . ASN A 1 710 ? -16.299 -18.262 23.738 1.00 42.00 710 ASN A N 1
ATOM 5936 C CA . ASN A 1 710 ? -16.992 -19.525 23.950 1.00 42.00 710 ASN A CA 1
ATOM 5937 C C . ASN A 1 710 ? -16.258 -20.755 23.391 1.00 42.00 710 ASN A C 1
ATOM 5939 O O . ASN A 1 710 ? -16.210 -21.786 24.054 1.00 42.00 710 ASN A O 1
ATOM 5943 N N . ILE A 1 711 ? -15.653 -20.708 22.209 1.00 43.84 711 ILE A N 1
ATOM 5944 C CA . ILE A 1 711 ? -14.959 -21.878 21.643 1.00 43.84 711 ILE A CA 1
ATOM 5945 C C . ILE A 1 711 ? -13.671 -22.171 22.433 1.00 43.84 711 ILE A C 1
ATOM 5947 O O . ILE A 1 711 ? -13.381 -23.325 22.759 1.00 43.84 711 ILE A O 1
ATOM 5951 N N . PHE A 1 712 ? -12.956 -21.118 22.835 1.00 45.81 712 PHE A N 1
ATOM 5952 C CA . PHE A 1 712 ? -11.728 -21.187 23.630 1.00 45.81 712 PHE A CA 1
ATOM 5953 C C . PHE A 1 712 ? -11.991 -21.565 25.096 1.00 45.81 712 PHE A C 1
ATOM 5955 O O . PHE A 1 712 ? -11.293 -22.405 25.677 1.00 45.81 712 PHE A O 1
ATOM 5962 N N . ILE A 1 713 ? -13.040 -20.971 25.676 1.00 44.25 713 ILE A N 1
ATOM 5963 C CA . ILE A 1 713 ? -13.625 -21.269 26.987 1.00 44.25 713 ILE A CA 1
ATOM 5964 C C . ILE A 1 713 ? -13.865 -22.766 27.083 1.00 44.25 713 ILE A C 1
ATOM 5966 O O . ILE A 1 713 ? -13.449 -23.398 28.052 1.00 44.25 713 ILE A O 1
ATOM 5970 N N . ASN A 1 714 ? -14.445 -23.354 26.040 1.00 46.19 714 ASN A N 1
ATOM 5971 C CA . ASN A 1 714 ? -14.840 -24.746 26.073 1.00 46.19 714 ASN A CA 1
ATOM 5972 C C . ASN A 1 714 ? -13.721 -25.733 25.712 1.00 46.19 714 ASN A C 1
ATOM 5974 O O . ASN A 1 714 ? -13.762 -26.855 26.192 1.00 46.19 714 ASN A O 1
ATOM 5978 N N . PHE A 1 715 ? -12.662 -25.355 24.994 1.00 45.69 715 PHE A N 1
ATOM 5979 C CA . PHE A 1 715 ? -11.457 -26.202 24.971 1.00 45.69 715 PHE A CA 1
ATOM 5980 C C . PHE A 1 715 ? -10.741 -26.181 26.336 1.00 45.69 715 PHE A C 1
ATOM 5982 O O . PHE A 1 715 ? -10.359 -27.229 26.853 1.00 45.69 715 PHE A O 1
ATOM 5989 N N . THR A 1 716 ? -10.626 -25.011 26.974 1.00 43.34 716 THR A N 1
ATOM 5990 C CA . THR A 1 716 ? -9.887 -24.821 28.242 1.00 43.34 716 THR A CA 1
ATOM 5991 C C . THR A 1 716 ? -10.595 -25.442 29.457 1.00 43.34 716 THR A C 1
ATOM 5993 O O . THR A 1 716 ? -9.945 -26.055 30.311 1.00 43.34 716 THR A O 1
ATOM 5996 N N . LEU A 1 717 ? -11.930 -25.351 29.524 1.00 41.94 717 LEU A N 1
ATOM 5997 C CA . LEU A 1 717 ? -12.759 -26.027 30.535 1.00 41.94 717 LEU A CA 1
ATOM 5998 C C . LEU A 1 717 ? -12.538 -27.537 30.535 1.00 41.94 717 LEU A C 1
ATOM 6000 O O . LEU A 1 717 ? -12.541 -28.153 31.598 1.00 41.94 717 LEU A O 1
ATOM 6004 N N . TYR A 1 718 ? -12.308 -28.128 29.360 1.00 45.44 718 TYR A N 1
ATOM 6005 C CA . TYR A 1 718 ? -12.209 -29.572 29.236 1.00 45.44 718 TYR A CA 1
ATOM 6006 C C . TYR A 1 718 ? -10.806 -30.142 29.469 1.00 45.44 718 TYR A C 1
ATOM 6008 O O . TYR A 1 718 ? -10.686 -31.358 29.556 1.00 45.44 718 TYR A O 1
ATOM 6016 N N . THR A 1 719 ? -9.758 -29.320 29.603 1.00 38.19 719 THR A N 1
ATOM 6017 C CA . THR A 1 719 ? -8.365 -29.798 29.755 1.00 38.19 719 THR A CA 1
ATOM 6018 C C . THR A 1 719 ? -7.865 -29.867 31.204 1.00 38.19 719 THR A C 1
ATOM 6020 O O . THR A 1 719 ? -6.821 -30.459 31.497 1.00 38.19 719 THR A O 1
ATOM 6023 N N . SER A 1 720 ? -8.584 -29.244 32.139 1.00 36.91 720 SER A N 1
ATOM 6024 C CA . SER A 1 720 ? -8.106 -28.985 33.500 1.00 36.91 720 SER A CA 1
ATOM 6025 C C . SER A 1 720 ? -8.725 -29.961 34.509 1.00 36.91 720 SER A C 1
ATOM 6027 O O . SER A 1 720 ? -9.932 -30.010 34.703 1.00 36.91 720 SER A O 1
ATOM 6029 N N . LYS A 1 721 ? -7.896 -30.794 35.159 1.00 38.09 721 LYS A N 1
ATOM 6030 C CA . LYS A 1 721 ? -8.344 -31.819 36.125 1.00 38.09 721 LYS A CA 1
ATOM 6031 C C . LYS A 1 721 ? -8.868 -31.188 37.429 1.00 38.09 721 LYS A C 1
ATOM 6033 O O . LYS A 1 721 ? -8.055 -30.664 38.194 1.00 38.09 721 LYS A O 1
ATOM 6038 N N . PRO A 1 722 ? -10.141 -31.375 37.827 1.00 37.06 722 PRO A N 1
ATOM 6039 C CA . PRO A 1 722 ? -10.560 -31.126 39.194 1.00 37.06 722 PRO A CA 1
ATOM 6040 C C . PRO A 1 722 ? -10.405 -32.425 39.991 1.00 37.06 722 PRO A C 1
ATOM 6042 O O . PRO A 1 722 ? -11.246 -33.324 39.965 1.00 37.06 722 PRO A O 1
ATOM 6045 N N . GLU A 1 723 ? -9.319 -32.533 40.754 1.00 40.81 723 GLU A N 1
ATOM 6046 C CA . GLU A 1 723 ? -9.188 -33.577 41.772 1.00 40.81 723 GLU A CA 1
ATOM 6047 C C . GLU A 1 723 ? -10.218 -33.350 42.888 1.00 40.81 723 GLU A C 1
ATOM 6049 O O . GLU A 1 723 ? -9.934 -32.667 43.879 1.00 40.81 723 GLU A O 1
ATOM 6054 N N . ARG A 1 724 ? -11.431 -33.888 42.728 1.00 36.44 724 ARG A N 1
ATOM 6055 C CA . ARG A 1 724 ? -12.285 -34.341 43.846 1.00 36.44 724 ARG A CA 1
ATOM 6056 C C . ARG A 1 724 ? -13.491 -35.194 43.461 1.00 36.44 724 ARG A C 1
ATOM 6058 O O . ARG A 1 724 ? -14.146 -35.696 44.370 1.00 36.44 724 ARG A O 1
ATOM 6065 N N . HIS A 1 725 ? -13.721 -35.459 42.179 1.00 34.75 725 HIS A N 1
ATOM 6066 C CA . HIS A 1 725 ? -14.675 -36.478 41.758 1.00 34.75 725 HIS A CA 1
ATOM 6067 C C . HIS A 1 725 ? -13.941 -37.596 41.020 1.00 34.75 725 HIS A C 1
ATOM 6069 O O . HIS A 1 725 ? -13.280 -37.387 40.008 1.00 34.75 725 HIS A O 1
ATOM 6075 N N . SER A 1 726 ? -13.999 -38.797 41.596 1.00 38.47 726 SER A N 1
ATOM 6076 C CA . SER A 1 726 ? -13.679 -40.021 40.881 1.00 38.47 726 SER A CA 1
ATOM 6077 C C . SER A 1 726 ? -14.665 -40.154 39.722 1.00 38.47 726 SER A C 1
ATOM 6079 O O . SER A 1 726 ? -15.865 -40.179 39.980 1.00 38.47 726 SER A O 1
ATOM 6081 N N . THR A 1 727 ? -14.115 -40.265 38.510 1.00 36.53 727 THR A N 1
ATOM 6082 C CA . THR A 1 727 ? -14.757 -40.659 37.243 1.00 36.53 727 THR A CA 1
ATOM 6083 C C . THR A 1 727 ? -15.838 -39.721 36.702 1.00 36.53 727 THR A C 1
ATOM 6085 O O . THR A 1 727 ? -16.978 -39.828 37.129 1.00 36.53 727 THR A O 1
ATOM 6088 N N . GLU A 1 728 ? -15.434 -38.866 35.748 1.00 34.62 728 GLU A N 1
ATOM 6089 C CA . GLU A 1 728 ? -16.122 -38.411 34.509 1.00 34.62 728 GLU A CA 1
ATOM 6090 C C . GLU A 1 728 ? -15.490 -37.052 34.096 1.00 34.62 728 GLU A C 1
ATOM 6092 O O . GLU A 1 728 ? -15.759 -36.030 34.712 1.00 34.62 728 GLU A O 1
ATOM 6097 N N . SER A 1 729 ? -14.347 -37.031 33.392 1.00 38.38 729 SER A N 1
ATOM 6098 C CA . SER A 1 729 ? -14.119 -37.088 31.925 1.00 38.38 729 SER A CA 1
ATOM 6099 C C . SER A 1 729 ? -13.797 -35.693 31.362 1.00 38.38 729 SER A C 1
ATOM 6101 O O . SER A 1 729 ? -14.619 -35.055 30.718 1.00 38.38 729 SER A O 1
ATOM 6103 N N . TYR A 1 730 ? -12.571 -35.243 31.632 1.00 41.28 730 TYR A N 1
ATOM 6104 C CA . TYR A 1 730 ? -11.929 -34.078 31.021 1.00 41.28 730 TYR A CA 1
ATOM 6105 C C . TYR A 1 730 ? -10.725 -34.584 30.219 1.00 41.28 730 TYR A C 1
ATOM 6107 O O . TYR A 1 730 ? -10.024 -35.488 30.686 1.00 41.28 730 TYR A O 1
ATOM 6115 N N . PHE A 1 731 ? -10.509 -34.044 29.023 1.00 42.81 731 PHE A N 1
ATOM 6116 C CA . PHE A 1 731 ? -9.435 -34.452 28.128 1.00 42.81 731 PHE A CA 1
ATOM 6117 C C . PHE A 1 731 ? -8.072 -34.107 28.731 1.00 42.81 731 PHE A C 1
ATOM 6119 O O . PHE A 1 731 ? -7.784 -32.989 29.136 1.00 42.81 731 PHE A O 1
ATOM 6126 N N . THR A 1 732 ? -7.184 -35.084 28.790 1.00 49.31 732 THR A N 1
ATOM 6127 C CA . THR A 1 732 ? -5.758 -34.869 29.039 1.00 49.31 732 THR A CA 1
ATOM 6128 C C . THR A 1 732 ? -5.153 -33.972 27.951 1.00 49.31 732 THR A C 1
ATOM 6130 O O . THR A 1 732 ? -5.686 -33.898 26.844 1.00 49.31 732 THR A O 1
ATOM 6133 N N . ALA A 1 733 ? -4.000 -33.341 28.211 1.00 49.53 733 ALA A N 1
ATOM 6134 C CA . ALA A 1 733 ? -3.261 -32.584 27.187 1.00 49.53 733 ALA A CA 1
ATOM 6135 C C . ALA A 1 733 ? -3.090 -33.394 25.885 1.00 49.53 733 ALA A C 1
ATOM 6137 O O . ALA A 1 733 ? -3.351 -32.898 24.796 1.00 49.53 733 ALA A O 1
ATOM 6138 N N . LYS A 1 734 ? -2.802 -34.693 26.028 1.00 54.97 734 LYS A N 1
ATOM 6139 C CA . LYS A 1 734 ? -2.696 -35.659 24.930 1.00 54.97 734 LYS A CA 1
ATOM 6140 C C . LYS A 1 734 ? -4.009 -35.909 24.174 1.00 54.97 734 LYS A C 1
ATOM 6142 O O . LYS A 1 734 ? -3.990 -36.269 23.005 1.00 54.97 734 LYS A O 1
ATOM 6147 N N . GLU A 1 735 ? -5.158 -35.812 24.831 1.00 58.09 735 GLU A N 1
ATOM 6148 C CA . GLU A 1 735 ? -6.464 -35.930 24.167 1.00 58.09 735 GLU A CA 1
ATOM 6149 C C . GLU A 1 735 ? -6.861 -34.628 23.470 1.00 58.09 735 GLU A C 1
ATOM 6151 O O . GLU A 1 735 ? -7.467 -34.672 22.406 1.00 58.09 735 GLU A O 1
ATOM 6156 N N . CYS A 1 736 ? -6.459 -33.480 24.010 1.00 56.19 736 CYS A N 1
ATOM 6157 C CA . CYS A 1 736 ? -6.675 -32.181 23.372 1.00 56.19 736 CYS A CA 1
ATOM 6158 C C . CYS A 1 736 ? -5.830 -32.032 22.111 1.00 56.19 736 CYS A C 1
ATOM 6160 O O . CYS A 1 736 ? -6.340 -31.602 21.083 1.00 56.19 736 CYS A O 1
ATOM 6162 N N . GLU A 1 737 ? -4.573 -32.472 22.174 1.00 61.69 737 GLU A N 1
ATOM 6163 C CA . GLU A 1 737 ? -3.676 -32.570 21.022 1.00 61.69 737 GLU A CA 1
ATOM 6164 C C . GLU A 1 737 ? -4.319 -33.384 19.892 1.00 61.69 737 GLU A C 1
ATOM 6166 O O . GLU A 1 737 ? -4.383 -32.906 18.766 1.00 61.69 737 GLU A O 1
ATOM 6171 N N . LYS A 1 738 ? -4.942 -34.531 20.203 1.00 69.19 738 LYS A N 1
ATOM 6172 C CA . LYS A 1 738 ? -5.683 -35.322 19.203 1.00 69.19 738 LYS A CA 1
ATOM 6173 C C . LYS A 1 738 ? -6.848 -34.567 18.567 1.00 69.19 738 LYS A C 1
ATOM 6175 O O . LYS A 1 738 ? -7.091 -34.734 17.378 1.00 69.19 738 LYS A O 1
ATOM 6180 N N . TYR A 1 739 ? -7.598 -33.775 19.332 1.00 68.19 739 TYR A N 1
ATOM 6181 C CA . TYR A 1 739 ? -8.700 -32.985 18.773 1.00 68.19 739 TYR A CA 1
ATOM 6182 C C . TYR A 1 739 ? -8.211 -31.816 17.925 1.00 68.19 739 TYR A C 1
ATOM 6184 O O . TYR A 1 739 ? -8.835 -31.509 16.913 1.00 68.19 739 TYR A O 1
ATOM 6192 N N . ILE A 1 740 ? -7.095 -31.196 18.307 1.00 68.06 740 ILE A N 1
ATOM 6193 C CA . ILE A 1 740 ? -6.431 -30.163 17.509 1.00 68.06 740 ILE A CA 1
ATOM 6194 C C . ILE A 1 740 ? -5.927 -30.774 16.198 1.00 68.06 740 ILE A C 1
ATOM 6196 O O . ILE A 1 740 ? -6.218 -30.244 15.130 1.00 68.06 740 ILE A O 1
ATOM 6200 N N . GLU A 1 741 ? -5.240 -31.916 16.257 1.00 74.19 741 GLU A N 1
ATOM 6201 C CA . GLU A 1 741 ? -4.799 -32.671 15.077 1.00 74.19 741 GLU A CA 1
ATOM 6202 C C . GLU A 1 741 ? -5.980 -33.061 14.179 1.00 74.19 741 GLU A C 1
ATOM 6204 O O . GLU A 1 741 ? -5.907 -32.908 12.957 1.00 74.19 741 GLU A O 1
ATOM 6209 N N . GLN A 1 742 ? -7.088 -33.515 14.772 1.00 80.06 742 GLN A N 1
ATOM 6210 C CA . GLN A 1 742 ? -8.310 -33.847 14.042 1.00 80.06 742 GLN A CA 1
ATOM 6211 C C . GLN A 1 742 ? -8.915 -32.610 13.366 1.00 80.06 742 GLN A C 1
ATOM 6213 O O . GLN A 1 742 ? -9.213 -32.661 12.177 1.00 80.06 742 GLN A O 1
ATOM 6218 N N . ALA A 1 743 ? -9.052 -31.491 14.082 1.00 75.56 743 ALA A N 1
ATOM 6219 C CA . ALA A 1 743 ? -9.588 -30.245 13.535 1.00 75.56 743 ALA A CA 1
ATOM 6220 C C . ALA A 1 743 ? -8.734 -29.722 12.374 1.00 75.56 743 ALA A C 1
ATOM 6222 O O . ALA A 1 743 ? -9.261 -29.362 11.325 1.00 75.56 743 ALA A O 1
ATOM 6223 N N . LEU A 1 744 ? -7.412 -29.742 12.538 1.00 78.88 744 LEU A N 1
ATOM 6224 C CA . LEU A 1 744 ? -6.446 -29.395 11.501 1.00 78.88 744 LEU A CA 1
ATOM 6225 C C . LEU A 1 744 ? -6.571 -30.294 10.266 1.00 78.88 744 LEU A C 1
ATOM 6227 O O . LEU A 1 744 ? -6.584 -29.805 9.136 1.00 78.88 744 LEU A O 1
ATOM 6231 N N . THR A 1 745 ? -6.709 -31.602 10.482 1.00 84.56 745 THR A N 1
ATOM 6232 C CA . THR A 1 745 ? -6.925 -32.580 9.407 1.00 84.56 745 THR A CA 1
ATOM 6233 C C . THR A 1 745 ? -8.234 -32.303 8.668 1.00 84.56 745 THR A C 1
ATOM 6235 O O . THR A 1 745 ? -8.263 -32.290 7.436 1.00 84.56 745 THR A O 1
ATOM 6238 N N . ASP A 1 746 ? -9.311 -32.028 9.403 1.00 84.56 746 ASP A N 1
ATOM 6239 C CA . ASP A 1 746 ? -10.632 -31.761 8.837 1.00 84.56 746 ASP A CA 1
ATOM 6240 C C . ASP A 1 746 ? -10.681 -30.427 8.077 1.00 84.56 746 ASP A C 1
ATOM 6242 O O . ASP A 1 746 ? -11.287 -30.368 7.006 1.00 84.56 746 ASP A O 1
ATOM 6246 N N . ILE A 1 747 ? -10.002 -29.379 8.566 1.00 83.25 747 ILE A N 1
ATOM 6247 C CA . ILE A 1 747 ? -9.840 -28.100 7.849 1.00 83.25 747 ILE A CA 1
ATOM 6248 C C . ILE A 1 747 ? -9.139 -28.336 6.514 1.00 83.25 747 ILE A C 1
ATOM 6250 O O . ILE A 1 747 ? -9.684 -27.980 5.469 1.00 83.25 747 ILE A O 1
ATOM 6254 N N . THR A 1 748 ? -7.970 -28.979 6.543 1.00 87.94 748 THR A N 1
ATOM 6255 C CA . THR A 1 748 ? -7.177 -29.299 5.348 1.00 87.94 748 THR A CA 1
ATOM 6256 C C . THR A 1 748 ? -8.015 -30.074 4.335 1.00 87.94 748 THR A C 1
ATOM 6258 O O . THR A 1 748 ? -8.152 -29.644 3.191 1.00 87.94 748 THR A O 1
ATOM 6261 N N . HIS A 1 749 ? -8.662 -31.167 4.751 1.00 90.88 749 HIS A N 1
ATOM 6262 C CA . HIS A 1 749 ? -9.502 -31.962 3.853 1.00 90.88 749 HIS A CA 1
ATOM 6263 C C . HIS A 1 749 ? -10.675 -31.170 3.274 1.00 90.88 749 HIS A C 1
ATOM 6265 O O . HIS A 1 749 ? -10.971 -31.294 2.079 1.00 90.88 749 HIS A O 1
ATOM 6271 N N . LYS A 1 750 ? -11.360 -30.372 4.099 1.00 90.00 750 LYS A N 1
ATOM 6272 C CA . LYS A 1 750 ? -12.539 -29.622 3.664 1.00 90.00 750 LYS A CA 1
ATOM 6273 C C . LYS A 1 750 ? -12.161 -28.512 2.685 1.00 90.00 750 LYS A C 1
ATOM 6275 O O . LYS A 1 750 ? -12.783 -28.413 1.632 1.00 90.00 750 LYS A O 1
ATOM 6280 N N . VAL A 1 751 ? -11.120 -27.729 2.981 1.00 87.75 751 VAL A N 1
ATOM 6281 C CA . VAL A 1 751 ? -10.623 -26.676 2.076 1.00 87.75 751 VAL A CA 1
ATOM 6282 C C . VAL A 1 751 ? -10.131 -27.289 0.765 1.00 87.75 751 VAL A C 1
ATOM 6284 O O . VAL A 1 751 ? -10.530 -26.832 -0.304 1.00 87.75 751 VAL A O 1
ATOM 6287 N N . GLN A 1 752 ? -9.349 -28.370 0.826 1.00 92.56 752 GLN A N 1
ATOM 6288 C CA . GLN A 1 752 ? -8.837 -29.054 -0.363 1.00 92.56 752 GLN A CA 1
ATOM 6289 C C . GLN A 1 752 ? -9.972 -29.585 -1.252 1.00 92.56 752 GLN A C 1
ATOM 6291 O O . GLN A 1 752 ? -9.944 -29.410 -2.472 1.00 92.56 752 GLN A O 1
ATOM 6296 N N . SER A 1 753 ? -11.000 -30.186 -0.642 1.00 92.69 753 SER A N 1
ATOM 6297 C CA . SER A 1 753 ? -12.178 -30.692 -1.361 1.00 92.69 753 SER A CA 1
ATOM 6298 C C . SER A 1 753 ? -12.951 -29.569 -2.049 1.00 92.69 753 SER A C 1
ATOM 6300 O O . SER A 1 753 ? -13.290 -29.689 -3.225 1.00 92.69 753 SER A O 1
ATOM 6302 N N . SER A 1 754 ? -13.186 -28.459 -1.349 1.00 92.50 754 SER A N 1
ATOM 6303 C CA . SER A 1 754 ? -13.935 -27.330 -1.901 1.00 92.50 754 SER A CA 1
ATOM 6304 C C . SER A 1 754 ? -13.161 -26.557 -2.964 1.00 92.50 754 SER A C 1
ATOM 6306 O O . SER A 1 754 ? -13.773 -26.047 -3.897 1.00 92.50 754 SER A O 1
ATOM 6308 N N . ILE A 1 755 ? -11.827 -26.491 -2.882 1.00 89.69 755 ILE A N 1
ATOM 6309 C CA . ILE A 1 755 ? -11.003 -25.933 -3.964 1.00 89.69 755 ILE A CA 1
ATOM 6310 C C . ILE A 1 755 ? -11.130 -26.793 -5.220 1.00 89.69 755 ILE A C 1
ATOM 6312 O O . ILE A 1 755 ? -11.361 -26.258 -6.305 1.00 89.69 755 ILE A O 1
ATOM 6316 N N . LYS A 1 756 ? -11.053 -28.120 -5.071 1.00 92.38 756 LYS A N 1
ATOM 6317 C CA . LYS A 1 756 ? -11.262 -29.050 -6.184 1.00 92.38 756 LYS A CA 1
ATOM 6318 C C . LYS A 1 756 ? -12.648 -28.890 -6.802 1.00 92.38 756 LYS A C 1
ATOM 6320 O O . LYS A 1 756 ? -12.760 -28.849 -8.018 1.00 92.38 756 LYS A O 1
ATOM 6325 N N . GLU A 1 757 ? -13.695 -28.766 -5.990 1.00 93.31 757 GLU A N 1
ATOM 6326 C CA . GLU A 1 757 ? -15.063 -28.575 -6.486 1.00 93.31 757 GLU A CA 1
ATOM 6327 C C . GLU A 1 757 ? -15.259 -27.215 -7.175 1.00 93.31 757 GLU A C 1
ATOM 6329 O O . GLU A 1 757 ? -15.824 -27.150 -8.266 1.00 93.31 757 GLU A O 1
ATOM 6334 N N . LYS A 1 758 ? -14.787 -26.126 -6.554 1.00 91.19 758 LYS A N 1
ATOM 6335 C CA . LYS A 1 758 ? -15.015 -24.749 -7.019 1.00 91.19 758 LYS A CA 1
ATOM 6336 C C . LYS A 1 758 ? -14.136 -24.368 -8.213 1.00 91.19 758 LYS A C 1
ATOM 6338 O O . LYS A 1 758 ? -14.576 -23.582 -9.050 1.00 91.19 758 LYS A O 1
ATOM 6343 N N . PHE A 1 759 ? -12.912 -24.893 -8.289 1.00 90.00 759 PHE A N 1
ATOM 6344 C CA . PHE A 1 759 ? -11.897 -24.468 -9.262 1.00 90.00 759 PHE A CA 1
ATOM 6345 C C . PHE A 1 759 ? -11.358 -25.597 -10.156 1.00 90.00 759 PHE A C 1
ATOM 6347 O O . PHE A 1 759 ? -10.495 -25.326 -10.986 1.00 90.00 759 PHE A O 1
ATOM 6354 N N . ASP A 1 760 ? -11.838 -26.838 -10.001 1.00 91.50 760 ASP A N 1
ATOM 6355 C CA . ASP A 1 760 ? -11.348 -28.032 -10.720 1.00 91.50 760 ASP A CA 1
ATOM 6356 C C . ASP A 1 760 ? -9.825 -28.226 -10.599 1.00 91.50 760 ASP A C 1
ATOM 6358 O O . ASP A 1 760 ? -9.129 -28.587 -11.549 1.00 91.50 760 ASP A O 1
ATOM 6362 N N . LYS A 1 761 ? -9.285 -27.942 -9.405 1.00 87.38 761 LYS A N 1
ATOM 6363 C CA . LYS A 1 761 ? -7.849 -28.009 -9.121 1.00 87.38 761 LYS A CA 1
ATOM 6364 C C . LYS A 1 761 ? -7.552 -28.819 -7.865 1.00 87.38 761 LYS A C 1
ATOM 6366 O O . LYS A 1 761 ? -8.091 -28.550 -6.796 1.00 87.38 761 LYS A O 1
ATOM 6371 N N . GLU A 1 762 ? -6.649 -29.788 -7.987 1.00 91.56 762 GLU A N 1
ATOM 6372 C CA . GLU A 1 762 ? -6.071 -30.479 -6.833 1.00 91.56 762 GLU A CA 1
ATOM 6373 C C . GLU A 1 762 ? -4.879 -29.679 -6.305 1.00 91.56 762 GLU A C 1
ATOM 6375 O O . GLU A 1 762 ? -3.924 -29.423 -7.038 1.00 91.56 762 GLU A O 1
ATOM 6380 N N . ILE A 1 763 ? -4.951 -29.268 -5.039 1.00 89.25 763 ILE A N 1
ATOM 6381 C CA . ILE A 1 763 ? -3.882 -28.544 -4.352 1.00 89.25 763 ILE A CA 1
ATOM 6382 C C . ILE A 1 763 ? -3.628 -29.185 -2.990 1.00 89.25 763 ILE A C 1
ATOM 6384 O O . ILE A 1 763 ? -4.577 -29.534 -2.286 1.00 89.25 763 ILE A O 1
ATOM 6388 N N . ASN A 1 764 ? -2.359 -29.354 -2.622 1.00 90.75 764 ASN A N 1
ATOM 6389 C CA . ASN A 1 764 ? -2.010 -29.827 -1.287 1.00 90.75 764 ASN A CA 1
ATOM 6390 C C . ASN A 1 764 ? -2.112 -28.670 -0.295 1.00 90.75 764 ASN A C 1
ATOM 6392 O O . ASN A 1 764 ? -1.701 -27.546 -0.593 1.00 90.75 764 ASN A O 1
ATOM 6396 N N . ILE A 1 765 ? -2.646 -28.959 0.886 1.00 89.19 765 ILE A N 1
ATOM 6397 C CA . ILE A 1 765 ? -2.722 -28.003 1.984 1.00 89.19 765 ILE A CA 1
ATOM 6398 C C . ILE A 1 765 ? -1.793 -28.481 3.092 1.00 89.19 765 ILE A C 1
ATOM 6400 O O . ILE A 1 765 ? -1.878 -29.628 3.528 1.00 89.19 765 ILE A O 1
ATOM 6404 N N . TYR A 1 766 ? -0.902 -27.603 3.531 1.00 87.62 766 TYR A N 1
ATOM 6405 C CA . TYR A 1 766 ? 0.034 -27.854 4.618 1.00 87.62 766 TYR A CA 1
ATOM 6406 C C . TYR A 1 766 ? -0.293 -26.948 5.791 1.00 87.62 766 TYR A C 1
ATOM 6408 O O . TYR A 1 766 ? -0.848 -25.864 5.625 1.00 87.62 766 TYR A O 1
ATOM 6416 N N . ILE A 1 767 ? 0.087 -27.390 6.982 1.00 83.19 767 ILE A N 1
ATOM 6417 C CA . ILE A 1 767 ? -0.002 -26.593 8.198 1.00 83.19 767 ILE A CA 1
ATOM 6418 C C . ILE A 1 767 ? 1.411 -26.395 8.712 1.00 83.19 767 ILE A C 1
ATOM 6420 O O . ILE A 1 767 ? 2.169 -27.359 8.827 1.00 83.19 767 ILE A O 1
ATOM 6424 N N . LYS A 1 768 ? 1.744 -25.148 9.020 1.00 81.25 768 LYS A N 1
ATOM 6425 C CA . LYS A 1 768 ? 3.067 -24.745 9.490 1.00 81.25 768 LYS A CA 1
ATOM 6426 C C . LYS A 1 768 ? 2.907 -23.926 10.775 1.00 81.25 768 LYS A C 1
ATOM 6428 O O . LYS A 1 768 ? 2.106 -22.999 10.762 1.00 81.25 768 LYS A O 1
ATOM 6433 N N . PRO A 1 769 ? 3.609 -24.225 11.879 1.00 72.94 769 PRO A N 1
ATOM 6434 C CA . PRO A 1 769 ? 3.672 -23.329 13.032 1.00 72.94 769 PRO A CA 1
ATOM 6435 C C . PRO A 1 769 ? 4.356 -22.005 12.666 1.00 72.94 769 PRO A C 1
ATOM 6437 O O . PRO A 1 769 ? 5.351 -22.016 11.943 1.00 72.94 769 PRO A O 1
ATOM 6440 N N . LEU A 1 770 ? 3.906 -20.890 13.243 1.00 67.31 770 LEU A N 1
ATOM 6441 C CA . LEU A 1 770 ? 4.523 -19.563 13.090 1.00 67.31 770 LEU A CA 1
ATOM 6442 C C . LEU A 1 770 ? 6.031 -19.570 13.404 1.00 67.31 770 LEU A C 1
ATOM 6444 O O . LEU A 1 770 ? 6.811 -18.829 12.819 1.00 67.31 770 LEU A O 1
ATOM 6448 N N . THR A 1 771 ? 6.452 -20.426 14.336 1.00 61.41 771 THR A N 1
ATOM 6449 C CA . THR A 1 771 ? 7.852 -20.584 14.755 1.00 61.41 771 THR A CA 1
ATOM 6450 C C . THR A 1 771 ? 8.701 -21.430 13.812 1.00 61.41 771 THR A C 1
ATOM 6452 O O . THR A 1 771 ? 9.917 -21.487 13.981 1.00 61.41 771 THR A O 1
ATOM 6455 N N . GLU A 1 772 ? 8.100 -22.133 12.852 1.00 69.00 772 GLU A N 1
ATOM 6456 C CA . GLU A 1 772 ? 8.851 -22.933 11.891 1.00 69.00 772 GLU A CA 1
ATOM 6457 C C . GLU A 1 772 ? 9.392 -22.028 10.771 1.00 69.00 772 GLU A C 1
ATOM 6459 O O . GLU A 1 772 ? 8.700 -21.142 10.278 1.00 69.00 772 GLU A O 1
ATOM 6464 N N . SER A 1 773 ? 10.640 -22.233 10.344 1.00 69.31 773 SER A N 1
ATOM 6465 C CA . SER A 1 773 ? 11.172 -21.552 9.156 1.00 69.31 773 SER A CA 1
ATOM 6466 C C . SER A 1 773 ? 10.472 -22.066 7.891 1.00 69.31 773 SER A C 1
ATOM 6468 O O . SER A 1 773 ? 10.219 -23.267 7.752 1.00 69.31 773 SER A O 1
ATOM 6470 N N . THR A 1 774 ? 10.170 -21.169 6.949 1.00 74.38 774 THR A N 1
ATOM 64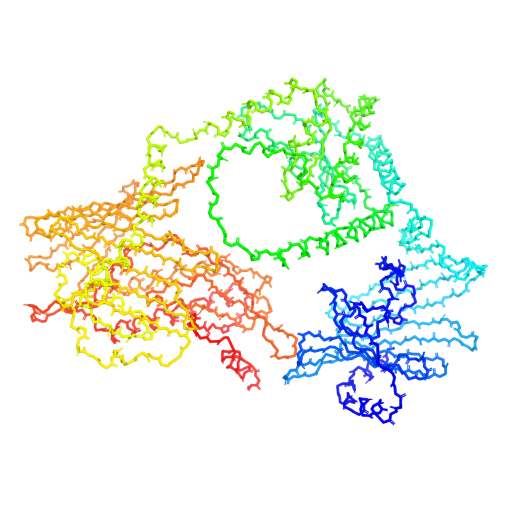71 C CA . THR A 1 774 ? 9.590 -21.518 5.640 1.00 74.38 774 THR A CA 1
ATOM 6472 C C . THR A 1 774 ? 10.498 -22.454 4.836 1.00 74.38 774 THR A C 1
ATOM 6474 O O . THR A 1 774 ? 9.995 -23.363 4.178 1.00 74.38 774 THR A O 1
ATOM 6477 N N . GLU A 1 775 ? 11.824 -22.355 4.997 1.00 72.75 775 GLU A N 1
ATOM 6478 C CA . GLU A 1 775 ? 12.811 -23.146 4.244 1.00 72.75 775 GLU A CA 1
ATOM 6479 C C . GLU A 1 775 ? 12.646 -24.663 4.400 1.00 72.75 775 GLU A C 1
ATOM 6481 O O . GLU A 1 775 ? 12.933 -25.444 3.485 1.00 72.75 775 GLU A O 1
ATOM 6486 N N . ARG A 1 776 ? 12.227 -25.117 5.588 1.00 74.12 776 ARG A N 1
ATOM 6487 C CA . ARG A 1 776 ? 12.014 -26.546 5.840 1.00 74.12 776 ARG A CA 1
ATOM 6488 C C . ARG A 1 776 ? 10.799 -27.053 5.074 1.00 74.12 776 ARG A C 1
ATOM 6490 O O . ARG A 1 776 ? 10.856 -28.155 4.523 1.00 74.12 776 ARG A O 1
ATOM 6497 N N . LEU A 1 777 ? 9.729 -26.265 5.044 1.00 76.94 777 LEU A N 1
ATOM 6498 C CA . LEU A 1 777 ? 8.507 -26.619 4.338 1.00 76.94 777 LEU A CA 1
ATOM 6499 C C . LEU A 1 777 ? 8.713 -26.545 2.822 1.00 76.94 777 LEU A C 1
ATOM 6501 O O . LEU A 1 777 ? 8.301 -27.464 2.117 1.00 76.94 777 LEU A O 1
ATOM 6505 N N . ASP A 1 778 ? 9.461 -25.550 2.340 1.00 77.88 778 ASP A N 1
ATOM 6506 C CA . ASP A 1 778 ? 9.826 -25.426 0.927 1.00 77.88 778 ASP A CA 1
ATOM 6507 C C . ASP A 1 778 ? 10.526 -26.689 0.414 1.00 77.88 778 ASP A C 1
ATOM 6509 O O . ASP A 1 778 ? 10.141 -27.257 -0.608 1.00 77.88 778 ASP A O 1
ATOM 6513 N N . LYS A 1 779 ? 11.495 -27.215 1.177 1.00 78.12 779 LYS A N 1
ATOM 6514 C CA . LYS A 1 779 ? 12.201 -28.464 0.837 1.00 78.12 779 LYS A CA 1
ATOM 6515 C C . LYS A 1 779 ? 11.273 -29.679 0.769 1.00 78.12 779 LYS A C 1
ATOM 6517 O O . LYS A 1 779 ? 11.510 -30.570 -0.046 1.00 78.12 779 LYS A O 1
ATOM 6522 N N . ILE A 1 780 ? 10.244 -29.747 1.618 1.00 78.88 780 ILE A N 1
ATOM 6523 C CA . ILE A 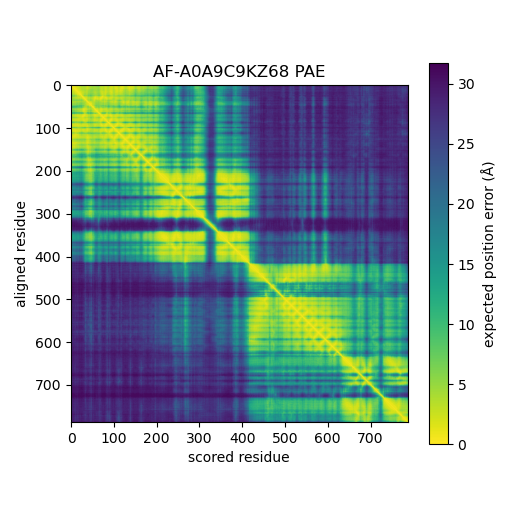1 780 ? 9.257 -30.840 1.605 1.00 78.88 780 ILE A CA 1
ATOM 6524 C C . ILE A 1 780 ? 8.382 -30.728 0.354 1.00 78.88 780 ILE A C 1
ATOM 6526 O O . ILE A 1 780 ? 8.285 -31.687 -0.412 1.00 78.88 780 ILE A O 1
ATOM 6530 N N . ILE A 1 781 ? 7.829 -29.541 0.104 1.00 78.62 781 ILE A N 1
ATOM 6531 C CA . ILE A 1 781 ? 6.907 -29.278 -1.006 1.00 78.62 781 ILE A CA 1
ATOM 6532 C C . ILE A 1 781 ? 7.604 -29.470 -2.361 1.00 78.62 781 ILE A C 1
ATOM 6534 O O . ILE A 1 781 ? 7.063 -30.120 -3.258 1.00 78.62 781 ILE A O 1
ATOM 6538 N N . LEU A 1 782 ? 8.839 -28.981 -2.508 1.00 77.00 782 LEU A N 1
ATOM 6539 C CA . LEU A 1 782 ? 9.632 -29.162 -3.729 1.00 77.00 782 LEU A CA 1
ATOM 6540 C C . LEU A 1 782 ? 10.005 -30.628 -3.976 1.00 77.00 782 LEU A C 1
ATOM 6542 O O . LEU A 1 782 ? 10.022 -31.083 -5.124 1.00 77.00 782 LEU A O 1
ATOM 6546 N N . LYS A 1 783 ? 10.268 -31.396 -2.914 1.00 77.88 783 LYS A N 1
ATOM 6547 C CA . LYS A 1 783 ? 10.575 -32.827 -3.023 1.00 77.88 783 LYS A CA 1
ATOM 6548 C C . LYS A 1 783 ? 9.358 -33.649 -3.447 1.00 77.88 783 LYS A C 1
ATOM 6550 O O . LYS A 1 783 ? 9.511 -34.567 -4.246 1.00 77.88 783 LYS A O 1
ATOM 6555 N N . GLU A 1 784 ? 8.167 -33.324 -2.949 1.00 78.06 784 GLU A N 1
ATOM 6556 C CA . GLU A 1 784 ? 6.921 -33.987 -3.364 1.00 78.06 784 GLU A CA 1
ATOM 6557 C C . GLU A 1 784 ? 6.529 -33.667 -4.810 1.00 78.06 784 GLU A C 1
ATOM 6559 O O . GLU A 1 784 ? 5.888 -34.480 -5.465 1.00 78.06 784 GLU A O 1
ATOM 6564 N N . ARG A 1 785 ? 6.952 -32.512 -5.337 1.00 69.50 785 ARG A N 1
ATOM 6565 C CA . ARG A 1 785 ? 6.722 -32.127 -6.737 1.00 69.50 785 ARG A CA 1
ATOM 6566 C C . ARG A 1 785 ? 7.669 -32.815 -7.727 1.00 69.50 785 ARG A C 1
ATOM 6568 O O . ARG A 1 785 ? 7.330 -32.953 -8.900 1.00 69.50 785 ARG A O 1
ATOM 6575 N N . THR A 1 786 ? 8.874 -33.168 -7.283 1.00 68.81 786 THR A N 1
ATOM 6576 C CA . THR A 1 786 ? 9.946 -33.716 -8.136 1.00 68.81 786 THR A CA 1
ATOM 6577 C C . THR A 1 786 ? 10.038 -35.245 -8.117 1.00 68.81 786 THR A C 1
ATOM 6579 O O . THR A 1 786 ? 10.769 -35.808 -8.936 1.00 68.81 786 THR A O 1
ATOM 6582 N N . GLY A 1 787 ? 9.315 -35.913 -7.211 1.00 51.12 787 GLY A N 1
ATOM 6583 C CA . GLY A 1 787 ? 9.148 -37.372 -7.168 1.00 51.12 787 GLY A CA 1
ATOM 6584 C C . GLY A 1 787 ? 7.877 -37.824 -7.865 1.00 51.12 787 GLY A C 1
ATOM 6585 O O . GLY A 1 787 ? 7.933 -38.900 -8.506 1.00 51.12 787 GLY A O 1
#

Sequence (787 aa):
MKALLQAYDELVDKHQSRFESIENQQYTVKFSAHDFFSLEPFYHEINNIPVSQAKFYDDQDELPEDGYLYICAIIENRLAYVRNSFGSETFYDSFFTYENNETWRLEVYANEQDKKPVKVERLLRDEDGRYISYEVYSEHGYQKFSYNHTTTGLEIAASYYDAKHKHYMDRNFQVIIDYSENCVESILEIADKNHVLIYDRTLSSASLQDLLKHVQSTIIETVLSKLKTITDIKDTIDFMVLEYTLQHPFPPTLAMDYRPADDDIDYPLEIYNAPDMRYFSEEGLGIDLHSEHAALYNTLNSRLEELRDQGHDQGHDQSHDQSHDEPREIDEDLDIDHEDQYSIPEKMVFEAYCEICRELKKRIPAMEKKFQVSGDFHVIARDFEQCNEFDFIKELFSQQECNALEKKLHAYEKKSVLSDQDQALLEHLEKTLDEEEKKYDALKSALQKKNTLSVYSREQRYYLLPFGHEIKTHQKSKSIDFKNTDDFTTQPEGDSYYEYILDKNELACIAAYQNGELRTEQFYSRTDSAINEWHFQHYEYGLEPGSFEVLHLKDNQPIKHELFLDSHIETTDYHHDNKGNITTCKIARILIDRKFIHKNYNEHHYRYRETGELQRITDIYANGEKSRVIYCIDDSYMHECIHHIVGQCHDRVLANITAHNIKDAIAIVLEKDRDPILPFYYFYLLMPGMENSIHWERVDTLYSSVFDDNIFINFTLYTSKPERHSTESYFTAKECEKYIEQALTDITHKVQSSIKEKFDKEINIYIKPLTESTERLDKIILKERTG

Radius of gyration: 34.68 Å; Cα contacts (8 Å, |Δi|>4): 1309; chains: 1; bounding box: 78×74×93 Å

Mean predicted aligned error: 18.52 Å

Secondary structure (DSSP, 8-state):
-HHHHHHHHTHHHHHHHHHHHHHTS--EEEEESS-----STTHHHHTT--GGG---BSSGGGS-TTS-EEEEEEETTEEEEEEEESSSS-EEEEEEEEETTEEEEEEEEE-SS-EEEEEEEEEEE-TTS-EEEEEEEETTEEEEEEEEE-SSEEEEEEEEEETTTTEEEEEEEEEEEETTTTEEEEEEEEETTEEEEEEEHHHHTS-HHHHHHHHHHHHHHHHHHHHHH-----SEEEEEEEEE-SSS-SSPEEEEEPPPPTTS-SSTTGGG-GGGSSEEIIIII---SSTTTHHHHHHHHHHHHHHHHHHHTTSSTTSS-----------------TT--S-HHHHHHHHHHHHHHHHHHHHGGGGTTTSEEEEEEEEEEEETTT--HHHHHHHHS-HHHHHHHHHHHHHHHH---S-HHHHHHHHHHHHHHHHHHTTHHHHHHHHHTS-EEEEEESS--GGG-HHHHHHHH-SPPP---TTS-TT-BSS-SSSEEEEEEEETTEEEEEEEEETTEEEEEEEEEE-SSEEEEEEEEEETTEEEEEEEEEEEEETTEEEEEEEEETTEEEEEEEEE-TTS-EEEEEEEEEEE-SS-EEEEEEEEEEEE-TTS-EEEEEEEETTS-EEEEEE-SSTHHHHHHHHHHHHHHHHHHHHH--HHHHHH-SEEEEEE-S-TT--EEEEEEEEE-STT-EEEEEEE--TTS---HHHHHHHHHTTS--TTSSS-----HHHHHHHHHHHHHHHHHHHHHHHHHHHS---EEEEEETTS-HHHHHHHHHHHHH-

pLDDT: mean 79.12, std 15.86, range [33.66, 98.06]